Protein 8SBU (pdb70)

Secondary structure (DSSP, 8-state):
--SEEEE--TTS-HHHHHHHHHHHHHHH---EEEE--TTHHHHHHHHHHTT-S-SEEEEEGGGHHHHHHTT-BPPP---HHHHTTB-HHHHHHTEETTEE-SEEEEEE--EEEEETTT-SS--SBSTTHHHHHHHHHTTT-EEE----SSHHHHHHHHTTTT-BSSEEETTEEETT--BSSSHHHHHHHHHHHHHHHTTSS-TT--HHHHHHHHHTTSEEEEEE-GGGHHHHHHTT--EEEEPPPEETTEE--PEEEEEEEEEBTT-TTHHHHHHIIIIIISSHHHHHHHHHHS---EESBHHHHHHHTTSHHHHHHHHHHHHSEEPP-STTHHHHHHHHHHHHHHHHSSSS-HHHHHHHHHHHHHS--TTTHHHHHHHHHHHHT--HHHHHHHHHHHHHHHTSS-B--THHHHTTSSSSEEEEE-S-TTHHHHHHHHHHHHTTT----EEEEGGGHHHHHTTT---SEEEE-S-S-HHHHHHHHHTT-EEEEE--TTTHHHHHHHGGG-SSEEEE---S-HHHHT-SSEE----SSHHHHHHHHHHHTT-SEEEE----TTHHHHHHHHHHHHHHTTTSEEEE-/--SEEEE--TTS-HHHHHHHHHHHHHHH---EEEE--TTHHHHHHHHHHHT-S-SEEEEEGGGHHHHHHTT-BPPP---HHHHTTB-HHHHHHTEETTEE-SEEEEEE--EEEEETTT-SS--SBSTTHHHHHHHHHTTT-BS-----SSHHHHHHHHHHTT-EEEEEETTEEEEEEEESSSHHHHHHHHHHHHHHHTTSS-TT--HHHHHHHHHTTSBSEEEE-GGGHHHHHHTT--EEEEPPPBBTTB---PEEEEEEEEEBTT-TTHHHHHHHIIIIISSHHHHHHHHHHS---EESBHHHHHHHTTSHHHHHHHHHHHHSEEPP-STTHHHHHHHHHHHHHHHHHSSS-HHHHHHHHHHHHS--TTSSHHHHHHHHHHHHT--HHHHHHHHHHHHHHHTSS-B--THHHHTTSSSSPEEEE-S-TTHHHHHHHHHHHHTTT----EEEEGGGHHHHHTTT---SEEEE-S-S-HHHHHHHHHTT-EEEEEE-TT-HHHHHHHGGG-SSEEEEES-S-STTTT-SSEE----SSHHHHHHHHHHHTT-SEEEE----HHHHHHHHHHHHHHTTTSEEEE-

InterPro domains:
  IPR002826 6-hydroxymethylpterin diphosphokinase MptE-like [PF01973] (32-196)
  IPR027510 6-hydroxymethyl-7,8-dihydropterin pyrophosphokinase, MptE [MF_02131] (2-234)
  IPR027510 6-hydroxymethyl-7,8-dihydropterin pyrophosphokinase, MptE [PTHR39648] (1-240)
  IPR036759 Thiamin pyrophosphokinase, catalytic domain superfamily [SSF63999] (52-131)

Radius of gyration: 32.73 Å; Cα contacts (8 Å, |Δi|>4): 2485; chains: 2; bounding box: 80×88×80 Å

Sequence (1168 aa):
EGKLVIWINGDKGYNGLAEVGKKFEKDTGIKVTVEHPDKLEEKFPQVAATGDGPDIIFWAHDRFGGYAQSGLLAEITPAAAFQDKLYPFTWDAVRYNGKLIAYPIAVEALSLIYNKDLLPNPPKTWEEIPALDKELKAKGKSALMFNLQEPYFTWPLIAADGGYAFKYAAGKYDIKDVGVDNAGAKAGLTFLVDLIKNKHMNADTDYSIAEAAFNKGETAMTINGPWAWSNIDTSAVNYGVTVLPTFKGQPSKPFVGVLSAGINAASPNKELAKEFLENYLLTDEGLEAVNKDKPLGAVALKSYEEELAKDPRIAATMENAQKGEIMPNIPQMSAFWYAVRTAVINAASGRQTVDAALAAAQTNAAAMDMKEWEIFYNKIMEDFGFDKDKDVESAVILNNILENANTIPVDKLKDIIEGREVFIFGAGPSIKKHINILKELREINYKNPIIVADGACKAFLEENIIPDIIVSDLDGDLEALFECNRKGSIIVVHAHGDNIEKIKKYVPKLKNVVGSCQIPNYKELNLRNVINFGGFTDGDRCCFLAYHFKAKKLILGGDEIKIKKLEYAKTLINYLKDKIEIEFLEGKLVIWINGDKGYNGLAEVGKKFEKDTGIKVTVEHPDKLEEKFPQVAATGDGPDIIFWAHDRFGGYAQSGLLAEITPAAAFQDKLYPFTWDAVRYNGKLIAYPIAVEALSLIYNKDLLPNPPKTWEEIPALDKELKAKGKSALMFNLQEPYFTWPLIAADGGYAFKYAAGKYDIKDVGVDNAGAKAGLTFLVDLIKNKHMNADTDYSIAEAAFNKGETAMTINGPWAWSNIDTSAVNYGVTVLPTFKGQPSKPFVGVLSAGINAASPNKELAKEFLENYLLTDEGLEAVNKDKPLGAVALKSYEEELAKDPRIAATMENAQKGEIMPNIPQMSAFWYAVRTAVINAASGRQTVDAALAAAQTNAAAMDMKEWEIFYNKIMEDFGFDKDKDVESAVILNNILENANTIPVDKLKDIIEGREVFIFGAGPSIKKHINILKELREINYKNPIIVADGACKAFLEENIIPDIIVSDLDGDLEALFECNRKGSIIVVHAHGDNIEKIKKYVPKLKNVVGSCQIPNYKELNLRNVINFGGFTDGDRCCFLAYHFKAKKLILGGIKIKKLEYAKTLINYLKDKIEIEFL

Foldseek 3Di:
DQAFEEEDAPLFLQVLLLVLQVVLCVVVVHHYHYDHDPPCLQVLVVQLLVLGDGQKYKDFLQSVQLCVVSVFFDFDDDDPVLVVQFDVVQQVSQAHPNTRGWAFWAKKFKWKKFFCVLPVPQAQAPVCQVVVQVVVVVVQAAAEAEALLFCLQQQLQLPQQPADQFDCDPNRTFLLDHRCQDPSNLLSLVSVLVCCVVVNYPLPGHHVNRLVCVLQPRYGIYMDIQQSVLSSVVSPGHMDTAAQHHYPPGGGAGAMTTITMTGTSSDPCNVSVNCSVRPRQLDLVNVVSRCNSGNRAQTRRPVNNVVVCPPVNSVRRVVSVVSHYHHHNHNLVVQLRVLSSQLSSCCNVVVDPNNVSSVSSSLRSSFDACRSLVSVQVVVCVVVVPDLVLLVVQQQVLLVVQVPAAEDDLCVVLVQQAQAAEEEEELADCQLVVVVVVCVVVVVVSDGAYEYEPNCLVVQVVVPHQHQEYEYCQDDDCPSVQVSQVVRYAYEHEGGSVRSVVSVPCVRVGHRYAAEGSRNCVVVVVRDRHDHLDDDGSRQSSVSSSSSSHHAAYEYRRVCVVVVRVVVSVVSNVVCVVNHHYHYD/DQAFEEEDAPLFQQVLLVVLQVVVCVVPVHHYHYDHDPPVLVCLCVQLLVQHDTQKYKDFLQSVQLCVVSVFFDFDDDDPVLCVQFDVVQQVSQAHPRTRFWAFWAKKFKWKKFFCVLPVPQAQALVCQVVSQVVLVVVQAAAEAEALLFCLQLQLQLPQQPADQFDCDPNDTHLLHHRCQDPSNLQSLVSVLVCLVVVNYPLPGHHVNRLCCVLVVRYGIYMDIQQSVLSSVVSPGRMDTAADHHYPPGGRAGAMTTITMTGTSSDPCNVVVVCSVRVRCLDLVNVVSRCNSGNRAQTRRPVNNVVVCPPVNNVRRVVNNVSYHHRHNHLLQVQLRVLSSQLSSCCNVVVAPNNRSSVSSSLRSSFPQPSCQCVVLVVVCVVVVPDLVLLVVQQVVLQVVVVPAAEDDLCVVLVQAAQAAEEEEELADCQLVVVVVVCVVVVVVSDGAYEYEPNCLVVQVVVPHQHQEYEYCQDDDCPSVQVSQVVHHAYEHEGGSPRSVVSVPCVRVGHNYAAEGSNSPCVPSVGDRHDHLHDDGSRQVSVSSSVSSHHAAYEYRRVVVVRVVVSVVSNVVCVVVHHYHYD

Nearest PDB structures (foldseek):
  8sbu-assembly1_A  TM=1.002E+00  e=0.000E+00  Escherichia coli K-12
  8sbu-assembly2_B  TM=9.792E-01  e=0.000E+00  Escherichia coli K-12
  6dd5-assembly2_B  TM=9.992E-01  e=2.351E-71  Escherichia coli O157:H7
  5gpq-assembly1_A  TM=9.346E-01  e=2.428E-72  Escherichia coli O157:H7
  7wr3-assembly2_B  TM=9.084E-01  e=2.294E-72  Bolitoglossa

Solvent-accessible surface area: 46008 Å² total; per-residue (Å²): 166,49,82,0,47,0,26,2,33,34,40,21,1,57,92,3,2,25,110,9,0,99,100,0,58,151,81,56,44,30,98,2,43,27,74,80,33,110,116,0,12,58,81,0,5,90,49,5,50,100,42,89,38,1,7,0,0,3,52,18,1,6,22,0,0,13,8,22,65,32,49,10,17,20,90,8,96,8,68,57,73,14,40,76,107,1,49,43,20,0,4,70,8,0,28,31,91,26,62,17,8,0,0,0,2,0,2,9,1,0,2,0,0,26,7,90,117,42,16,92,121,31,6,130,42,3,78,82,2,34,74,29,2,124,101,3,82,91,126,66,62,16,0,2,35,2,10,4,54,56,3,40,13,0,4,1,2,1,2,4,26,40,2,65,3,9,79,114,10,6,12,83,67,32,16,108,53,11,1,1,43,47,86,3,0,74,26,0,0,54,36,1,9,51,4,24,141,86,168,18,10,103,26,111,5,47,54,78,85,4,37,49,5,0,24,150,15,79,0,0,0,6,2,9,1,0,10,4,3,26,57,3,82,121,37,94,26,75,28,9,19,27,26,3,0,36,8,109,70,70,48,4,54,0,11,0,1,0,2,0,0,0,8,3,37,46,10,91,17,66,133,44,0,78,75,0,0,16,81,30,2,3,28,52,116,2,0,61,19,4,27,146,33,37,18,6,0,5,2,0,5,72,60,11,16,108,92,22,35,147,34,102,65,6,54,8,0,34,71,2,0,81,72,3,80,25,10,5,19,28,14,18,0,18,4,0,12,79,2,1,46,47,2,2,60,37,1,8,59,58,168,52,82,22,78,39,2,2,50,47,2,46,57,41,0,3,0,10,22,13,31,16,4,46,34,41,9,84,130,5,7,133,57,39,59,44,81,82,108,77,2,41,77,0,1,52,34,0,18,90,30,2,92,122,27,56,68,22,85,58,92,75,3,40,118,48,1,90,53,115,64,0,2,3,0,13,68,22,139,38,18,104,131,21,1,72,78,0,66,92,54,48,128,98,134,142,115,15,4,1,0,0,7,9,48,0,1,114,16,0,25,111,46,106,5,56,1,37,0,0,3,0,18,0,72,48,86,19,144,10,0,39,79,0,0,175,108,46,0,1,0,2,0,0,1,21,13,116,2,31,130,61,0,112,107,67,0,64,155,3,73,38,0,6,0,4,0,7,4,14,65,7,47,107,72,122,25,176,24,3,40,2,8,2,0,14,32,25,24,1,11,0,0,0,6,0,7,4,9,43,4,102,21,0,15,8,0,53,122,117,95,115,112,47,76,134,109,22,10,97,57,0,18,80,22,0,111,101,17,13,78,16,52,92,67,152,46,102,0,48,0,26,2,34,40,37,22,2,64,86,0,1,28,87,5,1,130,79,0,60,147,75,47,62,21,103,13,40,30,70,87,38,124,76,0,4,63,66,0,30,83,44,8,52,110,50,92,37,1,13,0,0,4,48,17,1,6,27,1,0,1,3,21,61,29,51,17,15,19,91,9,102,9,63,51,77,10,39,79,97,0,50,26,25,0,4,72,9,0,27,33,89,27,69,17,8,0,1,0,2,0,1,9,0,0,1,0,0,23,8,84,111,45,20,95,121,26,8,152,34,2,72,77,4,36,71,43,2,158,120,14,102,91,133,63,59,15,1,2,34,0,10,3,51,49,3,39,14,1,3,1,2,1,3,4,28,38,2,61,3,10,95,118,10,4,13,108,62,32,25,112,51,10,1,0,44,46,82,3,0,60,23,0,0,59,28,0,30,61,3,24,156,79,175,30,18,88,22,106,4,50,53,76,86,3,34,41,5,0,24,126,16,76,0,0,0,6,2,8,1,0,13,3,2,18,56,3,78,121,40,96,25,73,29,9,17,39,37,3,0,42,8,115,70,74,51,3,56,0,6,0,1,0,4,0,0,0,7,5,33,57,7,92,11,76,123,46,0,53,65,0,0,17,90,37,2,3,46,66,118,5,0,80,14,5,26,102,22,44,15,6,0,6,2,0,7,77,64,28,14,79,114,25,30,89,37,101,62,6,55,13,0,41,70,1,0,73,68,4,74,22,9,5,19,30,10,22,1,30,4,0,14,58,7,1,45,54,1,1,62,44,3,9,71,52,192,53,95,21,87,42,1,1,42,39,3,50,9,30,0,2,3,14,49,84,38,11,6,67,33,46,11,77,101,6,11,134,60,39,59,38,80,89,111,80,1,36,78,1,3,48,34,0,13,90,30,2,89,122,26,56,70,21,84,50,62,80,2,20,102,43,0,74,56,113,61,0,4,4,0,13,69,20,141,40,18,103,134,20,1,91,77,0,74,113,55,61,125,87,139,140,136,32,6,0,0,0,6,9,49,0,2,115,17,0,20,108,45,99,6,54,1,38,0,0,2,0,26,0,90,45,87,19,134,10,0,24,60,0,2,149,98,46,0,4,0,2,0,2,0,23,13,113,10,32,132,58,0,112,100,70,0,64,154,2,83,42,0,7,0,4,2,10,2,14,45,49,51,89,62,145,13,176,28,2,13,18,9,3,1,13,32,27,22,0,14,0,0,0,3,0,14,9,2,22,4,106,32,0,14,10,0,52,151,163,120,75,70,129,110,34,10,100,57,3,19,80,42,0,138,108,33,14,93,17,64,105,70

Structure (mmCIF, N/CA/C/O backbone):
data_8SBU
#
_entry.id   8SBU
#
_cell.length_a   58.170
_cell.length_b   69.827
_cell.length_c   73.121
_cell.angle_alpha   67.44
_cell.angle_beta   74.63
_cell.angle_gamma   78.13
#
_symmetry.space_group_name_H-M   'P 1'
#
loop_
_entity.id
_entity.type
_entity.pdbx_description
1 polymer 'Maltose/maltodextrin-binding periplasmic protein,6-hydroxymethyl-7,8-dihydropterin pyrophosphokinase'
2 branched alpha-D-glucopyranose-(1-4)-alpha-D-glucopyranose
3 water water
#
loop_
_atom_site.group_PDB
_atom_site.id
_atom_site.type_symbol
_atom_site.label_atom_id
_atom_site.label_alt_id
_atom_site.label_comp_id
_atom_site.label_asym_id
_atom_site.label_entity_id
_atom_site.label_seq_id
_atom_site.pdbx_PDB_ins_code
_atom_site.Cartn_x
_atom_site.Cartn_y
_atom_site.Cartn_z
_atom_site.occupancy
_atom_site.B_iso_or_equiv
_atom_site.auth_seq_id
_atom_site.auth_comp_id
_atom_site.auth_asym_id
_atom_site.auth_atom_id
_atom_site.pdbx_PDB_model_num
ATOM 1 N N . GLU A 1 11 ? 14.485 -7.608 -26.747 1.00 110.36 11 GLU A N 1
ATOM 2 C CA . GLU A 1 11 ? 13.176 -7.012 -26.507 1.00 109.58 11 GLU A CA 1
ATOM 3 C C . GLU A 1 11 ? 13.187 -5.510 -26.761 1.00 105.76 11 GLU A C 1
ATOM 4 O O . GLU A 1 11 ? 12.696 -4.728 -25.947 1.00 100.69 11 GLU A O 1
ATOM 10 N N . GLY A 1 12 ? 13.763 -5.114 -27.889 1.00 107.15 12 GLY A N 1
ATOM 11 C CA . GLY A 1 12 ? 13.666 -3.754 -28.367 1.00 105.43 12 GLY A CA 1
ATOM 12 C C . GLY A 1 12 ? 12.457 -3.503 -29.237 1.00 104.47 12 GLY A C 1
ATOM 13 O O . GLY A 1 12 ? 12.369 -2.450 -29.879 1.00 104.45 12 GLY A O 1
ATOM 14 N N . LYS A 1 13 ? 11.520 -4.448 -29.277 1.00 99.86 13 LYS A N 1
ATOM 15 C CA . LYS A 1 13 ? 10.342 -4.399 -30.129 1.00 90.12 13 LYS A CA 1
ATOM 16 C C . LYS A 1 13 ? 9.112 -4.704 -29.278 1.00 78.75 13 LYS A C 1
ATOM 17 O O . LYS A 1 13 ? 9.203 -4.879 -28.060 1.00 74.70 13 LYS A O 1
ATOM 23 N N . LEU A 1 14 ? 7.950 -4.774 -29.924 1.00 71.05 14 LEU A N 1
ATOM 24 C CA . LEU A 1 14 ? 6.684 -5.015 -29.243 1.00 59.08 14 LEU A CA 1
ATOM 25 C C . LEU A 1 14 ? 6.133 -6.382 -29.625 1.00 55.67 14 LEU A C 1
ATOM 26 O O . LEU A 1 14 ? 6.003 -6.695 -30.813 1.00 57.31 14 LEU A O 1
ATOM 31 N N . VAL A 1 15 ? 5.811 -7.189 -28.616 1.00 46.14 15 VAL A N 1
ATOM 32 C CA . VAL A 1 15 ? 5.119 -8.462 -28.793 1.00 41.82 15 VAL A CA 1
ATOM 33 C C . VAL A 1 15 ? 3.698 -8.293 -28.276 1.00 46.37 15 VAL A C 1
ATOM 34 O O . VAL A 1 15 ? 3.491 -7.765 -27.176 1.00 42.73 15 VAL A O 1
ATOM 38 N N . ILE A 1 16 ? 2.720 -8.737 -29.064 1.00 43.38 16 ILE A N 1
ATOM 39 C CA . ILE A 1 16 ? 1.310 -8.530 -28.760 1.00 36.56 16 ILE A CA 1
ATOM 40 C C . ILE A 1 16 ? 0.588 -9.869 -28.789 1.00 39.77 16 ILE A C 1
ATOM 41 O O . ILE A 1 16 ? 0.812 -10.688 -29.688 1.00 37.45 16 ILE A O 1
ATOM 46 N N . TRP A 1 17 ? -0.282 -10.091 -27.804 1.00 34.16 17 TRP A N 1
ATOM 47 C CA . TRP A 1 17 ? -1.064 -11.316 -27.695 1.00 35.91 17 TRP A CA 1
ATOM 48 C C . TRP A 1 17 ? -2.548 -10.982 -27.759 1.00 37.24 17 TRP A C 1
ATOM 49 O O . TRP A 1 17 ? -3.032 -10.131 -27.005 1.00 38.84 17 TRP A O 1
ATOM 60 N N . ILE A 1 18 ? -3.265 -11.664 -28.652 1.00 27.42 18 ILE A N 1
ATOM 61 C CA . ILE A 1 18 ? -4.707 -11.501 -28.804 1.00 33.29 18 ILE A CA 1
ATOM 62 C C . ILE A 1 18 ? -5.282 -12.846 -29.225 1.00 39.96 18 ILE A C 1
ATOM 63 O O . ILE A 1 18 ? -4.594 -13.662 -29.840 1.00 42.21 18 ILE A O 1
ATOM 68 N N . ASN A 1 19 ? -6.545 -13.085 -28.879 1.00 36.26 19 ASN A N 1
ATOM 69 C CA . ASN A 1 19 ? -7.137 -14.401 -29.082 1.00 35.36 19 ASN A CA 1
ATOM 70 C C . ASN A 1 19 ? -7.276 -14.725 -30.567 1.00 37.25 19 ASN A C 1
ATOM 71 O O . ASN A 1 19 ? -7.468 -13.842 -31.408 1.00 36.76 19 ASN A O 1
ATOM 76 N N . GLY A 1 20 ? -7.189 -16.021 -30.879 1.00 45.13 20 GLY A N 1
ATOM 77 C CA . GLY A 1 20 ? -7.187 -16.481 -32.258 1.00 47.25 20 GLY A CA 1
ATOM 78 C C . GLY A 1 20 ? -8.473 -16.222 -33.016 1.00 45.93 20 GLY A C 1
ATOM 79 O O . GLY A 1 20 ? -8.473 -16.284 -34.250 1.00 39.69 20 GLY A O 1
ATOM 80 N N . ASP A 1 21 ? -9.567 -15.941 -32.313 1.00 42.61 21 ASP A N 1
ATOM 81 C CA . ASP A 1 21 ? -10.832 -15.627 -32.964 1.00 33.02 21 ASP A CA 1
ATOM 82 C C . ASP A 1 21 ? -10.973 -14.150 -33.306 1.00 31.91 21 ASP A C 1
ATOM 83 O O . ASP A 1 21 ? -11.997 -13.754 -33.873 1.00 41.24 21 ASP A O 1
ATOM 88 N N . LYS A 1 22 ? -9.976 -13.333 -32.986 1.00 31.37 22 LYS A N 1
ATOM 89 C CA . LYS A 1 22 ? -10.020 -11.905 -33.257 1.00 31.58 22 LYS A CA 1
ATOM 90 C C . LYS A 1 22 ? -9.221 -11.577 -34.514 1.00 39.02 22 LYS A C 1
ATOM 91 O O . LYS A 1 22 ? -8.503 -12.413 -35.066 1.00 37.87 22 LYS A O 1
ATOM 97 N N . GLY A 1 23 ? -9.349 -10.330 -34.957 1.00 38.35 23 GLY A N 1
ATOM 98 C CA . GLY A 1 23 ? -8.672 -9.885 -36.158 1.00 30.79 23 GLY A CA 1
ATOM 99 C C . GLY A 1 23 ? -7.199 -9.592 -35.958 1.00 25.70 23 GLY A C 1
ATOM 100 O O . GLY A 1 23 ? -6.765 -8.445 -36.102 1.00 25.54 23 GLY A O 1
ATOM 101 N N . TYR A 1 24 ? -6.416 -10.627 -35.634 1.00 25.34 24 TYR A N 1
ATOM 102 C CA . TYR A 1 24 ? -4.993 -10.425 -35.374 1.00 32.25 24 TYR A CA 1
ATOM 103 C C . TYR A 1 24 ? -4.229 -10.028 -36.633 1.00 39.36 24 TYR A C 1
ATOM 104 O O . TYR A 1 24 ? -3.275 -9.245 -36.551 1.00 38.60 24 TYR A O 1
ATOM 113 N N . ASN A 1 25 ? -4.617 -10.559 -37.797 1.00 34.91 25 ASN A N 1
ATOM 114 C CA . ASN A 1 25 ? -4.021 -10.097 -39.047 1.00 39.90 25 ASN A CA 1
ATOM 115 C C . ASN A 1 25 ? -4.246 -8.602 -39.234 1.00 39.13 25 ASN A C 1
ATOM 116 O O . ASN A 1 25 ? -3.347 -7.880 -39.682 1.00 37.79 25 ASN A O 1
ATOM 121 N N . GLY A 1 26 ? -5.442 -8.119 -38.890 1.00 37.19 26 GLY A N 1
ATOM 122 C CA . GLY A 1 26 ? -5.697 -6.690 -38.955 1.00 42.85 26 GLY A CA 1
ATOM 123 C C . GLY A 1 26 ? -4.882 -5.907 -37.943 1.00 44.38 26 GLY A C 1
ATOM 124 O O . GLY A 1 26 ? -4.429 -4.795 -38.227 1.00 50.66 26 GLY A O 1
ATOM 125 N N . LEU A 1 27 ? -4.689 -6.471 -36.748 1.00 45.20 27 LEU A N 1
ATOM 126 C CA . LEU A 1 27 ? -3.814 -5.834 -35.770 1.00 44.69 27 LEU A CA 1
ATOM 127 C C . LEU A 1 27 ? -2.371 -5.806 -36.256 1.00 48.62 27 LEU A C 1
ATOM 128 O O . LEU A 1 27 ? -1.620 -4.883 -35.921 1.00 51.94 27 LEU A O 1
ATOM 133 N N . ALA A 1 28 ? -1.969 -6.802 -37.050 1.00 41.18 28 ALA A N 1
ATOM 134 C CA . ALA A 1 28 ? -0.625 -6.801 -37.615 1.00 37.80 28 ALA A CA 1
ATOM 135 C C . ALA A 1 28 ? -0.444 -5.657 -38.605 1.00 40.92 28 ALA A C 1
ATOM 136 O O . ALA A 1 28 ? 0.622 -5.031 -38.648 1.00 46.23 28 ALA A O 1
ATOM 138 N N . GLU A 1 29 ? -1.473 -5.373 -39.411 1.00 37.11 29 GLU A N 1
ATOM 139 C CA . GLU A 1 29 ? -1.419 -4.235 -40.324 1.00 31.57 29 GLU A CA 1
ATOM 140 C C . GLU A 1 29 ? -1.101 -2.947 -39.574 1.00 42.02 29 GLU A C 1
ATOM 141 O O . GLU A 1 29 ? -0.251 -2.157 -40.003 1.00 43.24 29 GLU A O 1
ATOM 147 N N . VAL A 1 30 ? -1.779 -2.721 -38.445 1.00 33.32 30 VAL A N 1
ATOM 148 C CA . VAL A 1 30 ? -1.456 -1.575 -37.599 1.00 24.06 30 VAL A CA 1
ATOM 149 C C . VAL A 1 30 ? -0.005 -1.646 -37.139 1.00 27.42 30 VAL A C 1
ATOM 150 O O . VAL A 1 30 ? 0.707 -0.635 -37.124 1.00 40.33 30 VAL A O 1
ATOM 154 N N . GLY A 1 31 ? 0.455 -2.842 -36.764 1.00 36.78 31 GLY A N 1
ATOM 155 C CA . GLY A 1 31 ? 1.838 -2.993 -36.341 1.00 33.88 31 GLY A CA 1
ATOM 156 C C . GLY A 1 31 ? 2.832 -2.668 -37.440 1.00 45.34 31 GLY A C 1
ATOM 157 O O . GLY A 1 31 ? 3.884 -2.078 -37.181 1.00 42.91 31 GLY A O 1
ATOM 158 N N . LYS A 1 32 ? 2.517 -3.053 -38.681 1.00 41.37 32 LYS A N 1
ATOM 159 C CA . LYS A 1 32 ? 3.402 -2.729 -39.797 1.00 54.51 32 LYS A CA 1
ATOM 160 C C . LYS A 1 32 ? 3.536 -1.222 -39.971 1.00 52.51 32 LYS A C 1
ATOM 161 O O . LYS A 1 32 ? 4.632 -0.715 -40.236 1.00 47.70 32 LYS A O 1
ATOM 167 N N . LYS A 1 33 ? 2.430 -0.487 -39.821 1.00 55.27 33 LYS A N 1
ATOM 168 C CA . LYS A 1 33 ? 2.501 0.969 -39.898 1.00 60.08 33 LYS A CA 1
ATOM 169 C C . LYS A 1 33 ? 3.322 1.540 -38.749 1.00 69.46 33 LYS A C 1
ATOM 170 O O . LYS A 1 33 ? 4.092 2.489 -38.939 1.00 72.06 33 LYS A O 1
ATOM 176 N N . PHE A 1 34 ? 3.168 0.975 -37.549 1.00 70.10 34 PHE A N 1
ATOM 177 C CA . PHE A 1 34 ? 3.999 1.387 -36.422 1.00 65.72 34 PHE A CA 1
ATOM 178 C C . PHE A 1 34 ? 5.475 1.159 -36.722 1.00 64.67 34 PHE A C 1
ATOM 179 O O . PHE A 1 34 ? 6.315 2.022 -36.442 1.00 60.80 34 PHE A O 1
ATOM 187 N N . GLU A 1 35 ? 5.806 0.002 -37.300 1.00 65.15 35 GLU A N 1
ATOM 188 C CA . GLU A 1 35 ? 7.181 -0.262 -37.706 1.00 66.23 35 GLU A CA 1
ATOM 189 C C . GLU A 1 35 ? 7.627 0.675 -38.819 1.00 63.46 35 GLU A C 1
ATOM 190 O O . GLU A 1 35 ? 8.798 1.061 -38.871 1.00 60.54 35 GLU A O 1
ATOM 196 N N . LYS A 1 36 ? 6.716 1.049 -39.717 1.00 70.21 36 LYS A N 1
ATOM 197 C CA . LYS A 1 36 ? 7.092 1.922 -40.823 1.00 76.43 36 LYS A CA 1
ATOM 198 C C . LYS A 1 36 ? 7.549 3.288 -40.324 1.00 79.72 36 LYS A C 1
ATOM 199 O O . LYS A 1 36 ? 8.470 3.888 -40.891 1.00 85.60 36 LYS A O 1
ATOM 205 N N . ASP A 1 37 ? 6.919 3.794 -39.264 1.00 76.90 37 ASP A N 1
ATOM 206 C CA . ASP A 1 37 ? 7.194 5.142 -38.781 1.00 74.22 37 ASP A CA 1
ATOM 207 C C . ASP A 1 37 ? 8.295 5.189 -37.736 1.00 78.84 37 ASP A C 1
ATOM 208 O O . ASP A 1 37 ? 9.015 6.189 -37.650 1.00 86.66 37 ASP A O 1
ATOM 213 N N . THR A 1 38 ? 8.437 4.139 -36.935 1.00 71.01 38 THR A N 1
ATOM 214 C CA . THR A 1 38 ? 9.397 4.124 -35.846 1.00 67.63 38 THR A CA 1
ATOM 215 C C . THR A 1 38 ? 10.415 3.004 -35.970 1.00 72.80 38 THR A C 1
ATOM 216 O O . THR A 1 38 ? 11.277 2.878 -35.092 1.00 72.85 38 THR A O 1
ATOM 220 N N . GLY A 1 39 ? 10.331 2.176 -37.015 1.00 73.20 39 GLY A N 1
ATOM 221 C CA . GLY A 1 39 ? 11.199 1.022 -37.176 1.00 70.21 39 GLY A CA 1
ATOM 222 C C . GLY A 1 39 ? 11.101 0.005 -36.069 1.00 66.29 39 GLY A C 1
ATOM 223 O O . GLY A 1 39 ? 11.977 -0.858 -35.957 1.00 61.52 39 GLY A O 1
ATOM 224 N N . ILE A 1 40 ? 10.079 0.110 -35.227 1.00 70.80 40 ILE A N 1
ATOM 225 C CA . ILE A 1 40 ? 9.850 -0.825 -34.138 1.00 66.86 40 ILE A CA 1
ATOM 226 C C . ILE A 1 40 ? 9.016 -1.968 -34.700 1.00 60.40 40 ILE A C 1
ATOM 227 O O . ILE A 1 40 ? 7.847 -1.781 -35.049 1.00 63.65 40 ILE A O 1
ATOM 232 N N . LYS A 1 41 ? 9.621 -3.146 -34.799 1.00 52.25 41 LYS A N 1
ATOM 233 C CA . LYS A 1 41 ? 8.896 -4.331 -35.230 1.00 56.31 41 LYS A CA 1
ATOM 234 C C . LYS A 1 41 ? 7.795 -4.666 -34.231 1.00 61.63 41 LYS A C 1
ATOM 235 O O . LYS A 1 41 ? 7.979 -4.552 -33.017 1.00 58.13 41 LYS A O 1
ATOM 241 N N . VAL A 1 42 ? 6.637 -5.061 -34.751 1.00 66.37 42 VAL A N 1
ATOM 242 C CA . VAL A 1 42 ? 5.496 -5.463 -33.937 1.00 64.15 42 VAL A CA 1
ATOM 243 C C . VAL A 1 42 ? 5.093 -6.867 -34.363 1.00 62.70 42 VAL A C 1
ATOM 244 O O . VAL A 1 42 ? 4.727 -7.086 -35.525 1.00 56.29 42 VAL A O 1
ATOM 248 N N . THR A 1 43 ? 5.157 -7.812 -33.430 1.00 61.94 43 THR A N 1
ATOM 249 C CA . THR A 1 43 ? 4.822 -9.206 -33.693 1.00 61.41 43 THR A CA 1
ATOM 250 C C . THR A 1 43 ? 3.547 -9.555 -32.939 1.00 56.37 43 THR A C 1
ATOM 251 O O . THR A 1 43 ? 3.519 -9.506 -31.704 1.00 56.56 43 THR A O 1
ATOM 255 N N . VAL A 1 44 ? 2.499 -9.908 -33.679 1.00 52.90 44 VAL A N 1
ATOM 256 C CA . VAL A 1 44 ? 1.213 -10.280 -33.102 1.00 45.74 44 VAL A CA 1
ATOM 257 C C . VAL A 1 44 ? 1.127 -11.797 -33.051 1.00 44.73 44 VAL A C 1
ATOM 258 O O . VAL A 1 44 ? 1.319 -12.474 -34.069 1.00 47.06 44 VAL A O 1
ATOM 262 N N . GLU A 1 45 ? 0.838 -12.333 -31.869 1.00 45.24 45 GLU A N 1
ATOM 263 C CA . GLU A 1 45 ? 0.719 -13.767 -31.669 1.00 44.83 45 GLU A CA 1
ATOM 264 C C . GLU A 1 45 ? -0.635 -14.077 -31.050 1.00 48.42 45 GLU A C 1
ATOM 265 O O . GLU A 1 45 ? -1.227 -13.241 -30.362 1.00 50.26 45 GLU A O 1
ATOM 271 N N . HIS A 1 46 ? -1.124 -15.291 -31.301 1.00 38.41 46 HIS A N 1
ATOM 272 C CA . HIS A 1 46 ? -2.426 -15.730 -30.794 1.00 36.63 46 HIS A CA 1
ATOM 273 C C . HIS A 1 46 ? -2.317 -17.139 -30.217 1.00 37.67 46 HIS A C 1
ATOM 274 O O . HIS A 1 46 ? -2.923 -18.086 -30.724 1.00 43.83 46 HIS A O 1
ATOM 281 N N . PRO A 1 47 ? -1.557 -17.308 -29.137 1.00 40.23 47 PRO A N 1
ATOM 282 C CA . PRO A 1 47 ? -1.439 -18.638 -28.531 1.00 43.30 47 PRO A CA 1
ATOM 283 C C . PRO A 1 47 ? -2.766 -19.093 -27.943 1.00 53.76 47 PRO A C 1
ATOM 284 O O . PRO A 1 47 ? -3.648 -18.294 -27.621 1.00 62.82 47 PRO A O 1
ATOM 288 N N . ASP A 1 48 ? -2.904 -20.409 -27.825 1.00 55.66 48 ASP A N 1
ATOM 289 C CA . ASP A 1 48 ? -4.096 -20.981 -27.216 1.00 53.81 48 ASP A CA 1
ATOM 290 C C . ASP A 1 48 ? -4.047 -20.760 -25.712 1.00 43.35 48 ASP A C 1
ATOM 291 O O . ASP A 1 48 ? -2.974 -20.775 -25.109 1.00 48.82 48 ASP A O 1
ATOM 296 N N . LYS A 1 49 ? -5.214 -20.538 -25.105 1.00 44.78 49 LYS A N 1
ATOM 297 C CA . LYS A 1 49 ? -5.315 -20.313 -23.659 1.00 42.08 49 LYS A CA 1
ATOM 298 C C . LYS A 1 49 ? -4.443 -19.145 -23.198 1.00 38.14 49 LYS A C 1
ATOM 299 O O . LYS A 1 49 ? -3.885 -19.172 -22.098 1.00 45.89 49 LYS A O 1
ATOM 305 N N . LEU A 1 50 ? -4.315 -18.117 -24.043 1.00 33.75 50 LEU A N 1
ATOM 306 C CA . LEU A 1 50 ? -3.437 -16.993 -23.730 1.00 40.32 50 LEU A CA 1
ATOM 307 C C . LEU A 1 50 ? -3.842 -16.292 -22.440 1.00 46.79 50 LEU A C 1
ATOM 308 O O . LEU A 1 50 ? -2.987 -15.731 -21.746 1.00 49.36 50 LEU A O 1
ATOM 313 N N . GLU A 1 51 ? -5.133 -16.319 -22.096 1.00 42.50 51 GLU A N 1
ATOM 314 C CA . GLU A 1 51 ? -5.572 -15.703 -20.848 1.00 43.06 51 GLU A CA 1
ATOM 315 C C . GLU A 1 51 ? -5.025 -16.442 -19.634 1.00 46.99 51 GLU A C 1
ATOM 316 O O . GLU A 1 51 ? -4.877 -15.845 -18.562 1.00 37.63 51 GLU A O 1
ATOM 322 N N . GLU A 1 52 ? -4.721 -17.733 -19.778 1.00 50.52 52 GLU A N 1
ATOM 323 C CA . GLU A 1 52 ? -4.132 -18.514 -18.698 1.00 56.22 52 GLU A CA 1
ATOM 324 C C . GLU A 1 52 ? -2.613 -18.572 -18.780 1.00 59.92 52 GLU A C 1
ATOM 325 O O . GLU A 1 52 ? -1.949 -18.708 -17.746 1.00 61.14 52 GLU A O 1
ATOM 331 N N . LYS A 1 53 ? -2.051 -18.475 -19.987 1.00 56.89 53 LYS A N 1
ATOM 332 C CA . LYS A 1 53 ? -0.600 -18.519 -20.133 1.00 63.73 53 LYS A CA 1
ATOM 333 C C . LYS A 1 53 ? 0.042 -17.219 -19.671 1.00 64.84 53 LYS A C 1
ATOM 334 O O . LYS A 1 53 ? 1.066 -17.240 -18.976 1.00 65.99 53 LYS A O 1
ATOM 340 N N . PHE A 1 54 ? -0.548 -16.081 -20.045 1.00 58.36 54 PHE A N 1
ATOM 341 C CA . PHE A 1 54 ? -0.019 -14.773 -19.661 1.00 51.00 54 PHE A CA 1
ATOM 342 C C . PHE A 1 54 ? 0.284 -14.638 -18.173 1.00 52.85 54 PHE A C 1
ATOM 343 O O . PHE A 1 54 ? 1.411 -14.241 -17.837 1.00 52.17 54 PHE A O 1
ATOM 351 N N . PRO A 1 55 ? -0.634 -14.942 -17.244 1.00 56.00 55 PRO A N 1
ATOM 352 C CA . PRO A 1 55 ? -0.289 -14.805 -15.819 1.00 58.17 55 PRO A CA 1
ATOM 353 C C . PRO A 1 55 ? 0.933 -15.607 -15.413 1.00 64.13 55 PRO A C 1
ATOM 354 O O . PRO A 1 55 ? 1.667 -15.192 -14.508 1.00 70.32 55 PRO A O 1
ATOM 358 N N . GLN A 1 56 ? 1.175 -16.744 -16.064 1.00 66.70 56 GLN A N 1
ATOM 359 C CA . GLN A 1 56 ? 2.328 -17.573 -15.735 1.00 69.60 56 GLN A CA 1
ATOM 360 C C . GLN A 1 56 ? 3.619 -16.961 -16.266 1.00 70.14 56 GLN A C 1
ATOM 361 O O . GLN A 1 56 ? 4.592 -16.803 -15.520 1.00 72.80 56 GLN A O 1
ATOM 367 N N . VAL A 1 57 ? 3.643 -16.609 -17.554 1.00 66.21 57 VAL A N 1
ATOM 368 C CA . VAL A 1 57 ? 4.842 -16.015 -18.137 1.00 60.49 57 VAL A CA 1
ATOM 369 C C . VAL A 1 57 ? 5.095 -14.624 -17.563 1.00 60.17 57 VAL A C 1
ATOM 370 O O . VAL A 1 57 ? 6.246 -14.231 -17.342 1.00 62.59 57 VAL A O 1
ATOM 374 N N . ALA A 1 58 ? 4.029 -13.860 -17.305 1.00 58.09 58 ALA A N 1
ATOM 375 C CA . ALA A 1 58 ? 4.205 -12.495 -16.819 1.00 60.00 58 ALA A CA 1
ATOM 376 C C . ALA A 1 58 ? 4.684 -12.472 -15.373 1.00 70.59 58 ALA A C 1
ATOM 377 O O . ALA A 1 58 ? 5.457 -11.588 -14.986 1.00 74.23 58 ALA A O 1
ATOM 379 N N . ALA A 1 59 ? 4.233 -13.433 -14.560 1.00 71.33 59 ALA A N 1
ATOM 380 C CA . ALA A 1 59 ? 4.620 -13.460 -13.152 1.00 66.41 59 ALA A CA 1
ATOM 381 C C . ALA A 1 59 ? 6.131 -13.538 -12.979 1.00 72.37 59 ALA A C 1
ATOM 382 O O . ALA A 1 59 ? 6.667 -13.043 -11.982 1.00 76.63 59 ALA A O 1
ATOM 384 N N . THR A 1 60 ? 6.832 -14.144 -13.935 1.00 74.30 60 THR A N 1
ATOM 385 C CA . THR A 1 60 ? 8.280 -14.273 -13.865 1.00 74.05 60 THR A CA 1
ATOM 386 C C . THR A 1 60 ? 9.017 -13.103 -14.503 1.00 77.28 60 THR A C 1
ATOM 387 O O . THR A 1 60 ? 10.235 -12.991 -14.329 1.00 81.66 60 THR A O 1
ATOM 391 N N . GLY A 1 61 ? 8.316 -12.235 -15.230 1.00 75.74 61 GLY A N 1
ATOM 392 C CA . GLY A 1 61 ? 8.942 -11.150 -15.960 1.00 76.64 61 GLY A CA 1
ATOM 393 C C . GLY A 1 61 ? 8.976 -11.343 -17.460 1.00 82.52 61 GLY A C 1
ATOM 394 O O . GLY A 1 61 ? 9.529 -10.489 -18.164 1.00 86.11 61 GLY A O 1
ATOM 395 N N . ASP A 1 62 ? 8.408 -12.430 -17.969 1.00 85.29 62 ASP A N 1
ATOM 396 C CA . ASP A 1 62 ? 8.361 -12.728 -19.389 1.00 86.20 62 ASP A CA 1
ATOM 397 C C . ASP A 1 62 ? 6.980 -12.379 -19.938 1.00 76.93 62 ASP A C 1
ATOM 398 O O . ASP A 1 62 ? 6.152 -11.763 -19.260 1.00 83.44 62 ASP A O 1
ATOM 403 N N . GLY A 1 63 ? 6.725 -12.762 -21.186 1.00 56.62 63 GLY A N 1
ATOM 404 C CA . GLY A 1 63 ? 5.428 -12.564 -21.785 1.00 47.40 63 GLY A CA 1
ATOM 405 C C . GLY A 1 63 ? 5.397 -11.386 -22.735 1.00 49.60 63 GLY A C 1
ATOM 406 O O . GLY A 1 63 ? 6.386 -10.666 -22.907 1.00 46.50 63 GLY A O 1
ATOM 407 N N . PRO A 1 64 ? 4.248 -11.164 -23.368 1.00 42.36 64 PRO A N 1
ATOM 408 C CA . PRO A 1 64 ? 4.138 -10.081 -24.349 1.00 42.75 64 PRO A CA 1
ATOM 409 C C . PRO A 1 64 ? 4.208 -8.719 -23.678 1.00 47.66 64 PRO A C 1
ATOM 410 O O . PRO A 1 64 ? 4.145 -8.582 -22.456 1.00 51.15 64 PRO A O 1
ATOM 414 N N . ASP A 1 65 ? 4.348 -7.694 -24.517 1.00 50.48 65 ASP A N 1
ATOM 415 C CA . ASP A 1 65 ? 4.283 -6.321 -24.032 1.00 46.33 65 ASP A CA 1
ATOM 416 C C . ASP A 1 65 ? 2.839 -5.864 -23.875 1.00 47.91 65 ASP A C 1
ATOM 417 O O . ASP A 1 65 ? 2.517 -5.117 -22.944 1.00 48.98 65 ASP A O 1
ATOM 422 N N . ILE A 1 66 ? 1.963 -6.304 -24.775 1.00 40.97 66 ILE A N 1
ATOM 423 C CA . ILE A 1 66 ? 0.550 -5.951 -24.754 1.00 38.82 66 ILE A CA 1
ATOM 424 C C . ILE A 1 66 ? -0.267 -7.233 -24.831 1.00 39.84 66 ILE A C 1
ATOM 425 O O . ILE A 1 66 ? 0.048 -8.133 -25.617 1.00 41.66 66 ILE A O 1
ATOM 430 N N . ILE A 1 67 ? -1.314 -7.318 -24.011 1.00 31.64 67 ILE A N 1
ATOM 431 C CA . ILE A 1 67 ? -2.216 -8.463 -23.999 1.00 27.42 67 ILE A CA 1
ATOM 432 C C . ILE A 1 67 ? -3.632 -7.980 -24.278 1.00 36.07 67 ILE A C 1
ATOM 433 O O . ILE A 1 67 ? -4.051 -6.931 -23.777 1.00 41.70 67 ILE A O 1
ATOM 438 N N . PHE A 1 68 ? -4.364 -8.744 -25.084 1.00 32.90 68 PHE A N 1
ATOM 439 C CA . PHE A 1 68 ? -5.744 -8.437 -25.427 1.00 32.45 68 PHE A CA 1
ATOM 440 C C . PHE A 1 68 ? -6.651 -9.538 -24.903 1.00 40.74 68 PHE A C 1
ATOM 441 O O . PHE A 1 68 ? -6.379 -10.724 -25.115 1.00 40.02 68 PHE A O 1
ATOM 449 N N . TRP A 1 69 ? -7.724 -9.139 -24.230 1.00 38.93 69 TRP A N 1
ATOM 450 C CA . TRP A 1 69 ? -8.750 -10.057 -23.753 1.00 38.16 69 TRP A CA 1
ATOM 451 C C . TRP A 1 69 ? -9.891 -9.216 -23.203 1.00 34.51 69 TRP A C 1
ATOM 452 O O . TRP A 1 69 ? -9.752 -8.007 -23.001 1.00 31.10 69 TRP A O 1
ATOM 463 N N . ALA A 1 70 ? -11.030 -9.866 -22.983 1.00 23.68 70 ALA A N 1
ATOM 464 C CA . ALA A 1 70 ? -12.139 -9.192 -22.328 1.00 29.70 70 ALA A CA 1
ATOM 465 C C . ALA A 1 70 ? -11.709 -8.705 -20.950 1.00 27.46 70 ALA A C 1
ATOM 466 O O . ALA A 1 70 ? -10.865 -9.312 -20.285 1.00 36.23 70 ALA A O 1
ATOM 468 N N . HIS A 1 71 ? -12.298 -7.584 -20.530 1.00 35.95 71 HIS A N 1
ATOM 469 C CA . HIS A 1 71 ? -11.885 -6.916 -19.300 1.00 36.90 71 HIS A CA 1
ATOM 470 C C . HIS A 1 71 ? -12.017 -7.800 -18.066 1.00 34.49 71 HIS A C 1
ATOM 471 O O . HIS A 1 71 ? -11.371 -7.519 -17.051 1.00 32.07 71 HIS A O 1
ATOM 478 N N . ASP A 1 72 ? -12.829 -8.859 -18.125 1.00 26.09 72 ASP A N 1
ATOM 479 C CA . ASP A 1 72 ? -13.131 -9.637 -16.927 1.00 28.03 72 ASP A CA 1
ATOM 480 C C . ASP A 1 72 ? -11.909 -10.333 -16.342 1.00 31.41 72 ASP A C 1
ATOM 481 O O . ASP A 1 72 ? -11.922 -10.678 -15.155 1.00 30.42 72 ASP A O 1
ATOM 486 N N . ARG A 1 73 ? -10.865 -10.555 -17.137 1.00 33.90 73 ARG A N 1
ATOM 487 C CA . ARG A 1 73 ? -9.655 -11.191 -16.636 1.00 30.63 73 ARG A CA 1
ATOM 488 C C . ARG A 1 73 ? -8.657 -10.197 -16.060 1.00 24.00 73 ARG A C 1
ATOM 489 O O . ARG A 1 73 ? -7.772 -10.602 -15.298 1.00 34.47 73 ARG A O 1
ATOM 497 N N . PHE A 1 74 ? -8.790 -8.910 -16.390 1.00 26.40 74 PHE A N 1
ATOM 498 C CA . PHE A 1 74 ? -7.736 -7.946 -16.097 1.00 31.54 74 PHE A CA 1
ATOM 499 C C . PHE A 1 74 ? -7.636 -7.587 -14.620 1.00 35.06 74 PHE A C 1
ATOM 500 O O . PHE A 1 74 ? -6.562 -7.173 -14.174 1.00 35.42 74 PHE A O 1
ATOM 508 N N . GLY A 1 75 ? -8.717 -7.726 -13.853 1.00 37.92 75 GLY A N 1
ATOM 509 C CA . GLY A 1 75 ? -8.628 -7.446 -12.430 1.00 35.77 75 GLY A CA 1
ATOM 510 C C . GLY A 1 75 ? -7.720 -8.420 -11.706 1.00 38.48 75 GLY A C 1
ATOM 511 O O . GLY A 1 75 ? -6.942 -8.025 -10.833 1.00 35.14 75 GLY A O 1
ATOM 512 N N . GLY A 1 76 ? -7.807 -9.706 -12.055 1.00 41.27 76 GLY A N 1
ATOM 513 C CA . GLY A 1 76 ? -6.875 -10.673 -11.504 1.00 45.50 76 GLY A CA 1
ATOM 514 C C . GLY A 1 76 ? -5.446 -10.418 -11.936 1.00 47.92 76 GLY A C 1
ATOM 515 O O . GLY A 1 76 ? -4.508 -10.684 -11.180 1.00 50.77 76 GLY A O 1
ATOM 516 N N . TYR A 1 77 ? -5.257 -9.899 -13.152 1.00 41.38 77 TYR A N 1
ATOM 517 C CA . TYR A 1 77 ? -3.916 -9.537 -13.599 1.00 43.36 77 TYR A CA 1
ATOM 518 C C . TYR A 1 77 ? -3.367 -8.373 -12.785 1.00 41.84 77 TYR A C 1
ATOM 519 O O . TYR A 1 77 ? -2.168 -8.330 -12.481 1.00 36.05 77 TYR A O 1
ATOM 528 N N . ALA A 1 78 ? -4.230 -7.422 -12.420 1.00 45.17 78 ALA A N 1
ATOM 529 C CA . ALA A 1 78 ? -3.769 -6.236 -11.707 1.00 47.15 78 ALA A CA 1
ATOM 530 C C . ALA A 1 78 ? -3.445 -6.547 -10.251 1.00 45.79 78 ALA A C 1
ATOM 531 O O . ALA A 1 78 ? -2.426 -6.083 -9.726 1.00 42.85 78 ALA A O 1
ATOM 533 N N . GLN A 1 79 ? -4.299 -7.325 -9.578 1.00 46.72 79 GLN A N 1
ATOM 534 C CA . GLN A 1 79 ? -4.029 -7.671 -8.186 1.00 55.63 79 GLN A CA 1
ATOM 535 C C . GLN A 1 79 ? -2.736 -8.465 -8.049 1.00 54.79 79 GLN A C 1
ATOM 536 O O . GLN A 1 79 ? -2.059 -8.379 -7.017 1.00 51.02 79 GLN A O 1
ATOM 542 N N . SER A 1 80 ? -2.370 -9.229 -9.077 1.00 50.64 80 SER A N 1
ATOM 543 C CA . SER A 1 80 ? -1.082 -9.907 -9.113 1.00 45.42 80 SER A CA 1
ATOM 544 C C . SER A 1 80 ? 0.064 -8.981 -9.500 1.00 49.48 80 SER A C 1
ATOM 545 O O . SER A 1 80 ? 1.220 -9.418 -9.497 1.00 53.46 80 SER A O 1
ATOM 548 N N . GLY A 1 81 ? -0.221 -7.723 -9.828 1.00 50.75 81 GLY A N 1
ATOM 549 C CA . GLY A 1 81 ? 0.827 -6.796 -10.209 1.00 49.72 81 GLY A CA 1
ATOM 550 C C . GLY A 1 81 ? 1.397 -7.026 -11.590 1.00 53.54 81 GLY A C 1
ATOM 551 O O . GLY A 1 81 ? 2.556 -6.682 -11.839 1.00 56.76 81 GLY A O 1
ATOM 552 N N . LEU A 1 82 ? 0.608 -7.590 -12.504 1.00 48.97 82 LEU A N 1
ATOM 553 C CA . LEU A 1 82 ? 1.087 -7.918 -13.840 1.00 44.06 82 LEU A CA 1
ATOM 554 C C . LEU A 1 82 ? 0.851 -6.811 -14.859 1.00 43.14 82 LEU A C 1
ATOM 555 O O . LEU A 1 82 ? 1.341 -6.921 -15.988 1.00 46.31 82 LEU A O 1
ATOM 560 N N . LEU A 1 83 ? 0.125 -5.756 -14.500 1.00 33.37 83 LEU A N 1
ATOM 561 C CA . LEU A 1 83 ? -0.277 -4.726 -15.447 1.00 32.30 83 LEU A CA 1
ATOM 562 C C . LEU A 1 83 ? 0.234 -3.370 -14.988 1.00 45.28 83 LEU A C 1
ATOM 563 O O . LEU A 1 83 ? 0.011 -2.973 -13.839 1.00 55.49 83 LEU A O 1
ATOM 568 N N . ALA A 1 84 ? 0.916 -2.667 -15.886 1.00 44.06 84 ALA A N 1
ATOM 569 C CA . ALA A 1 84 ? 1.268 -1.280 -15.634 1.00 45.68 84 ALA A CA 1
ATOM 570 C C . ALA A 1 84 ? 0.012 -0.418 -15.636 1.00 49.01 84 ALA A C 1
ATOM 571 O O . ALA A 1 84 ? -0.940 -0.671 -16.379 1.00 53.43 84 ALA A O 1
ATOM 573 N N . GLU A 1 85 ? 0.009 0.602 -14.784 1.00 47.46 85 GLU A N 1
ATOM 574 C CA . GLU A 1 85 ? -1.108 1.534 -14.753 1.00 49.29 85 GLU A CA 1
ATOM 575 C C . GLU A 1 85 ? -1.052 2.436 -15.977 1.00 42.99 85 GLU A C 1
ATOM 576 O O . GLU A 1 85 ? 0.012 2.951 -16.332 1.00 48.84 85 GLU A O 1
ATOM 582 N N . ILE A 1 86 ? -2.191 2.625 -16.628 1.00 41.44 86 ILE A N 1
ATOM 583 C CA . ILE A 1 86 ? -2.284 3.535 -17.761 1.00 45.55 86 ILE A CA 1
ATOM 584 C C . ILE A 1 86 ? -2.761 4.889 -17.260 1.00 52.04 86 ILE A C 1
ATOM 585 O O . ILE A 1 86 ? -3.649 4.975 -16.400 1.00 56.15 86 ILE A O 1
ATOM 590 N N . THR A 1 87 ? -2.155 5.952 -17.780 1.00 52.63 87 THR A N 1
ATOM 591 C CA . THR A 1 87 ? -2.493 7.324 -17.399 1.00 52.41 87 THR A CA 1
ATOM 592 C C . THR A 1 87 ? -2.611 8.170 -18.658 1.00 47.88 87 THR A C 1
ATOM 593 O O . THR A 1 87 ? -1.780 9.048 -18.920 1.00 52.79 87 THR A O 1
ATOM 597 N N . PRO A 1 88 ? -3.640 7.930 -19.469 1.00 47.35 88 PRO A N 1
ATOM 598 C CA . PRO A 1 88 ? -3.820 8.739 -20.677 1.00 48.97 88 PRO A CA 1
ATOM 599 C C . PRO A 1 88 ? -4.269 10.147 -20.327 1.00 54.89 88 PRO A C 1
ATOM 600 O O . PRO A 1 88 ? -4.943 10.379 -19.321 1.00 61.50 88 PRO A O 1
ATOM 604 N N . ALA A 1 89 ? -3.874 11.096 -21.173 1.00 60.00 89 ALA A N 1
ATOM 605 C CA . ALA A 1 89 ? -4.305 12.472 -20.986 1.00 61.62 89 ALA A CA 1
ATOM 606 C C . ALA A 1 89 ? -5.820 12.566 -21.113 1.00 63.30 89 ALA A C 1
ATOM 607 O O . ALA A 1 89 ? -6.455 11.781 -21.823 1.00 65.00 89 ALA A O 1
ATOM 609 N N . ALA A 1 90 ? -6.399 13.539 -20.403 1.00 60.52 90 ALA A N 1
ATOM 610 C CA . ALA A 1 90 ? -7.846 13.727 -20.425 1.00 58.04 90 ALA A CA 1
ATOM 611 C C . ALA A 1 90 ? -8.378 13.877 -21.844 1.00 54.93 90 ALA A C 1
ATOM 612 O O . ALA A 1 90 ? -9.505 13.458 -22.134 1.00 55.57 90 ALA A O 1
ATOM 614 N N . ALA A 1 91 ? -7.582 14.468 -22.740 1.00 54.51 91 ALA A N 1
ATOM 615 C CA . ALA A 1 91 ? -7.989 14.581 -24.136 1.00 58.51 91 ALA A CA 1
ATOM 616 C C . ALA A 1 91 ? -8.199 13.213 -24.773 1.00 51.36 91 ALA A C 1
ATOM 617 O O . ALA A 1 91 ? -9.074 13.058 -25.633 1.00 44.67 91 ALA A O 1
ATOM 619 N N . PHE A 1 92 ? -7.417 12.213 -24.364 1.00 47.32 92 PHE A N 1
ATOM 620 C CA . PHE A 1 92 ? -7.574 10.874 -24.921 1.00 52.95 92 PHE A CA 1
ATOM 621 C C . PHE A 1 92 ? -8.750 10.136 -24.291 1.00 49.41 92 PHE A C 1
ATOM 622 O O . PHE A 1 92 ? -9.510 9.465 -24.998 1.00 49.04 92 PHE A O 1
ATOM 630 N N . GLN A 1 93 ? -8.905 10.237 -22.967 1.00 45.34 93 GLN A N 1
ATOM 631 C CA . GLN A 1 93 ? -10.021 9.575 -22.297 1.00 45.19 93 GLN A CA 1
ATOM 632 C C . GLN A 1 93 ? -11.356 10.026 -22.873 1.00 41.61 93 GLN A C 1
ATOM 633 O O . GLN A 1 93 ? -12.257 9.206 -23.088 1.00 40.44 93 GLN A O 1
ATOM 639 N N . ASP A 1 94 ? -11.500 11.329 -23.132 1.00 39.58 94 ASP A N 1
ATOM 640 C CA . ASP A 1 94 ? -12.733 11.857 -23.705 1.00 43.72 94 ASP A CA 1
ATOM 641 C C . ASP A 1 94 ? -13.083 11.205 -25.036 1.00 44.61 94 ASP A C 1
ATOM 642 O O . ASP A 1 94 ? -14.26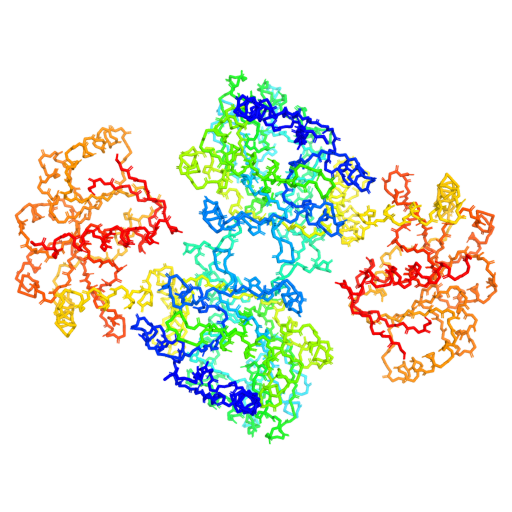1 11.174 -25.406 1.00 52.65 94 ASP A O 1
ATOM 647 N N . LYS A 1 95 ? -12.092 10.682 -25.761 1.00 42.86 95 LYS A N 1
ATOM 648 C CA . LYS A 1 95 ? -12.365 10.020 -27.031 1.00 45.18 95 LYS A CA 1
ATOM 649 C C . LYS A 1 95 ? -13.081 8.689 -26.853 1.00 46.15 95 LYS A C 1
ATOM 650 O O . LYS A 1 95 ? -13.755 8.234 -27.783 1.00 55.31 95 LYS A O 1
ATOM 656 N N . LEU A 1 96 ? -12.944 8.051 -25.696 1.00 45.02 96 LEU A N 1
ATOM 657 C CA . LEU A 1 96 ? -13.598 6.781 -25.429 1.00 44.82 96 LEU A CA 1
ATOM 658 C C . LEU A 1 96 ? -14.788 6.997 -24.504 1.00 46.13 96 LEU A C 1
ATOM 659 O O . LEU A 1 96 ? -14.794 7.910 -23.674 1.00 52.97 96 LEU A O 1
ATOM 664 N N . TYR A 1 97 ? -15.802 6.153 -24.663 1.00 46.31 97 TYR A N 1
ATOM 665 C CA . TYR A 1 97 ? -16.986 6.252 -23.825 1.00 44.08 97 TYR A CA 1
ATOM 666 C C . TYR A 1 97 ? -16.602 6.007 -22.369 1.00 45.38 97 TYR A C 1
ATOM 667 O O . TYR A 1 97 ? -15.838 5.073 -22.084 1.00 43.97 97 TYR A O 1
ATOM 676 N N . PRO A 1 98 ? -17.088 6.822 -21.429 1.00 45.98 98 PRO A N 1
ATOM 677 C CA . PRO A 1 98 ? -16.725 6.608 -20.019 1.00 37.52 98 PRO A CA 1
ATOM 678 C C . PRO A 1 98 ? -17.067 5.224 -19.493 1.00 36.80 98 PRO A C 1
ATOM 679 O O . PRO A 1 98 ? -16.325 4.692 -18.657 1.00 29.65 98 PRO A O 1
ATOM 683 N N . PHE A 1 99 ? -18.160 4.613 -19.964 1.00 36.80 99 PHE A N 1
ATOM 684 C CA . PHE A 1 99 ? -18.526 3.291 -19.465 1.00 34.83 99 PHE A CA 1
ATOM 685 C C . PHE A 1 99 ? -17.505 2.231 -19.863 1.00 39.03 99 PHE A C 1
ATOM 686 O O . PHE A 1 99 ? -17.342 1.236 -19.148 1.00 42.20 99 PHE A O 1
ATOM 694 N N . THR A 1 100 ? -16.813 2.417 -20.990 1.00 35.14 100 THR A N 1
ATOM 695 C CA . THR A 1 100 ? -15.760 1.476 -21.350 1.00 36.75 100 THR A CA 1
ATOM 696 C C . THR A 1 100 ? -14.520 1.658 -20.483 1.00 32.45 100 THR A C 1
ATOM 697 O O . THR A 1 100 ? -13.825 0.678 -20.192 1.00 30.72 100 THR A O 1
ATOM 701 N N . TRP A 1 101 ? -14.231 2.893 -20.061 1.00 35.14 101 TRP A N 1
ATOM 702 C CA . TRP A 1 101 ? -13.146 3.111 -19.109 1.00 28.44 101 TRP A CA 1
ATOM 703 C C . TRP A 1 101 ? -13.441 2.432 -17.777 1.00 32.11 101 TRP A C 1
ATOM 704 O O . TRP A 1 101 ? -12.549 1.830 -17.169 1.00 34.37 101 TRP A O 1
ATOM 715 N N . ASP A 1 102 ? -14.689 2.528 -17.304 1.00 34.65 102 ASP A N 1
ATOM 716 C CA . ASP A 1 102 ? -15.065 1.877 -16.051 1.00 35.69 102 ASP A CA 1
ATOM 717 C C . ASP A 1 102 ? -14.789 0.381 -16.089 1.00 32.85 102 ASP A C 1
ATOM 718 O O . ASP A 1 102 ? -14.449 -0.214 -15.059 1.00 35.71 102 ASP A O 1
ATOM 723 N N . ALA A 1 103 ? -14.929 -0.243 -17.262 1.00 33.94 103 ALA A N 1
ATOM 724 C CA . ALA A 1 103 ? -14.706 -1.680 -17.373 1.00 33.96 103 ALA A CA 1
ATOM 725 C C . ALA A 1 103 ? -13.264 -2.057 -17.058 1.00 30.29 103 ALA A C 1
ATOM 726 O O . ALA A 1 103 ? -13.000 -3.183 -16.621 1.00 30.71 103 ALA A O 1
ATOM 728 N N . VAL A 1 104 ? -12.325 -1.135 -17.260 1.00 26.32 104 VAL A N 1
ATOM 729 C CA . VAL A 1 104 ? -10.905 -1.400 -17.066 1.00 32.26 104 VAL A CA 1
ATOM 730 C C . VAL A 1 104 ? -10.337 -0.663 -15.861 1.00 32.79 104 VAL A C 1
ATOM 731 O O . VAL A 1 104 ? -9.116 -0.615 -15.692 1.00 34.83 104 VAL A O 1
ATOM 735 N N . ARG A 1 105 ? -11.184 -0.074 -15.027 1.00 36.06 105 ARG A N 1
ATOM 736 C CA . ARG A 1 105 ? -10.718 0.543 -13.794 1.00 29.40 105 ARG A CA 1
ATOM 737 C C . ARG A 1 105 ? -10.806 -0.479 -12.670 1.00 30.06 105 ARG A C 1
ATOM 738 O O . ARG A 1 105 ? -11.861 -1.082 -12.452 1.00 38.34 105 ARG A O 1
ATOM 746 N N . TYR A 1 106 ? -9.692 -0.683 -11.971 1.00 33.18 106 TYR A N 1
ATOM 747 C CA . TYR A 1 106 ? -9.622 -1.638 -10.872 1.00 37.71 106 TYR A CA 1
ATOM 748 C C . TYR A 1 106 ? -8.988 -0.949 -9.676 1.00 34.70 106 TYR A C 1
ATOM 749 O O . TYR A 1 106 ? -7.834 -0.516 -9.750 1.00 30.35 106 TYR A O 1
ATOM 758 N N . ASN A 1 107 ? -9.741 -0.857 -8.578 1.00 44.00 107 ASN A N 1
ATOM 759 C CA . ASN A 1 107 ? -9.290 -0.165 -7.369 1.00 41.62 107 ASN A CA 1
ATOM 760 C C . ASN A 1 107 ? -8.896 1.281 -7.663 1.00 34.74 107 ASN A C 1
ATOM 761 O O . ASN A 1 107 ? -7.896 1.789 -7.151 1.00 34.28 107 ASN A O 1
ATOM 766 N N . GLY A 1 108 ? -9.687 1.948 -8.505 1.00 38.71 108 GLY A N 1
ATOM 767 C CA . GLY A 1 108 ? -9.465 3.336 -8.843 1.00 34.76 108 GLY A CA 1
ATOM 768 C C . GLY A 1 108 ? -8.393 3.596 -9.876 1.00 33.67 108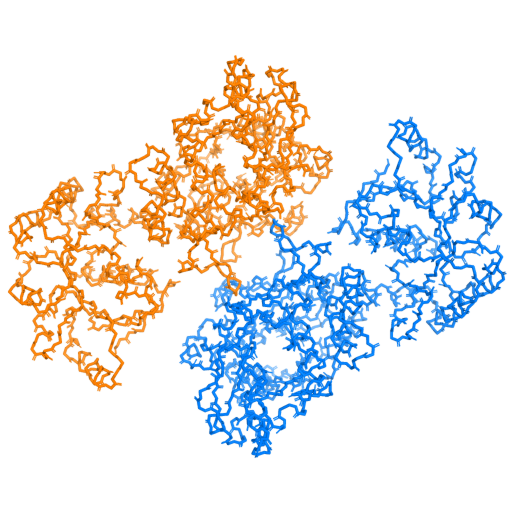 GLY A C 1
ATOM 769 O O . GLY A 1 108 ? -8.201 4.755 -10.264 1.00 35.37 108 GLY A O 1
ATOM 770 N N . LYS A 1 109 ? -7.684 2.570 -10.335 1.00 45.05 109 LYS A N 1
ATOM 771 C CA . LYS A 1 109 ? -6.613 2.727 -11.309 1.00 42.91 109 LYS A CA 1
ATOM 772 C C . LYS A 1 109 ? -7.022 2.086 -12.626 1.00 33.52 109 LYS A C 1
ATOM 773 O O . LYS A 1 109 ? -7.440 0.924 -12.653 1.00 36.37 109 LYS A O 1
ATOM 779 N N . LEU A 1 110 ? -6.916 2.851 -13.709 1.00 36.71 110 LEU A N 1
ATOM 780 C CA . LEU A 1 110 ? -7.109 2.292 -15.038 1.00 37.65 110 LEU A CA 1
ATOM 781 C C . LEU A 1 110 ? -5.967 1.332 -15.346 1.00 36.70 110 LEU A C 1
ATOM 782 O O . LEU A 1 110 ? -4.793 1.687 -15.203 1.00 38.01 110 LEU A O 1
ATOM 787 N N . ILE A 1 111 ? -6.307 0.110 -15.759 1.00 40.12 111 ILE A N 1
ATOM 788 C CA . ILE A 1 111 ? -5.326 -0.952 -15.936 1.00 37.32 111 ILE A CA 1
ATOM 789 C C . ILE A 1 111 ? -5.255 -1.460 -17.372 1.00 38.72 111 ILE A C 1
ATOM 790 O O . ILE A 1 111 ? -4.546 -2.432 -17.641 1.00 38.88 111 ILE A O 1
ATOM 795 N N . ALA A 1 112 ? -5.972 -0.829 -18.299 1.00 29.42 112 ALA A N 1
ATOM 796 C CA . ALA A 1 112 ? -5.974 -1.252 -19.695 1.00 32.91 112 ALA A CA 1
ATOM 797 C C . ALA A 1 112 ? -6.736 -0.225 -20.520 1.00 38.54 112 ALA A C 1
ATOM 798 O O . ALA A 1 112 ? -7.459 0.618 -19.986 1.00 33.15 112 ALA A O 1
ATOM 800 N N . TYR A 1 113 ? -6.579 -0.325 -21.833 1.00 37.22 113 TYR A N 1
ATOM 801 C CA . TYR A 1 113 ? -7.326 0.508 -22.761 1.00 35.35 113 TYR A CA 1
ATOM 802 C C . TYR A 1 113 ? -8.537 -0.256 -23.260 1.00 37.01 113 TYR A C 1
ATOM 803 O O . TYR A 1 113 ? -8.389 -1.393 -23.731 1.00 31.15 113 TYR A O 1
ATOM 812 N N . PRO A 1 114 ? -9.741 0.303 -23.170 1.00 46.31 114 PRO A N 1
ATOM 813 C CA . PRO A 1 114 ? -10.900 -0.377 -23.756 1.00 43.76 114 PRO A CA 1
ATOM 814 C C . PRO A 1 114 ? -10.881 -0.256 -25.270 1.00 41.77 114 PRO A C 1
ATOM 815 O O . PRO A 1 114 ? -10.498 0.776 -25.825 1.00 31.29 114 PRO A O 1
ATOM 819 N N . ILE A 1 115 ? -11.295 -1.329 -25.938 1.00 40.13 115 ILE A N 1
ATOM 820 C CA . ILE A 1 115 ? -11.275 -1.411 -27.397 1.00 35.90 115 ILE A CA 1
ATOM 821 C C . ILE A 1 115 ? -12.685 -1.480 -27.974 1.00 32.16 115 ILE A C 1
ATOM 822 O O . ILE A 1 115 ? -13.079 -0.631 -28.775 1.00 32.46 115 ILE A O 1
ATOM 827 N N . ALA A 1 116 ? -13.464 -2.481 -27.571 1.00 29.78 116 ALA A N 1
ATOM 828 C CA . ALA A 1 116 ? -14.763 -2.708 -28.183 1.00 34.91 116 ALA A CA 1
ATOM 829 C C . ALA A 1 116 ? -15.645 -3.495 -27.228 1.00 28.73 116 ALA A C 1
ATOM 830 O O . ALA A 1 116 ? -15.157 -4.282 -26.413 1.00 27.12 116 ALA A O 1
ATOM 832 N N . VAL A 1 117 ? -16.951 -3.281 -27.352 1.00 26.30 117 VAL A N 1
ATOM 833 C CA . VAL A 1 117 ? -17.950 -3.942 -26.520 1.00 31.55 117 VAL A CA 1
ATOM 834 C C . VAL A 1 117 ? -18.444 -5.173 -27.266 1.00 37.34 117 VAL A C 1
ATOM 835 O O . VAL A 1 117 ? -18.947 -5.067 -28.392 1.00 28.69 117 VAL A O 1
ATOM 839 N N . GLU A 1 118 ? -18.306 -6.339 -26.642 1.00 35.88 118 GLU A N 1
ATOM 840 C CA . GLU A 1 118 ? -18.683 -7.610 -27.244 1.00 38.32 118 GLU A CA 1
ATOM 841 C C . GLU A 1 118 ? -19.916 -8.156 -26.547 1.00 43.10 118 GLU A C 1
ATOM 842 O O . GLU A 1 118 ? -19.955 -8.237 -25.316 1.00 35.61 118 GLU A O 1
ATOM 848 N N . ALA A 1 119 ? -20.912 -8.537 -27.337 1.00 41.89 119 ALA A N 1
ATOM 849 C CA . ALA A 1 119 ? -22.116 -9.158 -26.819 1.00 43.43 119 ALA A CA 1
ATOM 850 C C . ALA A 1 119 ? -22.571 -10.221 -27.806 1.00 41.44 119 ALA A C 1
ATOM 851 O O . ALA A 1 119 ? -22.505 -10.016 -29.021 1.00 40.73 119 ALA A O 1
ATOM 853 N N . LEU A 1 120 ? -23.016 -11.358 -27.280 1.00 43.24 120 LEU A N 1
ATOM 854 C CA . LEU A 1 120 ? -23.511 -12.424 -28.135 1.00 38.59 120 LEU A CA 1
ATOM 855 C C . LEU A 1 120 ? -24.873 -12.056 -28.705 1.00 34.62 120 LEU A C 1
ATOM 856 O O . LEU A 1 120 ? -25.671 -11.361 -28.072 1.00 33.00 120 LEU A O 1
ATOM 861 N N . SER A 1 121 ? -25.130 -12.527 -29.919 1.00 30.57 121 SER A N 1
ATOM 862 C CA . SER A 1 121 ? -26.417 -12.351 -30.567 1.00 32.91 121 SER A CA 1
ATOM 863 C C . SER A 1 121 ? -26.837 -13.667 -31.200 1.00 33.56 121 SER A C 1
ATOM 864 O O . SER A 1 121 ? -26.030 -14.585 -31.364 1.00 39.96 121 SER A O 1
ATOM 867 N N . LEU A 1 122 ? -28.115 -13.750 -31.554 1.00 43.64 122 LEU A N 1
ATOM 868 C CA . LEU A 1 122 ? -28.624 -14.912 -32.271 1.00 42.87 122 LEU A CA 1
ATOM 869 C C . LEU A 1 122 ? -28.377 -14.715 -33.761 1.00 33.20 122 LEU A C 1
ATOM 870 O O . LEU A 1 122 ? -28.836 -13.729 -34.347 1.00 42.48 122 LEU A O 1
ATOM 875 N N . ILE A 1 123 ? -27.644 -15.642 -34.369 1.00 29.41 123 ILE A N 1
ATOM 876 C CA . ILE A 1 123 ? -27.360 -15.620 -35.799 1.00 30.19 123 ILE A CA 1
ATOM 877 C C . ILE A 1 123 ? -28.166 -16.733 -36.449 1.00 32.34 123 ILE A C 1
ATOM 878 O O . ILE A 1 123 ? -28.081 -17.893 -36.029 1.00 34.06 123 ILE A O 1
ATOM 883 N N . TYR A 1 124 ? -28.950 -16.383 -37.467 1.00 38.44 124 TYR A N 1
ATOM 884 C CA . TYR A 1 124 ? -29.863 -17.324 -38.099 1.00 45.60 124 TYR A CA 1
ATOM 885 C C . TYR A 1 124 ? -29.733 -17.241 -39.613 1.00 40.96 124 TYR A C 1
ATOM 886 O O . TYR A 1 124 ? -29.382 -16.196 -40.166 1.00 38.72 124 TYR A O 1
ATOM 895 N N . ASN A 1 125 ? -30.034 -18.356 -40.278 1.00 49.61 125 ASN A N 1
ATOM 896 C CA . ASN A 1 125 ? -29.989 -18.445 -41.735 1.00 45.28 125 ASN A CA 1
ATOM 897 C C . ASN A 1 125 ? -31.345 -18.007 -42.279 1.00 45.16 125 ASN A C 1
ATOM 898 O O . ASN A 1 125 ? -32.362 -18.661 -42.028 1.00 40.35 125 ASN A O 1
ATOM 903 N N . LYS A 1 126 ? -31.354 -16.904 -43.033 1.00 47.06 126 LYS A N 1
ATOM 904 C CA . LYS A 1 126 ? -32.604 -16.382 -43.579 1.00 44.09 126 LYS A CA 1
ATOM 905 C C . LYS A 1 126 ? -33.270 -17.386 -44.514 1.00 55.65 126 LYS A C 1
ATOM 906 O O . LYS A 1 126 ? -34.496 -17.547 -44.490 1.00 55.39 126 LYS A O 1
ATOM 912 N N . ASP A 1 127 ? -32.481 -18.066 -45.351 1.00 52.82 127 ASP A N 1
ATOM 913 C CA . ASP A 1 127 ? -33.052 -19.045 -46.271 1.00 52.00 127 ASP A CA 1
ATOM 914 C C . ASP A 1 127 ? -33.703 -20.197 -45.518 1.00 51.73 127 ASP A C 1
ATOM 915 O O . ASP A 1 127 ? -34.815 -20.620 -45.855 1.00 56.58 127 ASP A O 1
ATOM 920 N N . LEU A 1 128 ? -33.023 -20.721 -44.498 1.00 48.58 128 LEU A N 1
ATOM 921 C CA . LEU A 1 128 ? -33.577 -21.803 -43.697 1.00 53.19 128 LEU A CA 1
ATOM 922 C C . LEU A 1 128 ? -34.624 -21.326 -42.702 1.00 51.03 128 LEU A C 1
ATOM 923 O O . LEU A 1 128 ? -35.451 -22.131 -42.262 1.00 47.88 128 LEU A O 1
ATOM 928 N N . LEU A 1 129 ? -34.612 -20.047 -42.341 1.00 53.93 129 LEU A N 1
ATOM 929 C CA . LEU A 1 129 ? -35.488 -19.571 -41.281 1.00 56.43 129 LEU A CA 1
ATOM 930 C C . LEU A 1 129 ? -35.688 -18.066 -41.404 1.00 68.34 129 LEU A C 1
ATOM 931 O O . LEU A 1 129 ? -35.048 -17.294 -40.679 1.00 74.46 129 LEU A O 1
ATOM 936 N N . PRO A 1 130 ? -36.566 -17.612 -42.303 1.00 73.47 130 PRO A N 1
ATOM 937 C CA . PRO A 1 130 ? -36.760 -16.162 -42.472 1.00 70.76 130 PRO A CA 1
ATOM 938 C C . PRO A 1 130 ? -37.363 -15.476 -41.258 1.00 66.24 130 PRO A C 1
ATOM 939 O O . PRO A 1 130 ? -37.227 -14.253 -41.130 1.00 67.17 130 PRO A O 1
ATOM 943 N N . ASN A 1 131 ? -38.029 -16.217 -40.371 1.00 62.57 131 ASN A N 1
ATOM 944 C CA . ASN A 1 131 ? -38.632 -15.671 -39.155 1.00 56.18 131 ASN A CA 1
ATOM 945 C C . ASN A 1 131 ? -37.988 -16.373 -37.967 1.00 51.05 131 ASN A C 1
ATOM 946 O O . ASN A 1 131 ? -38.465 -17.431 -37.528 1.00 54.85 131 ASN A O 1
ATOM 951 N N . PRO A 1 132 ? -36.905 -15.824 -37.418 1.00 49.48 132 PRO A N 1
ATOM 952 C CA . PRO A 1 132 ? -36.244 -16.492 -36.301 1.00 47.71 132 PRO A CA 1
ATOM 953 C C . PRO A 1 132 ? -37.145 -16.537 -35.098 1.00 50.23 132 PRO A C 1
ATOM 954 O O . PRO A 1 132 ? -38.032 -15.675 -34.920 1.00 50.95 132 PRO A O 1
ATOM 958 N N . PRO A 1 133 ? -36.979 -17.533 -34.227 1.00 47.13 133 PRO A N 1
ATOM 959 C CA . PRO A 1 133 ? -37.843 -17.643 -33.053 1.00 47.15 133 PRO A CA 1
ATOM 960 C C . PRO A 1 133 ? -37.525 -16.565 -32.032 1.00 54.06 133 PRO A C 1
ATOM 961 O O . PRO A 1 133 ? -36.380 -16.134 -31.880 1.00 52.29 133 PRO A O 1
ATOM 965 N N . LYS A 1 134 ? -38.566 -16.128 -31.328 1.00 59.75 134 LYS A N 1
ATOM 966 C CA . LYS A 1 134 ? -38.421 -15.136 -30.274 1.00 49.46 134 LYS A CA 1
ATOM 967 C C . LYS A 1 134 ? -38.189 -15.754 -28.902 1.00 45.45 134 LYS A C 1
ATOM 968 O O . LYS A 1 134 ? -37.769 -15.041 -27.985 1.00 45.37 134 LYS A O 1
ATOM 974 N N . THR A 1 135 ? -38.448 -17.051 -28.736 1.00 39.22 135 THR A N 1
ATOM 975 C CA . THR A 1 135 ? -38.364 -17.703 -27.438 1.00 44.07 135 THR A CA 1
ATOM 976 C C . THR A 1 135 ? -37.583 -19.004 -27.554 1.00 41.33 135 THR A C 1
ATOM 977 O O . THR A 1 135 ? -37.545 -19.636 -28.613 1.00 36.91 135 THR A O 1
ATOM 981 N N . TRP A 1 136 ? -36.963 -19.401 -26.439 1.00 43.49 136 TRP A N 1
ATOM 982 C CA . TRP A 1 136 ? -36.282 -20.691 -26.383 1.00 39.67 136 TRP A CA 1
ATOM 983 C C . TRP A 1 136 ? -37.276 -21.845 -26.460 1.00 45.77 136 TRP A C 1
ATOM 984 O O . TRP A 1 136 ? -36.993 -22.873 -27.086 1.00 45.95 136 TRP A O 1
ATOM 995 N N . GLU A 1 137 ? -38.444 -21.688 -25.829 1.00 48.31 137 GLU A N 1
ATOM 996 C CA . GLU A 1 137 ? -39.388 -22.794 -25.696 1.00 48.38 137 GLU A CA 1
ATOM 997 C C . GLU A 1 137 ? -39.837 -23.339 -27.047 1.00 43.38 137 GLU A C 1
ATOM 998 O O . GLU A 1 137 ? -40.113 -24.538 -27.169 1.00 45.15 137 GLU A O 1
ATOM 1004 N N . GLU A 1 138 ? -39.917 -22.486 -28.066 1.00 41.88 138 GLU A N 1
ATOM 1005 C CA . GLU A 1 138 ? -40.384 -22.895 -29.384 1.00 46.20 138 GLU A CA 1
ATOM 1006 C C . GLU A 1 138 ? -39.276 -23.462 -30.264 1.00 53.62 138 GLU A C 1
ATOM 1007 O O . GLU A 1 138 ? -39.542 -23.820 -31.417 1.00 53.31 138 GLU A O 1
ATOM 1013 N N . ILE A 1 139 ? -38.055 -23.566 -29.749 1.00 54.83 139 ILE A N 1
ATOM 1014 C CA . ILE A 1 139 ? -36.930 -24.127 -30.498 1.00 51.88 139 ILE A CA 1
ATOM 1015 C C . ILE A 1 139 ? -37.070 -25.636 -30.693 1.00 54.03 139 ILE A C 1
ATOM 1016 O O . ILE A 1 139 ? -36.891 -26.112 -31.825 1.00 54.84 139 ILE A O 1
ATOM 1021 N N . PRO A 1 140 ? -37.369 -26.433 -29.650 1.00 54.04 140 PRO A N 1
ATOM 1022 C CA . PRO A 1 140 ? -37.520 -27.886 -29.872 1.00 61.27 140 PRO A CA 1
ATOM 1023 C C . PRO A 1 140 ? -38.506 -28.252 -30.970 1.00 64.97 140 PRO A C 1
ATOM 1024 O O . PRO A 1 140 ? -38.225 -29.153 -31.771 1.00 69.57 140 PRO A O 1
ATOM 1028 N N . ALA A 1 141 ? -39.658 -27.580 -31.028 1.00 66.89 141 ALA A N 1
ATOM 1029 C CA . ALA A 1 141 ? -40.592 -27.816 -32.124 1.00 67.21 141 ALA A CA 1
ATOM 1030 C C . ALA A 1 141 ? -39.972 -27.433 -33.461 1.00 64.15 141 ALA A C 1
ATOM 1031 O O . ALA A 1 141 ? -40.180 -28.116 -34.470 1.00 67.46 141 ALA A O 1
ATOM 1033 N N . LEU A 1 142 ? -39.205 -26.343 -33.485 1.00 63.35 142 LEU A N 1
ATOM 1034 C CA . LEU A 1 142 ? -38.550 -25.922 -34.718 1.00 58.17 142 LEU A CA 1
ATOM 1035 C C . LEU A 1 142 ? -37.484 -26.922 -35.150 1.00 53.38 142 LEU A C 1
ATOM 1036 O O . LEU A 1 142 ? -37.281 -27.141 -36.350 1.00 50.46 142 LEU A O 1
ATOM 1041 N N . ASP A 1 143 ? -36.793 -27.537 -34.185 1.00 55.52 143 ASP A N 1
ATOM 1042 C CA . ASP A 1 143 ? -35.691 -28.439 -34.506 1.00 57.23 143 ASP A CA 1
ATOM 1043 C C . ASP A 1 143 ? -36.197 -29.694 -35.187 1.00 66.98 143 ASP A C 1
ATOM 1044 O O . ASP A 1 143 ? -35.793 -30.017 -36.312 1.00 73.09 143 ASP A O 1
ATOM 1049 N N . LYS A 1 144 ? -37.084 -30.426 -34.511 1.00 66.51 144 LYS A N 1
ATOM 1050 C CA . LYS A 1 144 ? -37.730 -31.555 -35.170 1.00 70.28 144 LYS A CA 1
ATOM 1051 C C . LYS A 1 144 ? -38.314 -31.149 -36.505 1.00 66.82 144 LYS A C 1
ATOM 1052 O O . LYS A 1 144 ? -38.292 -31.930 -37.458 1.00 64.39 144 LYS A O 1
ATOM 1058 N N . GLU A 1 145 ? -38.862 -29.941 -36.594 1.00 68.03 145 GLU A N 1
ATOM 1059 C CA . GLU A 1 145 ? -39.391 -29.504 -37.874 1.00 68.24 145 GLU A CA 1
ATOM 1060 C C . GLU A 1 145 ? -38.276 -29.454 -38.923 1.00 69.33 145 GLU A C 1
ATOM 1061 O O . GLU A 1 145 ? -38.428 -29.955 -40.038 1.00 72.21 145 GLU A O 1
ATOM 1067 N N . LEU A 1 146 ? -37.140 -28.802 -38.587 1.00 63.11 146 LEU A N 1
ATOM 1068 C CA . LEU A 1 146 ? -36.022 -28.735 -39.512 1.00 58.76 146 LEU A CA 1
ATOM 1069 C C . LEU A 1 146 ? -35.368 -30.088 -39.700 1.00 56.34 146 LEU A C 1
ATOM 1070 O O . LEU A 1 146 ? -34.805 -30.328 -40.767 1.00 47.19 146 LEU A O 1
ATOM 1075 N N . LYS A 1 147 ? -35.401 -30.962 -38.687 1.00 57.69 147 LYS A N 1
ATOM 1076 C CA . LYS A 1 147 ? -34.766 -32.269 -38.799 1.00 56.01 147 LYS A CA 1
ATOM 1077 C C . LYS A 1 147 ? -35.470 -33.165 -39.806 1.00 66.59 147 LYS A C 1
ATOM 1078 O O . LYS A 1 147 ? -34.847 -34.098 -40.320 1.00 64.99 147 LYS A O 1
ATOM 1084 N N . ALA A 1 148 ? -36.742 -32.891 -40.113 1.00 76.14 148 ALA A N 1
ATOM 1085 C CA . ALA A 1 148 ? -37.424 -33.595 -41.191 1.00 76.03 148 ALA A CA 1
ATOM 1086 C C . ALA A 1 148 ? -36.815 -33.287 -42.552 1.00 79.95 148 ALA A C 1
ATOM 1087 O O . ALA A 1 148 ? -37.028 -34.045 -43.504 1.00 85.40 148 ALA A O 1
ATOM 1089 N N . LYS A 1 149 ? -36.074 -32.186 -42.669 1.00 75.39 149 LYS A N 1
ATOM 1090 C CA . LYS A 1 149 ? -35.415 -31.809 -43.911 1.00 67.37 149 LYS A CA 1
ATOM 1091 C C . LYS A 1 149 ? -33.906 -32.014 -43.843 1.00 60.25 149 LYS A C 1
ATOM 1092 O O . LYS A 1 149 ? -33.170 -31.475 -44.675 1.00 58.10 149 LYS A O 1
ATOM 1098 N N . GLY A 1 150 ? -33.432 -32.782 -42.864 1.00 58.45 150 GLY A N 1
ATOM 1099 C CA . GLY A 1 150 ? -32.009 -33.000 -42.709 1.00 58.31 150 GLY A CA 1
ATOM 1100 C C . GLY A 1 150 ? -31.245 -31.847 -42.102 1.00 59.41 150 GLY A C 1
ATOM 1101 O O . GLY A 1 150 ? -30.025 -31.774 -42.271 1.00 63.52 150 GLY A O 1
ATOM 1102 N N . LYS A 1 151 ? -31.919 -30.947 -41.387 1.00 61.68 151 LYS A N 1
ATOM 1103 C CA . LYS A 1 151 ? -31.278 -29.779 -40.801 1.00 59.73 151 LYS A CA 1
ATOM 1104 C C . LYS A 1 151 ? -31.595 -29.708 -39.313 1.00 60.70 151 LYS A C 1
ATOM 1105 O O . LYS A 1 151 ? -32.539 -30.329 -38.829 1.00 67.66 151 LYS A O 1
ATOM 1111 N N . SER A 1 152 ? -30.795 -28.940 -38.585 1.00 57.38 152 SER A N 1
ATOM 1112 C CA . SER A 1 152 ? -31.044 -28.708 -37.172 1.00 47.94 152 SER A CA 1
ATOM 1113 C C . SER A 1 152 ? -31.388 -27.243 -36.941 1.00 49.27 152 SER A C 1
ATOM 1114 O O . SER A 1 152 ? -31.167 -26.386 -37.801 1.00 47.53 152 SER A O 1
ATOM 1117 N N . ALA A 1 153 ? -31.944 -26.964 -35.763 1.00 51.12 153 ALA A N 1
ATOM 1118 C CA . ALA A 1 153 ? -32.366 -25.603 -35.459 1.00 42.77 153 ALA A CA 1
ATOM 1119 C C . ALA A 1 153 ? -31.216 -24.763 -34.918 1.00 43.24 153 ALA A C 1
ATOM 1120 O O . ALA A 1 153 ? -31.008 -23.628 -35.358 1.00 41.15 153 ALA A O 1
ATOM 1122 N N . LEU A 1 154 ? -30.451 -25.306 -33.974 1.00 36.59 154 LEU A N 1
ATOM 1123 C CA . LEU A 1 154 ? -29.508 -24.492 -33.220 1.00 38.20 154 LEU A CA 1
ATOM 1124 C C . LEU A 1 154 ? -28.270 -25.304 -32.879 1.00 37.08 154 LEU A C 1
ATOM 1125 O O . LEU A 1 154 ? -28.378 -26.445 -32.422 1.00 37.11 154 LEU A O 1
ATOM 1130 N N . MET A 1 155 ? -27.101 -24.705 -33.101 1.00 30.88 155 MET A N 1
ATOM 1131 C CA . MET A 1 155 ? -25.826 -25.269 -32.678 1.00 40.17 155 MET A CA 1
ATOM 1132 C C . MET A 1 155 ? -24.924 -24.126 -32.243 1.00 36.75 155 MET A C 1
ATOM 1133 O O . MET A 1 155 ? -24.800 -23.128 -32.957 1.00 36.26 155 MET A O 1
ATOM 1138 N N . PHE A 1 156 ? -24.306 -24.269 -31.074 1.00 28.23 156 PHE A N 1
ATOM 1139 C CA . PHE A 1 156 ? -23.359 -23.274 -30.588 1.00 29.79 156 PHE A CA 1
ATOM 1140 C C . PHE A 1 156 ? -22.408 -23.944 -29.606 1.00 35.37 156 PHE A C 1
ATOM 1141 O O . PHE A 1 156 ? -22.645 -25.064 -29.147 1.00 31.87 156 PHE A O 1
ATOM 1149 N N . ASN A 1 157 ? -21.319 -23.240 -29.295 1.00 33.85 157 ASN A N 1
ATOM 1150 C CA . ASN A 1 157 ? -20.271 -23.782 -28.438 1.00 37.36 157 ASN A CA 1
ATOM 1151 C C . ASN A 1 157 ? -20.800 -24.091 -27.043 1.00 43.86 157 ASN A C 1
ATOM 1152 O O . ASN A 1 157 ? -21.192 -23.183 -26.303 1.00 47.93 157 ASN A O 1
ATOM 1157 N N . LEU A 1 158 ? -20.819 -25.372 -26.682 1.00 43.05 158 LEU A N 1
ATOM 1158 C CA . LEU A 1 158 ? -21.245 -25.809 -25.360 1.00 44.49 158 LEU A CA 1
ATOM 1159 C C . LEU A 1 158 ? -20.077 -26.094 -24.426 1.00 45.77 158 LEU A C 1
ATOM 1160 O O . LEU A 1 158 ? -20.302 -26.466 -23.270 1.00 44.08 158 LEU A O 1
ATOM 1165 N N . GLN A 1 159 ? -18.840 -25.929 -24.894 1.00 43.44 159 GLN A N 1
ATOM 1166 C CA . GLN A 1 159 ? -17.671 -26.177 -24.062 1.00 46.47 159 GLN A CA 1
ATOM 1167 C C . GLN A 1 159 ? -17.229 -24.951 -23.278 1.00 44.52 159 GLN A C 1
ATOM 1168 O O . GLN A 1 159 ? -16.478 -25.091 -22.305 1.00 44.74 159 GLN A O 1
ATOM 1174 N N . GLU A 1 160 ? -17.674 -23.761 -23.674 1.00 42.42 160 GLU A N 1
ATOM 1175 C CA . GLU A 1 160 ? -17.337 -22.534 -22.972 1.00 41.36 160 GLU A CA 1
ATOM 1176 C C . GLU A 1 160 ? -18.589 -21.958 -22.335 1.00 32.87 160 GLU A C 1
ATOM 1177 O O . GLU A 1 160 ? -19.561 -21.665 -23.049 1.00 30.72 160 GLU A O 1
ATOM 1183 N N . PRO A 1 161 ? -18.607 -21.766 -21.014 1.00 31.13 161 PRO A N 1
ATOM 1184 C CA . PRO A 1 161 ? -19.825 -21.269 -20.353 1.00 34.67 161 PRO A CA 1
ATOM 1185 C C . PRO A 1 161 ? -20.286 -19.910 -20.852 1.00 34.03 161 PRO A C 1
ATOM 1186 O O . PRO A 1 161 ? -21.442 -19.539 -20.610 1.00 38.45 161 PRO A O 1
ATOM 1190 N N . TYR A 1 162 ? -19.418 -19.164 -21.538 1.00 35.01 162 TYR A N 1
ATOM 1191 C CA . TYR A 1 162 ? -19.782 -17.858 -22.080 1.00 31.94 162 TYR A CA 1
ATOM 1192 C C . TYR A 1 162 ? -21.029 -17.937 -22.953 1.00 36.35 162 TYR A C 1
ATOM 1193 O O . TYR A 1 162 ? -21.868 -17.030 -22.936 1.00 42.72 162 TYR A O 1
ATOM 1202 N N . PHE A 1 163 ? -21.172 -19.021 -23.714 1.00 32.12 163 PHE A N 1
ATOM 1203 C CA . PHE A 1 163 ? -22.253 -19.142 -24.683 1.00 34.27 163 PHE A CA 1
ATOM 1204 C C . PHE A 1 163 ? -23.553 -19.661 -24.086 1.00 32.45 163 PHE A C 1
ATOM 1205 O O . PHE A 1 163 ? -24.618 -19.435 -24.672 1.00 32.29 163 PHE A O 1
ATOM 1213 N N . THR A 1 164 ? -23.499 -20.348 -22.945 1.00 32.65 164 THR A N 1
ATOM 1214 C CA . THR A 1 164 ? -24.701 -20.847 -22.290 1.00 38.54 164 THR A CA 1
ATOM 1215 C C . THR A 1 164 ? -25.165 -19.972 -21.136 1.00 35.83 164 THR A C 1
ATOM 1216 O O . THR A 1 164 ? -26.335 -20.056 -20.748 1.00 36.72 164 THR A O 1
ATOM 1220 N N . TRP A 1 165 ? -24.281 -19.132 -20.599 1.00 35.60 165 TRP A N 1
ATOM 1221 C CA . TRP A 1 165 ? -24.677 -18.197 -19.549 1.00 40.49 165 TRP A CA 1
ATOM 1222 C C . TRP A 1 165 ? -25.875 -17.314 -19.897 1.00 41.69 165 TRP A C 1
ATOM 1223 O O . TRP A 1 165 ? -26.681 -17.049 -18.989 1.00 44.01 165 TRP A O 1
ATOM 1234 N N . PRO A 1 166 ? -26.049 -16.809 -21.133 1.00 41.91 166 PRO A N 1
ATOM 1235 C CA . PRO A 1 166 ? -27.259 -16.010 -21.412 1.00 36.22 166 PRO A CA 1
ATOM 1236 C C . PRO A 1 166 ? -28.551 -16.720 -21.048 1.00 41.06 166 PRO A C 1
ATOM 1237 O O . PRO A 1 166 ? -29.488 -16.086 -20.546 1.00 37.53 166 PRO A O 1
ATOM 1241 N N . LEU A 1 167 ? -28.617 -18.031 -21.281 1.00 44.51 167 LEU A N 1
ATOM 1242 C CA . LEU A 1 167 ? -29.811 -18.799 -20.947 1.00 44.37 167 LEU A CA 1
ATOM 1243 C C . LEU A 1 167 ? -29.903 -19.074 -19.450 1.00 45.43 167 LEU A C 1
ATOM 1244 O O . LEU A 1 167 ? -30.999 -19.037 -18.878 1.00 48.56 167 LEU A O 1
ATOM 1249 N N . ILE A 1 168 ? -28.770 -19.353 -18.802 1.00 41.97 168 ILE A N 1
ATOM 1250 C CA . ILE A 1 168 ? -28.778 -19.628 -17.367 1.00 39.99 168 ILE A CA 1
ATOM 1251 C C . ILE A 1 168 ? -29.222 -18.397 -16.586 1.00 47.50 168 ILE A C 1
ATOM 1252 O O . ILE A 1 168 ? -29.924 -18.503 -15.572 1.00 42.91 168 ILE A O 1
ATOM 1257 N N . ALA A 1 169 ? -28.841 -17.210 -17.055 1.00 44.12 169 ALA A N 1
ATOM 1258 C CA . ALA A 1 169 ? -29.116 -15.971 -16.342 1.00 33.80 169 ALA A CA 1
ATOM 1259 C C . ALA A 1 169 ? -30.468 -15.357 -16.685 1.00 40.58 169 ALA A C 1
ATOM 1260 O O . ALA A 1 169 ? -30.871 -14.391 -16.029 1.00 46.85 169 ALA A O 1
ATOM 1262 N N . ALA A 1 170 ? -31.176 -15.894 -17.683 1.00 37.81 170 ALA A N 1
ATOM 1263 C CA . ALA A 1 170 ? -32.411 -15.263 -18.140 1.00 44.37 170 ALA A CA 1
ATOM 1264 C C . ALA A 1 170 ? -33.461 -15.206 -17.036 1.00 47.08 170 ALA A C 1
ATOM 1265 O O . ALA A 1 170 ? -34.172 -14.203 -16.899 1.00 45.87 170 ALA A O 1
ATOM 1267 N N . ASP A 1 171 ? -33.564 -16.262 -16.228 1.00 48.78 171 ASP A N 1
ATOM 1268 C CA . ASP A 1 171 ? -34.642 -16.402 -15.255 1.00 56.05 171 ASP A CA 1
ATOM 1269 C C . ASP A 1 171 ? -34.166 -16.230 -13.810 1.00 52.90 171 ASP A C 1
ATOM 1270 O O . ASP A 1 171 ? -34.804 -16.718 -12.875 1.00 46.17 171 ASP A O 1
ATOM 1275 N N . GLY A 1 172 ? -33.062 -15.519 -13.601 1.00 52.15 172 GLY A N 1
ATOM 1276 C CA . GLY A 1 172 ? -32.610 -15.190 -12.259 1.00 44.75 172 GLY A CA 1
ATOM 1277 C C . GLY A 1 172 ? -31.197 -15.614 -11.925 1.00 42.52 172 GLY A C 1
ATOM 1278 O O . GLY A 1 172 ? -30.714 -15.277 -10.834 1.00 45.64 172 GLY A O 1
ATOM 1279 N N . GLY A 1 173 ? -30.507 -16.344 -12.796 1.00 41.31 173 GLY A N 1
ATOM 1280 C CA . GLY A 1 173 ? -29.129 -16.697 -12.519 1.00 32.97 173 GLY A CA 1
ATOM 1281 C C . GLY A 1 173 ? -28.228 -15.477 -12.483 1.00 28.38 173 GLY A C 1
ATOM 1282 O O . GLY A 1 173 ? -28.437 -14.494 -13.195 1.00 31.04 173 GLY A O 1
ATOM 1283 N N . TYR A 1 174 ? -27.212 -15.542 -11.625 1.00 28.92 174 TYR A N 1
ATOM 1284 C CA . TYR A 1 174 ? -26.219 -14.478 -11.543 1.00 35.06 174 TYR A CA 1
ATOM 1285 C C . TYR A 1 174 ? -24.926 -15.045 -10.975 1.00 35.80 174 TYR A C 1
ATOM 1286 O O . TYR A 1 174 ? -24.906 -16.128 -10.387 1.00 31.93 174 TYR A O 1
ATOM 1295 N N . ALA A 1 175 ? -23.839 -14.301 -11.173 1.00 38.87 175 ALA A N 1
ATOM 1296 C CA . ALA A 1 175 ? -22.516 -14.756 -10.756 1.00 47.70 175 ALA A CA 1
ATOM 1297 C C . ALA A 1 175 ? -22.183 -14.290 -9.343 1.00 49.94 175 ALA A C 1
ATOM 1298 O O . ALA A 1 175 ? -21.991 -15.106 -8.436 1.00 60.43 175 ALA A O 1
ATOM 1300 N N . PHE A 1 176 ? -22.114 -12.978 -9.149 1.00 43.82 176 PHE A N 1
ATOM 1301 C CA . PHE A 1 176 ? -21.839 -12.387 -7.850 1.00 41.82 176 PHE A CA 1
ATOM 1302 C C . PHE A 1 176 ? -22.778 -11.206 -7.688 1.00 43.88 176 PHE A C 1
ATOM 1303 O O . PHE A 1 176 ? -22.825 -10.328 -8.554 1.00 38.36 176 PHE A O 1
ATOM 1311 N N . LYS A 1 177 ? -23.536 -11.200 -6.594 1.00 44.06 177 LYS A N 1
ATOM 1312 C CA . LYS A 1 177 ? -24.503 -10.136 -6.371 1.00 33.93 177 LYS A CA 1
ATOM 1313 C C . LYS A 1 177 ? -23.796 -8.791 -6.270 1.00 30.00 177 LYS A C 1
ATOM 1314 O O . LYS A 1 177 ? -22.760 -8.660 -5.614 1.00 31.47 177 LYS A O 1
ATOM 1320 N N . TYR A 1 178 ? -24.360 -7.792 -6.941 1.00 28.44 178 TYR A N 1
ATOM 1321 C CA . TYR A 1 178 ? -23.845 -6.427 -6.890 1.00 35.31 178 TYR A CA 1
ATOM 1322 C C . TYR A 1 178 ? -24.598 -5.706 -5.781 1.00 40.98 178 TYR A C 1
ATOM 1323 O O . TYR A 1 178 ? -25.728 -5.251 -5.973 1.00 42.88 178 TYR A O 1
ATOM 1332 N N . ALA A 1 179 ? -23.972 -5.608 -4.610 1.00 35.95 179 ALA A N 1
ATOM 1333 C CA . ALA A 1 179 ? -24.612 -5.079 -3.410 1.00 39.57 179 ALA A CA 1
ATOM 1334 C C . ALA A 1 179 ? -23.862 -3.834 -2.959 1.00 38.02 179 ALA A C 1
ATOM 1335 O O . ALA A 1 179 ? -22.699 -3.921 -2.547 1.00 38.38 179 ALA A O 1
ATOM 1337 N N . ALA A 1 180 ? -24.529 -2.682 -3.037 1.00 46.57 180 ALA A N 1
ATOM 1338 C CA . ALA A 1 180 ? -23.999 -1.416 -2.527 1.00 51.23 180 ALA A CA 1
ATOM 1339 C C . ALA A 1 180 ? -22.687 -1.028 -3.212 1.00 48.58 180 ALA A C 1
ATOM 1340 O O . ALA A 1 180 ? -21.681 -0.728 -2.566 1.00 49.09 180 ALA A O 1
ATOM 1342 N N . GLY A 1 181 ? -22.710 -1.033 -4.544 1.00 51.49 181 GLY A N 1
ATOM 1343 C CA . GLY A 1 181 ? -21.576 -0.604 -5.333 1.00 46.20 181 GLY A CA 1
ATOM 1344 C C . GLY A 1 181 ? -20.405 -1.557 -5.364 1.00 42.60 181 GLY A C 1
ATOM 1345 O O . GLY A 1 181 ? -19.364 -1.209 -5.932 1.00 44.99 181 GLY A O 1
ATOM 1346 N N . LYS A 1 182 ? -20.530 -2.743 -4.773 1.00 45.59 182 LYS A N 1
ATOM 1347 C CA . LYS A 1 182 ? -19.451 -3.717 -4.751 1.00 50.81 182 LYS A CA 1
ATOM 1348 C C . LYS A 1 182 ? -20.026 -5.092 -5.048 1.00 49.85 182 LYS A C 1
ATOM 1349 O O . LYS A 1 182 ? -21.164 -5.398 -4.680 1.00 37.10 182 LYS A O 1
ATOM 1355 N N . TYR A 1 183 ? -19.229 -5.920 -5.716 1.00 45.99 183 TYR A N 1
ATOM 1356 C CA . TYR A 1 183 ? -19.629 -7.293 -5.992 1.00 44.13 183 TYR A CA 1
ATOM 1357 C C . TYR A 1 183 ? -19.382 -8.145 -4.754 1.00 46.91 183 TYR A C 1
ATOM 1358 O O . TYR A 1 183 ? -18.248 -8.238 -4.269 1.00 50.01 183 TYR A O 1
ATOM 1367 N N . ASP A 1 184 ? -20.445 -8.758 -4.242 1.00 46.47 184 ASP A N 1
ATOM 1368 C CA . ASP A 1 184 ? -20.371 -9.586 -3.042 1.00 42.68 184 ASP A CA 1
ATOM 1369 C C . ASP A 1 184 ? -19.961 -10.988 -3.473 1.00 36.75 184 ASP A C 1
ATOM 1370 O O . ASP A 1 184 ? -20.786 -11.773 -3.947 1.00 45.08 184 ASP A O 1
ATOM 1375 N N . ILE A 1 185 ? -18.677 -11.309 -3.293 1.00 40.78 185 ILE A N 1
ATOM 1376 C CA . ILE A 1 185 ? -18.166 -12.628 -3.649 1.00 50.34 185 ILE A CA 1
ATOM 1377 C C . ILE A 1 185 ? -18.771 -13.744 -2.813 1.00 55.73 185 ILE A C 1
ATOM 1378 O O . ILE A 1 185 ? -18.577 -14.918 -3.139 1.00 60.72 185 ILE A O 1
ATOM 1383 N N . LYS A 1 186 ? -19.497 -13.413 -1.746 1.00 57.72 186 LYS A N 1
ATOM 1384 C CA . LYS A 1 186 ? -20.170 -14.418 -0.935 1.00 56.04 186 LYS A CA 1
ATOM 1385 C C . LYS A 1 186 ? -21.560 -14.758 -1.453 1.00 51.59 186 LYS A C 1
ATOM 1386 O O . LYS A 1 186 ? -22.062 -15.851 -1.169 1.00 50.42 186 LYS A O 1
ATOM 1392 N N . ASP A 1 187 ? -22.185 -13.855 -2.206 1.00 48.54 187 ASP A N 1
ATOM 1393 C CA . ASP A 1 187 ? -23.544 -14.041 -2.713 1.00 46.38 187 ASP A CA 1
ATOM 1394 C C . ASP A 1 187 ? -23.439 -14.475 -4.173 1.00 48.42 187 ASP A C 1
ATOM 1395 O O . ASP A 1 187 ? -23.481 -13.655 -5.091 1.00 41.50 187 ASP A O 1
ATOM 1400 N N . VAL A 1 188 ? -23.307 -15.783 -4.385 1.00 43.76 188 VAL A N 1
ATOM 1401 C CA . VAL A 1 188 ? -23.259 -16.375 -5.717 1.00 47.30 188 VAL A CA 1
ATOM 1402 C C . VAL A 1 188 ? -24.649 -16.883 -6.069 1.00 44.77 188 VAL A C 1
ATOM 1403 O O . VAL A 1 188 ? -25.372 -17.396 -5.206 1.00 54.17 188 VAL A O 1
ATOM 1407 N N . GLY A 1 189 ? -25.034 -16.736 -7.335 1.00 43.94 189 GLY A N 1
ATOM 1408 C CA . GLY A 1 189 ? -26.358 -17.148 -7.762 1.00 44.80 189 GLY A CA 1
ATOM 1409 C C . GLY A 1 189 ? -26.363 -18.133 -8.913 1.00 38.52 189 GLY A C 1
ATOM 1410 O O . GLY A 1 189 ? -27.182 -18.014 -9.830 1.00 43.78 189 GLY A O 1
ATOM 1411 N N . VAL A 1 190 ? -25.443 -19.102 -8.891 1.00 38.45 190 VAL A N 1
ATOM 1412 C CA . VAL A 1 190 ? -25.357 -20.083 -9.971 1.00 50.93 190 VAL A CA 1
ATOM 1413 C C . VAL A 1 190 ? -26.203 -21.324 -9.721 1.00 56.00 190 VAL A C 1
ATOM 1414 O O . VAL A 1 190 ? -26.275 -22.196 -10.601 1.00 60.22 190 VAL A O 1
ATOM 1418 N N . ASP A 1 191 ? -26.842 -21.440 -8.556 1.00 55.08 191 ASP A N 1
ATOM 1419 C CA . ASP A 1 191 ? -27.661 -22.607 -8.244 1.00 61.29 191 ASP A CA 1
ATOM 1420 C C . ASP A 1 191 ? -29.000 -22.209 -7.633 1.00 59.15 191 ASP A C 1
ATOM 1421 O O . ASP A 1 191 ? -29.601 -22.977 -6.877 1.00 57.76 191 ASP A O 1
ATOM 1426 N N . ASN A 1 192 ? -29.479 -21.010 -7.949 1.00 53.56 192 ASN A N 1
ATOM 1427 C CA . ASN A 1 192 ? -30.800 -20.586 -7.510 1.00 51.49 192 ASN A CA 1
ATOM 1428 C C . ASN A 1 192 ? -31.847 -21.171 -8.458 1.00 54.41 192 ASN A C 1
ATOM 1429 O O . ASN A 1 192 ? -31.535 -21.957 -9.357 1.00 54.50 192 ASN A O 1
ATOM 1434 N N . ALA A 1 193 ? -33.110 -20.787 -8.263 1.00 49.61 193 ALA A N 1
ATOM 1435 C CA . ALA A 1 193 ? -34.188 -21.324 -9.088 1.00 52.79 193 ALA A CA 1
ATOM 1436 C C . ALA A 1 193 ? -33.966 -21.011 -10.563 1.00 51.36 193 ALA A C 1
ATOM 1437 O O . ALA A 1 193 ? -34.129 -21.881 -11.426 1.00 49.72 193 ALA A O 1
ATOM 1439 N N . GLY A 1 194 ? -33.587 -19.769 -10.871 1.00 53.15 194 GLY A N 1
ATOM 1440 C CA . GLY A 1 194 ? -33.408 -19.388 -12.264 1.00 51.70 194 GLY A CA 1
ATOM 1441 C C . GLY A 1 194 ? -32.279 -20.143 -12.938 1.00 52.76 194 GLY A C 1
ATOM 1442 O O . GLY A 1 194 ? -32.423 -20.625 -14.064 1.00 53.25 194 GLY A O 1
ATOM 1443 N N . ALA A 1 195 ? -31.136 -20.246 -12.258 1.00 51.39 195 ALA A N 1
ATOM 1444 C CA . ALA A 1 195 ? -29.994 -20.961 -12.816 1.00 52.33 195 ALA A CA 1
ATOM 1445 C C . ALA A 1 195 ? -30.358 -22.398 -13.166 1.00 52.09 195 ALA A C 1
ATOM 1446 O O . ALA A 1 195 ? -30.108 -22.859 -14.285 1.00 50.68 195 ALA A O 1
ATOM 1448 N N . LYS A 1 196 ? -30.957 -23.121 -12.215 1.00 53.07 196 LYS A N 1
ATOM 1449 C CA . LYS A 1 196 ? -31.367 -24.499 -12.471 1.00 52.37 196 LYS A CA 1
ATOM 1450 C C . LYS A 1 196 ? -32.338 -24.577 -13.642 1.00 48.00 196 LYS A C 1
ATOM 1451 O O . LYS A 1 196 ? -32.203 -25.440 -14.516 1.00 49.43 196 LYS A O 1
ATOM 1457 N N . ALA A 1 197 ? -33.323 -23.676 -13.676 1.00 42.22 197 ALA A N 1
ATOM 1458 C CA . ALA A 1 197 ? -34.293 -23.670 -14.768 1.00 43.12 197 ALA A CA 1
ATOM 1459 C C . ALA A 1 197 ? -33.605 -23.494 -16.117 1.00 45.29 197 ALA A C 1
ATOM 1460 O O . ALA A 1 197 ? -33.892 -24.223 -17.074 1.00 48.18 197 ALA A O 1
ATOM 1462 N N . GLY A 1 198 ? -32.685 -22.531 -16.209 1.00 46.70 198 GLY A N 1
ATOM 1463 C CA . GLY A 1 198 ? -32.002 -22.292 -17.471 1.00 39.72 198 GLY A CA 1
ATOM 1464 C C . GLY A 1 198 ? -31.137 -23.461 -17.899 1.00 34.03 198 GLY A C 1
ATOM 1465 O O . GLY A 1 198 ? -31.168 -23.882 -19.058 1.00 35.58 198 GLY A O 1
ATOM 1466 N N . LEU A 1 199 ? -30.349 -24.002 -16.967 1.00 32.77 199 LEU A N 1
ATOM 1467 C CA . LEU A 1 199 ? -29.488 -25.132 -17.302 1.00 37.48 199 LEU A CA 1
ATOM 1468 C C . LEU A 1 199 ? -30.307 -26.376 -17.630 1.00 46.73 199 LEU A C 1
ATOM 1469 O O . LEU A 1 199 ? -29.957 -27.129 -18.545 1.00 53.11 199 LEU A O 1
ATOM 1474 N N . THR A 1 200 ? -31.405 -26.600 -16.902 1.00 41.43 200 THR A N 1
ATOM 1475 C CA . THR A 1 200 ? -32.253 -27.759 -17.171 1.00 40.64 200 THR A CA 1
ATOM 1476 C C . THR A 1 200 ? -32.780 -27.737 -18.601 1.00 43.09 200 THR A C 1
ATOM 1477 O O . THR A 1 200 ? -32.713 -28.745 -19.315 1.00 44.51 200 THR A O 1
ATOM 1481 N N . PHE A 1 201 ? -33.313 -26.590 -19.036 1.00 33.93 201 PHE A N 1
ATOM 1482 C CA . PHE A 1 201 ? -33.807 -26.478 -20.406 1.00 38.99 201 PHE A CA 1
ATOM 1483 C C . PHE A 1 201 ? -32.714 -26.787 -21.418 1.00 45.56 201 PHE A C 1
ATOM 1484 O O . PHE A 1 201 ? -32.994 -27.344 -22.486 1.00 50.34 201 PHE A O 1
ATOM 1492 N N . LEU A 1 202 ? -31.466 -26.443 -21.102 1.00 48.07 202 LEU A N 1
ATOM 1493 C CA . LEU A 1 202 ? -30.362 -26.755 -21.999 1.00 48.53 202 LEU A CA 1
ATOM 1494 C C . LEU A 1 202 ? -30.008 -28.237 -21.957 1.00 51.77 202 LEU A C 1
ATOM 1495 O O . LEU A 1 202 ? -29.754 -28.847 -23.002 1.00 55.06 202 LEU A O 1
ATOM 1500 N N . VAL A 1 203 ? -29.983 -28.831 -20.762 1.00 56.08 203 VAL A N 1
ATOM 1501 C CA . VAL A 1 203 ? -29.720 -30.263 -20.656 1.00 59.28 203 VAL A CA 1
ATOM 1502 C C . VAL A 1 203 ? -30.830 -31.059 -21.330 1.00 61.71 203 VAL A C 1
ATOM 1503 O O . VAL A 1 203 ? -30.576 -32.079 -21.983 1.00 64.63 203 VAL A O 1
ATOM 1507 N N . ASP A 1 204 ? -32.078 -30.601 -21.188 1.00 55.95 204 ASP A N 1
ATOM 1508 C CA . ASP A 1 204 ? -33.192 -31.255 -21.867 1.00 55.38 204 ASP A CA 1
ATOM 1509 C C . ASP A 1 204 ? -33.019 -31.215 -23.381 1.00 50.17 204 ASP A C 1
ATOM 1510 O O . ASP A 1 204 ? -33.373 -32.174 -24.077 1.00 46.32 204 ASP A O 1
ATOM 1515 N N . LEU A 1 205 ? -32.484 -30.110 -23.909 1.00 54.56 205 LEU A N 1
ATOM 1516 C CA . LEU A 1 205 ? -32.244 -30.017 -25.346 1.00 53.85 205 LEU A CA 1
ATOM 1517 C C . LEU A 1 205 ? -31.295 -31.111 -25.818 1.00 47.42 205 LEU A C 1
ATOM 1518 O O . LEU A 1 205 ? -31.461 -31.660 -26.913 1.00 46.93 205 LEU A O 1
ATOM 1523 N N . ILE A 1 206 ? -30.300 -31.448 -24.998 1.00 50.74 206 ILE A N 1
ATOM 1524 C CA . ILE A 1 206 ? -29.362 -32.503 -25.365 1.00 54.44 206 ILE A CA 1
ATOM 1525 C C . ILE A 1 206 ? -30.024 -33.871 -25.258 1.00 60.49 206 ILE A C 1
ATOM 1526 O O . ILE A 1 206 ? -29.989 -34.669 -26.202 1.00 65.62 206 ILE A O 1
ATOM 1531 N N . LYS A 1 207 ? -30.630 -34.162 -24.101 1.00 65.29 207 LYS A N 1
ATOM 1532 C CA . LYS A 1 207 ? -31.292 -35.448 -23.899 1.00 63.94 207 LYS A CA 1
ATOM 1533 C C . LYS A 1 207 ? -32.341 -35.712 -24.972 1.00 65.86 207 LYS A C 1
ATOM 1534 O O . LYS A 1 207 ? -32.473 -36.841 -25.458 1.00 66.00 207 LYS A O 1
ATOM 1540 N N . ASN A 1 208 ? -33.089 -34.682 -25.363 1.00 60.95 208 ASN A N 1
ATOM 1541 C CA . ASN A 1 208 ? -34.081 -34.812 -26.421 1.00 57.78 208 ASN A CA 1
ATOM 1542 C C . ASN A 1 208 ? -33.478 -34.729 -27.818 1.00 53.29 208 ASN A C 1
ATOM 1543 O O . ASN A 1 208 ? -34.220 -34.521 -28.784 1.00 52.26 208 ASN A O 1
ATOM 1548 N N . LYS A 1 209 ? -32.157 -34.869 -27.938 1.00 56.60 209 LYS A N 1
ATOM 1549 C CA . LYS A 1 209 ? -31.459 -34.981 -29.218 1.00 59.14 209 LYS A CA 1
ATOM 1550 C C . LYS A 1 209 ? -31.549 -33.718 -30.072 1.00 52.10 209 LYS A C 1
ATOM 1551 O O . LYS A 1 209 ? -31.268 -33.759 -31.275 1.00 52.66 209 LYS A O 1
ATOM 1557 N N . HIS A 1 210 ? -31.930 -32.584 -29.482 1.00 50.52 210 HIS A N 1
ATOM 1558 C CA . HIS A 1 210 ? -31.951 -31.337 -30.236 1.00 56.41 210 HIS A CA 1
ATOM 1559 C C . HIS A 1 210 ? -30.570 -30.712 -30.357 1.00 51.27 210 HIS A C 1
ATOM 1560 O O . HIS A 1 210 ? -30.352 -29.891 -31.256 1.00 50.28 210 HIS A O 1
ATOM 1567 N N . MET A 1 211 ? -29.643 -31.077 -29.472 1.00 42.60 211 MET A N 1
ATOM 1568 C CA . MET A 1 211 ? -28.251 -30.668 -29.558 1.00 49.09 211 MET A CA 1
ATOM 1569 C C . MET A 1 211 ? -27.398 -31.791 -28.988 1.00 45.54 211 MET A C 1
ATOM 1570 O O . MET A 1 211 ? -27.894 -32.679 -28.290 1.00 41.23 211 MET A O 1
ATOM 1575 N N . ASN A 1 212 ? -26.108 -31.750 -29.300 1.00 44.34 212 ASN A N 1
ATOM 1576 C CA . ASN A 1 212 ? -25.146 -32.705 -28.773 1.00 49.96 212 ASN A CA 1
ATOM 1577 C C . ASN A 1 212 ? -24.264 -31.999 -27.756 1.00 47.00 212 ASN A C 1
ATOM 1578 O O . ASN A 1 212 ? -23.781 -30.892 -28.014 1.00 51.03 212 ASN A O 1
ATOM 1583 N N . ALA A 1 213 ? -24.052 -32.643 -26.605 1.00 46.18 213 ALA A N 1
ATOM 1584 C CA . ALA A 1 213 ? -23.172 -32.093 -25.581 1.00 45.86 213 ALA A CA 1
ATOM 1585 C C . ALA A 1 213 ? -21.750 -31.872 -26.082 1.00 49.95 213 ALA A C 1
ATOM 1586 O O . ALA A 1 213 ? -20.961 -31.225 -25.385 1.00 48.07 213 ALA A O 1
ATOM 1588 N N . ASP A 1 214 ? -21.411 -32.381 -27.265 1.00 53.86 214 ASP A N 1
ATOM 1589 C CA . ASP A 1 214 ? -20.068 -32.275 -27.814 1.00 50.59 214 ASP A CA 1
ATOM 1590 C C . ASP A 1 214 ? -19.858 -31.041 -28.680 1.00 49.10 214 ASP A C 1
ATOM 1591 O O . ASP A 1 214 ? -18.706 -30.736 -29.010 1.00 52.85 214 ASP A O 1
ATOM 1596 N N . THR A 1 215 ? -20.925 -30.342 -29.066 1.00 40.75 215 THR A N 1
ATOM 1597 C CA . THR A 1 215 ? -20.787 -29.165 -29.917 1.00 40.65 215 THR A CA 1
ATOM 1598 C C . THR A 1 215 ? -19.833 -28.166 -29.284 1.00 42.31 215 THR A C 1
ATOM 1599 O O . THR A 1 215 ? -20.039 -27.720 -28.152 1.00 47.81 215 THR A O 1
ATOM 1603 N N . ASP A 1 216 ? -18.782 -27.831 -30.012 1.00 40.81 216 ASP A N 1
ATOM 1604 C CA . ASP A 1 216 ? -17.834 -26.819 -29.582 1.00 41.80 216 ASP A CA 1
ATOM 1605 C C . ASP A 1 216 ? -17.844 -25.676 -30.591 1.00 39.63 216 ASP A C 1
ATOM 1606 O O . ASP A 1 216 ? -18.711 -25.609 -31.463 1.00 36.78 216 ASP A O 1
ATOM 1611 N N . TYR A 1 217 ? -16.877 -24.766 -30.461 1.00 37.35 217 TYR A N 1
ATOM 1612 C CA . TYR A 1 217 ? -16.845 -23.599 -31.336 1.00 38.59 217 TYR A CA 1
ATOM 1613 C C . TYR A 1 217 ? -16.724 -24.006 -32.802 1.00 41.36 217 TYR A C 1
ATOM 1614 O O . TYR A 1 217 ? -17.548 -23.617 -33.638 1.00 47.99 217 TYR A O 1
ATOM 1623 N N . SER A 1 218 ? -15.692 -24.788 -33.133 1.00 42.46 218 SER A N 1
ATOM 1624 C CA . SER A 1 218 ? -15.438 -25.131 -34.531 1.00 44.55 218 SER A CA 1
ATOM 1625 C C . SER A 1 218 ? -16.600 -25.910 -35.140 1.00 36.66 218 SER A C 1
ATOM 1626 O O . SER A 1 218 ? -17.018 -25.628 -36.269 1.00 32.11 218 SER A O 1
ATOM 1629 N N . ILE A 1 219 ? -17.130 -26.895 -34.409 1.00 38.92 219 ILE A N 1
ATOM 1630 C CA . ILE A 1 219 ? -18.236 -27.699 -34.928 1.00 37.68 219 ILE A CA 1
ATOM 1631 C C . ILE A 1 219 ? -19.441 -26.818 -35.237 1.00 40.54 219 ILE A C 1
ATOM 1632 O O . ILE A 1 219 ? -20.067 -26.940 -36.296 1.00 41.28 219 ILE A O 1
ATOM 1637 N N . ALA A 1 220 ? -19.779 -25.911 -34.316 1.00 36.87 220 ALA A N 1
ATOM 1638 C CA . ALA A 1 220 ? -20.951 -25.062 -34.509 1.00 27.72 220 ALA A CA 1
ATOM 1639 C C . ALA A 1 220 ? -20.753 -24.088 -35.664 1.00 30.95 220 ALA A C 1
ATOM 1640 O O . ALA A 1 220 ? -21.662 -23.890 -36.478 1.00 35.87 220 ALA A O 1
ATOM 1642 N N . GLU A 1 221 ? -19.576 -23.463 -35.745 1.00 29.68 221 GLU A N 1
ATOM 1643 C CA . GLU A 1 221 ? -19.307 -22.535 -36.838 1.00 33.42 221 GLU A CA 1
ATOM 1644 C C . GLU A 1 221 ? -19.335 -23.248 -38.183 1.00 35.46 221 GLU A C 1
ATOM 1645 O O . GLU A 1 221 ? -19.905 -22.737 -39.154 1.00 31.60 221 GLU A O 1
ATOM 1651 N N . ALA A 1 222 ? -18.722 -24.432 -38.258 1.00 29.30 222 ALA A N 1
ATOM 1652 C CA . ALA A 1 222 ? -18.729 -25.195 -39.501 1.00 43.07 222 ALA A CA 1
ATOM 1653 C C . ALA A 1 222 ? -20.152 -25.536 -39.925 1.00 46.11 222 ALA A C 1
ATOM 1654 O O . ALA A 1 222 ? -20.542 -25.301 -41.074 1.00 40.62 222 ALA A O 1
ATOM 1656 N N . ALA A 1 223 ? -20.952 -26.072 -39.000 1.00 44.81 223 ALA A N 1
ATOM 1657 C CA . ALA A 1 223 ? -22.301 -26.507 -39.348 1.00 42.45 223 ALA A CA 1
ATOM 1658 C C . ALA A 1 223 ? -23.162 -25.343 -39.826 1.00 44.87 223 ALA A C 1
ATOM 1659 O O . ALA A 1 223 ? -23.953 -25.494 -40.764 1.00 45.26 223 ALA A O 1
ATOM 1661 N N . PHE A 1 224 ? -23.022 -24.173 -39.199 1.00 46.00 224 PHE A N 1
ATOM 1662 C CA . PHE A 1 224 ? -23.831 -23.030 -39.608 1.00 43.59 224 PHE A CA 1
ATOM 1663 C C . PHE A 1 224 ? -23.366 -22.469 -40.945 1.00 40.58 224 PHE A C 1
ATOM 1664 O O . PHE A 1 224 ? -24.188 -22.177 -41.822 1.00 44.33 224 PHE A O 1
ATOM 1672 N N . ASN A 1 225 ? -22.054 -22.299 -41.116 1.00 48.24 225 ASN A N 1
ATOM 1673 C CA . ASN A 1 225 ? -21.534 -21.735 -42.355 1.00 48.75 225 ASN A CA 1
ATOM 1674 C C . ASN A 1 225 ? -21.721 -22.671 -43.542 1.00 41.33 225 ASN A C 1
ATOM 1675 O O . ASN A 1 225 ? -21.640 -22.219 -44.689 1.00 39.64 225 ASN A O 1
ATOM 1680 N N . LYS A 1 226 ? -21.973 -23.956 -43.294 1.00 44.16 226 LYS A N 1
ATOM 1681 C CA . LYS A 1 226 ? -22.282 -24.912 -44.349 1.00 50.26 226 LYS A CA 1
ATOM 1682 C C . LYS A 1 226 ? -23.778 -25.059 -44.595 1.00 51.44 226 LYS A C 1
ATOM 1683 O O . LYS A 1 226 ? -24.175 -25.868 -45.440 1.00 50.41 226 LYS A O 1
ATOM 1689 N N . GLY A 1 227 ? -24.613 -24.306 -43.880 1.00 46.41 227 GLY A N 1
ATOM 1690 C CA . GLY A 1 227 ? -26.047 -24.390 -44.068 1.00 34.35 227 GLY A CA 1
ATOM 1691 C C . GLY A 1 227 ? -26.699 -25.614 -43.472 1.00 40.99 227 GLY A C 1
ATOM 1692 O O . GLY A 1 227 ? -27.789 -25.996 -43.910 1.00 49.76 227 GLY A O 1
ATOM 1693 N N . GLU A 1 228 ? -26.068 -26.243 -42.483 1.00 37.63 228 GLU A N 1
ATOM 1694 C CA . GLU A 1 228 ? -26.607 -27.450 -41.872 1.00 35.11 228 GLU A CA 1
ATOM 1695 C C . GLU A 1 228 ? -27.548 -27.151 -40.715 1.00 40.61 228 GLU A C 1
ATOM 1696 O O . GLU A 1 228 ? -28.517 -27.891 -40.505 1.00 34.33 228 GLU A O 1
ATOM 1702 N N . THR A 1 229 ? -27.278 -26.094 -39.955 1.00 39.65 229 THR A N 1
ATOM 1703 C CA . THR A 1 229 ? -28.120 -25.684 -38.844 1.00 30.91 229 THR A CA 1
ATOM 1704 C C . THR A 1 229 ? -28.674 -24.293 -39.119 1.00 39.16 229 THR A C 1
ATOM 1705 O O . THR A 1 229 ? -28.032 -23.467 -39.777 1.00 40.51 229 THR A O 1
ATOM 1709 N N . ALA A 1 230 ? -29.880 -24.039 -38.613 1.00 38.29 230 ALA A N 1
ATOM 1710 C CA . ALA A 1 230 ? -30.548 -22.779 -38.902 1.00 44.42 230 ALA A CA 1
ATOM 1711 C C . ALA A 1 230 ? -30.046 -21.627 -38.046 1.00 37.74 230 ALA A C 1
ATOM 1712 O O . ALA A 1 230 ? -30.193 -20.469 -38.450 1.00 42.18 230 ALA A O 1
ATOM 1714 N N . MET A 1 231 ? -29.461 -21.906 -36.881 1.00 30.48 231 MET A N 1
ATOM 1715 C CA . MET A 1 231 ? -29.113 -20.845 -35.948 1.00 30.33 231 MET A CA 1
ATOM 1716 C C . MET A 1 231 ? -27.843 -21.196 -35.189 1.00 40.66 231 MET A C 1
ATOM 1717 O O . MET A 1 231 ? -27.526 -22.371 -34.979 1.00 37.82 231 MET A O 1
ATOM 1722 N N . THR A 1 232 ? -27.128 -20.152 -34.773 1.00 37.80 232 THR A N 1
ATOM 1723 C CA . THR A 1 232 ? -25.984 -20.269 -33.884 1.00 36.73 232 THR A CA 1
ATOM 1724 C C . THR A 1 232 ? -25.960 -19.051 -32.971 1.00 36.77 232 THR A C 1
ATOM 1725 O O . THR A 1 232 ? -26.672 -18.067 -33.192 1.00 34.20 232 THR A O 1
ATOM 1729 N N . ILE A 1 233 ? -25.141 -19.125 -31.927 1.00 33.32 233 ILE A N 1
ATOM 1730 C CA . ILE A 1 233 ? -24.944 -18.019 -30.996 1.00 35.97 233 ILE A CA 1
ATOM 1731 C C . ILE A 1 233 ? -23.460 -17.690 -30.976 1.00 32.57 233 ILE A C 1
ATOM 1732 O O . ILE A 1 233 ? -22.635 -18.543 -30.625 1.00 36.92 233 ILE A O 1
ATOM 1737 N N . ASN A 1 234 ? -23.120 -16.461 -31.354 1.00 23.65 234 ASN A N 1
ATOM 1738 C CA . ASN A 1 234 ? -21.724 -16.052 -31.446 1.00 30.79 234 ASN A CA 1
ATOM 1739 C C . ASN A 1 234 ? -21.653 -14.531 -31.373 1.00 35.86 234 ASN A C 1
ATOM 1740 O O . ASN A 1 234 ? -22.676 -13.841 -31.341 1.00 36.40 234 ASN A O 1
ATOM 1745 N N . GLY A 1 235 ? -20.426 -14.014 -31.345 1.00 33.72 235 GLY A N 1
ATOM 1746 C CA . GLY A 1 235 ? -20.193 -12.593 -31.246 1.00 32.90 235 GLY A CA 1
ATOM 1747 C C . GLY A 1 235 ? -19.805 -11.977 -32.575 1.00 40.27 235 GLY A C 1
ATOM 1748 O O . GLY A 1 235 ? -19.711 -12.661 -33.599 1.00 38.13 235 GLY A O 1
ATOM 1749 N N . PRO A 1 236 ? -19.565 -10.662 -32.576 1.00 37.47 236 PRO A N 1
ATOM 1750 C CA . PRO A 1 236 ? -19.268 -9.967 -33.842 1.00 35.60 236 PRO A CA 1
ATOM 1751 C C . PRO A 1 236 ? -18.072 -10.526 -34.595 1.00 35.15 236 PRO A C 1
ATOM 1752 O O . PRO A 1 236 ? -18.045 -10.459 -35.831 1.00 37.39 236 PRO A O 1
ATOM 1756 N N . TRP A 1 237 ? -17.084 -11.077 -33.887 1.00 32.45 237 TRP A N 1
ATOM 1757 C CA . TRP A 1 237 ? -15.888 -11.604 -34.538 1.00 30.38 237 TRP A CA 1
ATOM 1758 C C . TRP A 1 237 ? -16.219 -12.688 -35.557 1.00 37.77 237 TRP A C 1
ATOM 1759 O O . TRP A 1 237 ? -15.451 -12.906 -36.501 1.00 32.39 237 TRP A O 1
ATOM 1770 N N . ALA A 1 238 ? -17.350 -13.374 -35.390 1.00 40.34 238 ALA A N 1
ATOM 1771 C CA . ALA A 1 238 ? -17.697 -14.498 -36.249 1.00 40.40 238 ALA A CA 1
ATOM 1772 C C . ALA A 1 238 ? -18.321 -14.080 -37.574 1.00 41.73 238 ALA A C 1
ATOM 1773 O O . ALA A 1 238 ? -18.396 -14.911 -38.486 1.00 39.50 238 ALA A O 1
ATOM 1775 N N . TRP A 1 239 ? -18.761 -12.824 -37.709 1.00 34.55 239 TRP A N 1
ATOM 1776 C CA . TRP A 1 239 ? -19.448 -12.403 -38.927 1.00 35.36 239 TRP A CA 1
ATOM 1777 C C . TRP A 1 239 ? -18.560 -12.532 -40.159 1.00 39.68 239 TRP A C 1
ATOM 1778 O O . TRP A 1 239 ? -19.064 -12.779 -41.261 1.00 37.27 239 TRP A O 1
ATOM 1789 N N . SER A 1 240 ? -17.245 -12.371 -39.994 1.00 40.38 240 SER A N 1
ATOM 1790 C CA . SER A 1 240 ? -16.339 -12.371 -41.139 1.00 38.83 240 SER A CA 1
ATOM 1791 C C . SER A 1 240 ? -16.390 -13.696 -41.891 1.00 40.26 240 SER A C 1
ATOM 1792 O O . SER A 1 240 ? -16.522 -13.722 -43.120 1.00 43.78 240 SER A O 1
ATOM 1795 N N . ASN A 1 241 ? -16.285 -14.813 -41.166 1.00 42.14 241 ASN A N 1
ATOM 1796 C CA . ASN A 1 241 ? -16.333 -16.119 -41.813 1.00 40.75 241 ASN A CA 1
ATOM 1797 C C . ASN A 1 241 ? -17.708 -16.410 -42.400 1.00 49.51 241 ASN A C 1
ATOM 1798 O O . ASN A 1 241 ? -17.808 -17.077 -43.437 1.00 45.82 241 ASN A O 1
ATOM 1803 N N . ILE A 1 242 ? -18.775 -15.926 -41.759 1.00 45.42 242 ILE A N 1
ATOM 1804 C CA . ILE A 1 242 ? -20.109 -16.128 -42.312 1.00 48.93 242 ILE A CA 1
ATOM 1805 C C . ILE A 1 242 ? -20.255 -15.392 -43.639 1.00 48.98 242 ILE A C 1
ATOM 1806 O O . ILE A 1 242 ? -20.883 -15.897 -44.577 1.00 42.34 242 ILE A O 1
ATOM 1811 N N . ASP A 1 243 ? -19.686 -14.187 -43.735 1.00 49.28 243 ASP A N 1
ATOM 1812 C CA . ASP A 1 243 ? -19.678 -13.461 -45.001 1.00 48.70 243 ASP A CA 1
ATOM 1813 C C . ASP A 1 243 ? -19.004 -14.281 -46.095 1.00 48.38 243 ASP A C 1
ATOM 1814 O O . ASP A 1 243 ? -19.524 -14.400 -47.211 1.00 50.37 243 ASP A O 1
ATOM 1819 N N . THR A 1 244 ? -17.841 -14.860 -45.786 1.00 48.39 244 THR A N 1
ATOM 1820 C CA . THR A 1 244 ? -17.111 -15.657 -46.767 1.00 49.69 244 THR A CA 1
ATOM 1821 C C . THR A 1 244 ? -17.886 -16.908 -47.167 1.00 51.07 244 THR A C 1
ATOM 1822 O O . THR A 1 244 ? -17.735 -17.395 -48.294 1.00 53.11 244 THR A O 1
ATOM 1826 N N . SER A 1 245 ? -18.738 -17.424 -46.280 1.00 45.49 245 SER A N 1
ATOM 1827 C CA . SER A 1 245 ? -19.440 -18.673 -46.547 1.00 47.03 245 SER A CA 1
ATOM 1828 C C . SER A 1 245 ? -20.647 -18.508 -47.462 1.00 51.15 245 SER A C 1
ATOM 1829 O O . SER A 1 245 ? -21.261 -19.516 -47.828 1.00 50.13 245 SER A O 1
ATOM 1832 N N . ALA A 1 246 ? -21.016 -17.278 -47.822 1.00 55.90 246 ALA A N 1
ATOM 1833 C CA . ALA A 1 246 ? -22.139 -16.947 -48.697 1.00 71.02 246 ALA A CA 1
ATOM 1834 C C . ALA A 1 246 ? -23.503 -17.281 -48.099 1.00 69.51 246 ALA A C 1
ATOM 1835 O O . ALA A 1 246 ? -24.527 -17.032 -48.753 1.00 67.81 246 ALA A O 1
ATOM 1837 N N . VAL A 1 247 ? -23.558 -17.842 -46.889 1.00 66.44 247 VAL A N 1
ATOM 1838 C CA . VAL A 1 247 ? -24.837 -18.032 -46.219 1.00 58.94 247 VAL A CA 1
ATOM 1839 C C . VAL A 1 247 ? -25.477 -16.674 -45.973 1.00 51.09 247 VAL A C 1
ATOM 1840 O O . VAL A 1 247 ? -24.813 -15.718 -45.552 1.00 58.45 247 VAL A O 1
ATOM 1844 N N . ASN A 1 248 ? -26.773 -16.575 -46.254 1.00 49.32 248 ASN A N 1
ATOM 1845 C CA . ASN A 1 248 ? -27.523 -15.351 -45.999 1.00 58.33 248 ASN A CA 1
ATOM 1846 C C . ASN A 1 248 ? -27.999 -15.390 -44.554 1.00 53.79 248 ASN A C 1
ATOM 1847 O O . ASN A 1 248 ? -28.929 -16.129 -44.217 1.00 53.97 248 ASN A O 1
ATOM 1852 N N . TYR A 1 249 ? -27.362 -14.595 -43.700 1.00 55.57 249 TYR A N 1
ATOM 1853 C CA . TYR A 1 249 ? -27.617 -14.631 -42.272 1.00 53.41 249 TYR A CA 1
ATOM 1854 C C . TYR A 1 249 ? -28.144 -13.291 -41.784 1.00 54.81 249 TYR A C 1
ATOM 1855 O O . TYR A 1 249 ? -28.029 -12.262 -42.456 1.00 52.57 249 TYR A O 1
ATOM 1864 N N . GLY A 1 250 ? -28.725 -13.328 -40.595 1.00 62.26 250 GLY A N 1
ATOM 1865 C CA . GLY A 1 250 ? -29.127 -12.118 -39.905 1.00 58.23 250 GLY A CA 1
ATOM 1866 C C . GLY A 1 250 ? -28.752 -12.216 -38.443 1.00 50.67 250 GLY A C 1
ATOM 1867 O O . GLY A 1 250 ? -28.681 -13.304 -37.868 1.00 50.26 250 GLY A O 1
ATOM 1868 N N . VAL A 1 251 ? -28.502 -11.057 -37.846 1.00 44.21 251 VAL A N 1
ATOM 1869 C CA . VAL A 1 251 ? -28.107 -10.955 -36.447 1.00 41.22 251 VAL A CA 1
ATOM 1870 C C . VAL A 1 251 ? -29.250 -10.289 -35.693 1.00 38.40 251 VAL A C 1
ATOM 1871 O O . VAL A 1 251 ? -29.612 -9.143 -35.989 1.00 45.36 251 VAL A O 1
ATOM 1875 N N . THR A 1 252 ? -29.825 -11.004 -34.725 1.00 38.93 252 THR A N 1
ATOM 1876 C CA . THR A 1 252 ? -31.004 -10.508 -34.023 1.00 41.05 252 THR A CA 1
ATOM 1877 C C . THR A 1 252 ? -30.871 -10.651 -32.511 1.00 44.86 252 THR A C 1
ATOM 1878 O O . THR A 1 252 ? -29.804 -11.014 -32.004 1.00 41.08 252 THR A O 1
ATOM 1882 N N . VAL A 1 253 ? -31.950 -10.363 -31.785 1.00 42.21 253 VAL A N 1
ATOM 1883 C CA . VAL A 1 253 ? -31.957 -10.474 -30.331 1.00 40.72 253 VAL A CA 1
ATOM 1884 C C . VAL A 1 253 ? -32.052 -11.942 -29.939 1.00 39.86 253 VAL A C 1
ATOM 1885 O O . VAL A 1 253 ? -32.726 -12.739 -30.604 1.00 45.12 253 VAL A O 1
ATOM 1889 N N . LEU A 1 254 ? -31.354 -12.308 -28.865 1.00 37.36 254 LEU A N 1
ATOM 1890 C CA . LEU A 1 254 ? -31.397 -13.673 -28.369 1.00 39.69 254 LEU A CA 1
ATOM 1891 C C . LEU A 1 254 ? -32.824 -14.039 -27.963 1.00 47.38 254 LEU A C 1
ATOM 1892 O O . LEU A 1 254 ? -33.619 -13.166 -27.600 1.00 46.15 254 LEU A O 1
ATOM 1897 N N . PRO A 1 255 ? -33.178 -15.320 -28.025 1.00 45.25 255 PRO A N 1
ATOM 1898 C CA . PRO A 1 255 ? -34.533 -15.726 -27.641 1.00 44.66 255 PRO A CA 1
ATOM 1899 C C . PRO A 1 255 ? -34.764 -15.526 -26.153 1.00 48.87 255 PRO A C 1
ATOM 1900 O O . PRO A 1 255 ? -33.832 -15.546 -25.346 1.00 51.08 255 PRO A O 1
ATOM 1904 N N . THR A 1 256 ? -36.029 -15.327 -25.797 1.00 51.42 256 THR A N 1
ATOM 1905 C CA . THR A 1 256 ? -36.393 -15.212 -24.396 1.00 40.11 256 THR A CA 1
ATOM 1906 C C . THR A 1 256 ? -36.597 -16.597 -23.792 1.00 38.95 256 THR A C 1
ATOM 1907 O O . THR A 1 256 ? -36.887 -17.573 -24.489 1.00 40.88 256 THR A O 1
ATOM 1911 N N . PHE A 1 257 ? -36.430 -16.676 -22.475 1.00 38.24 257 PHE A N 1
ATOM 1912 C CA . PHE A 1 257 ? -36.660 -17.906 -21.728 1.00 40.72 257 PHE A CA 1
ATOM 1913 C C . PHE A 1 257 ? -37.602 -17.595 -20.579 1.00 52.46 257 PHE A C 1
ATOM 1914 O O . PHE A 1 257 ? -37.307 -16.722 -19.755 1.00 54.25 257 PHE A O 1
ATOM 1922 N N . LYS A 1 258 ? -38.723 -18.313 -20.520 1.00 51.09 258 LYS A N 1
ATOM 1923 C CA . LYS A 1 258 ? -39.762 -18.074 -19.520 1.00 45.52 258 LYS A CA 1
ATOM 1924 C C . LYS A 1 258 ? -40.187 -16.606 -19.511 1.00 43.73 258 LYS A C 1
ATOM 1925 O O . LYS A 1 258 ? -40.321 -15.972 -18.462 1.00 52.34 258 LYS A O 1
ATOM 1931 N N . GLY A 1 259 ? -40.382 -16.060 -20.712 1.00 49.55 259 GLY A N 1
ATOM 1932 C CA . GLY A 1 259 ? -40.783 -14.681 -20.888 1.00 47.78 259 GLY A CA 1
ATOM 1933 C C . GLY A 1 259 ? -39.705 -13.649 -20.640 1.00 50.87 259 GLY A C 1
ATOM 1934 O O . GLY A 1 259 ? -39.923 -12.468 -20.939 1.00 51.17 259 GLY A O 1
ATOM 1935 N N . GLN A 1 260 ? -38.550 -14.044 -20.111 1.00 46.39 260 GLN A N 1
ATOM 1936 C CA . GLN A 1 260 ? -37.514 -13.089 -19.760 1.00 45.81 260 GLN A CA 1
ATOM 1937 C C . GLN A 1 260 ? -36.370 -13.136 -20.766 1.00 51.23 260 GLN A C 1
ATOM 1938 O O . GLN A 1 260 ? -36.044 -14.201 -21.299 1.00 51.05 260 GLN A O 1
ATOM 1944 N N . PRO A 1 261 ? -35.738 -11.998 -21.044 1.00 43.90 261 PRO A N 1
ATOM 1945 C CA . PRO A 1 261 ? -34.698 -11.972 -22.074 1.00 34.00 261 PRO A CA 1
ATOM 1946 C C . PRO A 1 261 ? -33.437 -12.688 -21.623 1.00 38.84 261 PRO A C 1
ATOM 1947 O O . PRO A 1 261 ? -33.104 -12.728 -20.435 1.00 32.64 261 PRO A O 1
ATOM 1951 N N . SER A 1 262 ? -32.736 -13.268 -22.595 1.00 33.61 262 SER A N 1
ATOM 1952 C CA . SER A 1 262 ? -31.429 -13.846 -22.319 1.00 30.09 262 SER A CA 1
ATOM 1953 C C . SER A 1 262 ? -30.466 -12.742 -21.902 1.00 29.50 262 SER A C 1
ATOM 1954 O O . SER A 1 262 ? -30.475 -11.645 -22.467 1.00 33.17 262 SER A O 1
ATOM 1957 N N . LYS A 1 263 ? -29.637 -13.036 -20.895 1.00 33.10 263 LYS A N 1
ATOM 1958 C CA . LYS A 1 263 ? -28.770 -12.050 -20.248 1.00 40.16 263 LYS A CA 1
ATOM 1959 C C . LYS A 1 263 ? -27.313 -12.457 -20.425 1.00 38.49 263 LYS A C 1
ATOM 1960 O O . LYS A 1 263 ? -26.691 -13.010 -19.505 1.00 34.62 263 LYS A O 1
ATOM 1966 N N . PRO A 1 264 ? -26.735 -12.186 -21.590 1.00 40.27 264 PRO A N 1
ATOM 1967 C CA . PRO A 1 264 ? -25.333 -12.546 -21.818 1.00 38.27 264 PRO A CA 1
ATOM 1968 C C . PRO A 1 264 ? -24.395 -11.631 -21.052 1.00 36.64 264 PRO A C 1
ATOM 1969 O O . PRO A 1 264 ? -24.606 -10.419 -20.967 1.00 36.33 264 PRO A O 1
ATOM 1973 N N . PHE A 1 265 ? -23.352 -12.229 -20.485 1.00 34.15 265 PHE A N 1
ATOM 1974 C CA . PHE A 1 265 ? -22.277 -11.456 -19.882 1.00 34.50 265 PHE A CA 1
ATOM 1975 C C . PHE A 1 265 ? -21.555 -10.683 -20.978 1.00 38.36 265 PHE A C 1
ATOM 1976 O O . PHE A 1 265 ? -20.994 -11.281 -21.903 1.00 41.51 265 PHE A O 1
ATOM 1984 N N . VAL A 1 266 ? -21.579 -9.359 -20.885 1.00 35.03 266 VAL A N 1
ATOM 1985 C CA . VAL A 1 266 ? -21.035 -8.497 -21.927 1.00 35.50 266 VAL A CA 1
ATOM 1986 C C . VAL A 1 266 ? -19.563 -8.237 -21.642 1.00 39.73 266 VAL A C 1
ATOM 1987 O O . VAL A 1 266 ? -19.195 -7.836 -20.532 1.00 32.17 266 VAL A O 1
ATOM 1991 N N . GLY A 1 267 ? -18.722 -8.451 -22.647 1.00 36.26 267 GLY A N 1
ATOM 1992 C CA . GLY A 1 267 ? -17.296 -8.235 -22.520 1.00 32.26 267 GLY A CA 1
ATOM 1993 C C . GLY A 1 267 ? -16.847 -6.958 -23.206 1.00 25.82 267 GLY A C 1
ATOM 1994 O O . GLY A 1 267 ? -17.466 -6.495 -24.162 1.00 30.54 267 GLY A O 1
ATOM 1995 N N . VAL A 1 268 ? -15.763 -6.387 -22.693 1.00 22.72 268 VAL A N 1
ATOM 1996 C CA . VAL A 1 268 ? -15.099 -5.242 -23.301 1.00 28.35 268 VAL A CA 1
ATOM 1997 C C . VAL A 1 268 ? -13.683 -5.685 -23.635 1.00 25.40 268 VAL A C 1
ATOM 1998 O O . VAL A 1 268 ? -12.855 -5.862 -22.731 1.00 27.39 268 VAL A O 1
ATOM 2002 N N . LEU A 1 269 ? -13.408 -5.887 -24.923 1.00 26.54 269 LEU A N 1
ATOM 2003 C CA . LEU A 1 269 ? -12.057 -6.228 -25.344 1.00 24.03 269 LEU A CA 1
ATOM 2004 C C . LEU A 1 269 ? -11.104 -5.119 -24.926 1.00 26.20 269 LEU A C 1
ATOM 2005 O O . LEU A 1 269 ? -11.334 -3.943 -25.219 1.00 28.73 269 LEU A O 1
ATOM 2010 N N . SER A 1 270 ? -10.041 -5.491 -24.221 1.00 27.12 270 SER A N 1
ATOM 2011 C CA . SER A 1 270 ? -9.130 -4.523 -23.637 1.00 33.26 270 SER A CA 1
ATOM 2012 C C . SER A 1 270 ? -7.692 -4.941 -23.898 1.00 32.58 270 SER A C 1
ATOM 2013 O O . SER A 1 270 ? -7.391 -6.120 -24.093 1.00 27.43 270 SER A O 1
ATOM 2016 N N . ALA A 1 271 ? -6.803 -3.950 -23.893 1.00 30.05 271 ALA A N 1
ATOM 2017 C CA . ALA A 1 271 ? -5.378 -4.156 -24.126 1.00 30.92 271 ALA A CA 1
ATOM 2018 C C . ALA A 1 271 ? -4.618 -3.708 -22.885 1.00 30.39 271 ALA A C 1
ATOM 2019 O O . ALA A 1 271 ? -4.613 -2.518 -22.551 1.00 32.00 271 ALA A O 1
ATOM 2021 N N . GLY A 1 272 ? -3.977 -4.654 -22.209 1.00 32.93 272 GLY A N 1
ATOM 2022 C CA . GLY A 1 272 ? -3.166 -4.359 -21.046 1.00 38.23 272 GLY A CA 1
ATOM 2023 C C . GLY A 1 272 ? -1.688 -4.349 -21.388 1.00 42.13 272 GLY A C 1
ATOM 2024 O O . GLY A 1 272 ? -1.240 -5.043 -22.298 1.00 41.04 272 GLY A O 1
ATOM 2025 N N . ILE A 1 273 ? -0.930 -3.548 -20.646 1.00 43.79 273 ILE A N 1
ATOM 2026 C CA . ILE A 1 273 ? 0.508 -3.413 -20.840 1.00 35.38 273 ILE A CA 1
ATOM 2027 C C . ILE A 1 273 ? 1.208 -4.169 -19.719 1.00 38.31 273 ILE A C 1
ATOM 2028 O O . ILE A 1 273 ? 0.950 -3.917 -18.535 1.00 41.24 273 ILE A O 1
ATOM 2033 N N . ASN A 1 274 ? 2.081 -5.103 -20.095 1.00 42.71 274 ASN A N 1
ATOM 2034 C CA . ASN A 1 274 ? 2.783 -5.930 -19.121 1.00 41.47 274 ASN A CA 1
ATOM 2035 C C . ASN A 1 274 ? 3.628 -5.058 -18.205 1.00 46.20 274 ASN A C 1
ATOM 2036 O O . ASN A 1 274 ? 4.386 -4.205 -18.669 1.00 45.92 274 ASN A O 1
ATOM 2041 N N . ALA A 1 275 ? 3.498 -5.287 -16.896 1.00 49.35 275 ALA A N 1
ATOM 2042 C CA . ALA A 1 275 ? 4.250 -4.509 -15.917 1.00 48.98 275 ALA A CA 1
ATOM 2043 C C . ALA A 1 275 ? 5.746 -4.785 -15.993 1.00 50.74 275 ALA A C 1
ATOM 2044 O O . ALA A 1 275 ? 6.550 -3.965 -15.536 1.00 46.59 275 ALA A O 1
ATOM 2046 N N . ALA A 1 276 ? 6.139 -5.935 -16.532 1.00 51.15 276 ALA A N 1
ATOM 2047 C CA . ALA A 1 276 ? 7.549 -6.251 -16.697 1.00 53.92 276 ALA A CA 1
ATOM 2048 C C . ALA A 1 276 ? 8.090 -5.856 -18.063 1.00 56.12 276 ALA A C 1
ATOM 2049 O O . ALA A 1 276 ? 9.298 -5.982 -18.292 1.00 64.15 276 ALA A O 1
ATOM 2051 N N . SER A 1 277 ? 7.233 -5.387 -18.962 1.00 56.35 277 SER A N 1
ATOM 2052 C CA . SER A 1 277 ? 7.667 -5.025 -20.302 1.00 56.60 277 SER A CA 1
ATOM 2053 C C . SER A 1 277 ? 8.654 -3.863 -20.237 1.00 63.82 277 SER A C 1
ATOM 2054 O O . SER A 1 277 ? 8.386 -2.866 -19.554 1.00 65.69 277 SER A O 1
ATOM 2057 N N . PRO A 1 278 ? 9.797 -3.950 -20.916 1.00 60.87 278 PRO A N 1
ATOM 2058 C CA . PRO A 1 278 ? 10.732 -2.821 -20.962 1.00 63.06 278 PRO A CA 1
ATOM 2059 C C . PRO A 1 278 ? 10.404 -1.775 -22.016 1.00 68.32 278 PRO A C 1
ATOM 2060 O O . PRO A 1 278 ? 11.202 -0.855 -22.215 1.00 68.76 278 PRO A O 1
ATOM 2064 N N . ASN A 1 279 ? 9.260 -1.888 -22.687 1.00 65.63 279 ASN A N 1
ATOM 2065 C CA . ASN A 1 279 ? 8.860 -0.981 -23.755 1.00 64.31 279 ASN A CA 1
ATOM 2066 C C . ASN A 1 279 ? 7.521 -0.321 -23.444 1.00 63.87 279 ASN A C 1
ATOM 2067 O O . ASN A 1 279 ? 6.707 -0.085 -24.340 1.00 63.73 279 ASN A O 1
ATOM 2072 N N . LYS A 1 280 ? 7.286 -0.014 -22.162 1.00 59.65 280 LYS A N 1
ATOM 2073 C CA . LYS A 1 280 ? 5.995 0.522 -21.733 1.00 53.67 280 LYS A CA 1
ATOM 2074 C C . LYS A 1 280 ? 5.584 1.740 -22.549 1.00 49.57 280 LYS A C 1
ATOM 2075 O O . LYS A 1 280 ? 4.429 1.852 -22.974 1.00 43.64 280 LYS A O 1
ATOM 2081 N N . GLU A 1 281 ? 6.519 2.666 -22.775 1.00 42.39 281 GLU A N 1
ATOM 2082 C CA . GLU A 1 281 ? 6.190 3.897 -23.484 1.00 45.53 281 GLU A CA 1
ATOM 2083 C C . GLU A 1 281 ? 5.879 3.643 -24.955 1.00 44.66 281 GLU A C 1
ATOM 2084 O O . GLU A 1 281 ? 5.078 4.372 -25.550 1.00 49.92 281 GLU A O 1
ATOM 2090 N N . LEU A 1 282 ? 6.503 2.626 -25.556 1.00 37.69 282 LEU A N 1
ATOM 2091 C CA . LEU A 1 282 ? 6.211 2.279 -26.944 1.00 46.25 282 LEU A CA 1
ATOM 2092 C C . LEU A 1 282 ? 4.812 1.682 -27.071 1.00 44.76 282 LEU A C 1
ATOM 2093 O O . LEU A 1 282 ? 4.018 2.101 -27.923 1.00 35.59 282 LEU A O 1
ATOM 2098 N N . ALA A 1 283 ? 4.496 0.699 -26.221 1.00 42.10 283 ALA A N 1
ATOM 2099 C CA . ALA A 1 283 ? 3.151 0.136 -26.174 1.00 42.87 283 ALA A CA 1
ATOM 2100 C C . ALA A 1 283 ? 2.098 1.212 -25.961 1.00 36.82 283 ALA A C 1
ATOM 2101 O O . ALA A 1 283 ? 0.990 1.118 -26.501 1.00 41.69 283 ALA A O 1
ATOM 2103 N N . LYS A 1 284 ? 2.432 2.246 -25.186 1.00 39.81 284 LYS A N 1
ATOM 2104 C CA . LYS A 1 284 ? 1.486 3.323 -24.920 1.00 44.79 284 LYS A CA 1
ATOM 2105 C C . LYS A 1 284 ? 1.177 4.112 -26.187 1.00 41.90 284 LYS A C 1
ATOM 2106 O O . LYS A 1 284 ? 0.009 4.373 -26.497 1.00 43.46 284 LYS A O 1
ATOM 2112 N N . GLU A 1 285 ? 2.211 4.500 -26.938 1.00 49.66 285 GLU A N 1
ATOM 2113 C CA . GLU A 1 285 ? 1.980 5.291 -28.143 1.00 56.10 285 GLU A CA 1
ATOM 2114 C C . GLU A 1 285 ? 1.293 4.468 -29.225 1.00 47.71 285 GLU A C 1
ATOM 2115 O O . GLU A 1 285 ? 0.456 4.990 -29.971 1.00 43.94 285 GLU A O 1
ATOM 2121 N N . PHE A 1 286 ? 1.636 3.182 -29.330 1.00 42.68 286 PHE A N 1
ATOM 2122 C CA . PHE A 1 286 ? 0.990 2.321 -30.315 1.00 48.92 286 PHE A CA 1
ATOM 2123 C C . PHE A 1 286 ? -0.509 2.225 -30.060 1.00 48.11 286 PHE A C 1
ATOM 2124 O O . PHE A 1 286 ? -1.322 2.473 -30.958 1.00 43.36 286 PHE A O 1
ATOM 2132 N N . LEU A 1 287 ? -0.894 1.869 -28.833 1.00 45.31 287 LEU A N 1
ATOM 2133 C CA . LEU A 1 287 ? -2.311 1.718 -28.519 1.00 40.97 287 LEU A CA 1
ATOM 2134 C C . LEU A 1 287 ? -3.051 3.045 -28.636 1.00 40.75 287 LEU A C 1
ATOM 2135 O O . LEU A 1 287 ? -4.145 3.104 -29.209 1.00 41.28 287 LEU A O 1
ATOM 2140 N N . GLU A 1 288 ? -2.466 4.124 -28.111 1.00 46.84 288 GLU A N 1
ATOM 2141 C CA . GLU A 1 288 ? -3.170 5.402 -28.075 1.00 47.52 288 GLU A CA 1
ATOM 2142 C C . GLU A 1 288 ? -3.220 6.077 -29.440 1.00 50.71 288 GLU A C 1
ATOM 2143 O O . GLU A 1 288 ? -4.243 6.667 -29.804 1.00 55.62 288 GLU A O 1
ATOM 2149 N N . ASN A 1 289 ? -2.133 6.009 -30.209 1.00 51.90 289 ASN A N 1
ATOM 2150 C CA . ASN A 1 289 ? -2.007 6.804 -31.422 1.00 51.00 289 ASN A CA 1
ATOM 2151 C C . ASN A 1 289 ? -2.108 6.002 -32.711 1.00 52.30 289 ASN A C 1
ATOM 2152 O O . ASN A 1 289 ? -2.277 6.603 -33.778 1.00 54.40 289 ASN A O 1
ATOM 2157 N N . TYR A 1 290 ? -2.010 4.676 -32.651 1.00 50.37 290 TYR A N 1
ATOM 2158 C CA . TYR A 1 290 ? -2.120 3.837 -33.837 1.00 47.81 290 TYR A CA 1
ATOM 2159 C C . TYR A 1 290 ? -3.362 2.959 -33.826 1.00 48.23 290 TYR A C 1
ATOM 2160 O O . TYR A 1 290 ? -4.153 2.995 -34.775 1.00 45.34 290 TYR A O 1
ATOM 2169 N N . LEU A 1 291 ? -3.564 2.172 -32.767 1.00 39.90 291 LEU A N 1
ATOM 2170 C CA . LEU A 1 291 ? -4.719 1.283 -32.718 1.00 40.90 291 LEU A CA 1
ATOM 2171 C C . LEU A 1 291 ? -6.004 2.056 -32.450 1.00 33.45 291 LEU A C 1
ATOM 2172 O O . LEU A 1 291 ? -6.960 1.988 -33.233 1.00 38.04 291 LEU A O 1
ATOM 2177 N N . LEU A 1 292 ? -6.051 2.800 -31.346 1.00 40.01 292 LEU A N 1
ATOM 2178 C CA . LEU A 1 292 ? -7.280 3.495 -30.980 1.00 46.35 292 LEU A CA 1
ATOM 2179 C C . LEU A 1 292 ? -7.480 4.750 -31.818 1.00 46.65 292 LEU A C 1
ATOM 2180 O O . LEU A 1 292 ? -7.654 5.849 -31.282 1.00 51.73 292 LEU A O 1
ATOM 2185 N N . THR A 1 293 ? -7.449 4.584 -33.137 1.00 48.09 293 THR A N 1
ATOM 2186 C CA . THR A 1 293 ? -7.797 5.623 -34.089 1.00 50.09 293 THR A CA 1
ATOM 2187 C C . THR A 1 293 ? -8.773 5.021 -35.090 1.00 55.09 293 THR A C 1
ATOM 2188 O O . THR A 1 293 ? -8.866 3.799 -35.228 1.00 55.39 293 THR A O 1
ATOM 2192 N N . ASP A 1 294 ? -9.518 5.893 -35.774 1.00 56.14 294 ASP A N 1
ATOM 2193 C CA . ASP A 1 294 ? -10.448 5.425 -36.800 1.00 58.27 294 ASP A CA 1
ATOM 2194 C C . ASP A 1 294 ? -9.743 4.541 -37.819 1.00 55.30 294 ASP A C 1
ATOM 2195 O O . ASP A 1 294 ? -10.272 3.502 -38.228 1.00 55.14 294 ASP A O 1
ATOM 2200 N N . GLU A 1 295 ? -8.536 4.934 -38.227 1.00 57.08 295 GLU A N 1
ATOM 2201 C CA . GLU A 1 295 ? -7.785 4.137 -39.189 1.00 57.54 295 GLU A CA 1
ATOM 2202 C C . GLU A 1 295 ? -7.330 2.815 -38.581 1.00 54.87 295 GLU A C 1
ATOM 2203 O O . GLU A 1 295 ? -7.306 1.787 -39.267 1.00 44.13 295 GLU A O 1
ATOM 2209 N N . GLY A 1 296 ? -6.981 2.816 -37.295 1.00 55.89 296 GLY A N 1
ATOM 2210 C CA . GLY A 1 296 ? -6.440 1.634 -36.653 1.00 52.91 296 GLY A CA 1
ATOM 2211 C C . GLY A 1 296 ? -7.489 0.612 -36.273 1.00 48.29 296 GLY A C 1
ATOM 2212 O O . GLY A 1 296 ? -7.327 -0.583 -36.541 1.00 49.40 296 GLY A O 1
ATOM 2213 N N . LEU A 1 297 ? -8.572 1.071 -35.641 1.00 51.32 297 LEU A N 1
ATOM 2214 C CA . LEU A 1 297 ? -9.650 0.160 -35.273 1.00 42.86 297 LEU A CA 1
ATOM 2215 C C . LEU A 1 297 ? -10.275 -0.480 -36.504 1.00 48.15 297 LEU A C 1
ATOM 2216 O O . LEU A 1 297 ? -10.670 -1.651 -36.472 1.00 47.90 297 LEU A O 1
ATOM 2221 N N . GLU A 1 298 ? -10.373 0.274 -37.601 1.00 49.69 298 GLU A N 1
ATOM 2222 C CA . GLU A 1 298 ? -10.999 -0.258 -38.804 1.00 52.38 298 GLU A CA 1
ATOM 2223 C C . GLU A 1 298 ? -10.132 -1.323 -39.460 1.00 48.80 298 GLU A C 1
ATOM 2224 O O . GLU A 1 298 ? -10.652 -2.305 -40.004 1.00 52.67 298 GLU A O 1
ATOM 2230 N N . ALA A 1 299 ? -8.810 -1.139 -39.434 1.00 43.37 299 ALA A N 1
ATOM 2231 C CA . ALA A 1 299 ? -7.913 -2.167 -39.949 1.00 44.54 299 ALA A CA 1
ATOM 2232 C C . ALA A 1 299 ? -8.140 -3.493 -39.234 1.00 48.39 299 ALA A C 1
ATOM 2233 O O . ALA A 1 299 ? -8.056 -4.564 -39.847 1.00 38.99 299 ALA A O 1
ATOM 2235 N N . VAL A 1 300 ? -8.446 -3.437 -37.938 1.00 46.45 300 VAL A N 1
ATOM 2236 C CA . VAL A 1 300 ? -8.806 -4.642 -37.201 1.00 48.78 300 VAL A CA 1
ATOM 2237 C C . VAL A 1 300 ? -10.220 -5.090 -37.555 1.00 38.99 300 VAL A C 1
ATOM 2238 O O . VAL A 1 300 ? -10.493 -6.290 -37.670 1.00 40.09 300 VAL A O 1
ATOM 2242 N N . ASN A 1 301 ? -11.131 -4.134 -37.749 1.00 42.48 301 ASN A N 1
ATOM 2243 C CA . ASN A 1 301 ? -12.539 -4.469 -37.936 1.00 42.51 301 ASN A CA 1
ATOM 2244 C C . ASN A 1 301 ? -12.780 -5.169 -39.270 1.00 44.16 301 ASN A C 1
ATOM 2245 O O . ASN A 1 301 ? -13.626 -6.067 -39.359 1.00 45.98 301 ASN A O 1
ATOM 2250 N N . LYS A 1 302 ? -12.048 -4.779 -40.318 1.00 47.39 302 LYS A N 1
ATOM 2251 C CA . LYS A 1 302 ? -12.228 -5.426 -41.614 1.00 51.50 302 LYS A CA 1
ATOM 2252 C C . LYS A 1 302 ? -11.638 -6.830 -41.647 1.00 42.69 302 LYS A C 1
ATOM 2253 O O . LYS A 1 302 ? -12.024 -7.631 -42.506 1.00 45.82 302 LYS A O 1
ATOM 2259 N N . ASP A 1 303 ? -10.713 -7.146 -40.738 1.00 35.11 303 ASP A N 1
ATOM 2260 C CA . ASP A 1 303 ? -10.284 -8.530 -40.568 1.00 28.43 303 ASP A CA 1
ATOM 2261 C C . ASP A 1 303 ? -11.362 -9.332 -39.849 1.00 43.36 303 ASP A C 1
ATOM 2262 O O . ASP A 1 303 ? -11.873 -10.326 -40.378 1.00 47.53 303 ASP A O 1
ATOM 2267 N N . LYS A 1 304 ? -11.725 -8.910 -38.634 1.00 42.15 304 LYS A N 1
ATOM 2268 C CA . LYS A 1 304 ? -12.790 -9.540 -37.865 1.00 40.29 304 LYS A CA 1
ATOM 2269 C C . LYS A 1 304 ? -13.515 -8.436 -37.102 1.00 42.30 304 LYS A C 1
ATOM 2270 O O . LYS A 1 304 ? -12.866 -7.658 -36.377 1.00 38.49 304 LYS A O 1
ATOM 2276 N N . PRO A 1 305 ? -14.836 -8.332 -37.248 1.00 42.30 305 PRO A N 1
ATOM 2277 C CA . PRO A 1 305 ? -15.583 -7.264 -36.571 1.00 41.97 305 PRO A CA 1
ATOM 2278 C C . PRO A 1 305 ? -15.337 -7.241 -35.069 1.00 40.79 305 PRO A C 1
ATOM 2279 O O . PRO A 1 305 ? -15.382 -8.272 -34.393 1.00 33.18 305 PRO A O 1
ATOM 2283 N N . LEU A 1 306 ? -15.074 -6.040 -34.548 1.00 36.67 306 LEU A N 1
ATOM 2284 C CA . LEU A 1 306 ? -14.784 -5.872 -33.130 1.00 36.19 306 LEU A CA 1
ATOM 2285 C C . LEU A 1 306 ? -16.049 -5.792 -32.288 1.00 37.75 306 LEU A C 1
ATOM 2286 O O . LEU A 1 306 ? -16.045 -6.221 -31.129 1.00 31.99 306 LEU A O 1
ATOM 2291 N N . GLY A 1 307 ? -17.132 -5.253 -32.849 1.00 36.83 307 GLY A N 1
ATOM 2292 C CA . GLY A 1 307 ? -18.341 -4.975 -32.103 1.00 28.77 307 GLY A CA 1
ATOM 2293 C C . GLY A 1 307 ? -18.619 -3.483 -32.048 1.00 40.59 307 GLY A C 1
ATOM 2294 O O . GLY A 1 307 ? -18.349 -2.749 -33.006 1.00 42.57 307 GLY A O 1
ATOM 2295 N N . ALA A 1 308 ? -19.163 -3.044 -30.916 1.00 36.87 308 ALA A N 1
ATOM 2296 C CA . ALA A 1 308 ? -19.391 -1.622 -30.667 1.00 36.29 308 ALA A CA 1
ATOM 2297 C C . ALA A 1 308 ? -18.118 -1.059 -30.048 1.00 39.93 308 ALA A C 1
ATOM 2298 O O . ALA A 1 308 ? -17.833 -1.286 -28.870 1.00 43.50 308 ALA A O 1
ATOM 2300 N N . VAL A 1 309 ? -17.349 -0.316 -30.847 1.00 37.24 309 VAL A N 1
ATOM 2301 C CA . VAL A 1 309 ? -16.034 0.130 -30.406 1.00 34.93 309 VAL A CA 1
ATOM 2302 C C . VAL A 1 309 ? -16.165 1.187 -29.315 1.00 41.71 309 VAL A C 1
ATOM 2303 O O . VAL A 1 309 ? -17.146 1.942 -29.252 1.00 42.33 309 VAL A O 1
ATOM 2307 N N . ALA A 1 310 ? -15.161 1.235 -28.437 1.00 37.08 310 ALA A N 1
ATOM 2308 C CA . ALA A 1 310 ? -15.113 2.248 -27.394 1.00 36.60 310 ALA A CA 1
ATOM 2309 C C . ALA A 1 310 ? -14.720 3.617 -27.928 1.00 45.43 310 ALA A C 1
ATOM 2310 O O . ALA A 1 310 ? -15.016 4.627 -27.282 1.00 41.25 310 ALA A O 1
ATOM 2312 N N . LEU A 1 311 ? -14.063 3.676 -29.084 1.00 37.81 311 LEU A N 1
ATOM 2313 C CA . LEU A 1 311 ? -13.682 4.955 -29.668 1.00 44.78 311 LEU A CA 1
ATOM 2314 C C . LEU A 1 311 ? -14.912 5.623 -30.265 1.00 46.68 311 LEU A C 1
ATOM 2315 O O . LEU A 1 311 ? -15.523 5.094 -31.200 1.00 45.79 311 LEU A O 1
ATOM 2320 N N . LYS A 1 312 ? -15.271 6.788 -29.719 1.00 44.87 312 LYS A N 1
ATOM 2321 C CA . LYS A 1 312 ? -16.512 7.454 -30.105 1.00 47.97 312 LYS A CA 1
ATOM 2322 C C . LYS A 1 312 ? -16.550 7.764 -31.597 1.00 47.55 312 LYS A C 1
ATOM 2323 O O . LYS A 1 312 ? -17.572 7.543 -32.256 1.00 48.74 312 LYS A O 1
ATOM 2329 N N . SER A 1 313 ? -15.445 8.275 -32.146 1.00 52.15 313 SER A N 1
ATOM 2330 C CA . SER A 1 313 ? -15.443 8.726 -33.536 1.00 56.61 313 SER A CA 1
ATOM 2331 C C . SER A 1 313 ? -15.762 7.588 -34.497 1.00 62.93 313 SER A C 1
ATOM 2332 O O . SER A 1 313 ? -16.444 7.792 -35.509 1.00 70.61 313 SER A O 1
ATOM 2335 N N . TYR A 1 314 ? -15.283 6.382 -34.198 1.00 59.53 314 TYR A N 1
ATOM 2336 C CA . TYR A 1 314 ? -15.476 5.243 -35.086 1.00 60.16 314 TYR A CA 1
ATOM 2337 C C . TYR A 1 314 ? -16.786 4.509 -34.833 1.00 56.14 314 TYR A C 1
ATOM 2338 O O . TYR A 1 314 ? -17.326 3.885 -35.756 1.00 58.06 314 TYR A O 1
ATOM 2347 N N . GLU A 1 315 ? -17.319 4.577 -33.609 1.00 56.78 315 GLU A N 1
ATOM 2348 C CA . GLU A 1 315 ? -18.570 3.888 -33.310 1.00 60.42 315 GLU A CA 1
ATOM 2349 C C . GLU A 1 315 ? -19.755 4.518 -34.030 1.00 66.27 315 GLU A C 1
ATOM 2350 O O . GLU A 1 315 ? -20.712 3.814 -34.374 1.00 68.70 315 GLU A O 1
ATOM 2356 N N . GLU A 1 316 ? -19.706 5.830 -34.279 1.00 70.31 316 GLU A N 1
ATOM 2357 C CA . GLU A 1 316 ? -20.807 6.495 -34.967 1.00 72.20 316 GLU A CA 1
ATOM 2358 C C . GLU A 1 316 ? -21.090 5.851 -36.317 1.00 62.79 316 GLU A C 1
ATOM 2359 O O . GLU A 1 316 ? -22.248 5.758 -36.740 1.00 62.69 316 GLU A O 1
ATOM 2365 N N . GLU A 1 317 ? -20.046 5.381 -37.000 1.00 68.06 317 GLU A N 1
ATOM 2366 C CA . GLU A 1 317 ? -20.239 4.697 -38.271 1.00 70.90 317 GLU A CA 1
ATOM 2367 C C . GLU A 1 317 ? -20.749 3.275 -38.068 1.00 69.33 317 GLU A C 1
ATOM 2368 O O . GLU A 1 317 ? -21.628 2.818 -38.807 1.00 75.34 317 GLU A O 1
ATOM 2374 N N . LEU A 1 318 ? -20.212 2.560 -37.078 1.00 64.04 318 LEU A N 1
ATOM 2375 C CA . LEU A 1 318 ? -20.628 1.179 -36.863 1.00 56.89 318 LEU A CA 1
ATOM 2376 C C . LEU A 1 318 ? -22.039 1.091 -36.298 1.00 63.66 318 LEU A C 1
ATOM 2377 O O . LEU A 1 318 ? -22.769 0.144 -36.611 1.00 68.61 318 LEU A O 1
ATOM 2382 N N . ALA A 1 319 ? -22.438 2.059 -35.467 1.00 61.67 319 ALA A N 1
ATOM 2383 C CA . ALA A 1 319 ? -23.767 2.039 -34.865 1.00 58.88 319 ALA A CA 1
ATOM 2384 C C . ALA A 1 319 ? -24.879 2.006 -35.907 1.00 63.14 319 ALA A C 1
ATOM 2385 O O . ALA A 1 319 ? -26.000 1.598 -35.587 1.00 66.46 319 ALA A O 1
ATOM 2387 N N . LYS A 1 320 ? -24.593 2.420 -37.143 1.00 65.34 320 LYS A N 1
ATOM 2388 C CA . LYS A 1 320 ? -25.569 2.341 -38.222 1.00 70.65 320 LYS A CA 1
ATOM 2389 C C . LYS A 1 320 ? -25.768 0.919 -38.735 1.00 71.97 320 LYS A C 1
ATOM 2390 O O . LYS A 1 320 ? -26.806 0.635 -39.341 1.00 74.85 320 LYS A O 1
ATOM 2396 N N . ASP A 1 321 ? -24.804 0.029 -38.513 1.00 66.93 321 ASP A N 1
ATOM 2397 C CA . ASP A 1 321 ? -24.930 -1.352 -38.971 1.00 58.48 321 ASP A CA 1
ATOM 2398 C C . ASP A 1 321 ? -25.996 -2.062 -38.144 1.00 49.59 321 ASP A C 1
ATOM 2399 O O . ASP A 1 321 ? -25.930 -2.039 -36.909 1.00 55.77 321 ASP A O 1
ATOM 2404 N N . PRO A 1 322 ? -26.980 -2.705 -38.777 1.00 50.46 322 PRO A N 1
ATOM 2405 C CA . PRO A 1 322 ? -28.005 -3.418 -37.996 1.00 46.96 322 PRO A CA 1
ATOM 2406 C C . PRO A 1 322 ? -27.453 -4.556 -37.155 1.00 45.68 322 PRO A C 1
ATOM 2407 O O . PRO A 1 322 ? -28.008 -4.850 -36.088 1.00 43.78 322 PRO A O 1
ATOM 2411 N N . ARG A 1 323 ? -26.380 -5.214 -37.603 1.00 42.09 323 ARG A N 1
ATOM 2412 C CA . ARG A 1 323 ? -25.766 -6.258 -36.787 1.00 43.87 323 ARG A CA 1
ATOM 2413 C C . ARG A 1 323 ? -25.202 -5.681 -35.494 1.00 48.47 323 ARG A C 1
ATOM 2414 O O . ARG A 1 323 ? -25.330 -6.290 -34.425 1.00 37.97 323 ARG A O 1
ATOM 2422 N N . ILE A 1 324 ? -24.574 -4.505 -35.572 1.00 52.35 324 ILE A N 1
ATOM 2423 C CA . ILE A 1 324 ? -24.112 -3.823 -34.367 1.00 42.68 324 ILE A CA 1
ATOM 2424 C C . ILE A 1 324 ? -25.298 -3.386 -33.515 1.00 46.46 324 ILE A C 1
ATOM 2425 O O . ILE A 1 324 ? -25.242 -3.427 -32.279 1.00 42.86 324 ILE A O 1
ATOM 2430 N N . ALA A 1 325 ? -26.391 -2.967 -34.160 1.00 53.50 325 ALA A N 1
ATOM 2431 C CA . ALA A 1 325 ? -27.594 -2.595 -33.422 1.00 52.62 325 ALA A CA 1
ATOM 2432 C C . ALA A 1 325 ? -28.107 -3.759 -32.584 1.00 48.19 325 ALA A C 1
ATOM 2433 O O . ALA A 1 325 ? -28.474 -3.580 -31.417 1.00 44.71 325 ALA A O 1
ATOM 2435 N N . ALA A 1 326 ? -28.135 -4.963 -33.162 1.00 44.20 326 ALA A N 1
ATOM 2436 C CA . ALA A 1 326 ? -28.560 -6.137 -32.406 1.00 43.99 326 ALA A CA 1
ATOM 2437 C C . ALA A 1 326 ? -27.562 -6.478 -31.306 1.00 40.83 326 ALA A C 1
ATOM 2438 O O . ALA A 1 326 ? -27.957 -6.919 -30.220 1.00 40.25 326 ALA A O 1
ATOM 2440 N N . THR A 1 327 ? -26.266 -6.286 -31.572 1.00 34.12 327 THR A N 1
ATOM 2441 C CA . THR A 1 327 ? -25.253 -6.549 -30.555 1.00 37.13 327 THR A CA 1
ATOM 2442 C C . THR A 1 327 ? -25.496 -5.714 -29.304 1.00 38.46 327 THR A C 1
ATOM 2443 O O . THR A 1 327 ? -25.364 -6.211 -28.181 1.00 31.39 327 THR A O 1
ATOM 2447 N N . MET A 1 328 ? -25.869 -4.443 -29.479 1.00 41.01 328 MET A N 1
ATOM 2448 C CA . MET A 1 328 ? -26.105 -3.574 -28.332 1.00 40.79 328 MET A CA 1
ATOM 2449 C C . MET A 1 328 ? -27.433 -3.881 -27.651 1.00 42.73 328 MET A C 1
ATOM 2450 O O . MET A 1 328 ? -27.528 -3.811 -26.421 1.00 42.32 328 MET A O 1
A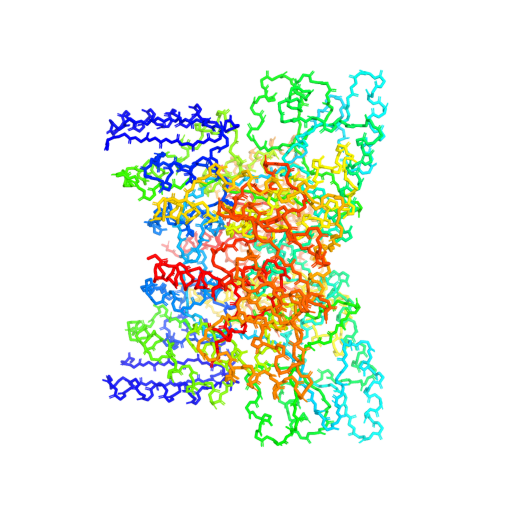TOM 2455 N N . GLU A 1 329 ? -28.470 -4.211 -28.425 1.00 40.49 329 GLU A N 1
ATOM 2456 C CA . GLU A 1 329 ? -29.737 -4.613 -27.822 1.00 45.99 329 GLU A CA 1
ATOM 2457 C C . GLU A 1 329 ? -29.543 -5.834 -26.934 1.00 46.03 329 GLU A C 1
ATOM 2458 O O . GLU A 1 329 ? -30.003 -5.866 -25.787 1.00 43.71 329 GLU A O 1
ATOM 2464 N N . ASN A 1 330 ? -28.854 -6.850 -27.453 1.00 33.46 330 ASN A N 1
ATOM 2465 C CA . ASN A 1 330 ? -28.478 -7.989 -26.626 1.00 39.65 330 ASN A CA 1
ATOM 2466 C C . ASN A 1 330 ? -27.559 -7.562 -25.487 1.00 35.17 330 ASN A C 1
ATOM 2467 O O . ASN A 1 330 ? -27.626 -8.119 -24.384 1.00 40.47 330 ASN A O 1
ATOM 2472 N N . ALA A 1 331 ? -26.694 -6.573 -25.733 1.00 30.29 331 ALA A N 1
ATOM 2473 C CA . ALA A 1 331 ? -25.816 -6.077 -24.676 1.00 31.32 331 ALA A CA 1
ATOM 2474 C C . ALA A 1 331 ? -26.609 -5.381 -23.577 1.00 32.44 331 ALA A C 1
ATOM 2475 O O . ALA A 1 331 ? -26.341 -5.583 -22.387 1.00 36.63 331 ALA A O 1
ATOM 2477 N N . GLN A 1 332 ? -27.589 -4.556 -23.955 1.00 36.20 332 GLN A N 1
ATOM 2478 C CA . GLN A 1 332 ? -28.392 -3.837 -22.973 1.00 42.35 332 GLN A CA 1
ATOM 2479 C C . GLN A 1 332 ? -29.255 -4.768 -22.132 1.00 42.58 332 GLN A C 1
ATOM 2480 O O . GLN A 1 332 ? -29.640 -4.398 -21.018 1.00 52.10 332 GLN A O 1
ATOM 2486 N N . LYS A 1 333 ? -29.567 -5.961 -22.633 1.00 40.65 333 LYS A N 1
ATOM 2487 C CA . LYS A 1 333 ? -30.343 -6.924 -21.864 1.00 34.66 333 LYS A CA 1
ATOM 2488 C C . LYS A 1 333 ? -29.481 -7.799 -20.967 1.00 40.03 333 LYS A C 1
ATOM 2489 O O . LYS A 1 333 ? -30.010 -8.429 -20.044 1.00 37.13 333 LYS A O 1
ATOM 2495 N N . GLY A 1 334 ? -28.176 -7.855 -21.216 1.00 43.78 334 GLY A N 1
ATOM 2496 C CA . GLY A 1 334 ? -27.241 -8.540 -20.356 1.00 44.42 334 GLY A CA 1
ATOM 2497 C C . GLY A 1 334 ? -26.597 -7.600 -19.359 1.00 50.28 334 GLY A C 1
ATOM 2498 O O . GLY A 1 334 ? -27.144 -6.548 -19.008 1.00 48.41 334 GLY A O 1
ATOM 2499 N N . GLU A 1 335 ? -25.410 -7.982 -18.898 1.00 46.39 335 GLU A N 1
ATOM 2500 C CA . GLU A 1 335 ? -24.679 -7.188 -17.922 1.00 44.36 335 GLU A CA 1
ATOM 2501 C C . GLU A 1 335 ? -23.201 -7.186 -18.275 1.00 40.64 335 GLU A C 1
ATOM 2502 O O . GLU A 1 335 ? -22.651 -8.213 -18.681 1.00 38.01 335 GLU A O 1
ATOM 2508 N N . ILE A 1 336 ? -22.567 -6.019 -18.132 1.00 38.18 336 ILE A N 1
ATOM 2509 C CA . ILE A 1 336 ? -21.117 -5.953 -18.235 1.00 40.98 336 ILE A CA 1
ATOM 2510 C C . ILE A 1 336 ? -20.521 -6.835 -17.153 1.00 37.00 336 ILE A C 1
ATOM 2511 O O . ILE A 1 336 ? -20.895 -6.744 -15.978 1.00 43.46 336 ILE A O 1
ATOM 2516 N N . MET A 1 337 ? -19.603 -7.709 -17.549 1.00 32.48 337 MET A N 1
ATOM 2517 C CA . MET A 1 337 ? -19.006 -8.629 -16.600 1.00 31.92 337 MET A CA 1
ATOM 2518 C C . MET A 1 337 ? -18.247 -7.853 -15.529 1.00 36.33 337 MET A C 1
ATOM 2519 O O . MET A 1 337 ? -17.751 -6.750 -15.778 1.00 34.45 337 MET A O 1
ATOM 2524 N N . PRO A 1 338 ? -18.160 -8.396 -14.319 1.00 31.60 338 PRO A N 1
ATOM 2525 C CA . PRO A 1 338 ? -17.217 -7.848 -13.344 1.00 32.82 338 PRO A CA 1
ATOM 2526 C C . PRO A 1 338 ? -15.799 -8.075 -13.836 1.00 32.22 338 PRO A C 1
ATOM 2527 O O . PRO A 1 338 ? -15.531 -8.954 -14.657 1.00 36.11 338 PRO A O 1
ATOM 2531 N N . ASN A 1 339 ? -14.880 -7.258 -13.332 1.00 31.57 339 ASN A N 1
ATOM 2532 C CA . ASN A 1 339 ? -13.462 -7.470 -13.583 1.00 32.63 339 ASN A CA 1
ATOM 2533 C C . ASN A 1 339 ? -12.736 -8.000 -12.356 1.00 39.73 339 ASN A C 1
ATOM 2534 O O . ASN A 1 339 ? -11.512 -8.136 -12.384 1.00 34.19 339 ASN A O 1
ATOM 2539 N N . ILE A 1 340 ? -13.465 -8.301 -11.286 1.00 38.93 340 ILE A N 1
ATOM 2540 C CA . ILE A 1 340 ? -12.875 -8.716 -10.017 1.00 40.99 340 ILE A CA 1
ATOM 2541 C C . ILE A 1 340 ? -12.059 -9.987 -10.229 1.00 37.30 340 ILE A C 1
ATOM 2542 O O . ILE A 1 340 ? -12.358 -10.770 -11.143 1.00 39.86 340 ILE A O 1
ATOM 2547 N N . PRO A 1 341 ? -11.019 -10.220 -9.425 1.00 35.76 341 PRO A N 1
ATOM 2548 C CA . PRO A 1 341 ? -10.187 -11.417 -9.630 1.00 41.70 341 PRO A CA 1
ATOM 2549 C C . PRO A 1 341 ? -10.957 -12.724 -9.564 1.00 47.24 341 PRO A C 1
ATOM 2550 O O . PRO A 1 341 ? -10.580 -13.687 -10.245 1.00 46.21 341 PRO A O 1
ATOM 2554 N N . GLN A 1 342 ? -12.032 -12.786 -8.777 1.00 36.81 342 GLN A N 1
ATOM 2555 C CA . GLN A 1 342 ? -12.781 -14.026 -8.608 1.00 39.43 342 GLN A CA 1
ATOM 2556 C C . GLN A 1 342 ? -13.515 -14.459 -9.870 1.00 42.84 342 GLN A C 1
ATOM 2557 O O . GLN A 1 342 ? -14.068 -15.564 -9.889 1.00 41.98 342 GLN A O 1
ATOM 2563 N N . MET A 1 343 ? -13.534 -13.626 -10.916 1.00 40.51 343 MET A N 1
ATOM 2564 C CA . MET A 1 343 ? -14.195 -14.013 -12.158 1.00 42.99 343 MET A CA 1
ATOM 2565 C C . MET A 1 343 ? -13.581 -15.270 -12.758 1.00 37.34 343 MET A C 1
ATOM 2566 O O . MET A 1 343 ? -14.294 -16.078 -13.364 1.00 40.02 343 MET A O 1
ATOM 2571 N N . SER A 1 344 ? -12.267 -15.451 -12.603 1.00 41.34 344 SER A N 1
ATOM 2572 C CA . SER A 1 344 ? -11.626 -16.666 -13.094 1.00 46.77 344 SER A CA 1
ATOM 2573 C C . SER A 1 344 ? -12.213 -17.906 -12.429 1.00 47.42 344 SER A C 1
ATOM 2574 O O . SER A 1 344 ? -12.465 -18.916 -13.095 1.00 48.43 344 SER A O 1
ATOM 2577 N N . ALA A 1 345 ? -12.442 -17.842 -11.114 1.00 48.09 345 ALA A N 1
ATOM 2578 C CA . ALA A 1 345 ? -13.018 -18.976 -10.399 1.00 40.73 345 ALA A CA 1
ATOM 2579 C C . ALA A 1 345 ? -14.463 -19.214 -10.811 1.00 41.95 345 ALA A C 1
ATOM 2580 O O . ALA A 1 345 ? -14.901 -20.365 -10.927 1.00 40.68 345 ALA A O 1
ATOM 2582 N N . PHE A 1 346 ? -15.224 -18.137 -11.016 1.00 45.10 346 PHE A N 1
ATOM 2583 C CA . PHE A 1 346 ? -16.610 -18.279 -11.445 1.00 41.39 346 PHE A CA 1
ATOM 2584 C C . PHE A 1 346 ? -16.698 -18.987 -12.790 1.00 44.53 346 PHE A C 1
ATOM 2585 O O . PHE A 1 346 ? -17.549 -19.864 -12.983 1.00 44.02 346 PHE A O 1
ATOM 2593 N N . TRP A 1 347 ? -15.823 -18.625 -13.731 1.00 48.67 347 TRP A N 1
ATOM 2594 C CA . TRP A 1 347 ? -15.900 -19.201 -15.069 1.00 44.80 347 TRP A CA 1
ATOM 2595 C C . TRP A 1 347 ? -15.554 -20.682 -15.066 1.00 42.33 347 TRP A C 1
ATOM 2596 O O . TRP A 1 347 ? -16.202 -21.474 -15.759 1.00 41.55 347 TRP A O 1
ATOM 2607 N N . TYR A 1 348 ? -14.529 -21.073 -14.308 1.00 43.60 348 TYR A N 1
ATOM 2608 C CA . TYR A 1 348 ? -14.212 -22.491 -14.184 1.00 44.09 348 TYR A CA 1
ATOM 2609 C C . TYR A 1 348 ? -15.391 -23.257 -13.598 1.00 48.59 348 TYR A C 1
ATOM 2610 O O . TYR A 1 348 ? -15.794 -24.298 -14.128 1.00 51.78 348 TYR A O 1
ATOM 2619 N N . ALA A 1 349 ? -15.963 -22.742 -12.506 1.00 44.52 349 ALA A N 1
ATOM 2620 C CA . ALA A 1 349 ? -17.072 -23.420 -11.842 1.00 41.95 349 ALA A CA 1
ATOM 2621 C C . ALA A 1 349 ? -18.233 -23.659 -12.802 1.00 44.20 349 ALA A C 1
ATOM 2622 O O . ALA A 1 349 ? -18.776 -24.767 -12.875 1.00 48.87 349 ALA A O 1
ATOM 2624 N N . VAL A 1 350 ? -18.620 -22.629 -13.557 1.00 37.89 350 VAL A N 1
ATOM 2625 C CA . VAL A 1 350 ? -19.749 -22.767 -14.472 1.00 30.71 350 VAL A CA 1
ATOM 2626 C C . VAL A 1 350 ? -19.387 -23.665 -15.648 1.00 47.86 350 VAL A C 1
ATOM 2627 O O . VAL A 1 350 ? -20.216 -24.453 -16.120 1.00 53.28 350 VAL A O 1
ATOM 2631 N N . ARG A 1 351 ? -18.148 -23.562 -16.140 1.00 45.57 351 ARG A N 1
ATOM 2632 C CA . ARG A 1 351 ? -17.709 -24.413 -17.243 1.00 47.20 351 ARG A CA 1
ATOM 2633 C C . ARG A 1 351 ? -17.864 -25.887 -16.891 1.00 48.62 351 ARG A C 1
ATOM 2634 O O . ARG A 1 351 ? -18.458 -26.660 -17.650 1.00 53.08 351 ARG A O 1
ATOM 2642 N N . THR A 1 352 ? -17.340 -26.289 -15.732 1.00 45.31 352 THR A N 1
ATOM 2643 C CA . THR A 1 352 ? -17.423 -27.688 -15.326 1.00 48.77 352 THR A CA 1
ATOM 2644 C C . THR A 1 352 ? -18.867 -28.116 -15.104 1.00 53.29 352 THR A C 1
ATOM 2645 O O . THR A 1 352 ? -19.264 -29.215 -15.508 1.00 54.18 352 THR A O 1
ATOM 2649 N N . ALA A 1 353 ? -19.666 -27.262 -14.457 1.00 44.71 353 ALA A N 1
ATOM 2650 C CA . ALA A 1 353 ? -21.051 -27.615 -14.163 1.00 50.05 353 ALA A CA 1
ATOM 2651 C C . ALA A 1 353 ? -21.834 -27.901 -15.436 1.00 49.90 353 ALA A C 1
ATOM 2652 O O . ALA A 1 353 ? -22.602 -28.869 -15.498 1.00 52.37 353 ALA A O 1
ATOM 2654 N N . VAL A 1 354 ? -21.646 -27.077 -16.466 1.00 49.22 354 VAL A N 1
ATOM 2655 C CA . VAL A 1 354 ? -22.359 -27.286 -17.720 1.00 51.14 354 VAL A CA 1
ATOM 2656 C C . VAL A 1 354 ? -21.868 -28.554 -18.410 1.00 53.80 354 VAL A C 1
ATOM 2657 O O . VAL A 1 354 ? -22.667 -29.380 -18.862 1.00 56.91 354 VAL A O 1
ATOM 2661 N N . ILE A 1 355 ? -20.546 -28.732 -18.490 1.00 56.60 355 ILE A N 1
ATOM 2662 C CA . ILE A 1 355 ? -19.983 -29.918 -19.130 1.00 53.80 355 ILE A CA 1
ATOM 2663 C C . ILE A 1 355 ? -20.433 -31.192 -18.423 1.00 59.63 355 ILE A C 1
ATOM 2664 O O . ILE A 1 355 ? -20.672 -32.222 -19.069 1.00 49.90 355 ILE A O 1
ATOM 2669 N N . ASN A 1 356 ? -20.588 -31.141 -17.098 1.00 58.24 356 ASN A N 1
ATOM 2670 C CA . ASN A 1 356 ? -21.008 -32.323 -16.351 1.00 56.92 356 ASN A CA 1
ATOM 2671 C C . ASN A 1 356 ? -22.503 -32.581 -16.487 1.00 61.78 356 ASN A C 1
ATOM 2672 O O . ASN A 1 356 ? -22.924 -33.733 -16.636 1.00 64.82 356 ASN A O 1
ATOM 2677 N N . ALA A 1 357 ? -23.320 -31.527 -16.432 1.00 59.38 357 ALA A N 1
ATOM 2678 C CA . ALA A 1 357 ? -24.759 -31.701 -16.579 1.00 51.55 357 ALA A CA 1
ATOM 2679 C C . ALA A 1 357 ? -25.159 -31.967 -18.024 1.00 50.54 357 ALA A C 1
ATOM 2680 O O . ALA A 1 357 ? -26.189 -32.603 -18.269 1.00 53.58 357 ALA A O 1
ATOM 2682 N N . ALA A 1 358 ? -24.361 -31.498 -18.988 1.00 50.98 358 ALA A N 1
ATOM 2683 C CA . ALA A 1 358 ? -24.679 -31.739 -20.392 1.00 55.88 358 ALA A CA 1
ATOM 2684 C C . ALA A 1 358 ? -24.437 -33.192 -20.773 1.00 60.39 358 ALA A C 1
ATOM 2685 O O . ALA A 1 358 ? -25.250 -33.799 -21.480 1.00 66.11 358 ALA A O 1
ATOM 2687 N N . SER A 1 359 ? -23.324 -33.765 -20.317 1.00 62.53 359 SER A N 1
ATOM 2688 C CA . SER A 1 359 ? -22.993 -35.151 -20.620 1.00 60.74 359 SER A CA 1
ATOM 2689 C C . SER A 1 359 ? -23.832 -36.146 -19.835 1.00 65.09 359 SER A C 1
ATOM 2690 O O . SER A 1 359 ? -23.696 -37.353 -20.061 1.00 66.22 359 SER A O 1
ATOM 2693 N N . GLY A 1 360 ? -24.687 -35.682 -18.925 1.00 65.47 360 GLY A N 1
ATOM 2694 C CA . GLY A 1 360 ? -25.412 -36.564 -18.039 1.00 62.66 360 GLY A CA 1
ATOM 2695 C C . GLY A 1 360 ? -24.583 -37.184 -16.939 1.00 66.51 360 GLY A C 1
ATOM 2696 O O . GLY A 1 360 ? -25.157 -37.778 -16.017 1.00 64.85 360 GLY A O 1
ATOM 2697 N N . ARG A 1 361 ? -23.254 -37.060 -16.994 1.00 72.89 361 ARG A N 1
ATOM 2698 C CA . ARG A 1 361 ? -22.378 -37.618 -15.972 1.00 81.50 361 ARG A CA 1
ATOM 2699 C C . ARG A 1 361 ? -22.655 -37.049 -14.586 1.00 78.45 361 ARG A C 1
ATOM 2700 O O . ARG A 1 361 ? -22.169 -37.607 -13.596 1.00 82.13 361 ARG A O 1
ATOM 2708 N N . GLN A 1 362 ? -23.421 -35.963 -14.491 1.00 72.22 362 GLN A N 1
ATOM 2709 C CA . GLN A 1 362 ? -23.807 -35.389 -13.211 1.00 65.89 362 GLN A CA 1
ATOM 2710 C C . GLN A 1 362 ? -25.148 -34.691 -13.381 1.00 57.63 362 GLN A C 1
ATOM 2711 O O . GLN A 1 362 ? -25.467 -34.187 -14.461 1.00 52.45 362 GLN A O 1
ATOM 2717 N N . THR A 1 363 ? -25.934 -34.672 -12.309 1.00 57.09 363 THR A N 1
ATOM 2718 C CA . THR A 1 363 ? -27.242 -34.036 -12.350 1.00 64.25 363 THR A CA 1
ATOM 2719 C C . THR A 1 363 ? -27.108 -32.518 -12.271 1.00 64.57 363 THR A C 1
ATOM 2720 O O . THR A 1 363 ? -26.124 -31.984 -11.749 1.00 64.80 363 THR A O 1
ATOM 2724 N N . VAL A 1 364 ? -28.115 -31.826 -12.813 1.00 58.73 364 VAL A N 1
ATOM 2725 C CA . VAL A 1 364 ? -28.111 -30.365 -12.820 1.00 59.81 364 VAL A CA 1
ATOM 2726 C C . VAL A 1 364 ? -27.997 -29.818 -11.403 1.00 59.39 364 VAL A C 1
ATOM 2727 O O . VAL A 1 364 ? -27.262 -28.855 -11.150 1.00 53.26 364 VAL A O 1
ATOM 2731 N N . ASP A 1 365 ? -28.721 -30.424 -10.458 1.00 61.18 365 ASP A N 1
ATOM 2732 C CA . ASP A 1 365 ? -28.652 -29.992 -9.065 1.00 59.57 365 ASP A CA 1
ATOM 2733 C C . ASP A 1 365 ? -27.229 -30.080 -8.525 1.00 55.00 365 ASP A C 1
ATOM 2734 O O . ASP A 1 365 ? -26.718 -29.122 -7.934 1.00 55.18 365 ASP A O 1
ATOM 2739 N N . ALA A 1 366 ? -26.570 -31.226 -8.718 1.00 55.50 366 ALA A N 1
ATOM 2740 C CA . ALA A 1 366 ? -25.239 -31.408 -8.146 1.00 66.06 366 ALA A CA 1
ATOM 2741 C C . ALA A 1 366 ? -24.177 -30.623 -8.904 1.00 68.20 366 ALA A C 1
ATOM 2742 O O . ALA A 1 366 ? -23.171 -30.220 -8.310 1.00 75.19 366 ALA A O 1
ATOM 2744 N N . ALA A 1 367 ? -24.368 -30.411 -10.208 1.00 65.66 367 ALA A N 1
ATOM 2745 C CA . ALA A 1 367 ? -23.400 -29.632 -10.974 1.00 59.20 367 ALA A CA 1
ATOM 2746 C C . ALA A 1 367 ? -23.359 -28.188 -10.492 1.00 55.41 367 ALA A C 1
ATOM 2747 O O . ALA A 1 367 ? -22.282 -27.634 -10.244 1.00 53.67 367 ALA A O 1
ATOM 2749 N N . LEU A 1 368 ? -24.529 -27.565 -10.344 1.00 54.61 368 LEU A N 1
ATOM 2750 C CA . LEU A 1 368 ? -24.579 -26.176 -9.899 1.00 59.03 368 LEU A CA 1
ATOM 2751 C C . LEU A 1 368 ? -24.188 -26.048 -8.432 1.00 60.00 368 LEU A C 1
ATOM 2752 O O . LEU A 1 368 ? -23.494 -25.098 -8.051 1.00 58.26 368 LEU A O 1
ATOM 2757 N N . ALA A 1 369 ? -24.628 -26.994 -7.595 1.00 62.15 369 ALA A N 1
ATOM 2758 C CA . ALA A 1 369 ? -24.238 -26.991 -6.189 1.00 64.63 369 ALA A CA 1
ATOM 2759 C C . ALA A 1 369 ? -22.727 -27.058 -6.028 1.00 58.75 369 ALA A C 1
ATOM 2760 O O . ALA A 1 369 ? -22.171 -26.442 -5.111 1.00 56.55 369 ALA A O 1
ATOM 2762 N N . ALA A 1 370 ? -22.049 -27.804 -6.902 1.00 53.47 370 ALA A N 1
ATOM 2763 C CA . ALA A 1 370 ? -20.593 -27.834 -6.873 1.00 58.53 370 ALA A CA 1
ATOM 2764 C C . ALA A 1 370 ? -20.010 -26.525 -7.386 1.00 62.49 370 ALA A C 1
ATOM 2765 O O . ALA A 1 370 ? -19.017 -26.025 -6.845 1.00 57.53 370 ALA A O 1
ATOM 2767 N N . ALA A 1 371 ? -20.616 -25.954 -8.431 1.00 64.14 371 ALA A N 1
ATOM 2768 C CA . ALA A 1 371 ? -20.167 -24.658 -8.923 1.00 64.70 371 ALA A CA 1
ATOM 2769 C C . ALA A 1 371 ? -20.389 -23.569 -7.883 1.00 63.51 371 ALA A C 1
ATOM 2770 O O . ALA A 1 371 ? -19.545 -22.683 -7.719 1.00 60.02 371 ALA A O 1
ATOM 2772 N N . GLN A 1 372 ? -21.515 -23.627 -7.164 1.00 60.37 372 GLN A N 1
ATOM 2773 C CA . GLN A 1 372 ? -21.790 -22.650 -6.113 1.00 61.95 372 GLN A CA 1
ATOM 2774 C C . GLN A 1 372 ? -20.667 -22.621 -5.083 1.00 60.04 372 GLN A C 1
ATOM 2775 O O . GLN A 1 372 ? -20.201 -21.548 -4.684 1.00 60.93 372 GLN A O 1
ATOM 2781 N N . THR A 1 373 ? -20.218 -23.799 -4.645 1.00 56.25 373 THR A N 1
ATOM 2782 C CA . THR A 1 373 ? -19.157 -23.869 -3.646 1.00 54.63 373 THR A CA 1
ATOM 2783 C C . THR A 1 373 ? -17.860 -23.270 -4.177 1.00 58.74 373 THR A C 1
ATOM 2784 O O . THR A 1 373 ? -17.235 -22.430 -3.519 1.00 59.18 373 THR A O 1
ATOM 2788 N N . ASN A 1 374 ? -17.444 -23.686 -5.372 1.00 57.89 374 ASN A N 1
ATOM 2789 C CA . ASN A 1 374 ? -16.149 -23.299 -5.916 1.00 59.80 374 ASN A CA 1
ATOM 2790 C C . ASN A 1 374 ? -16.173 -21.993 -6.703 1.00 52.40 374 ASN A C 1
ATOM 2791 O O . ASN A 1 374 ? -15.102 -21.490 -7.058 1.00 52.76 374 ASN A O 1
ATOM 2796 N N . ALA A 1 375 ? -17.351 -21.431 -6.991 1.00 48.45 375 ALA A N 1
ATOM 2797 C CA . ALA A 1 375 ? -17.394 -20.113 -7.617 1.00 51.88 375 ALA A CA 1
ATOM 2798 C C . ALA A 1 375 ? -16.839 -19.052 -6.678 1.00 63.04 375 ALA A C 1
ATOM 2799 O O . ALA A 1 375 ? -15.964 -18.265 -7.056 1.00 53.46 375 ALA A O 1
ATOM 2801 N N . ALA A 1 376 ? -17.339 -19.022 -5.443 1.00 83.01 376 ALA A N 1
ATOM 2802 C CA . ALA A 1 376 ? -16.851 -18.087 -4.441 1.00 93.42 376 ALA A CA 1
ATOM 2803 C C . ALA A 1 376 ? -15.582 -18.574 -3.762 1.00 100.40 376 ALA A C 1
ATOM 2804 O O . ALA A 1 376 ? -14.869 -17.766 -3.157 1.00 105.87 376 ALA A O 1
ATOM 2806 N N . ALA A 1 377 ? -15.297 -19.869 -3.834 1.00 96.34 377 ALA A N 1
ATOM 2807 C CA . ALA A 1 377 ? -14.069 -20.394 -3.264 1.00 90.73 377 ALA A CA 1
ATOM 2808 C C . ALA A 1 377 ? -12.868 -19.857 -4.028 1.00 87.48 377 ALA A C 1
ATOM 2809 O O . ALA A 1 377 ? -12.940 -19.581 -5.229 1.00 82.71 377 ALA A O 1
ATOM 2811 N N . MET A 1 378 ? -11.757 -19.697 -3.317 1.00 91.92 378 MET A N 1
ATOM 2812 C CA . MET A 1 378 ? -10.524 -19.287 -3.969 1.00 89.87 378 MET A CA 1
ATOM 2813 C C . MET A 1 378 ? -10.062 -20.381 -4.919 1.00 82.90 378 MET A C 1
ATOM 2814 O O . MET A 1 378 ? -9.964 -21.551 -4.535 1.00 80.80 378 MET A O 1
ATOM 2819 N N . ASP A 1 379 ? -9.786 -20.002 -6.160 1.00 90.34 379 ASP A N 1
ATOM 2820 C CA . ASP A 1 379 ? -9.376 -20.939 -7.191 1.00 97.98 379 ASP A CA 1
ATOM 2821 C C . ASP A 1 379 ? -7.882 -20.807 -7.445 1.00 97.43 379 ASP A C 1
ATOM 2822 O O . ASP A 1 379 ? -7.245 -19.818 -7.069 1.00 92.09 379 ASP A O 1
ATOM 2827 N N . MET A 1 380 ? -7.331 -21.825 -8.102 1.00 101.84 380 MET A N 1
ATOM 2828 C CA . MET A 1 380 ? -5.907 -21.871 -8.419 1.00 104.90 380 MET A CA 1
ATOM 2829 C C . MET A 1 380 ? -5.599 -20.994 -9.634 1.00 104.71 380 MET A C 1
ATOM 2830 O O . MET A 1 380 ? -5.097 -21.450 -10.659 1.00 106.88 380 MET A O 1
ATOM 2835 N N . LYS A 1 381 ? -5.949 -19.715 -9.516 1.00 99.97 381 LYS A N 1
ATOM 2836 C CA . LYS A 1 381 ? -5.567 -18.714 -10.505 1.00 97.38 381 LYS A CA 1
ATOM 2837 C C . LYS A 1 381 ? -4.741 -17.598 -9.891 1.00 100.94 381 LYS A C 1
ATOM 2838 O O . LYS A 1 381 ? -3.687 -17.240 -10.431 1.00 105.30 381 LYS A O 1
ATOM 2844 N N . GLU A 1 382 ? -5.193 -17.033 -8.777 1.00 102.82 382 GLU A N 1
ATOM 2845 C CA . GLU A 1 382 ? -4.358 -16.166 -7.963 1.00 103.50 382 GLU A CA 1
ATOM 2846 C C . GLU A 1 382 ? -3.500 -16.956 -6.988 1.00 104.01 382 GLU A C 1
ATOM 2847 O O . GLU A 1 382 ? -2.718 -16.358 -6.246 1.00 103.02 382 GLU A O 1
ATOM 2853 N N . TRP A 1 383 ? -3.635 -18.283 -6.975 1.00 103.52 383 TRP A N 1
ATOM 2854 C CA . TRP A 1 383 ? -2.756 -19.135 -6.189 1.00 99.71 383 TRP A CA 1
ATOM 2855 C C . TRP A 1 383 ? -1.547 -19.609 -6.980 1.00 101.57 383 TRP A C 1
ATOM 2856 O O . TRP A 1 383 ? -0.485 -19.829 -6.388 1.00 105.72 383 TRP A O 1
ATOM 2867 N N . GLU A 1 384 ? -1.686 -19.771 -8.300 1.00 99.02 384 GLU A N 1
ATOM 2868 C CA . GLU A 1 384 ? -0.531 -20.077 -9.139 1.00 94.66 384 GLU A CA 1
ATOM 2869 C C . GLU A 1 384 ? 0.583 -19.065 -8.919 1.00 88.06 384 GLU A C 1
ATOM 2870 O O . GLU A 1 384 ? 1.769 -19.415 -8.935 1.00 81.82 384 GLU A O 1
ATOM 2876 N N . ILE A 1 385 ? 0.215 -17.800 -8.706 1.00 91.80 385 ILE A N 1
ATOM 2877 C CA . ILE A 1 385 ? 1.208 -16.753 -8.484 1.00 95.84 385 ILE A CA 1
ATOM 2878 C C . ILE A 1 385 ? 1.969 -17.015 -7.191 1.00 96.59 385 ILE A C 1
ATOM 2879 O O . ILE A 1 385 ? 3.191 -17.202 -7.193 1.00 99.70 385 ILE A O 1
ATOM 2884 N N . PHE A 1 386 ? 1.248 -17.037 -6.065 1.00 93.27 386 PHE A N 1
ATOM 2885 C CA . PHE A 1 386 ? 1.894 -17.255 -4.774 1.00 89.28 386 PHE A CA 1
ATOM 2886 C C . PHE A 1 386 ? 2.598 -18.602 -4.726 1.00 93.52 386 PHE A C 1
ATOM 2887 O O . PHE A 1 386 ? 3.693 -18.715 -4.163 1.00 95.97 386 PHE A O 1
ATOM 2895 N N . TYR A 1 387 ? 1.994 -19.632 -5.319 1.00 93.30 387 TYR A N 1
ATOM 2896 C CA . TYR A 1 387 ? 2.491 -20.994 -5.167 1.00 90.46 387 TYR A CA 1
ATOM 2897 C C . TYR A 1 387 ? 3.926 -21.144 -5.656 1.00 90.48 387 TYR A C 1
ATOM 2898 O O . TYR A 1 387 ? 4.828 -21.406 -4.855 1.00 89.73 387 TYR A O 1
ATOM 2907 N N . ASN A 1 388 ? 4.153 -20.965 -6.961 1.00 92.85 388 ASN A N 1
ATOM 2908 C CA . ASN A 1 388 ? 5.494 -21.172 -7.502 1.00 92.94 388 ASN A CA 1
ATOM 2909 C C . ASN A 1 388 ? 6.479 -20.139 -6.972 1.00 83.70 388 ASN A C 1
ATOM 2910 O O . ASN A 1 388 ? 7.665 -20.447 -6.809 1.00 77.27 388 ASN A O 1
ATOM 2915 N N . LYS A 1 389 ? 6.014 -18.912 -6.717 1.00 82.02 389 LYS A N 1
ATOM 2916 C CA . LYS A 1 389 ? 6.867 -17.914 -6.080 1.00 83.96 389 LYS A CA 1
ATOM 2917 C C . LYS A 1 389 ? 7.446 -18.446 -4.777 1.00 83.86 389 LYS A C 1
ATOM 2918 O O . LYS A 1 389 ? 8.633 -18.258 -4.493 1.00 85.93 389 LYS A O 1
ATOM 2924 N N . ILE A 1 390 ? 6.625 -19.134 -3.983 1.00 80.16 390 ILE A N 1
ATOM 2925 C CA . ILE A 1 390 ? 7.102 -19.716 -2.734 1.00 81.48 390 ILE A CA 1
ATOM 2926 C C . ILE A 1 390 ? 7.940 -20.968 -2.985 1.00 84.21 390 ILE A C 1
ATOM 2927 O O . ILE A 1 390 ? 8.894 -21.238 -2.246 1.00 87.72 390 ILE A O 1
ATOM 2932 N N . MET A 1 391 ? 7.613 -21.740 -4.024 1.00 84.65 391 MET A N 1
ATOM 2933 C CA . MET A 1 391 ? 8.250 -23.039 -4.219 1.00 92.36 391 MET A CA 1
ATOM 2934 C C . MET A 1 391 ? 9.727 -22.895 -4.570 1.00 94.80 391 MET A C 1
ATOM 2935 O O . MET A 1 391 ? 10.578 -23.594 -4.007 1.00 97.80 391 MET A O 1
ATOM 2940 N N . GLU A 1 392 ? 10.054 -21.997 -5.498 1.00 94.09 392 GLU A N 1
ATOM 2941 C CA . GLU A 1 392 ? 11.447 -21.779 -5.866 1.00 98.13 392 GLU A CA 1
ATOM 2942 C C . GLU A 1 392 ? 12.165 -20.802 -4.945 1.00 100.11 392 GLU A C 1
ATOM 2943 O O . GLU A 1 392 ? 13.401 -20.804 -4.909 1.00 105.58 392 GLU A O 1
ATOM 2949 N N . ASP A 1 393 ? 11.427 -19.969 -4.205 1.00 96.36 393 ASP A N 1
ATOM 2950 C CA . ASP A 1 393 ? 12.062 -19.103 -3.215 1.00 94.87 393 ASP A CA 1
ATOM 2951 C C . ASP A 1 393 ? 12.660 -19.924 -2.081 1.00 94.47 393 ASP A C 1
ATOM 2952 O O . ASP A 1 393 ? 13.738 -19.601 -1.571 1.00 94.46 393 ASP A O 1
ATOM 2957 N N . PHE A 1 394 ? 11.975 -20.991 -1.674 1.00 96.87 394 PHE A N 1
ATOM 2958 C CA . PHE A 1 394 ? 12.510 -21.900 -0.673 1.00 94.47 394 PHE A CA 1
ATOM 2959 C C . PHE A 1 394 ? 13.212 -23.106 -1.278 1.00 92.85 394 PHE A C 1
ATOM 2960 O O . PHE A 1 394 ? 13.995 -23.759 -0.581 1.00 96.97 394 PHE A O 1
ATOM 2968 N N . GLY A 1 395 ? 12.949 -23.417 -2.544 1.00 88.16 395 GLY A N 1
ATOM 2969 C CA . GLY A 1 395 ? 13.555 -24.558 -3.194 1.00 85.51 395 GLY A CA 1
ATOM 2970 C C . GLY A 1 395 ? 12.765 -25.843 -3.109 1.00 85.55 395 GLY A C 1
ATOM 2971 O O . GLY A 1 395 ? 13.326 -26.911 -3.379 1.00 82.57 395 GLY A O 1
ATOM 2972 N N . PHE A 1 396 ? 11.488 -25.779 -2.741 1.00 91.22 396 PHE A N 1
ATOM 2973 C CA . PHE A 1 396 ? 10.689 -26.988 -2.612 1.00 90.98 396 PHE A CA 1
ATOM 2974 C C . PHE A 1 396 ? 10.537 -27.678 -3.963 1.00 90.08 396 PHE A C 1
ATOM 2975 O O . PHE A 1 396 ? 10.560 -27.042 -5.020 1.00 87.95 396 PHE A O 1
ATOM 2983 N N . ASP A 1 397 ? 10.374 -28.999 -3.918 1.00 94.16 397 ASP A N 1
ATOM 2984 C CA . ASP A 1 397 ? 10.243 -29.817 -5.119 1.00 92.28 397 ASP A CA 1
ATOM 2985 C C . ASP A 1 397 ? 8.773 -29.842 -5.524 1.00 89.43 397 ASP A C 1
ATOM 2986 O O . ASP A 1 397 ? 7.949 -30.473 -4.853 1.00 86.26 397 ASP A O 1
ATOM 2991 N N . LYS A 1 398 ? 8.452 -29.155 -6.625 1.00 88.59 398 LYS A N 1
ATOM 2992 C CA . LYS A 1 398 ? 7.072 -29.097 -7.102 1.00 86.98 398 LYS A CA 1
ATOM 2993 C C . LYS A 1 398 ? 6.496 -30.490 -7.325 1.00 87.15 398 LYS A C 1
ATOM 2994 O O . LYS A 1 398 ? 5.336 -30.751 -6.985 1.00 86.43 398 LYS A O 1
ATOM 3000 N N . ASP A 1 399 ? 7.296 -31.404 -7.875 1.00 87.90 399 ASP A N 1
ATOM 3001 C CA . ASP A 1 399 ? 6.796 -32.748 -8.144 1.00 86.27 399 ASP A CA 1
ATOM 3002 C C . ASP A 1 399 ? 6.504 -33.513 -6.858 1.00 81.78 399 ASP A C 1
ATOM 3003 O O . ASP A 1 399 ? 5.655 -34.411 -6.854 1.00 79.27 399 ASP A O 1
ATOM 3008 N N . LYS A 1 400 ? 7.186 -33.171 -5.762 1.00 77.94 400 LYS A N 1
ATOM 3009 C CA . LYS A 1 400 ? 6.966 -33.866 -4.499 1.00 76.01 400 LYS A CA 1
ATOM 3010 C C . LYS A 1 400 ? 5.694 -33.403 -3.802 1.00 66.95 400 LYS A C 1
ATOM 3011 O O . LYS A 1 400 ? 5.013 -34.216 -3.166 1.00 63.86 400 LYS A O 1
ATOM 3017 N N . ASP A 1 401 ? 5.360 -32.113 -3.900 1.00 64.19 401 ASP A N 1
ATOM 3018 C CA . ASP A 1 401 ? 4.035 -31.671 -3.478 1.00 72.40 401 ASP A CA 1
ATOM 3019 C C . ASP A 1 401 ? 2.939 -32.454 -4.199 1.00 78.22 401 ASP A C 1
ATOM 3020 O O . ASP A 1 401 ? 1.878 -32.708 -3.614 1.00 76.48 401 ASP A O 1
ATOM 3025 N N . VAL A 1 402 ? 3.188 -32.866 -5.453 1.00 83.89 402 VAL A N 1
ATOM 3026 C CA . VAL A 1 402 ? 2.233 -33.718 -6.154 1.00 82.04 402 VAL A CA 1
ATOM 3027 C C . VAL A 1 402 ? 2.111 -35.068 -5.486 1.00 81.79 402 VAL A C 1
ATOM 3028 O O . VAL A 1 402 ? 1.009 -35.522 -5.161 1.00 81.55 402 VAL A O 1
ATOM 3032 N N . GLU A 1 403 ? 3.241 -35.759 -5.349 1.00 82.52 403 GLU A N 1
ATOM 3033 C CA . GLU A 1 403 ? 3.240 -37.119 -4.847 1.00 84.78 403 GLU A CA 1
ATOM 3034 C C . GLU A 1 403 ? 2.596 -37.201 -3.470 1.00 83.82 403 GLU A C 1
ATOM 3035 O O . GLU A 1 403 ? 1.851 -38.146 -3.179 1.00 87.23 403 GLU A O 1
ATOM 3041 N N . SER A 1 404 ? 2.859 -36.220 -2.612 1.00 75.88 404 SER A N 1
ATOM 3042 C CA . SER A 1 404 ? 2.288 -36.246 -1.272 1.00 65.97 404 SER A CA 1
ATOM 3043 C C . SER A 1 404 ? 0.792 -35.956 -1.296 1.00 59.39 404 SER A C 1
ATOM 3044 O O . SER A 1 404 ? 0.025 -36.576 -0.549 1.00 58.04 404 SER A O 1
ATOM 3047 N N . ALA A 1 405 ? 0.357 -35.015 -2.138 1.00 58.39 405 ALA A N 1
ATOM 3048 C CA . ALA A 1 405 ? -1.071 -34.739 -2.266 1.00 60.53 405 ALA A CA 1
ATOM 3049 C C . ALA A 1 405 ? -1.825 -35.985 -2.714 1.00 67.88 405 ALA A C 1
ATOM 3050 O O . ALA A 1 405 ? -2.840 -36.360 -2.115 1.00 66.82 405 ALA A O 1
ATOM 3052 N N . VAL A 1 406 ? -1.331 -36.643 -3.766 1.00 68.61 406 VAL A N 1
ATOM 3053 C CA . VAL A 1 406 ? -1.973 -37.857 -4.263 1.00 64.29 406 VAL A CA 1
ATOM 3054 C C . VAL A 1 406 ? -1.997 -38.928 -3.181 1.00 63.28 406 VAL A C 1
ATOM 3055 O O . VAL A 1 406 ? -3.027 -39.572 -2.941 1.00 58.42 406 VAL A O 1
ATOM 3059 N N . ILE A 1 407 ? -0.859 -39.136 -2.515 1.00 68.01 407 ILE A N 1
ATOM 3060 C CA . ILE A 1 407 ? -0.781 -40.156 -1.472 1.00 75.05 407 ILE A CA 1
ATOM 3061 C C . ILE A 1 407 ? -1.802 -39.882 -0.374 1.00 80.52 407 ILE A C 1
ATOM 3062 O O . ILE A 1 407 ? -2.590 -40.759 -0.007 1.00 83.18 407 ILE A O 1
ATOM 3067 N N . LEU A 1 408 ? -1.819 -38.650 0.148 1.00 79.60 408 LEU A N 1
ATOM 3068 C CA . LEU A 1 408 ? -2.794 -38.279 1.175 1.00 75.20 408 LEU A CA 1
ATOM 3069 C C . LEU A 1 408 ? -4.221 -38.633 0.763 1.00 69.64 408 LEU A C 1
ATOM 3070 O O . LEU A 1 408 ? -5.017 -39.094 1.589 1.00 70.17 408 LEU A O 1
ATOM 3075 N N . ASN A 1 409 ? -4.559 -38.418 -0.509 1.00 64.52 409 ASN A N 1
ATOM 3076 C CA . ASN A 1 409 ? -5.903 -38.709 -1.003 1.00 71.20 409 ASN A CA 1
ATOM 3077 C C . ASN A 1 409 ? -6.215 -40.192 -0.937 1.00 81.22 409 ASN A C 1
ATOM 3078 O O . ASN A 1 409 ? -7.254 -40.597 -0.403 1.00 90.10 409 ASN A O 1
ATOM 3083 N N . ASN A 1 410 ? -5.320 -41.018 -1.481 1.00 81.75 410 ASN A N 1
ATOM 3084 C CA . ASN A 1 410 ? -5.583 -42.448 -1.530 1.00 82.47 410 ASN A CA 1
ATOM 3085 C C . ASN A 1 410 ? -5.753 -43.014 -0.133 1.00 78.14 410 ASN A C 1
ATOM 3086 O O . ASN A 1 410 ? -6.582 -43.905 0.076 1.00 77.22 410 ASN A O 1
ATOM 3091 N N . ILE A 1 411 ? -5.018 -42.476 0.843 1.00 76.73 411 ILE A N 1
ATOM 3092 C CA . ILE A 1 411 ? -5.100 -42.999 2.201 1.00 80.22 411 ILE A CA 1
ATOM 3093 C C . ILE A 1 411 ? -6.451 -42.682 2.832 1.00 87.59 411 ILE A C 1
ATOM 3094 O O . ILE A 1 411 ? -6.992 -43.494 3.592 1.00 92.84 411 ILE A O 1
ATOM 3099 N N . LEU A 1 412 ? -7.016 -41.508 2.542 1.00 87.82 412 LEU A N 1
ATOM 3100 C CA . LEU A 1 412 ? -8.307 -41.128 3.103 1.00 87.47 412 LEU A CA 1
ATOM 3101 C C . LEU A 1 412 ? -9.480 -41.822 2.424 1.00 93.47 412 LEU A C 1
ATOM 3102 O O . LEU A 1 412 ? -10.605 -41.732 2.927 1.00 96.94 412 LEU A O 1
ATOM 3107 N N . GLU A 1 413 ? -9.246 -42.503 1.301 1.00 92.23 413 GLU A N 1
ATOM 3108 C CA . GLU A 1 413 ? -10.335 -43.162 0.588 1.00 90.12 413 GLU A CA 1
ATOM 3109 C C . GLU A 1 413 ? -10.985 -44.253 1.431 1.00 89.47 413 GLU A C 1
ATOM 3110 O O . GLU A 1 413 ? -12.177 -44.533 1.271 1.00 89.13 413 GLU A O 1
ATOM 3116 N N . ASN A 1 414 ? -10.240 -44.854 2.357 1.00 90.49 414 ASN A N 1
ATOM 3117 C CA . ASN A 1 414 ? -10.717 -46.055 3.026 1.00 99.29 414 ASN A CA 1
ATOM 3118 C C . ASN A 1 414 ? -10.642 -45.986 4.546 1.00 106.10 414 ASN A C 1
ATOM 3119 O O . ASN A 1 414 ? -10.862 -47.008 5.205 1.00 113.74 414 ASN A O 1
ATOM 3124 N N . ALA A 1 415 ? -10.344 -44.827 5.128 1.00 103.02 415 ALA A N 1
ATOM 3125 C CA . ALA A 1 415 ? -10.091 -44.786 6.565 1.00 102.90 415 ALA A CA 1
ATOM 3126 C C . ALA A 1 415 ? -10.511 -43.442 7.141 1.00 111.70 415 ALA A C 1
ATOM 3127 O O . ALA A 1 415 ? -9.873 -42.421 6.866 1.00 114.39 415 ALA A O 1
ATOM 3129 N N . ASN A 1 416 ? -11.587 -43.453 7.928 1.00 116.56 416 ASN A N 1
ATOM 3130 C CA . ASN A 1 416 ? -11.856 -42.469 8.980 1.00 120.72 416 ASN A CA 1
ATOM 3131 C C . ASN A 1 416 ? -11.857 -41.023 8.466 1.00 118.48 416 ASN A C 1
ATOM 3132 O O . ASN A 1 416 ? -11.060 -40.187 8.878 1.00 118.62 416 ASN A O 1
ATOM 3137 N N . THR A 1 417 ? -12.805 -40.732 7.582 1.00 113.86 417 THR A N 1
ATOM 3138 C CA . THR A 1 417 ? -12.948 -39.390 7.032 1.00 105.68 417 THR A CA 1
ATOM 3139 C C . THR A 1 417 ? -14.040 -38.615 7.773 1.00 103.93 417 THR A C 1
ATOM 3140 O O . THR A 1 417 ? -14.840 -39.174 8.527 1.00 104.05 417 THR A O 1
ATOM 3144 N N . ILE A 1 418 ? -14.038 -37.300 7.569 1.00 100.42 418 ILE A N 1
ATOM 3145 C CA . ILE A 1 418 ? -15.143 -36.426 7.957 1.00 94.96 418 ILE A CA 1
ATOM 3146 C C . ILE A 1 418 ? -15.606 -35.673 6.715 1.00 87.60 418 ILE A C 1
ATOM 3147 O O . ILE A 1 418 ? -14.768 -35.199 5.933 1.00 83.29 418 ILE A O 1
ATOM 3152 N N . PRO A 1 419 ? -16.912 -35.549 6.483 1.00 87.72 419 PRO A N 1
ATOM 3153 C CA . PRO A 1 419 ? -17.381 -34.814 5.305 1.00 89.41 419 PRO A CA 1
ATOM 3154 C C . PRO A 1 419 ? -17.045 -33.334 5.404 1.00 93.11 419 PRO A C 1
ATOM 3155 O O . PRO A 1 419 ? -16.982 -32.758 6.492 1.00 95.88 419 PRO A O 1
ATOM 3159 N N . VAL A 1 420 ? -16.826 -32.722 4.237 1.00 93.50 420 VAL A N 1
ATOM 3160 C CA . VAL A 1 420 ? -16.431 -31.314 4.195 1.00 91.53 420 VAL A CA 1
ATOM 3161 C C . VAL A 1 420 ? -17.528 -30.431 4.780 1.00 89.37 420 VAL A C 1
ATOM 3162 O O . VAL A 1 420 ? -17.264 -29.541 5.598 1.00 90.46 420 VAL A O 1
ATOM 3166 N N . ASP A 1 421 ? -18.780 -30.683 4.393 1.00 86.44 421 ASP A N 1
ATOM 3167 C CA . ASP A 1 421 ? -19.903 -29.844 4.797 1.00 87.16 421 ASP A CA 1
ATOM 3168 C C . ASP A 1 421 ? -20.224 -29.938 6.282 1.00 84.12 421 ASP A C 1
ATOM 3169 O O . ASP A 1 421 ? -21.123 -29.225 6.745 1.00 82.25 421 ASP A O 1
ATOM 3174 N N . LYS A 1 422 ? -19.524 -30.786 7.038 1.00 85.75 422 LYS A N 1
ATOM 3175 C CA . LYS A 1 422 ? -19.658 -30.756 8.489 1.00 90.86 422 LYS A CA 1
ATOM 3176 C C . LYS A 1 422 ? -18.863 -29.607 9.094 1.00 94.64 422 LYS A C 1
ATOM 3177 O O . LYS A 1 422 ? -19.191 -29.136 10.188 1.00 92.88 422 LYS A O 1
ATOM 3183 N N . LEU A 1 423 ? -17.816 -29.156 8.404 1.00 97.12 423 LEU A N 1
ATOM 3184 C CA . LEU A 1 423 ? -17.124 -27.936 8.796 1.00 97.01 423 LEU A CA 1
ATOM 3185 C C . LEU A 1 423 ? -17.894 -26.712 8.316 1.00 99.53 423 LEU A C 1
ATOM 3186 O O . LEU A 1 423 ? -17.945 -25.690 9.010 1.00 103.29 423 LEU A O 1
ATOM 3191 N N . LYS A 1 424 ? -18.497 -26.811 7.127 1.00 94.81 424 LYS A N 1
ATOM 3192 C CA . LYS A 1 424 ? -19.495 -25.839 6.698 1.00 87.04 424 LYS A CA 1
ATOM 3193 C C . LYS A 1 424 ? -20.616 -25.716 7.724 1.00 87.01 424 LYS A C 1
ATOM 3194 O O . LYS A 1 424 ? -21.216 -24.645 7.869 1.00 83.35 424 LYS A O 1
ATOM 3200 N N . ASP A 1 425 ? -20.896 -26.797 8.458 1.00 91.97 425 ASP A N 1
ATOM 3201 C CA . ASP A 1 425 ? -21.862 -26.733 9.549 1.00 96.16 425 ASP A CA 1
ATOM 3202 C C . ASP A 1 425 ? -21.345 -25.886 10.705 1.00 95.68 425 ASP A C 1
ATOM 3203 O O . ASP A 1 425 ? -22.138 -25.265 11.422 1.00 92.83 425 ASP A O 1
ATOM 3208 N N . ILE A 1 426 ? -20.031 -25.843 10.897 1.00 95.34 426 ILE A N 1
ATOM 3209 C CA . ILE A 1 426 ? -19.432 -25.021 11.943 1.00 96.11 426 ILE A CA 1
ATOM 3210 C C . ILE A 1 426 ? -19.087 -23.633 11.423 1.00 97.54 426 ILE A C 1
ATOM 3211 O O . ILE A 1 426 ? -19.426 -22.621 12.039 1.00 100.62 426 ILE A O 1
ATOM 3216 N N . ILE A 1 427 ? -18.429 -23.572 10.272 1.00 94.00 427 ILE A N 1
ATOM 3217 C CA . ILE A 1 427 ? -17.877 -22.329 9.740 1.00 96.00 427 ILE A CA 1
ATOM 3218 C C . ILE A 1 427 ? -18.907 -21.781 8.758 1.00 103.51 427 ILE A C 1
ATOM 3219 O O . ILE A 1 427 ? -18.911 -22.135 7.584 1.00 108.86 427 ILE A O 1
ATOM 3224 N N . GLU A 1 428 ? -19.805 -20.925 9.247 1.00 104.47 428 GLU A N 1
ATOM 3225 C CA . GLU A 1 428 ? -20.676 -20.150 8.371 1.00 106.15 428 GLU A CA 1
ATOM 3226 C C . GLU A 1 428 ? -21.407 -19.105 9.191 1.00 111.97 428 GLU A C 1
ATOM 3227 O O . GLU A 1 428 ? -21.912 -19.410 10.274 1.00 115.24 428 GLU A O 1
ATOM 3233 N N . GLY A 1 429 ? -21.478 -17.887 8.655 1.00 110.41 429 GLY A N 1
ATOM 3234 C CA . GLY A 1 429 ? -22.188 -16.793 9.290 1.00 108.00 429 GLY A CA 1
ATOM 3235 C C . GLY A 1 429 ? -21.832 -16.602 10.750 1.00 106.92 429 GLY A C 1
ATOM 3236 O O . GLY A 1 429 ? -22.614 -16.041 11.523 1.00 106.59 429 GLY A O 1
ATOM 3237 N N . ARG A 1 430 ? -20.655 -17.079 11.136 1.00 105.36 430 ARG A N 1
ATOM 3238 C CA . ARG A 1 430 ? -20.175 -17.024 12.504 1.00 103.39 430 ARG A CA 1
ATOM 3239 C C . ARG A 1 430 ? -18.888 -16.211 12.550 1.00 103.56 430 ARG A C 1
ATOM 3240 O O . ARG A 1 430 ? -18.268 -15.923 11.523 1.00 101.25 430 ARG A O 1
ATOM 3248 N N . GLU A 1 431 ? -18.488 -15.839 13.764 1.00 105.46 431 GLU A N 1
ATOM 3249 C CA . GLU A 1 431 ? -17.272 -15.058 13.979 1.00 106.55 431 GLU A CA 1
ATOM 3250 C C . GLU A 1 431 ? -16.164 -16.022 14.396 1.00 104.71 431 GLU A C 1
ATOM 3251 O O . GLU A 1 431 ? -15.852 -16.188 15.574 1.00 110.33 431 GLU A O 1
ATOM 3257 N N . VAL A 1 432 ? -15.553 -16.660 13.396 1.00 93.30 432 VAL A N 1
ATOM 3258 C CA . VAL A 1 432 ? -14.584 -17.717 13.665 1.00 85.82 432 VAL A CA 1
ATOM 3259 C C . VAL A 1 432 ? -13.335 -17.136 14.314 1.00 71.35 432 VAL A C 1
ATOM 3260 O O . VAL A 1 432 ? -12.859 -16.051 13.947 1.00 67.05 432 VAL A O 1
ATOM 3264 N N . PHE A 1 433 ? -12.811 -17.847 15.310 1.00 63.64 433 PHE A N 1
ATOM 3265 C CA . PHE A 1 433 ? -11.531 -17.507 15.911 1.00 65.22 433 PHE A CA 1
ATOM 3266 C C . PHE A 1 433 ? -10.434 -18.316 15.236 1.00 63.31 433 PHE A C 1
ATOM 3267 O O . PHE A 1 433 ? -10.547 -19.539 15.101 1.00 58.64 433 PHE A O 1
ATOM 3275 N N . ILE A 1 434 ? -9.387 -17.626 14.799 1.00 62.32 434 ILE A N 1
ATOM 3276 C CA . ILE A 1 434 ? -8.216 -18.244 14.194 1.00 62.92 434 ILE A CA 1
ATOM 3277 C C . ILE A 1 434 ? -7.039 -17.994 15.124 1.00 63.51 434 ILE A C 1
ATOM 3278 O O . ILE A 1 434 ? -6.787 -16.850 15.514 1.00 61.91 434 ILE A O 1
ATOM 3283 N N . PHE A 1 435 ? -6.329 -19.057 15.490 1.00 61.01 435 PHE A N 1
ATOM 3284 C CA . PHE A 1 435 ? -5.228 -18.944 16.436 1.00 58.93 435 PHE A CA 1
ATOM 3285 C C . PHE A 1 435 ? -3.961 -19.540 15.846 1.00 59.28 435 PHE A C 1
ATOM 3286 O O . PHE A 1 435 ? -3.957 -20.693 15.405 1.00 58.23 435 PHE A O 1
ATOM 3294 N N . GLY A 1 436 ? -2.890 -18.745 15.838 1.00 61.93 436 GLY A N 1
ATOM 3295 C CA . GLY A 1 436 ? -1.562 -19.241 15.565 1.00 65.71 436 GLY A CA 1
ATOM 3296 C C . GLY A 1 436 ? -0.812 -19.542 16.856 1.00 77.35 436 GLY A C 1
ATOM 3297 O O . GLY A 1 436 ? -1.322 -19.386 17.963 1.00 77.45 436 GLY A O 1
ATOM 3298 N N . ALA A 1 437 ? 0.434 -19.982 16.690 1.00 84.38 437 ALA A N 1
ATOM 3299 C CA . ALA A 1 437 ? 1.307 -20.289 17.814 1.00 89.72 437 ALA A CA 1
ATOM 3300 C C . ALA A 1 437 ? 2.067 -19.067 18.309 1.00 91.06 437 ALA A C 1
ATOM 3301 O O . ALA A 1 437 ? 3.130 -19.212 18.925 1.00 91.84 437 ALA A O 1
ATOM 3303 N N . GLY A 1 438 ? 1.542 -17.872 18.057 1.00 89.86 438 GLY A N 1
ATOM 3304 C CA . GLY A 1 438 ? 2.234 -16.643 18.349 1.00 86.15 438 GLY A CA 1
ATOM 3305 C C . GLY A 1 438 ? 2.529 -16.411 19.816 1.00 81.15 438 GLY A C 1
ATOM 3306 O O . GLY A 1 438 ? 2.261 -17.247 20.686 1.00 76.21 438 GLY A O 1
ATOM 3307 N N . PRO A 1 439 ? 3.092 -15.237 20.109 1.00 83.88 439 PRO A N 1
ATOM 3308 C CA . PRO A 1 439 ? 3.529 -14.946 21.481 1.00 85.25 439 PRO A CA 1
ATOM 3309 C C . PRO A 1 439 ? 2.386 -14.702 22.436 1.00 81.10 439 PRO A C 1
ATOM 3310 O O . PRO A 1 439 ? 2.491 -15.060 23.616 1.00 81.82 439 PRO A O 1
ATOM 3314 N N . SER A 1 440 ? 1.304 -14.089 21.963 1.00 75.53 440 SER A N 1
ATOM 3315 C CA . SER A 1 440 ? 0.184 -13.701 22.803 1.00 71.88 440 SER A CA 1
ATOM 3316 C C . SER A 1 440 ? -0.884 -14.775 22.876 1.00 73.43 440 SER A C 1
ATOM 3317 O O . SER A 1 440 ? -2.048 -14.462 23.151 1.00 71.25 440 SER A O 1
ATOM 3320 N N . ILE A 1 441 ? -0.516 -16.031 22.628 1.00 79.95 441 ILE A N 1
ATOM 3321 C CA . ILE A 1 441 ? -1.512 -17.094 22.577 1.00 84.05 441 ILE A CA 1
ATOM 3322 C C . ILE A 1 441 ? -2.249 -17.206 23.907 1.00 88.69 441 ILE A C 1
ATOM 3323 O O . ILE A 1 441 ? -3.482 -17.228 23.947 1.00 91.67 441 ILE A O 1
ATOM 3328 N N . LYS A 1 442 ? -1.509 -17.227 25.020 1.00 90.85 442 LYS A N 1
ATOM 3329 C CA . LYS A 1 442 ? -2.155 -17.346 26.323 1.00 88.76 442 LYS A CA 1
ATOM 3330 C C . LYS A 1 442 ? -2.949 -16.092 26.662 1.00 78.24 442 LYS A C 1
ATOM 3331 O O . LYS A 1 442 ? -4.048 -16.180 27.224 1.00 69.06 442 LYS A O 1
ATOM 3337 N N . LYS A 1 443 ? -2.407 -14.917 26.335 1.00 76.77 443 LYS A N 1
ATOM 3338 C CA . LYS A 1 443 ? -3.158 -13.681 26.517 1.00 77.45 443 LYS A CA 1
ATOM 3339 C C . LYS A 1 443 ? -4.463 -13.721 25.732 1.00 77.55 443 LYS A C 1
ATOM 3340 O O . LYS A 1 443 ? -5.546 -13.558 26.301 1.00 77.75 443 LYS A O 1
ATOM 3346 N N . HIS A 1 444 ? -4.380 -13.977 24.424 1.00 79.58 444 HIS A N 1
ATOM 3347 C CA . HIS A 1 444 ? -5.575 -13.958 23.584 1.00 81.61 444 HIS A CA 1
ATOM 3348 C C . HIS A 1 444 ? -6.544 -15.081 23.947 1.00 84.35 444 HIS A C 1
ATOM 3349 O O . HIS A 1 444 ? -7.763 -14.872 23.950 1.00 88.32 444 HIS A O 1
ATOM 3356 N N . ILE A 1 445 ? -6.028 -16.280 24.242 1.00 82.26 445 ILE A N 1
ATOM 3357 C CA . ILE A 1 445 ? -6.891 -17.354 24.731 1.00 82.71 445 ILE A CA 1
ATOM 3358 C C . ILE A 1 445 ? -7.639 -16.916 25.983 1.00 87.95 445 ILE A C 1
ATOM 3359 O O . ILE A 1 445 ? -8.773 -17.345 26.227 1.00 87.31 445 ILE A O 1
ATOM 3364 N N . ASN A 1 446 ? -7.032 -16.036 26.784 1.00 90.58 446 ASN A N 1
ATOM 3365 C CA . ASN A 1 446 ? -7.740 -15.472 27.928 1.00 89.17 446 ASN A CA 1
ATOM 3366 C C . ASN A 1 446 ? -8.860 -14.543 27.471 1.00 79.31 446 ASN A C 1
ATOM 3367 O O . ASN A 1 446 ? -9.954 -14.557 28.047 1.00 78.92 446 ASN A O 1
ATOM 3372 N N . ILE A 1 447 ? -8.601 -13.720 26.450 1.00 71.58 447 ILE A N 1
ATOM 3373 C CA . ILE A 1 447 ? -9.658 -12.879 25.892 1.00 71.82 447 ILE A CA 1
ATOM 3374 C C . ILE A 1 447 ? -10.820 -13.739 25.414 1.00 78.15 447 ILE A C 1
ATOM 3375 O O . ILE A 1 447 ? -11.988 -13.446 25.695 1.00 75.26 447 ILE A O 1
ATOM 3380 N N . LEU A 1 448 ? -10.514 -14.829 24.708 1.00 86.85 448 LEU A N 1
ATOM 3381 C CA . LEU A 1 448 ? -11.557 -15.679 24.145 1.00 91.50 448 LEU A CA 1
ATOM 3382 C C . LEU A 1 448 ? -12.346 -16.394 25.235 1.00 92.69 448 LEU A C 1
ATOM 3383 O O . LEU A 1 448 ? -13.579 -16.454 25.179 1.00 86.79 448 LEU A O 1
ATOM 3388 N N . LYS A 1 449 ? -11.654 -16.966 26.223 1.00 99.86 449 LYS A N 1
ATOM 3389 C CA . LYS A 1 449 ? -12.351 -17.699 27.274 1.00 107.68 449 LYS A CA 1
ATOM 3390 C C . LYS A 1 449 ? -13.391 -16.814 27.955 1.00 114.98 449 LYS A C 1
ATOM 3391 O O . LYS A 1 449 ? -14.593 -17.090 27.891 1.00 120.75 449 LYS A O 1
ATOM 3397 N N . GLU A 1 450 ? -12.947 -15.710 28.564 1.00 112.42 450 GLU A N 1
ATOM 3398 C CA . GLU A 1 450 ? -13.874 -14.736 29.135 1.00 108.12 450 GLU A CA 1
ATOM 3399 C C . GLU A 1 450 ? -14.866 -14.204 28.107 1.00 103.68 450 GLU A C 1
ATOM 3400 O O . GLU A 1 450 ? -15.913 -13.670 28.490 1.00 101.43 450 GLU A O 1
ATOM 3406 N N . LEU A 1 451 ? -14.561 -14.337 26.817 1.00 101.52 451 LEU A N 1
ATOM 3407 C CA . LEU A 1 451 ? -15.537 -14.023 25.782 1.00 101.68 451 LEU A CA 1
ATOM 3408 C C . LEU A 1 451 ? -16.463 -15.206 25.520 1.00 106.60 451 LEU A C 1
ATOM 3409 O O . LEU A 1 451 ? -17.648 -15.018 25.224 1.00 106.37 451 LEU A O 1
ATOM 3414 N N . ARG A 1 452 ? -15.939 -16.431 25.614 1.00 111.19 452 ARG A N 1
ATOM 3415 C CA . ARG A 1 452 ? -16.780 -17.615 25.489 1.00 113.48 452 ARG A CA 1
ATOM 3416 C C . ARG A 1 452 ? -17.528 -17.916 26.777 1.00 119.82 452 ARG A C 1
ATOM 3417 O O . ARG A 1 452 ? -18.653 -18.427 26.730 1.00 121.90 452 ARG A O 1
ATOM 3425 N N . GLU A 1 453 ? -16.924 -17.612 27.930 1.00 123.71 453 GLU A N 1
ATOM 3426 C CA . GLU A 1 453 ? -17.611 -17.768 29.206 1.00 126.85 453 GLU A CA 1
ATOM 3427 C C . GLU A 1 453 ? -18.881 -16.933 29.294 1.00 134.11 453 GLU A C 1
ATOM 3428 O O . GLU A 1 453 ? -19.652 -17.119 30.238 1.00 135.49 453 GLU A O 1
ATOM 3434 N N . ILE A 1 454 ? -19.110 -16.009 28.361 1.00 138.34 454 ILE A N 1
ATOM 3435 C CA . ILE A 1 454 ? -20.308 -15.178 28.401 1.00 138.81 454 ILE A CA 1
ATOM 3436 C C . ILE A 1 454 ? -21.238 -15.517 27.241 1.00 140.67 454 ILE A C 1
ATOM 3437 O O . ILE A 1 454 ? -21.994 -14.662 26.764 1.00 142.21 454 ILE A O 1
ATOM 3442 N N . ASN A 1 455 ? -21.194 -16.769 26.789 1.00 138.38 455 ASN A N 1
ATOM 3443 C CA . ASN A 1 455 ? -22.083 -17.380 25.796 1.00 135.83 455 ASN A CA 1
ATOM 3444 C C . ASN A 1 455 ? -21.746 -17.054 24.343 1.00 130.82 455 ASN A C 1
ATOM 3445 O O . ASN A 1 455 ? -22.421 -17.578 23.450 1.00 129.77 455 ASN A O 1
ATOM 3450 N N . TYR A 1 456 ? -20.742 -16.222 24.064 1.00 127.70 456 TYR A N 1
ATOM 3451 C CA . TYR A 1 456 ? -20.350 -15.950 22.680 1.00 126.43 456 TYR A CA 1
ATOM 3452 C C . TYR A 1 456 ? -19.420 -17.068 22.205 1.00 124.06 456 TYR A C 1
ATOM 3453 O O . TYR A 1 456 ? -18.214 -16.900 22.014 1.00 124.59 456 TYR A O 1
ATOM 3462 N N . LYS A 1 457 ? -20.023 -18.237 22.009 1.00 119.71 457 LYS A N 1
ATOM 3463 C CA . LYS A 1 457 ? -19.310 -19.485 21.753 1.00 113.08 457 LYS A CA 1
ATOM 3464 C C . LYS A 1 457 ? -19.457 -19.812 20.270 1.00 112.20 457 LYS A C 1
ATOM 3465 O O . LYS A 1 457 ? -20.420 -20.454 19.847 1.00 113.16 457 LYS A O 1
ATOM 3471 N N . ASN A 1 458 ? -18.489 -19.368 19.487 1.00 107.98 458 ASN A N 1
ATOM 3472 C CA . ASN A 1 458 ? -18.520 -19.548 18.046 1.00 104.19 458 ASN A CA 1
ATOM 3473 C C . ASN A 1 458 ? -17.295 -20.367 17.638 1.00 97.80 458 ASN A C 1
ATOM 3474 O O . ASN A 1 458 ? -16.458 -20.668 18.500 1.00 96.56 458 ASN A O 1
ATOM 3479 N N . PRO A 1 459 ? -17.147 -20.766 16.348 1.00 94.46 459 PRO A N 1
ATOM 3480 C CA . PRO A 1 459 ? -16.048 -21.672 15.974 1.00 92.78 459 PRO A CA 1
ATOM 3481 C C . PRO A 1 459 ? -14.655 -21.235 16.395 1.00 90.87 459 PRO A C 1
ATOM 3482 O O . PRO A 1 459 ? -14.406 -20.054 16.655 1.00 90.52 459 PRO A O 1
ATOM 3486 N N . ILE A 1 460 ? -13.734 -22.198 16.450 1.00 86.22 460 ILE A N 1
ATOM 3487 C CA . ILE A 1 460 ? -12.343 -21.951 16.811 1.00 75.52 460 ILE A CA 1
ATOM 3488 C C . ILE A 1 460 ? -11.477 -22.842 15.930 1.00 69.66 460 ILE A C 1
ATOM 3489 O O . ILE A 1 460 ? -11.533 -24.072 16.041 1.00 69.82 460 ILE A O 1
ATOM 3494 N N . ILE A 1 461 ? -10.687 -22.229 15.052 1.00 61.04 461 ILE A N 1
ATOM 3495 C CA . ILE A 1 461 ? -9.709 -22.931 14.231 1.00 59.75 461 ILE A CA 1
ATOM 3496 C C . ILE A 1 461 ? -8.326 -22.519 14.712 1.00 65.47 461 ILE A C 1
ATOM 3497 O O . ILE A 1 461 ? -8.050 -21.324 14.873 1.00 68.85 461 ILE A O 1
ATOM 3502 N N . VAL A 1 462 ? -7.464 -23.502 14.955 1.00 64.47 462 VAL A N 1
ATOM 3503 C CA . VAL A 1 462 ? -6.147 -23.250 15.521 1.00 66.46 462 VAL A CA 1
ATOM 3504 C C . VAL A 1 462 ? -5.090 -23.942 14.673 1.00 61.83 462 VAL A C 1
ATOM 3505 O O . VAL A 1 462 ? -5.331 -25.000 14.082 1.00 58.45 462 VAL A O 1
ATOM 3509 N N . ALA A 1 463 ? -3.914 -23.326 14.605 1.00 64.80 463 ALA A N 1
ATOM 3510 C CA . ALA A 1 463 ? -2.787 -23.968 13.954 1.00 70.71 463 ALA A CA 1
ATOM 3511 C C . ALA A 1 463 ? -2.266 -25.105 14.826 1.00 77.32 463 ALA A C 1
ATOM 3512 O O . ALA A 1 463 ? -2.567 -25.195 16.020 1.00 81.87 463 ALA A O 1
ATOM 3514 N N . ASP A 1 464 ? -1.478 -25.986 14.207 1.00 80.16 464 ASP A N 1
ATOM 3515 C CA . ASP A 1 464 ? -1.004 -27.187 14.890 1.00 84.05 464 ASP A CA 1
ATOM 3516 C C . ASP A 1 464 ? -0.282 -26.851 16.189 1.00 81.28 464 ASP A C 1
ATOM 3517 O O . ASP A 1 464 ? -0.583 -27.417 17.246 1.00 77.65 464 ASP A O 1
ATOM 3522 N N . GLY A 1 465 ? 0.673 -25.927 16.128 1.00 80.61 465 GLY A N 1
ATOM 3523 C CA . GLY A 1 465 ? 1.505 -25.616 17.275 1.00 82.99 465 GLY A CA 1
ATOM 3524 C C . GLY A 1 465 ? 0.771 -25.020 18.458 1.00 90.78 465 GLY A C 1
ATOM 3525 O O . GLY A 1 465 ? 1.377 -24.770 19.504 1.00 98.38 465 GLY A O 1
ATOM 3526 N N . ALA A 1 466 ? -0.533 -24.791 18.312 1.00 89.62 466 ALA A N 1
ATOM 3527 C CA . ALA A 1 466 ? -1.350 -24.199 19.361 1.00 83.37 466 ALA A CA 1
ATOM 3528 C C . ALA A 1 466 ? -2.218 -25.216 20.092 1.00 79.94 466 ALA A C 1
ATOM 3529 O O . ALA A 1 466 ? -2.989 -24.826 20.975 1.00 79.63 466 ALA A O 1
ATOM 3531 N N . CYS A 1 467 ? -2.111 -26.502 19.750 1.00 79.56 467 CYS A N 1
ATOM 3532 C CA . CYS A 1 467 ? -2.966 -27.517 20.359 1.00 84.21 467 CYS A CA 1
ATOM 3533 C C . CYS A 1 467 ? -2.764 -27.585 21.869 1.00 90.75 467 CYS A C 1
ATOM 3534 O O . CYS A 1 467 ? -3.718 -27.447 22.643 1.00 92.74 467 CYS A O 1
ATOM 3537 N N . LYS A 1 468 ? -1.522 -27.808 22.308 1.00 94.14 468 LYS A N 1
ATOM 3538 C CA . LYS A 1 468 ? -1.272 -27.941 23.739 1.00 97.22 468 LYS A CA 1
ATOM 3539 C C . LYS A 1 468 ? -1.529 -26.638 24.472 1.00 96.32 468 LYS A C 1
ATOM 3540 O O . LYS A 1 468 ? -1.881 -26.646 25.658 1.00 98.85 468 LYS A O 1
ATOM 3546 N N . ALA A 1 469 ? -1.357 -25.517 23.777 1.00 91.88 469 ALA A N 1
ATOM 3547 C CA . ALA A 1 469 ? -1.629 -24.195 24.310 1.00 91.52 469 ALA A CA 1
ATOM 3548 C C . ALA A 1 469 ? -3.102 -23.979 24.607 1.00 96.03 469 ALA A C 1
ATOM 3549 O O . ALA A 1 469 ? -3.439 -23.045 25.342 1.00 98.81 469 ALA A O 1
ATOM 3551 N N . PHE A 1 470 ? -3.978 -24.810 24.049 1.00 96.60 470 PHE A N 1
ATOM 3552 C CA . PHE A 1 470 ? -5.413 -24.742 24.280 1.00 96.74 470 PHE A CA 1
ATOM 3553 C C . PHE A 1 470 ? -5.896 -25.803 25.257 1.00 98.71 470 PHE A C 1
ATOM 3554 O O . PHE A 1 470 ? -6.812 -25.540 26.043 1.00 103.07 470 PHE A O 1
ATOM 3562 N N . LEU A 1 471 ? -5.296 -26.996 25.220 1.00 93.40 471 LEU A N 1
ATOM 3563 C CA . LEU A 1 471 ? -5.681 -28.062 26.141 1.00 89.51 471 LEU A CA 1
ATOM 3564 C C . LEU A 1 471 ? -5.522 -27.623 27.590 1.00 95.88 471 LEU A C 1
ATOM 3565 O O . LEU A 1 471 ? -6.399 -27.873 28.426 1.00 98.52 471 LEU A O 1
ATOM 3570 N N . GLU A 1 472 ? -4.403 -26.967 27.906 1.00 96.65 472 GLU A N 1
ATOM 3571 C CA . GLU A 1 472 ? -4.126 -26.552 29.276 1.00 96.26 472 GLU A CA 1
ATOM 3572 C C . GLU A 1 472 ? -5.235 -25.690 29.864 1.00 99.21 472 GLU A C 1
ATOM 3573 O O . GLU A 1 472 ? -5.383 -25.642 31.090 1.00 106.19 472 GLU A O 1
ATOM 3579 N N . GLU A 1 473 ? -6.019 -25.016 29.022 1.00 94.05 473 GLU A N 1
ATOM 3580 C CA . GLU A 1 473 ? -7.190 -24.271 29.461 1.00 93.86 473 GLU A CA 1
ATOM 3581 C C . GLU A 1 473 ? -8.490 -25.004 29.154 1.00 94.61 473 GLU A C 1
ATOM 3582 O O . GLU A 1 473 ? -9.565 -24.397 29.206 1.00 96.70 473 GLU A O 1
ATOM 3588 N N . ASN A 1 474 ? -8.407 -26.296 28.846 1.00 95.66 474 ASN A N 1
ATOM 3589 C CA . ASN A 1 474 ? -9.556 -27.129 28.489 1.00 100.09 474 ASN A CA 1
ATOM 3590 C C . ASN A 1 474 ? -10.468 -26.430 27.481 1.00 99.89 474 ASN A C 1
ATOM 3591 O O . ASN A 1 474 ? -11.672 -26.267 27.679 1.00 107.00 474 ASN A O 1
ATOM 3596 N N . ILE A 1 475 ? -9.852 -25.996 26.388 1.00 90.31 475 ILE A N 1
ATOM 3597 C CA . ILE A 1 475 ? -10.564 -25.474 25.230 1.00 80.52 475 ILE A CA 1
ATOM 3598 C C . ILE A 1 475 ? -10.203 -26.386 24.070 1.00 79.26 475 ILE A C 1
ATOM 3599 O O . ILE A 1 475 ? -9.050 -26.403 23.618 1.00 78.85 475 ILE A O 1
ATOM 3604 N N . ILE A 1 476 ? -11.179 -27.158 23.603 1.00 79.92 476 ILE A N 1
ATOM 3605 C CA . ILE A 1 476 ? -10.961 -28.161 22.565 1.00 79.22 476 ILE A CA 1
ATOM 3606 C C . ILE A 1 476 ? -11.253 -27.498 21.222 1.00 80.99 476 ILE A C 1
ATOM 3607 O O . ILE A 1 476 ? -12.431 -27.241 20.917 1.00 84.46 476 ILE A O 1
ATOM 3612 N N . PRO A 1 477 ? -10.239 -27.195 20.412 1.00 76.05 477 PRO A N 1
ATOM 3613 C CA . PRO A 1 477 ? -10.486 -26.522 19.133 1.00 71.35 477 PRO A CA 1
ATOM 3614 C C . PRO A 1 477 ? -11.457 -27.310 18.271 1.00 69.29 477 PRO A C 1
ATOM 3615 O O . PRO A 1 477 ? -11.483 -28.540 18.289 1.00 69.32 477 PRO A O 1
ATOM 3619 N N . ASP A 1 478 ? -12.281 -26.577 17.523 1.00 70.29 478 ASP A N 1
ATOM 3620 C CA . ASP A 1 478 ? -13.207 -27.232 16.607 1.00 69.29 478 ASP A CA 1
ATOM 3621 C C . ASP A 1 478 ? -12.468 -27.812 15.410 1.00 67.39 478 ASP A C 1
ATOM 3622 O O . ASP A 1 478 ? -12.735 -28.946 14.995 1.00 67.80 478 ASP A O 1
ATOM 3627 N N . ILE A 1 479 ? -11.536 -27.049 14.846 1.00 60.68 479 ILE A N 1
ATOM 3628 C CA . ILE A 1 479 ? -10.713 -27.495 13.733 1.00 57.24 479 ILE A CA 1
ATOM 3629 C C . ILE A 1 479 ? -9.259 -27.196 14.061 1.00 55.01 479 ILE A C 1
ATOM 3630 O O . ILE A 1 479 ? -8.941 -26.193 14.707 1.00 51.35 479 ILE A O 1
ATOM 3635 N N . ILE A 1 480 ? -8.372 -28.078 13.613 1.00 60.91 480 ILE A N 1
ATOM 3636 C CA . ILE A 1 480 ? -6.937 -27.891 13.766 1.00 67.26 480 ILE A CA 1
ATOM 3637 C C . ILE A 1 480 ? -6.284 -28.109 12.411 1.00 65.67 480 ILE A C 1
ATOM 3638 O O . ILE A 1 480 ? -6.430 -29.181 11.812 1.00 68.03 480 ILE A O 1
ATOM 3643 N N . VAL A 1 481 ? -5.570 -27.099 11.932 1.00 64.21 481 VAL A N 1
ATOM 3644 C CA . VAL A 1 481 ? -4.843 -27.187 10.672 1.00 60.22 481 VAL A CA 1
ATOM 3645 C C . VAL A 1 481 ? -3.409 -27.586 10.987 1.00 55.97 481 VAL A C 1
ATOM 3646 O O . VAL A 1 481 ? -2.713 -26.897 11.742 1.00 53.49 481 VAL A O 1
ATOM 3650 N N . SER A 1 482 ? -2.968 -28.705 10.420 1.00 58.92 482 SER A N 1
ATOM 3651 C CA . SER A 1 482 ? -1.674 -29.263 10.770 1.00 60.35 482 SER A CA 1
ATOM 3652 C C . SER A 1 482 ? -1.076 -29.973 9.568 1.00 50.50 482 SER A C 1
ATOM 3653 O O . SER A 1 482 ? -1.791 -30.560 8.752 1.00 49.57 482 SER A O 1
ATOM 3656 N N . ASP A 1 483 ? 0.251 -29.909 9.471 1.00 60.64 483 ASP A N 1
ATOM 3657 C CA . ASP A 1 483 ? 1.016 -30.737 8.551 1.00 72.51 483 ASP A CA 1
ATOM 3658 C C . ASP A 1 483 ? 1.643 -31.934 9.251 1.00 73.36 483 ASP A C 1
ATOM 3659 O O . ASP A 1 483 ? 2.438 -32.655 8.640 1.00 80.05 483 ASP A O 1
ATOM 3664 N N . LEU A 1 484 ? 1.312 -32.139 10.528 1.00 66.17 484 LEU A N 1
ATOM 3665 C CA . LEU A 1 484 ? 1.788 -33.279 11.311 1.00 64.74 484 LEU A CA 1
ATOM 3666 C C . LEU A 1 484 ? 3.305 -33.262 11.480 1.00 79.26 484 LEU A C 1
ATOM 3667 O O . LEU A 1 484 ? 3.964 -34.296 11.386 1.00 80.21 484 LEU A O 1
ATOM 3672 N N . ASP A 1 485 ? 3.865 -32.084 11.753 1.00 92.15 485 ASP A N 1
ATOM 3673 C CA . ASP A 1 485 ? 5.316 -31.943 11.822 1.00 102.08 485 ASP A CA 1
ATOM 3674 C C . ASP A 1 485 ? 5.867 -32.098 13.238 1.00 106.70 485 ASP A C 1
ATOM 3675 O O . ASP A 1 485 ? 6.763 -32.916 13.469 1.00 110.01 485 ASP A O 1
ATOM 3680 N N . GLY A 1 486 ? 5.352 -31.324 14.189 1.00 105.88 486 GLY A N 1
ATOM 3681 C CA . GLY A 1 486 ? 5.942 -31.276 15.514 1.00 106.19 486 GLY A CA 1
ATOM 3682 C C . GLY A 1 486 ? 5.290 -32.178 16.541 1.00 107.12 486 GLY A C 1
ATOM 3683 O O . GLY A 1 486 ? 5.069 -33.366 16.287 1.00 109.59 486 GLY A O 1
ATOM 3684 N N . ASP A 1 487 ? 4.975 -31.617 17.708 1.00 103.78 487 ASP A N 1
ATOM 3685 C CA . ASP A 1 487 ? 4.433 -32.389 18.825 1.00 99.14 487 ASP A CA 1
ATOM 3686 C C . ASP A 1 487 ? 3.021 -32.850 18.484 1.00 92.76 487 ASP A C 1
ATOM 3687 O O . ASP A 1 487 ? 2.062 -32.079 18.551 1.00 94.15 487 ASP A O 1
ATOM 3692 N N . LEU A 1 488 ? 2.887 -34.123 18.126 1.00 87.53 488 LEU A N 1
ATOM 3693 C CA . LEU A 1 488 ? 1.602 -34.668 17.712 1.00 83.57 488 LEU A CA 1
ATOM 3694 C C . LEU A 1 488 ? 0.761 -35.177 18.873 1.00 81.80 488 LEU A C 1
ATOM 3695 O O . LEU A 1 488 ? -0.409 -35.514 18.666 1.00 81.55 488 LEU A O 1
ATOM 3700 N N . GLU A 1 489 ? 1.319 -35.238 20.083 1.00 81.15 489 GLU A N 1
ATOM 3701 C CA . GLU A 1 489 ? 0.565 -35.768 21.212 1.00 84.09 489 GLU A CA 1
ATOM 3702 C C . GLU A 1 489 ? -0.579 -34.842 21.600 1.00 83.70 489 GLU A C 1
ATOM 3703 O O . GLU A 1 489 ? -1.717 -35.290 21.780 1.00 86.07 489 GLU A O 1
ATOM 3709 N N . ALA A 1 490 ? -0.293 -33.546 21.743 1.00 83.04 490 ALA A N 1
ATOM 3710 C CA . ALA A 1 490 ? -1.349 -32.579 22.017 1.00 81.70 490 ALA A CA 1
ATOM 3711 C C . ALA A 1 490 ? -2.436 -32.638 20.954 1.00 86.36 490 ALA A C 1
ATOM 3712 O O . ALA A 1 490 ? -3.630 -32.578 21.269 1.00 89.53 490 ALA A O 1
ATOM 3714 N N . LEU A 1 491 ? -2.036 -32.765 19.688 1.00 87.17 491 LEU A N 1
ATOM 3715 C CA . LEU A 1 491 ? -3.002 -32.842 18.598 1.00 87.67 491 LEU A CA 1
ATOM 3716 C C . LEU A 1 491 ? -3.906 -34.060 18.745 1.00 85.75 491 LEU A C 1
ATOM 3717 O O . LEU A 1 491 ? -5.136 -33.944 18.692 1.00 87.14 491 LEU A O 1
ATOM 3722 N N . PHE A 1 492 ? -3.307 -35.242 18.929 1.00 82.58 492 PHE A N 1
ATOM 3723 C CA . PHE A 1 492 ? -4.086 -36.477 18.993 1.00 79.92 492 PHE A CA 1
ATOM 3724 C C . PHE A 1 492 ? -5.137 -36.425 20.095 1.00 79.54 492 PHE A C 1
ATOM 3725 O O . PHE A 1 492 ? -6.266 -36.892 19.906 1.00 81.75 492 PHE A O 1
ATOM 3733 N N . GLU A 1 493 ? -4.785 -35.866 21.255 1.00 78.86 493 GLU A N 1
ATOM 3734 C CA . GLU A 1 493 ? -5.755 -35.743 22.338 1.00 80.91 493 GLU A CA 1
ATOM 3735 C C . GLU A 1 493 ? -6.933 -34.871 21.920 1.00 81.98 493 GLU A C 1
ATOM 3736 O O . GLU A 1 493 ? -8.095 -35.226 22.149 1.00 84.84 493 GLU A O 1
ATOM 3742 N N . CYS A 1 494 ? -6.649 -33.718 21.306 1.00 78.94 494 CYS A N 1
ATOM 3743 C CA . CYS A 1 494 ? -7.721 -32.862 20.812 1.00 76.19 494 CYS A CA 1
ATOM 3744 C C . CYS A 1 494 ? -8.572 -33.575 19.771 1.00 75.21 494 CYS A C 1
ATOM 3745 O O . CYS A 1 494 ? -9.792 -33.381 19.729 1.00 76.18 494 CYS A O 1
ATOM 3748 N N . ASN A 1 495 ? -7.951 -34.425 18.949 1.00 73.29 495 ASN A N 1
ATOM 3749 C CA . ASN A 1 495 ? -8.629 -34.988 17.784 1.00 80.36 495 ASN A CA 1
ATOM 3750 C C . ASN A 1 495 ? -9.841 -35.830 18.164 1.00 87.42 495 ASN A C 1
ATOM 3751 O O . ASN A 1 495 ? -10.817 -35.885 17.407 1.00 89.75 495 ASN A O 1
ATOM 3756 N N . ARG A 1 496 ? -9.808 -36.485 19.324 1.00 90.01 496 ARG A N 1
ATOM 3757 C CA . ARG A 1 496 ? -10.890 -37.369 19.737 1.00 96.76 496 ARG A CA 1
ATOM 3758 C C . ARG A 1 496 ? -11.868 -36.710 20.703 1.00 101.85 496 ARG A C 1
ATOM 3759 O O . ARG A 1 496 ? -12.973 -37.231 20.897 1.00 106.31 496 ARG A O 1
ATOM 3767 N N . LYS A 1 497 ? -11.505 -35.575 21.295 1.00 99.01 497 LYS A N 1
ATOM 3768 C CA . LYS A 1 497 ? -12.447 -34.810 22.101 1.00 93.32 497 LYS A CA 1
ATOM 3769 C C . LYS A 1 497 ? -13.388 -33.963 21.254 1.00 92.17 497 LYS A C 1
ATOM 3770 O O . LYS A 1 497 ? -14.194 -33.211 21.813 1.00 93.72 497 LYS A O 1
ATOM 3776 N N . GLY A 1 498 ? -13.308 -34.072 19.928 1.00 87.83 498 GLY A N 1
ATOM 3777 C CA . GLY A 1 498 ? -14.179 -33.325 19.044 1.00 83.14 498 GLY A CA 1
ATOM 3778 C C . GLY A 1 498 ? -13.457 -32.650 17.895 1.00 74.39 498 GLY A C 1
ATOM 3779 O O . GLY A 1 498 ? -14.043 -32.450 16.826 1.00 68.94 498 GLY A O 1
ATOM 3780 N N . SER A 1 499 ? -12.187 -32.301 18.101 1.00 69.18 499 SER A N 1
ATOM 3781 C CA . SER A 1 499 ? -11.449 -31.514 17.119 1.00 64.99 499 SER A CA 1
ATOM 3782 C C . SER A 1 499 ? -11.356 -32.241 15.785 1.00 59.02 499 SER A C 1
ATOM 3783 O O . SER A 1 499 ? -10.964 -33.409 15.722 1.00 64.24 499 SER A O 1
ATOM 3786 N N . ILE A 1 500 ? -11.724 -31.541 14.721 1.00 56.81 500 ILE A N 1
ATOM 3787 C CA . ILE A 1 500 ? -11.494 -32.020 13.365 1.00 56.83 500 ILE A CA 1
ATOM 3788 C C . ILE A 1 500 ? -10.074 -31.655 12.963 1.00 60.69 500 ILE A C 1
ATOM 3789 O O . ILE A 1 500 ? -9.578 -30.570 13.294 1.00 65.68 500 ILE A O 1
ATOM 3794 N N . ILE A 1 501 ? -9.406 -32.559 12.253 1.00 61.28 501 ILE A N 1
ATOM 3795 C CA . ILE A 1 501 ? -8.015 -32.379 11.858 1.00 60.56 501 ILE A CA 1
ATOM 3796 C C . ILE A 1 501 ? -7.969 -32.194 10.350 1.00 61.50 501 ILE A C 1
ATOM 3797 O O . ILE A 1 501 ? -8.335 -33.102 9.594 1.00 61.48 501 ILE A O 1
ATOM 3802 N N . VAL A 1 502 ? -7.523 -31.022 9.911 1.00 63.57 502 VAL A N 1
ATOM 3803 C CA . VAL A 1 502 ? -7.281 -30.767 8.496 1.00 58.61 502 VAL A CA 1
ATOM 3804 C C . VAL A 1 502 ? -5.808 -31.054 8.230 1.00 56.30 502 VAL A C 1
ATOM 3805 O O . VAL A 1 502 ? -4.934 -30.265 8.598 1.00 49.79 502 VAL A O 1
ATOM 3809 N N . VAL A 1 503 ? -5.532 -32.189 7.600 1.00 62.73 503 VAL A N 1
ATOM 3810 C CA . VAL A 1 503 ? -4.165 -32.620 7.339 1.00 64.98 503 VAL A CA 1
ATOM 3811 C C . VAL A 1 503 ? -3.719 -32.060 5.997 1.00 59.55 503 VAL A C 1
ATOM 3812 O O . VAL A 1 503 ? -4.419 -32.203 4.987 1.00 60.83 503 VAL A O 1
ATOM 3816 N N . HIS A 1 504 ? -2.551 -31.425 5.986 1.00 60.65 504 HIS A N 1
ATOM 3817 C CA . 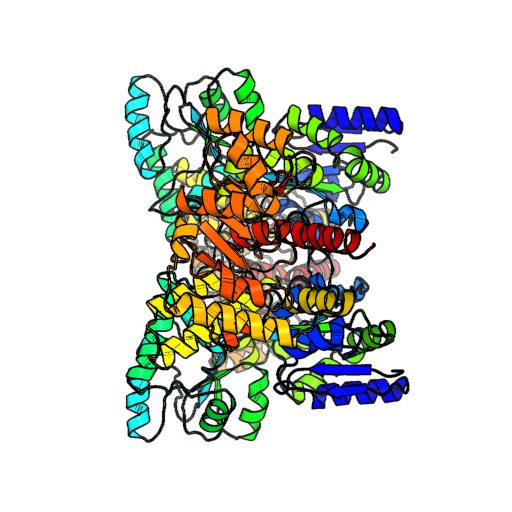HIS A 1 504 ? -2.028 -30.730 4.819 1.00 58.21 504 HIS A CA 1
ATOM 3818 C C . HIS A 1 504 ? -0.834 -31.498 4.270 1.00 58.42 504 HIS A C 1
ATOM 3819 O O . HIS A 1 504 ? 0.091 -31.834 5.018 1.00 58.96 504 HIS A O 1
ATOM 3826 N N . ALA A 1 505 ? -0.863 -31.771 2.961 1.00 65.01 505 ALA A N 1
ATOM 3827 C CA . ALA A 1 505 ? 0.230 -32.509 2.286 1.00 67.89 505 ALA A CA 1
ATOM 3828 C C . ALA A 1 505 ? 1.430 -31.577 2.086 1.00 69.05 505 ALA A C 1
ATOM 3829 O O . ALA A 1 505 ? 1.217 -30.409 1.705 1.00 65.45 505 ALA A O 1
ATOM 3831 N N . HIS A 1 506 ? 2.642 -32.085 2.335 1.00 78.02 506 HIS A N 1
ATOM 3832 C CA . HIS A 1 506 ? 3.884 -31.280 2.181 1.00 85.24 506 HIS A CA 1
ATOM 3833 C C . HIS A 1 506 ? 4.997 -32.158 1.599 1.00 85.77 506 HIS A C 1
ATOM 3834 O O . HIS A 1 506 ? 5.193 -33.278 2.112 1.00 87.08 506 HIS A O 1
ATOM 3841 N N . GLY A 1 507 ? 5.692 -31.662 0.570 1.00 85.11 507 GLY A N 1
ATOM 3842 C CA . GLY A 1 507 ? 6.792 -32.415 -0.065 1.00 83.74 507 GLY A CA 1
ATOM 3843 C C . GLY A 1 507 ? 7.770 -32.943 0.970 1.00 84.47 507 GLY A C 1
ATOM 3844 O O . GLY A 1 507 ? 8.510 -33.896 0.654 1.00 82.88 507 GLY A O 1
ATOM 3845 N N . ASP A 1 508 ? 7.770 -32.340 2.163 1.00 89.50 508 ASP A N 1
ATOM 3846 C CA . ASP A 1 508 ? 8.670 -32.758 3.269 1.00 92.69 508 ASP A CA 1
ATOM 3847 C C . ASP A 1 508 ? 7.924 -33.519 4.364 1.00 85.18 508 ASP A C 1
ATOM 3848 O O . ASP A 1 508 ? 8.551 -33.813 5.353 1.00 86.84 508 ASP A O 1
ATOM 3853 N N . ASN A 1 509 ? 6.652 -33.837 4.167 1.00 79.81 509 ASN A N 1
ATOM 3854 C CA . ASN A 1 509 ? 5.876 -34.503 5.207 1.00 77.26 509 ASN A CA 1
ATOM 3855 C C . ASN A 1 509 ? 5.290 -35.836 4.759 1.00 82.72 509 ASN A C 1
ATOM 3856 O O . ASN A 1 509 ? 4.461 -36.404 5.480 1.00 89.03 509 ASN A O 1
ATOM 3861 N N . ILE A 1 510 ? 5.690 -36.350 3.597 1.00 81.42 510 ILE A N 1
ATOM 3862 C CA . ILE A 1 510 ? 5.089 -37.571 3.064 1.00 80.00 510 ILE A CA 1
ATOM 3863 C C . ILE A 1 510 ? 5.203 -38.728 4.051 1.00 80.30 510 ILE A C 1
ATOM 3864 O O . ILE A 1 510 ? 4.301 -39.571 4.136 1.00 79.42 510 ILE A O 1
ATOM 3869 N N . GLU A 1 511 ? 6.291 -38.776 4.823 1.00 84.21 511 GLU A N 1
ATOM 3870 C CA . GLU A 1 511 ? 6.460 -39.833 5.815 1.00 88.57 511 GLU A CA 1
ATOM 3871 C C . GLU A 1 511 ? 5.298 -39.853 6.798 1.00 87.36 511 GLU A C 1
ATOM 3872 O O . GLU A 1 511 ? 4.538 -40.826 6.867 1.00 85.57 511 GLU A O 1
ATOM 3878 N N . LYS A 1 512 ? 5.145 -38.775 7.567 1.00 86.29 512 LYS A N 1
ATOM 3879 C CA . LYS A 1 512 ? 4.154 -38.741 8.635 1.00 81.94 512 LYS A CA 1
ATOM 3880 C C . LYS A 1 512 ? 2.725 -38.766 8.110 1.00 83.28 512 LYS A C 1
ATOM 3881 O O . LYS A 1 512 ? 1.814 -39.130 8.861 1.00 84.97 512 LYS A O 1
ATOM 3887 N N . ILE A 1 513 ? 2.509 -38.387 6.848 1.00 83.96 513 ILE A N 1
ATOM 3888 C CA . ILE A 1 513 ? 1.193 -38.554 6.235 1.00 82.22 513 ILE A CA 1
ATOM 3889 C C . ILE A 1 513 ? 0.770 -40.017 6.295 1.00 80.21 513 ILE A C 1
ATOM 3890 O O . ILE A 1 513 ? -0.245 -40.367 6.904 1.00 73.54 513 ILE A O 1
ATOM 3895 N N . LYS A 1 514 ? 1.560 -40.899 5.683 1.00 84.22 514 LYS A N 1
ATOM 3896 C CA . LYS A 1 514 ? 1.225 -42.318 5.705 1.00 85.79 514 LYS A CA 1
ATOM 3897 C C . LYS A 1 514 ? 1.267 -42.905 7.112 1.00 82.62 514 LYS A C 1
ATOM 3898 O O . LYS A 1 514 ? 0.618 -43.927 7.361 1.00 83.73 514 LYS A O 1
ATOM 3904 N N . LYS A 1 515 ? 2.003 -42.281 8.034 1.00 78.67 515 LYS A N 1
ATOM 3905 C CA . LYS A 1 515 ? 2.217 -42.860 9.358 1.00 80.37 515 LYS A CA 1
ATOM 3906 C C . LYS A 1 515 ? 1.070 -42.542 10.314 1.00 81.49 515 LYS A C 1
ATOM 3907 O O . LYS A 1 515 ? 0.385 -43.447 10.803 1.00 82.50 515 LYS A O 1
ATOM 3913 N N . TYR A 1 516 ? 0.848 -41.254 10.590 1.00 80.19 516 TYR A N 1
ATOM 3914 C CA . TYR A 1 516 ? -0.057 -40.841 11.657 1.00 77.73 516 TYR A CA 1
ATOM 3915 C C . TYR A 1 516 ? -1.498 -40.644 11.204 1.00 72.09 516 TYR A C 1
ATOM 3916 O O . TYR A 1 516 ? -2.402 -40.687 12.047 1.00 75.94 516 TYR A O 1
ATOM 3925 N N . VAL A 1 517 ? -1.733 -40.416 9.913 1.00 66.43 517 VAL A N 1
ATOM 3926 C CA . VAL A 1 517 ? -3.083 -40.191 9.392 1.00 66.73 517 VAL A CA 1
ATOM 3927 C C . VAL A 1 517 ? -4.035 -41.332 9.748 1.00 78.23 517 VAL A C 1
ATOM 3928 O O . VAL A 1 517 ? -5.061 -41.076 10.397 1.00 78.16 517 VAL A O 1
ATOM 3932 N N . PRO A 1 518 ? -3.760 -42.588 9.367 1.00 87.76 518 PRO A N 1
ATOM 3933 C CA . PRO A 1 518 ? -4.755 -43.651 9.604 1.00 89.49 518 PRO A CA 1
ATOM 3934 C C . PRO A 1 518 ? -5.158 -43.833 11.062 1.00 86.31 518 PRO A C 1
ATOM 3935 O O . PRO A 1 518 ? -6.211 -44.428 11.325 1.00 86.40 518 PRO A O 1
ATOM 3939 N N . LYS A 1 519 ? -4.366 -43.334 12.013 1.00 85.34 519 LYS A N 1
ATOM 3940 C CA . LYS A 1 519 ? -4.672 -43.437 13.434 1.00 87.06 519 LYS A CA 1
ATOM 3941 C C . LYS A 1 519 ? -5.374 -42.188 13.969 1.00 87.52 519 LYS A C 1
ATOM 3942 O O . LYS A 1 519 ? -5.462 -41.999 15.186 1.00 84.00 519 LYS A O 1
ATOM 3948 N N . LEU A 1 520 ? -5.888 -41.340 13.086 1.00 87.63 520 LEU A N 1
ATOM 3949 C CA . LEU A 1 520 ? -6.600 -40.139 13.488 1.00 83.97 520 LEU A CA 1
ATOM 3950 C C . LEU A 1 520 ? -8.074 -40.266 13.133 1.00 86.60 520 LEU A C 1
ATOM 3951 O O . LEU A 1 520 ? -8.462 -41.035 12.252 1.00 88.47 520 LEU A O 1
ATOM 3956 N N . LYS A 1 521 ? -8.894 -39.507 13.844 1.00 84.40 521 LYS A N 1
ATOM 3957 C CA . LYS A 1 521 ? -10.319 -39.432 13.581 1.00 80.44 521 LYS A CA 1
ATOM 3958 C C . LYS A 1 521 ? -10.647 -38.034 13.083 1.00 75.23 521 LYS A C 1
ATOM 3959 O O . LYS A 1 521 ? -9.920 -37.074 13.347 1.00 69.30 521 LYS A O 1
ATOM 3965 N N . ASN A 1 522 ? -11.745 -37.931 12.342 1.00 71.41 522 ASN A N 1
ATOM 3966 C CA . ASN A 1 522 ? -12.276 -36.643 11.907 1.00 67.04 522 ASN A CA 1
ATOM 3967 C C . ASN A 1 522 ? -11.232 -35.840 11.124 1.00 67.05 522 ASN A C 1
ATOM 3968 O O . ASN A 1 522 ? -10.786 -34.768 11.533 1.00 68.18 522 ASN A O 1
ATOM 3973 N N . VAL A 1 523 ? -10.851 -36.396 9.978 1.00 65.77 523 VAL A N 1
ATOM 3974 C CA . VAL A 1 523 ? -9.766 -35.855 9.168 1.00 63.89 523 VAL A CA 1
ATOM 3975 C C . VAL A 1 523 ? -10.327 -35.270 7.879 1.00 69.08 523 VAL A C 1
ATOM 3976 O O . VAL A 1 523 ? -11.269 -35.812 7.288 1.00 64.46 523 VAL A O 1
ATOM 3980 N N . VAL A 1 524 ? -9.753 -34.146 7.456 1.00 73.44 524 VAL A N 1
ATOM 3981 C CA . VAL A 1 524 ? -10.021 -33.551 6.153 1.00 71.99 524 VAL A CA 1
ATOM 3982 C C . VAL A 1 524 ? -8.683 -33.281 5.482 1.00 66.76 524 VAL A C 1
ATOM 3983 O O . VAL A 1 524 ? -7.717 -32.878 6.141 1.00 65.99 524 VAL A O 1
ATOM 3987 N N . GLY A 1 525 ? -8.626 -33.509 4.175 1.00 59.29 525 GLY A N 1
ATOM 3988 C CA . GLY A 1 525 ? -7.381 -33.402 3.446 1.00 53.54 525 GLY A CA 1
ATOM 3989 C C . GLY A 1 525 ? -7.097 -32.003 2.939 1.00 56.51 525 GLY A C 1
ATOM 3990 O O . GLY A 1 525 ? -7.997 -31.256 2.552 1.00 60.18 525 GLY A O 1
ATOM 3991 N N . SER A 1 526 ? -5.815 -31.652 2.959 1.00 57.16 526 SER A N 1
ATOM 3992 C CA . SER A 1 526 ? -5.314 -30.388 2.427 1.00 52.18 526 SER A CA 1
ATOM 3993 C C . SER A 1 526 ? -4.059 -30.658 1.623 1.00 52.25 526 SER A C 1
ATOM 3994 O O . SER A 1 526 ? -3.266 -31.550 1.946 1.00 50.89 526 SER A O 1
ATOM 3997 N N . CYS A 1 527 ? -3.891 -29.895 0.554 1.00 61.52 527 CYS A N 1
ATOM 3998 C CA . CYS A 1 527 ? -2.693 -29.960 -0.275 1.00 64.81 527 CYS A CA 1
ATOM 3999 C C . CYS A 1 527 ? -2.413 -28.563 -0.789 1.00 71.20 527 CYS A C 1
ATOM 4000 O O . CYS A 1 527 ? -3.306 -27.713 -0.841 1.00 73.59 527 CYS A O 1
ATOM 4003 N N . GLN A 1 528 ? -1.162 -28.304 -1.145 1.00 74.92 528 GLN A N 1
ATOM 4004 C CA . GLN A 1 528 ? -0.830 -26.987 -1.687 1.00 76.87 528 GLN A CA 1
ATOM 4005 C C . GLN A 1 528 ? -0.880 -26.960 -3.195 1.00 84.73 528 GLN A C 1
ATOM 4006 O O . GLN A 1 528 ? -1.138 -25.917 -3.796 1.00 90.82 528 GLN A O 1
ATOM 4012 N N . ILE A 1 529 ? -0.641 -28.120 -3.793 1.00 83.16 529 ILE A N 1
ATOM 4013 C CA . ILE A 1 529 ? -0.719 -28.329 -5.232 1.00 82.39 529 ILE A CA 1
ATOM 4014 C C . ILE A 1 529 ? -1.959 -27.712 -5.865 1.00 79.70 529 ILE A C 1
ATOM 4015 O O . ILE A 1 529 ? -3.077 -27.905 -5.360 1.00 80.12 529 ILE A O 1
ATOM 4020 N N . PRO A 1 530 ? -1.828 -26.976 -6.971 1.00 80.05 530 PRO A N 1
ATOM 4021 C CA . PRO A 1 530 ? -3.009 -26.342 -7.580 1.00 83.27 530 PRO A CA 1
ATOM 4022 C C . PRO A 1 530 ? -3.675 -27.154 -8.661 1.00 91.40 530 PRO A C 1
ATOM 4023 O O . PRO A 1 530 ? -4.783 -26.813 -9.091 1.00 97.11 530 PRO A O 1
ATOM 4027 N N . ASN A 1 531 ? -3.053 -28.233 -9.121 1.00 93.31 531 ASN A N 1
ATOM 4028 C CA . ASN A 1 531 ? -3.691 -29.072 -10.131 1.00 100.11 531 ASN A CA 1
ATOM 4029 C C . ASN A 1 531 ? -4.965 -29.711 -9.598 1.00 103.54 531 ASN A C 1
ATOM 4030 O O . ASN A 1 531 ? -6.010 -29.694 -10.261 1.00 105.13 531 ASN A O 1
ATOM 4035 N N . TYR A 1 532 ? -4.923 -30.160 -8.340 1.00 104.31 532 TYR A N 1
ATOM 4036 C CA . TYR A 1 532 ? -5.727 -31.264 -7.822 1.00 103.26 532 TYR A CA 1
ATOM 4037 C C . TYR A 1 532 ? -7.100 -31.469 -8.425 1.00 105.04 532 TYR A C 1
ATOM 4038 O O . TYR A 1 532 ? -7.496 -32.610 -8.629 1.00 105.23 532 TYR A O 1
ATOM 4047 N N . LYS A 1 533 ? -7.846 -30.389 -8.652 1.00 106.69 533 LYS A N 1
ATOM 4048 C CA . LYS A 1 533 ? -9.145 -30.536 -9.299 1.00 108.38 533 LYS A CA 1
ATOM 4049 C C . LYS A 1 533 ? -9.017 -31.179 -10.672 1.00 112.63 533 LYS A C 1
ATOM 4050 O O . LYS A 1 533 ? -9.806 -32.058 -11.038 1.00 115.24 533 LYS A O 1
ATOM 4056 N N . GLU A 1 534 ? -8.010 -30.761 -11.453 1.00 110.38 534 GLU A N 1
ATOM 4057 C CA . GLU A 1 534 ? -7.768 -31.408 -12.738 1.00 106.19 534 GLU A CA 1
ATOM 4058 C C . GLU A 1 534 ? -7.252 -32.820 -12.547 1.00 105.14 534 GLU A C 1
ATOM 4059 O O . GLU A 1 534 ? -7.384 -33.666 -13.441 1.00 108.48 534 GLU A O 1
ATOM 4065 N N . LEU A 1 535 ? -6.608 -33.030 -11.403 1.00 100.39 535 LEU A N 1
ATOM 4066 C CA . LEU A 1 535 ? -6.093 -34.369 -11.027 1.00 97.48 535 LEU A CA 1
ATOM 4067 C C . LEU A 1 535 ? -7.276 -35.200 -10.539 1.00 97.96 535 LEU A C 1
ATOM 4068 O O . LEU A 1 535 ? -7.128 -36.408 -10.411 1.00 97.41 535 LEU A O 1
ATOM 4073 N N . ASN A 1 536 ? -8.415 -34.542 -10.297 1.00 99.73 536 ASN A N 1
ATOM 4074 C CA . ASN A 1 536 ? -9.666 -35.203 -9.831 1.00 102.37 536 ASN A CA 1
ATOM 4075 C C . ASN A 1 536 ? -9.423 -35.939 -8.507 1.00 100.12 536 ASN A C 1
ATOM 4076 O O . ASN A 1 536 ? -9.699 -37.154 -8.445 1.00 101.97 536 ASN A O 1
ATOM 4081 N N . LEU A 1 537 ? -8.925 -35.220 -7.496 1.00 98.59 537 LEU A N 1
ATOM 4082 C CA . LEU A 1 537 ? -8.683 -35.781 -6.150 1.00 96.90 537 LEU A CA 1
ATOM 4083 C C . LEU A 1 537 ? -9.948 -35.441 -5.375 1.00 97.24 537 LEU A C 1
ATOM 4084 O O . LEU A 1 537 ? -10.284 -34.241 -5.351 1.00 101.43 537 LEU A O 1
ATOM 4089 N N . ARG A 1 538 ? -10.620 -36.433 -4.791 1.00 92.09 538 ARG A N 1
ATOM 4090 C CA . ARG A 1 538 ? -11.906 -36.111 -4.124 1.00 89.54 538 ARG A CA 1
ATOM 4091 C C . ARG A 1 538 ? -11.811 -36.180 -2.601 1.00 80.15 538 ARG A C 1
ATOM 4092 O O . ARG A 1 538 ? -12.815 -35.866 -1.982 1.00 79.47 538 ARG A O 1
ATOM 4100 N N . ASN A 1 539 ? -10.651 -36.517 -2.040 1.00 76.61 539 ASN A N 1
ATOM 4101 C CA . ASN A 1 539 ? -10.495 -36.637 -0.563 1.00 76.12 539 ASN A CA 1
ATOM 4102 C C . ASN A 1 539 ? -9.610 -35.531 0.015 1.00 73.67 539 ASN A C 1
ATOM 4103 O O . ASN A 1 539 ? -9.510 -35.442 1.225 1.00 77.56 539 ASN A O 1
ATOM 4108 N N . VAL A 1 540 ? -9.016 -34.720 -0.839 1.00 66.17 540 VAL A N 1
ATOM 4109 C CA . VAL A 1 540 ? -8.181 -33.600 -0.456 1.00 67.27 540 VAL A CA 1
ATOM 4110 C C . VAL A 1 540 ? -8.815 -32.339 -1.032 1.00 69.32 540 VAL A C 1
ATOM 4111 O O . VAL A 1 540 ? -9.677 -32.403 -1.908 1.00 73.15 540 VAL A O 1
ATOM 4115 N N . ILE A 1 541 ? -8.361 -31.186 -0.539 1.00 67.48 541 ILE A N 1
ATOM 4116 C CA . ILE A 1 541 ? -8.764 -29.884 -1.069 1.00 68.89 541 ILE A CA 1
ATOM 4117 C C . ILE A 1 541 ? -7.639 -28.892 -0.795 1.00 72.73 541 ILE A C 1
ATOM 4118 O O . ILE A 1 541 ? -6.991 -28.946 0.252 1.00 74.10 541 ILE A O 1
ATOM 4123 N N . ASN A 1 542 ? -7.414 -27.978 -1.740 1.00 72.40 542 ASN A N 1
ATOM 4124 C CA . ASN A 1 542 ? -6.461 -26.877 -1.573 1.00 68.93 542 ASN A CA 1
ATOM 4125 C C . ASN A 1 542 ? -7.255 -25.582 -1.399 1.00 66.59 542 ASN A C 1
ATOM 4126 O O . ASN A 1 542 ? -7.627 -24.928 -2.373 1.00 66.87 542 ASN A O 1
ATOM 4131 N N . PHE A 1 543 ? -7.504 -25.208 -0.144 1.00 65.90 543 PHE A N 1
ATOM 4132 C CA . PHE A 1 543 ? -8.187 -23.956 0.151 1.00 66.67 543 PHE A CA 1
ATOM 4133 C C . PHE A 1 543 ? -7.289 -22.739 -0.025 1.00 68.89 543 PHE A C 1
ATOM 4134 O O . PHE A 1 543 ? -7.787 -21.608 0.026 1.00 73.67 543 PHE A O 1
ATOM 4142 N N . GLY A 1 544 ? -6.000 -22.939 -0.235 1.00 68.06 544 GLY A N 1
ATOM 4143 C CA . GLY A 1 544 ? -5.061 -21.843 -0.350 1.00 70.72 544 GLY A CA 1
ATOM 4144 C C . GLY A 1 544 ? -4.332 -21.584 0.955 1.00 67.78 544 GLY A C 1
ATOM 4145 O O . GLY A 1 544 ? -4.831 -21.870 2.049 1.00 64.98 544 GLY A O 1
ATOM 4146 N N . GLY A 1 545 ? -3.120 -21.052 0.841 1.00 67.14 545 GLY A N 1
ATOM 4147 C CA . GLY A 1 545 ? -2.339 -20.732 2.017 1.00 70.59 545 GLY A CA 1
ATOM 4148 C C . GLY A 1 545 ? -1.026 -21.477 2.136 1.00 76.05 545 GLY A C 1
ATOM 4149 O O . GLY A 1 545 ? -0.907 -22.615 1.674 1.00 83.26 545 GLY A O 1
ATOM 4150 N N . PHE A 1 546 ? -0.032 -20.845 2.762 1.00 72.79 546 PHE A N 1
ATOM 4151 C CA . PHE A 1 546 ? 1.289 -21.446 2.921 1.00 69.31 546 PHE A CA 1
ATOM 4152 C C . PHE A 1 546 ? 1.494 -22.028 4.317 1.00 63.05 546 PHE A C 1
ATOM 4153 O O . PHE A 1 546 ? 1.711 -23.234 4.463 1.00 62.01 546 PHE A O 1
ATOM 4161 N N . THR A 1 547 ? 1.422 -21.194 5.347 1.00 59.03 547 THR A N 1
ATOM 4162 C CA . THR A 1 547 ? 1.639 -21.650 6.710 1.00 60.29 547 THR A CA 1
ATOM 4163 C C . THR A 1 547 ? 0.316 -22.068 7.337 1.00 60.38 547 THR A C 1
ATOM 4164 O O . THR A 1 547 ? -0.759 -21.635 6.917 1.00 57.21 547 THR A O 1
ATOM 4168 N N . ASP A 1 548 ? 0.412 -22.929 8.355 1.00 56.97 548 ASP A N 1
ATOM 4169 C CA . ASP A 1 548 ? -0.775 -23.343 9.099 1.00 54.70 548 ASP A CA 1
ATOM 4170 C C . ASP A 1 548 ? -1.607 -22.141 9.526 1.00 52.66 548 ASP A C 1
ATOM 4171 O O . ASP A 1 548 ? -2.836 -22.147 9.392 1.00 46.70 548 ASP A O 1
ATOM 4176 N N . GLY A 1 549 ? -0.950 -21.096 10.026 1.00 52.99 549 GLY A N 1
ATOM 4177 C CA . GLY A 1 549 ? -1.623 -19.888 10.462 1.00 46.81 549 GLY A CA 1
ATOM 4178 C C . GLY A 1 549 ? -2.519 -19.262 9.412 1.00 48.89 549 GLY A C 1
ATOM 4179 O O . GLY A 1 549 ? -3.716 -19.075 9.648 1.00 48.57 549 GLY A O 1
ATOM 4180 N N . ASP A 1 550 ? -1.957 -18.939 8.245 1.00 51.79 550 ASP A N 1
ATOM 4181 C CA . ASP A 1 550 ? -2.759 -18.316 7.198 1.00 57.34 550 ASP A CA 1
ATOM 4182 C C . ASP A 1 550 ? -3.710 -19.311 6.540 1.00 57.91 550 ASP A C 1
ATOM 4183 O O . ASP A 1 550 ? -4.803 -18.924 6.111 1.00 59.52 550 ASP A O 1
ATOM 4188 N N . ARG A 1 551 ? -3.313 -20.585 6.437 1.00 56.01 551 ARG A N 1
ATOM 4189 C CA . ARG A 1 551 ? -4.208 -21.590 5.868 1.00 49.64 551 ARG A CA 1
ATOM 4190 C C . ARG A 1 551 ? -5.508 -21.676 6.655 1.00 51.50 551 ARG A C 1
ATOM 4191 O O . ARG A 1 551 ? -6.584 -21.859 6.071 1.00 57.01 551 ARG A O 1
ATOM 4199 N N . CYS A 1 552 ? -5.427 -21.553 7.984 1.00 57.89 552 CYS A N 1
ATOM 4200 C CA . CYS A 1 552 ? -6.632 -21.470 8.803 1.00 62.28 552 CYS A CA 1
ATOM 4201 C C . CYS A 1 552 ? -7.559 -20.371 8.303 1.00 70.92 552 CYS A C 1
ATOM 4202 O O . CYS A 1 552 ? -8.784 -20.532 8.304 1.00 73.66 552 CYS A O 1
ATOM 4205 N N . CYS A 1 553 ? -6.988 -19.243 7.875 1.00 75.24 553 CYS A N 1
ATOM 4206 C CA . CYS A 1 553 ? -7.801 -18.140 7.375 1.00 75.72 553 CYS A CA 1
ATOM 4207 C C . CYS A 1 553 ? -8.459 -18.501 6.050 1.00 72.75 553 CYS A C 1
ATOM 4208 O O . CYS A 1 553 ? -9.660 -18.273 5.861 1.00 76.18 553 CYS A O 1
ATOM 4211 N N . PHE A 1 554 ? -7.686 -19.060 5.114 1.00 69.65 554 PHE A N 1
ATOM 4212 C CA . PHE A 1 554 ? -8.269 -19.523 3.860 1.00 68.54 554 PHE A CA 1
ATOM 4213 C C . PHE A 1 554 ? -9.351 -20.564 4.109 1.00 69.19 554 PHE A C 1
ATOM 4214 O O . PHE A 1 554 ? -10.365 -20.597 3.403 1.00 68.73 554 PHE A O 1
ATOM 4222 N N . LEU A 1 555 ? -9.151 -21.422 5.111 1.00 69.77 555 LEU A N 1
ATOM 4223 C CA . LEU A 1 555 ? -10.128 -22.460 5.419 1.00 70.13 555 LEU A CA 1
ATOM 4224 C C . LEU A 1 555 ? -11.460 -21.849 5.833 1.00 74.36 555 LEU A C 1
ATOM 4225 O O . LEU A 1 555 ? -12.497 -22.102 5.209 1.00 70.94 555 LEU A O 1
ATOM 4230 N N . ALA A 1 556 ? -11.447 -21.040 6.897 1.00 76.63 556 ALA A N 1
ATOM 4231 C CA . ALA A 1 556 ? -12.668 -20.373 7.333 1.00 83.02 556 ALA A CA 1
ATOM 4232 C C . ALA A 1 556 ? -13.291 -19.571 6.198 1.00 88.27 556 ALA A C 1
ATOM 4233 O O . ALA A 1 556 ? -14.510 -19.613 5.993 1.00 93.71 556 ALA A O 1
ATOM 4235 N N . TYR A 1 557 ? -12.464 -18.874 5.418 1.00 84.66 557 TYR A N 1
ATOM 4236 C CA . TYR A 1 557 ? -12.975 -18.109 4.286 1.00 85.78 557 TYR A CA 1
ATOM 4237 C C . TYR A 1 557 ? -13.600 -19.020 3.237 1.00 88.81 557 TYR A C 1
ATOM 4238 O O . TYR A 1 557 ? -14.698 -18.747 2.737 1.00 87.82 557 TYR A O 1
ATOM 4247 N N . HIS A 1 558 ? -12.906 -20.108 2.887 1.00 89.34 558 HIS A N 1
ATOM 4248 C CA . HIS A 1 558 ? -13.390 -21.025 1.859 1.00 85.65 558 HIS A CA 1
ATOM 4249 C C . HIS A 1 558 ? -14.789 -21.533 2.169 1.00 78.43 558 HIS A C 1
ATOM 4250 O O . HIS A 1 558 ? -15.572 -21.802 1.250 1.00 76.29 558 HIS A O 1
ATOM 4257 N N . PHE A 1 559 ? -15.127 -21.658 3.451 1.00 76.70 559 PHE A N 1
ATOM 4258 C CA . PHE A 1 559 ? -16.409 -22.205 3.874 1.00 85.22 559 PHE A CA 1
ATOM 4259 C C . PHE A 1 559 ? -17.366 -21.136 4.397 1.00 88.34 559 PHE A C 1
ATOM 4260 O O . PHE A 1 559 ? -18.167 -21.404 5.290 1.00 85.42 559 PHE A O 1
ATOM 4268 N N . LYS A 1 560 ? -17.295 -19.922 3.849 1.00 93.41 560 LYS A N 1
ATOM 4269 C CA . LYS A 1 560 ? -18.302 -18.879 4.089 1.00 92.31 560 LYS A CA 1
ATOM 4270 C C . LYS A 1 560 ? -18.333 -18.404 5.545 1.00 90.81 560 LYS A C 1
ATOM 4271 O O . LYS A 1 560 ? -19.394 -18.297 6.161 1.00 87.48 560 LYS A O 1
ATOM 4277 N N . ALA A 1 561 ? -17.158 -18.099 6.087 1.00 93.73 561 ALA A N 1
ATOM 4278 C CA . ALA A 1 561 ? -17.082 -17.495 7.409 1.00 96.62 561 ALA A CA 1
ATOM 4279 C C . ALA A 1 561 ? -17.339 -16.000 7.307 1.00 97.17 561 ALA A C 1
ATOM 4280 O O . ALA A 1 561 ? -16.859 -15.334 6.386 1.00 95.44 561 ALA A O 1
ATOM 4282 N N . LYS A 1 562 ? -18.108 -15.474 8.261 1.00 96.73 562 LYS A N 1
ATOM 4283 C CA . LYS A 1 562 ? -18.442 -14.055 8.239 1.00 94.86 562 LYS A CA 1
ATOM 4284 C C . LYS A 1 562 ? -17.202 -13.195 8.449 1.00 94.29 562 LYS A C 1
ATOM 4285 O O . LYS A 1 562 ? -16.855 -12.362 7.604 1.00 94.16 562 LYS A O 1
ATOM 4291 N N . LYS A 1 563 ? -16.524 -13.380 9.581 1.00 92.48 563 LYS A N 1
ATOM 4292 C CA . LYS A 1 563 ? -15.394 -12.544 9.956 1.00 89.14 563 LYS A CA 1
ATOM 4293 C C . LYS A 1 563 ? -14.348 -13.377 10.676 1.00 82.43 563 LYS A C 1
ATOM 4294 O O . LYS A 1 563 ? -14.683 -14.288 11.438 1.00 77.63 563 LYS A O 1
ATOM 4300 N N . LEU A 1 564 ? -13.082 -13.054 10.432 1.00 81.42 564 LEU A N 1
ATOM 4301 C CA . LEU A 1 564 ? -11.974 -13.725 11.090 1.00 83.10 564 LEU A CA 1
ATOM 4302 C C . LEU A 1 564 ? -11.559 -12.948 12.330 1.00 87.15 564 LEU A C 1
ATOM 4303 O O . LEU A 1 564 ? -11.686 -11.722 12.393 1.00 93.26 564 LEU A O 1
ATOM 4308 N N . ILE A 1 565 ? -11.064 -13.680 13.324 1.00 83.38 565 ILE A N 1
ATOM 4309 C CA . ILE A 1 565 ? -10.653 -13.107 14.600 1.00 79.03 565 ILE A CA 1
ATOM 4310 C C . ILE A 1 565 ? -9.398 -13.854 15.036 1.00 80.89 565 ILE A C 1
ATOM 4311 O O . ILE A 1 565 ? -9.479 -15.004 15.482 1.00 84.27 565 ILE A O 1
ATOM 4316 N N . LEU A 1 566 ? -8.243 -13.205 14.912 1.00 77.07 566 LEU A N 1
ATOM 4317 C CA . LEU A 1 566 ? -6.951 -13.876 14.971 1.00 76.89 566 LEU A CA 1
ATOM 4318 C C . LEU A 1 566 ? -6.279 -13.665 16.322 1.00 79.56 566 LEU A C 1
ATOM 4319 O O . LEU A 1 566 ? -6.294 -12.559 16.872 1.00 76.40 566 LEU A O 1
ATOM 4324 N N . GLY A 1 567 ? -5.691 -14.737 16.853 1.00 83.46 567 GLY A N 1
ATOM 4325 C CA . GLY A 1 567 ? -5.045 -14.692 18.151 1.00 87.74 567 GLY A CA 1
ATOM 4326 C C . GLY A 1 567 ? -3.663 -15.313 18.186 1.00 88.17 567 GLY A C 1
ATOM 4327 O O . GLY A 1 567 ? -3.290 -15.943 19.180 1.00 95.28 567 GLY A O 1
ATOM 4328 N N . GLY A 1 568 ? -2.895 -15.154 17.113 1.00 81.22 568 GLY A N 1
ATOM 4329 C CA . GLY A 1 568 ? -1.553 -15.703 17.057 1.00 71.97 568 GLY A CA 1
ATOM 4330 C C . GLY A 1 568 ? -0.583 -14.850 16.264 1.00 68.80 568 GLY A C 1
ATOM 4331 O O . GLY A 1 568 ? -0.841 -14.511 15.110 1.00 70.32 568 GLY A O 1
ATOM 4332 N N . ASP A 1 591 ? 19.175 -17.929 10.022 1.00 129.89 591 ASP A N 1
ATOM 4333 C CA . ASP A 1 591 ? 18.006 -18.583 9.446 1.00 131.61 591 ASP A CA 1
ATOM 4334 C C . ASP A 1 591 ? 16.994 -17.540 8.981 1.00 131.57 591 ASP A C 1
ATOM 4335 O O . ASP A 1 591 ? 16.284 -16.948 9.791 1.00 132.22 591 ASP A O 1
ATOM 4340 N N . GLU A 1 592 ? 16.932 -17.318 7.668 1.00 128.70 592 GLU A N 1
ATOM 4341 C CA . GLU A 1 592 ? 15.940 -16.418 7.094 1.00 124.74 592 GLU A CA 1
ATOM 4342 C C . GLU A 1 592 ? 14.691 -17.136 6.599 1.00 124.57 592 GLU A C 1
ATOM 4343 O O . GLU A 1 592 ? 13.637 -16.500 6.487 1.00 124.71 592 GLU A O 1
ATOM 4349 N N . ILE A 1 593 ? 14.779 -18.439 6.317 1.00 122.07 593 ILE A N 1
ATOM 4350 C CA . ILE A 1 593 ? 13.647 -19.210 5.813 1.00 116.25 593 ILE A CA 1
ATOM 4351 C C . ILE A 1 593 ? 12.593 -19.352 6.905 1.00 111.43 593 ILE A C 1
ATOM 4352 O O . ILE A 1 593 ? 11.505 -19.892 6.672 1.00 110.15 593 ILE A O 1
ATOM 4357 N N . LYS A 1 594 ? 12.912 -18.877 8.108 1.00 107.12 594 LYS A N 1
ATOM 4358 C CA . LYS A 1 594 ? 11.914 -18.748 9.160 1.00 103.62 594 LYS A CA 1
ATOM 4359 C C . LYS A 1 594 ? 11.283 -17.360 9.187 1.00 100.46 594 LYS A C 1
ATOM 4360 O O . LYS A 1 594 ? 10.105 -17.232 9.539 1.00 101.27 594 LYS A O 1
ATOM 4366 N N . ILE A 1 595 ? 12.038 -16.322 8.817 1.00 94.81 595 ILE A N 1
ATOM 4367 C CA . ILE A 1 595 ? 11.474 -14.979 8.712 1.00 88.16 595 ILE A CA 1
ATOM 4368 C C . ILE A 1 595 ? 10.687 -14.826 7.415 1.00 86.07 595 ILE A C 1
ATOM 4369 O O . ILE A 1 595 ? 9.671 -14.120 7.377 1.00 85.32 595 ILE A O 1
ATOM 4374 N N . LYS A 1 596 ? 11.113 -15.507 6.350 1.00 83.49 596 LYS A N 1
ATOM 4375 C CA . LYS A 1 596 ? 10.465 -15.365 5.053 1.00 83.70 596 LYS A CA 1
ATOM 4376 C C . LYS A 1 596 ? 9.123 -16.086 4.980 1.00 80.65 596 LYS A C 1
ATOM 4377 O O . LYS A 1 596 ? 8.308 -15.759 4.112 1.00 82.39 596 LYS A O 1
ATOM 4383 N N . LYS A 1 597 ? 8.860 -17.036 5.881 1.00 76.67 597 LYS A N 1
ATOM 4384 C CA . LYS A 1 597 ? 7.531 -17.639 5.933 1.00 77.64 597 LYS A CA 1
ATOM 4385 C C . LYS A 1 597 ? 6.532 -16.727 6.635 1.00 80.11 597 LYS A C 1
ATOM 4386 O O . LYS A 1 597 ? 5.367 -16.650 6.228 1.00 83.98 597 LYS A O 1
ATOM 4392 N N . LEU A 1 598 ? 6.968 -16.031 7.690 1.00 77.77 598 LEU A N 1
ATOM 4393 C CA . LEU A 1 598 ? 6.102 -15.069 8.362 1.00 76.67 598 LEU A CA 1
ATOM 4394 C C . LEU A 1 598 ? 5.728 -13.899 7.463 1.00 74.90 598 LEU A C 1
ATOM 4395 O O . LEU A 1 598 ? 4.718 -13.235 7.722 1.00 73.22 598 LEU A O 1
ATOM 4400 N N . GLU A 1 599 ? 6.516 -13.629 6.420 1.00 78.82 599 GLU A N 1
ATOM 4401 C CA . GLU A 1 599 ? 6.160 -12.571 5.482 1.00 80.19 599 GLU A CA 1
ATOM 4402 C C . GLU A 1 599 ? 5.111 -13.041 4.483 1.00 74.52 599 GLU A C 1
ATOM 4403 O O . GLU A 1 599 ? 4.156 -12.311 4.197 1.00 69.99 599 GLU A O 1
ATOM 4409 N N . TYR A 1 600 ? 5.270 -14.254 3.943 1.00 74.06 600 TYR A N 1
ATOM 4410 C CA . TYR A 1 600 ? 4.220 -14.828 3.107 1.00 71.68 600 TYR A CA 1
ATOM 4411 C C . TYR A 1 600 ? 2.911 -14.961 3.874 1.00 66.86 600 TYR A C 1
ATOM 4412 O O . TYR A 1 600 ? 1.832 -14.840 3.284 1.00 70.74 600 TYR A O 1
ATOM 4421 N N . ALA A 1 601 ? 2.987 -15.205 5.184 1.00 60.43 601 ALA A N 1
ATOM 4422 C CA . ALA A 1 601 ? 1.783 -15.283 6.004 1.00 60.43 601 ALA A CA 1
ATOM 4423 C C . ALA A 1 601 ? 1.020 -13.963 5.979 1.00 75.39 601 ALA A C 1
ATOM 4424 O O . ALA A 1 601 ? -0.128 -13.903 5.523 1.00 80.80 601 ALA A O 1
ATOM 4426 N N . LYS A 1 602 ? 1.650 -12.889 6.467 1.00 78.72 602 LYS A N 1
ATOM 4427 C CA . LYS A 1 602 ? 1.017 -11.573 6.434 1.00 80.63 602 LYS A CA 1
ATOM 4428 C C . LYS A 1 602 ? 0.649 -11.169 5.011 1.00 83.34 602 LYS A C 1
ATOM 4429 O O . LYS A 1 602 ? -0.389 -10.537 4.787 1.00 87.80 602 LYS A O 1
ATOM 4435 N N . THR A 1 603 ? 1.492 -11.524 4.038 1.00 74.57 603 THR A N 1
ATOM 4436 C CA . THR A 1 603 ? 1.155 -11.288 2.637 1.00 67.19 603 THR A CA 1
ATOM 4437 C C . THR A 1 603 ? -0.161 -11.964 2.277 1.00 69.51 603 THR A C 1
ATOM 4438 O O . THR A 1 603 ? -1.052 -11.344 1.684 1.00 69.29 603 THR A O 1
ATOM 4442 N N . LEU A 1 604 ? -0.301 -13.239 2.637 1.00 66.68 604 LEU A N 1
ATOM 4443 C CA . LEU A 1 604 ? -1.512 -13.977 2.303 1.00 63.67 604 LEU A CA 1
ATOM 4444 C C . LEU A 1 604 ? -2.684 -13.599 3.199 1.00 65.55 604 LEU A C 1
ATOM 4445 O O . LEU A 1 604 ? -3.835 -13.710 2.772 1.00 63.55 604 LEU A O 1
ATOM 4450 N N . ILE A 1 605 ? -2.422 -13.143 4.427 1.00 66.09 605 ILE A N 1
ATOM 4451 C CA . ILE A 1 605 ? -3.518 -12.738 5.303 1.00 68.75 605 ILE A CA 1
ATOM 4452 C C . ILE A 1 605 ? -4.126 -11.420 4.835 1.00 74.74 605 ILE A C 1
ATOM 4453 O O . ILE A 1 605 ? -5.353 -11.258 4.823 1.00 78.28 605 ILE A O 1
ATOM 4458 N N . ASN A 1 606 ? -3.284 -10.462 4.434 1.00 74.98 606 ASN A N 1
ATOM 4459 C CA . ASN A 1 606 ? -3.797 -9.215 3.873 1.00 79.98 606 ASN A CA 1
ATOM 4460 C C . ASN A 1 606 ? -4.596 -9.460 2.600 1.00 87.14 606 ASN A C 1
ATOM 4461 O O . ASN A 1 606 ? -5.508 -8.686 2.282 1.00 90.18 606 ASN A O 1
ATOM 4466 N N . TYR A 1 607 ? -4.266 -10.523 1.861 1.00 88.15 607 TYR A N 1
ATOM 4467 C CA . TYR A 1 607 ? -4.986 -10.842 0.632 1.00 89.58 607 TYR A CA 1
ATOM 4468 C C . TYR A 1 607 ? -6.481 -10.998 0.884 1.00 92.02 607 TYR A C 1
ATOM 4469 O O . TYR A 1 607 ? -7.304 -10.586 0.057 1.00 101.68 607 TYR A O 1
ATOM 4478 N N . LEU A 1 608 ? -6.854 -11.579 2.022 1.00 83.75 608 LEU A N 1
ATOM 4479 C CA . LEU A 1 608 ? -8.257 -11.791 2.354 1.00 85.65 608 LEU A CA 1
ATOM 4480 C C . LEU A 1 608 ? -8.874 -10.640 3.141 1.00 88.04 608 LEU A C 1
ATOM 4481 O O . LEU A 1 608 ? -10.082 -10.670 3.400 1.00 87.66 608 LEU A O 1
ATOM 4486 N N . LYS A 1 609 ? -8.088 -9.629 3.525 1.00 89.19 609 LYS A N 1
ATOM 4487 C CA . LYS A 1 609 ? -8.644 -8.516 4.290 1.00 89.16 609 LYS A CA 1
ATOM 4488 C C . LYS A 1 609 ? -9.646 -7.700 3.482 1.00 90.84 609 LYS A C 1
ATOM 4489 O O . LYS A 1 609 ? -10.476 -6.998 4.069 1.00 89.31 609 LYS A O 1
ATOM 4495 N N . ASP A 1 610 ? -9.598 -7.790 2.157 1.00 94.30 610 ASP A N 1
ATOM 4496 C CA . ASP A 1 610 ? -10.586 -7.160 1.295 1.00 97.82 610 ASP A CA 1
ATOM 4497 C C . ASP A 1 610 ? -11.720 -8.103 0.918 1.00 101.76 610 ASP A C 1
ATOM 4498 O O . ASP A 1 610 ? -12.586 -7.725 0.123 1.00 102.83 610 ASP A O 1
ATOM 4503 N N . LYS A 1 611 ? -11.736 -9.317 1.473 1.00 99.88 611 LYS A N 1
ATOM 4504 C CA . LYS A 1 611 ? -12.768 -10.301 1.186 1.00 95.47 611 LYS A CA 1
ATOM 4505 C C . LYS A 1 611 ? -13.525 -10.766 2.419 1.00 101.39 611 LYS A C 1
ATOM 4506 O O . LYS A 1 611 ? -14.556 -11.433 2.273 1.00 105.73 611 LYS A O 1
ATOM 4512 N N . ILE A 1 612 ? -13.051 -10.436 3.620 1.00 96.93 612 ILE A N 1
ATOM 4513 C CA . ILE A 1 612 ? -13.683 -10.875 4.857 1.00 89.29 612 ILE A CA 1
ATOM 4514 C C . ILE A 1 612 ? -13.148 -10.001 5.980 1.00 87.07 612 ILE A C 1
ATOM 4515 O O . ILE A 1 612 ? -11.992 -9.573 5.952 1.00 82.75 612 ILE A O 1
ATOM 4520 N N . GLU A 1 613 ? -14.006 -9.708 6.958 1.00 87.90 613 GLU A N 1
ATOM 4521 C CA . GLU A 1 613 ? -13.567 -8.970 8.137 1.00 94.69 613 GLU A CA 1
ATOM 4522 C C . GLU A 1 613 ? -12.443 -9.728 8.827 1.00 99.00 613 GLU A C 1
ATOM 4523 O O . GLU A 1 613 ? -12.586 -10.911 9.152 1.00 102.75 613 GLU A O 1
ATOM 4529 N N . ILE A 1 614 ? -11.325 -9.044 9.050 1.00 94.23 614 ILE A N 1
ATOM 4530 C CA . ILE A 1 614 ? -10.153 -9.628 9.700 1.00 82.95 614 ILE A CA 1
ATOM 4531 C C . ILE A 1 614 ? -9.780 -8.692 10.847 1.00 81.47 614 ILE A C 1
ATOM 4532 O O . ILE A 1 614 ? -9.057 -7.709 10.659 1.00 84.43 614 ILE A O 1
ATOM 4537 N N . GLU A 1 615 ? -10.283 -8.989 12.043 1.00 76.93 615 GLU A N 1
ATOM 4538 C CA . GLU A 1 615 ? -10.000 -8.208 13.239 1.00 75.28 615 GLU A CA 1
ATOM 4539 C C . GLU A 1 615 ? -8.952 -8.942 14.065 1.00 81.53 615 GLU A C 1
ATOM 4540 O O . GLU A 1 615 ? -9.178 -10.078 14.495 1.00 86.43 615 GLU A O 1
ATOM 4546 N N . PHE A 1 616 ? -7.809 -8.296 14.279 1.00 79.29 616 PHE A N 1
ATOM 4547 C CA . PHE A 1 616 ? -6.761 -8.865 15.109 1.00 76.76 616 PHE A CA 1
ATOM 4548 C C . PHE A 1 616 ? -7.043 -8.606 16.585 1.00 82.27 616 PHE A C 1
ATOM 4549 O O . PHE A 1 616 ? -7.849 -7.747 16.953 1.00 84.91 616 PHE A O 1
ATOM 4557 N N . LEU A 1 617 ? -6.359 -9.365 17.436 1.00 79.09 617 LEU A N 1
ATOM 4558 C CA . LEU A 1 617 ? -6.526 -9.243 18.881 1.00 78.88 617 LEU A CA 1
ATOM 4559 C C . LEU A 1 617 ? -5.321 -8.553 19.501 1.00 81.21 617 LEU A C 1
ATOM 4560 O O . LEU A 1 617 ? -5.460 -7.765 20.434 1.00 81.99 617 LEU A O 1
ATOM 4565 N N . GLU B 1 11 ? -10.749 35.413 -1.138 1.00 76.39 11 GLU B N 1
ATOM 4566 C CA . GLU B 1 11 ? -10.704 35.455 0.318 1.00 77.58 11 GLU B CA 1
ATOM 4567 C C . GLU B 1 11 ? -9.560 34.603 0.854 1.00 75.47 11 GLU B C 1
ATOM 4568 O O . GLU B 1 11 ? -8.725 34.112 0.094 1.00 71.43 11 GLU B O 1
ATOM 4574 N N . GLY B 1 12 ? -9.528 34.441 2.173 1.00 81.78 12 GLY B N 1
ATOM 4575 C CA . GLY B 1 12 ? -8.570 33.565 2.816 1.00 83.48 12 GLY B CA 1
ATOM 4576 C C . GLY B 1 12 ? -9.254 32.653 3.812 1.00 84.72 12 GLY B C 1
ATOM 4577 O O . GLY B 1 12 ? -8.609 32.072 4.690 1.00 82.39 12 GLY B O 1
ATOM 4578 N N . LYS B 1 13 ? -10.571 32.526 3.678 1.00 84.06 13 LYS B N 1
ATOM 4579 C CA . LYS B 1 13 ? -11.390 31.726 4.572 1.00 81.97 13 LYS B CA 1
ATOM 4580 C C . LYS B 1 13 ? -12.141 30.671 3.769 1.00 77.26 13 LYS B C 1
ATOM 4581 O O . LYS B 1 13 ? -12.259 30.760 2.544 1.00 76.95 13 LYS B O 1
ATOM 4587 N N . LEU B 1 14 ? -12.648 29.665 4.475 1.00 71.97 14 LEU B N 1
ATOM 4588 C CA . LEU B 1 14 ? -13.388 28.567 3.867 1.00 58.13 14 LEU B CA 1
ATOM 4589 C C . LEU B 1 14 ? -14.833 28.591 4.346 1.00 51.66 14 LEU B C 1
ATOM 4590 O O . LEU B 1 14 ? -15.093 28.593 5.554 1.00 44.31 14 LEU B O 1
ATOM 4595 N N . VAL B 1 15 ? -15.765 28.612 3.397 1.00 50.68 15 VAL B N 1
ATOM 4596 C CA . VAL B 1 15 ? -17.195 28.529 3.674 1.00 55.68 15 VAL B CA 1
ATOM 4597 C C . VAL B 1 15 ? -17.667 27.135 3.288 1.00 54.68 15 VAL B C 1
ATOM 4598 O O . VAL B 1 15 ? -17.379 26.660 2.183 1.00 42.04 15 VAL B O 1
ATOM 4602 N N . ILE B 1 16 ? -18.389 26.481 4.195 1.00 48.21 16 ILE B N 1
ATOM 4603 C CA . ILE B 1 16 ? -18.818 25.100 4.022 1.00 47.15 16 ILE B CA 1
ATOM 4604 C C . ILE B 1 16 ? -20.330 25.025 4.172 1.00 50.18 16 ILE B C 1
ATOM 4605 O O . ILE B 1 16 ? -20.905 25.643 5.075 1.00 46.09 16 ILE B O 1
ATOM 4610 N N . TRP B 1 17 ? -20.972 24.267 3.285 1.00 47.80 17 TRP B N 1
ATOM 4611 C CA . TRP B 1 17 ? -22.406 24.017 3.343 1.00 45.28 17 TRP B CA 1
ATOM 4612 C C . TRP B 1 17 ? -22.647 22.534 3.585 1.00 45.74 17 TRP B C 1
ATOM 4613 O O . TRP B 1 17 ? -22.066 21.686 2.900 1.00 40.99 17 TRP B O 1
ATOM 4624 N N . ILE B 1 18 ? -23.502 22.229 4.559 1.00 40.06 18 ILE B N 1
ATOM 4625 C CA . ILE B 1 18 ? -23.905 20.860 4.856 1.00 41.29 18 ILE B CA 1
ATOM 4626 C C . ILE B 1 18 ? -25.329 20.906 5.386 1.00 47.99 18 ILE B C 1
ATOM 4627 O O . ILE B 1 18 ? -25.730 21.874 6.033 1.00 48.72 18 ILE B O 1
ATOM 4632 N N . ASN B 1 19 ? -26.104 19.865 5.090 1.00 43.94 19 ASN B N 1
ATOM 4633 C CA . ASN B 1 19 ? -27.519 19.870 5.434 1.00 44.34 19 ASN B CA 1
ATOM 4634 C C . ASN B 1 19 ? -27.716 19.991 6.945 1.00 38.11 19 ASN B C 1
ATOM 4635 O O . ASN B 1 19 ? -26.833 19.674 7.746 1.00 39.11 19 ASN B O 1
ATOM 4640 N N . GLY B 1 20 ? -28.905 20.460 7.329 1.00 46.43 20 GLY B N 1
ATOM 4641 C CA . GLY B 1 20 ? -29.220 20.703 8.726 1.00 36.53 20 GLY B CA 1
ATOM 4642 C C . GLY B 1 20 ? -29.379 19.456 9.571 1.00 42.10 20 GLY B C 1
ATOM 4643 O O . GLY B 1 20 ? -29.371 19.562 10.802 1.00 44.00 20 GLY B O 1
ATOM 4644 N N . ASP B 1 21 ? -29.526 18.289 8.950 1.00 39.85 21 ASP B N 1
ATOM 4645 C CA . ASP B 1 21 ? -29.654 17.039 9.686 1.00 40.65 21 ASP B CA 1
ATOM 4646 C C . ASP B 1 21 ? -28.314 16.368 9.955 1.00 39.34 21 ASP B C 1
ATOM 4647 O O . ASP B 1 21 ? -28.278 15.348 10.651 1.00 40.82 21 ASP B O 1
ATOM 4652 N N . LYS B 1 22 ? -27.220 16.911 9.432 1.00 42.30 22 LYS B N 1
ATOM 4653 C CA . LYS B 1 22 ? -25.894 16.355 9.643 1.00 41.54 22 LYS B CA 1
ATOM 4654 C C . LYS B 1 22 ? -25.184 17.087 10.777 1.00 38.17 22 LYS B C 1
ATOM 4655 O O . LYS B 1 22 ? -25.611 18.150 11.234 1.00 35.62 22 LYS B O 1
ATOM 4661 N N . GLY B 1 23 ? -24.075 16.504 11.224 1.00 31.26 23 GLY B N 1
ATOM 4662 C CA . GLY B 1 23 ? -23.352 17.026 12.367 1.00 36.86 23 GLY B CA 1
ATOM 4663 C C . GLY B 1 23 ? -22.472 18.222 12.061 1.00 42.50 23 GLY B C 1
ATOM 4664 O O . GLY B 1 23 ? -21.242 18.111 12.067 1.00 32.48 23 GLY B O 1
ATOM 4665 N N . TYR B 1 24 ? -23.093 19.379 11.810 1.00 40.23 24 TYR B N 1
ATOM 4666 C CA . TYR B 1 24 ? -22.325 20.567 11.449 1.00 42.31 24 TYR B CA 1
ATOM 4667 C C . TYR B 1 24 ? -21.506 21.102 12.619 1.00 49.32 24 TYR B C 1
ATOM 4668 O O . TYR B 1 24 ? -20.422 21.658 12.406 1.00 51.04 24 TYR B O 1
ATOM 4677 N N . ASN B 1 25 ? -22.003 20.956 13.851 1.00 43.09 25 ASN B N 1
ATOM 4678 C CA . ASN B 1 25 ? -21.222 21.374 15.010 1.00 50.06 25 ASN B CA 1
ATOM 4679 C C . ASN B 1 25 ? -19.903 20.615 15.085 1.00 47.01 25 ASN B C 1
ATOM 4680 O O . ASN B 1 25 ? -18.848 21.208 15.337 1.00 49.99 25 ASN B O 1
ATOM 4685 N N . GLY B 1 26 ? -19.945 19.299 14.866 1.00 42.93 26 GLY B N 1
ATOM 4686 C CA . GLY B 1 26 ? -18.717 18.523 14.842 1.00 50.14 26 GLY B CA 1
ATOM 4687 C C . GLY B 1 26 ? -17.801 18.900 13.696 1.00 52.14 26 GLY B C 1
ATOM 4688 O O . GLY B 1 26 ? -16.576 18.839 13.830 1.00 45.89 26 GLY B O 1
ATOM 4689 N N . LEU B 1 27 ? -18.375 19.295 12.557 1.00 56.22 27 LEU B N 1
ATOM 4690 C CA . LEU B 1 27 ? -17.558 19.717 11.423 1.00 51.69 27 LEU B CA 1
ATOM 4691 C C . LEU B 1 27 ? -16.823 21.017 11.727 1.00 55.45 27 LEU B C 1
ATOM 4692 O O . LEU B 1 27 ? -15.679 21.205 11.295 1.00 54.93 27 LEU B O 1
ATOM 4697 N N . ALA B 1 28 ? -17.462 21.925 12.469 1.00 50.83 28 ALA B N 1
ATOM 4698 C CA . ALA B 1 28 ? -16.807 23.176 12.835 1.00 41.20 28 ALA B CA 1
ATOM 4699 C C . ALA B 1 28 ? -15.640 22.932 13.783 1.00 45.24 28 ALA B C 1
ATOM 4700 O O . ALA B 1 28 ? -14.597 23.586 13.672 1.00 51.43 28 ALA B O 1
ATOM 4702 N N . GLU B 1 29 ? -15.804 22.005 14.731 1.00 50.83 29 GLU B N 1
ATOM 4703 C CA . GLU B 1 29 ? -14.699 21.638 15.612 1.00 51.28 29 GLU B CA 1
ATOM 4704 C C . GLU B 1 29 ? -13.478 21.210 14.809 1.00 52.80 29 GLU B C 1
ATOM 4705 O O . GLU B 1 29 ? -12.345 21.578 15.141 1.00 55.69 29 GLU B O 1
ATOM 4711 N N . VAL B 1 30 ? -13.692 20.436 13.742 1.00 50.11 30 VAL B N 1
ATOM 4712 C CA . VAL B 1 30 ? -12.605 20.119 12.820 1.00 47.58 30 VAL B CA 1
ATOM 4713 C C . VAL B 1 30 ? -12.042 21.395 12.206 1.00 46.35 30 VAL B C 1
ATOM 4714 O O . VAL B 1 30 ? -10.826 21.533 12.027 1.00 47.06 30 VAL B O 1
ATOM 4718 N N . GLY B 1 31 ? -12.916 22.348 11.875 1.00 47.87 31 GLY B N 1
ATOM 4719 C CA . GLY B 1 31 ? -12.444 23.621 11.355 1.00 53.86 31 GLY B CA 1
ATOM 4720 C C . GLY B 1 31 ? -11.650 24.410 12.379 1.00 58.50 31 GLY B C 1
ATOM 4721 O O . GLY B 1 31 ? -10.647 25.045 12.046 1.00 55.63 31 GLY B O 1
ATOM 4722 N N . LYS B 1 32 ? -12.089 24.383 13.641 1.00 61.14 32 LYS B N 1
ATOM 4723 C CA . LYS B 1 32 ? -11.344 25.066 14.693 1.00 66.46 32 LYS B CA 1
ATOM 4724 C C . LYS B 1 32 ? -9.951 24.475 14.864 1.00 69.68 32 LYS B C 1
ATOM 4725 O O . LYS B 1 32 ? -9.021 25.186 15.260 1.00 72.63 32 LYS B O 1
ATOM 4731 N N . LYS B 1 33 ? -9.786 23.182 14.573 1.00 69.92 33 LYS B N 1
ATOM 4732 C CA . LYS B 1 33 ? -8.449 22.601 14.531 1.00 71.28 33 LYS B CA 1
ATOM 4733 C C . LYS B 1 33 ? -7.698 23.035 13.279 1.00 70.23 33 LYS B C 1
ATOM 4734 O O . LYS B 1 33 ? -6.469 23.160 13.303 1.00 70.08 33 LYS B O 1
ATOM 4740 N N . PHE B 1 34 ? -8.421 23.276 12.182 1.00 69.25 34 PHE B N 1
ATOM 4741 C CA . PHE B 1 34 ? -7.785 23.760 10.962 1.00 64.96 34 PHE B CA 1
ATOM 4742 C C . PHE B 1 34 ? -7.305 25.196 11.130 1.00 61.85 34 PHE B C 1
ATOM 4743 O O . PHE B 1 34 ? -6.184 25.534 10.732 1.00 62.74 34 PHE B O 1
ATOM 4751 N N . GLU B 1 35 ? -8.139 26.054 11.724 1.00 60.01 35 GLU B N 1
ATOM 4752 C CA . GLU B 1 35 ? -7.733 27.431 11.986 1.00 70.99 35 GLU B CA 1
ATOM 4753 C C . GLU B 1 35 ? -6.628 27.491 13.034 1.00 67.85 35 GLU B C 1
ATOM 4754 O O . GLU B 1 35 ? -5.707 28.307 12.928 1.00 66.63 35 GLU B O 1
ATOM 4760 N N . LYS B 1 36 ? -6.703 26.635 14.055 1.00 65.82 36 LYS B N 1
ATOM 4761 C CA . LYS B 1 36 ? -5.673 26.629 15.089 1.00 68.59 36 LYS B CA 1
ATOM 4762 C C . LYS B 1 36 ? -4.319 26.198 14.534 1.00 70.17 36 LYS B C 1
ATOM 4763 O O . LYS B 1 36 ? -3.276 26.611 15.055 1.00 71.08 36 LYS B O 1
ATOM 4769 N N . ASP B 1 37 ? -4.313 25.388 13.476 1.00 70.83 37 ASP B N 1
ATOM 4770 C CA . ASP B 1 37 ? -3.081 24.914 12.856 1.00 61.70 37 ASP B CA 1
ATOM 4771 C C . ASP B 1 37 ? -2.642 25.767 11.674 1.00 56.51 37 ASP B C 1
ATOM 4772 O O . ASP B 1 37 ? -1.439 25.964 11.473 1.00 55.96 37 ASP B O 1
ATOM 4777 N N . THR B 1 38 ? -3.589 26.276 10.888 1.00 52.18 38 THR B N 1
ATOM 4778 C CA . THR B 1 38 ? -3.279 26.997 9.663 1.00 57.12 38 THR B CA 1
ATOM 4779 C C . THR B 1 38 ? -3.775 28.435 9.660 1.00 60.63 38 THR B C 1
ATOM 4780 O O . THR B 1 38 ? -3.507 29.162 8.697 1.00 63.74 38 THR B O 1
ATOM 4784 N N . GLY B 1 39 ? -4.494 28.865 10.693 1.00 57.85 39 GLY B N 1
ATOM 4785 C CA . GLY B 1 39 ? -4.994 30.225 10.755 1.00 51.20 39 GLY B CA 1
ATOM 4786 C C . GLY B 1 39 ? -6.038 30.558 9.713 1.00 52.46 39 GLY B C 1
ATOM 4787 O O . GLY B 1 39 ? -6.415 31.722 9.549 1.00 48.47 39 GLY B O 1
ATOM 4788 N N . ILE B 1 40 ? -6.516 29.543 9.007 1.00 61.43 40 ILE B N 1
ATOM 4789 C CA . ILE B 1 40 ? -7.558 29.716 8.005 1.00 66.24 40 ILE B CA 1
ATOM 4790 C C . ILE B 1 40 ? -8.903 29.538 8.692 1.00 64.61 40 ILE B C 1
ATOM 4791 O O . ILE B 1 40 ? -9.170 28.491 9.292 1.00 56.04 40 ILE B O 1
ATOM 4796 N N . LYS B 1 41 ? -9.752 30.556 8.599 1.00 70.47 41 LYS B N 1
ATOM 4797 C CA . LYS B 1 41 ? -11.053 30.514 9.247 1.00 74.72 41 LYS B CA 1
ATOM 4798 C C . LYS B 1 41 ? -11.994 29.612 8.462 1.00 74.97 41 LYS B C 1
ATOM 4799 O O . LYS B 1 41 ? -12.117 29.737 7.240 1.00 73.53 41 LYS B O 1
ATOM 4805 N N . VAL B 1 42 ? -12.661 28.705 9.170 1.00 73.50 42 VAL B N 1
ATOM 4806 C CA . VAL B 1 42 ? -13.611 27.773 8.576 1.00 66.62 42 VAL B CA 1
ATOM 4807 C C . VAL B 1 42 ? -14.996 28.123 9.099 1.00 64.10 42 VAL B C 1
ATOM 4808 O O . VAL B 1 42 ? -15.224 28.130 10.315 1.00 64.21 42 VAL B O 1
ATOM 4812 N N . THR B 1 43 ? -15.918 28.410 8.186 1.00 61.64 43 THR B N 1
ATOM 4813 C CA . THR B 1 43 ? -17.294 28.742 8.532 1.00 64.66 43 THR B CA 1
ATOM 4814 C C . THR B 1 43 ? -18.207 27.647 7.998 1.00 61.93 43 THR B C 1
ATOM 4815 O O . THR B 1 43 ? -18.299 27.449 6.781 1.00 62.63 43 THR B O 1
ATOM 4819 N N . VAL B 1 44 ? -18.872 26.939 8.906 1.00 49.08 44 VAL B N 1
ATOM 4820 C CA . VAL B 1 44 ? -19.813 25.885 8.550 1.00 47.62 44 VAL B CA 1
ATOM 4821 C C . VAL B 1 44 ? -21.219 26.457 8.612 1.00 48.69 44 VAL B C 1
ATOM 4822 O O . VAL B 1 44 ? -21.609 27.067 9.615 1.00 43.61 44 VAL B O 1
ATOM 4826 N N . GLU B 1 45 ? -21.980 26.266 7.538 1.00 47.41 45 GLU B N 1
ATOM 4827 C CA . GLU B 1 45 ? -23.344 26.757 7.448 1.00 45.69 45 GLU B CA 1
ATOM 4828 C C . GLU B 1 45 ? -24.238 25.634 6.946 1.00 48.42 45 GLU B C 1
ATOM 4829 O O . GLU B 1 45 ? -23.782 24.705 6.273 1.00 48.15 45 GLU B O 1
ATOM 4835 N N . HIS B 1 46 ? -25.522 25.722 7.282 1.00 35.66 46 HIS B N 1
ATOM 4836 C CA . HIS B 1 46 ? -26.507 24.709 6.899 1.00 40.63 46 HIS B CA 1
ATOM 4837 C C . HIS B 1 46 ? -27.754 25.368 6.322 1.00 39.38 46 HIS B C 1
ATOM 4838 O O . HIS B 1 46 ? -28.839 25.299 6.910 1.00 50.96 46 HIS B O 1
ATOM 4845 N N . PRO B 1 47 ? -27.637 26.006 5.156 1.00 38.44 47 PRO B N 1
ATOM 4846 C CA . PRO B 1 47 ? -28.822 26.603 4.530 1.00 42.05 47 PRO B CA 1
ATOM 4847 C C . PRO B 1 47 ? -29.834 25.534 4.144 1.00 57.99 47 PRO B C 1
ATOM 4848 O O . PRO B 1 47 ? -29.524 24.345 4.052 1.00 58.96 47 PRO B O 1
ATOM 4852 N N . ASP B 1 48 ? -31.068 25.976 3.927 1.00 68.06 48 ASP B N 1
ATOM 4853 C CA . ASP B 1 48 ? -32.159 25.069 3.606 1.00 72.72 48 ASP B CA 1
ATOM 4854 C C . ASP B 1 48 ? -32.255 24.890 2.101 1.00 61.63 48 ASP B C 1
ATOM 4855 O O . ASP B 1 48 ? -32.050 25.837 1.336 1.00 62.79 48 ASP B O 1
ATOM 4860 N N . LYS B 1 49 ? -32.587 23.668 1.685 1.00 57.49 49 LYS B N 1
ATOM 4861 C CA . LYS B 1 49 ? -32.576 23.291 0.272 1.00 54.90 49 LYS B CA 1
ATOM 4862 C C . LYS B 1 49 ? -31.260 23.685 -0.389 1.00 52.10 49 LYS B C 1
ATOM 4863 O O . LYS B 1 49 ? -31.226 24.156 -1.528 1.00 57.05 49 LYS B O 1
ATOM 4869 N N . LEU B 1 50 ? -30.161 23.495 0.348 1.00 47.37 50 LEU B N 1
ATOM 4870 C CA . LEU B 1 50 ? -28.853 23.898 -0.156 1.00 48.12 50 LEU B CA 1
ATOM 4871 C C . LEU B 1 50 ? -28.499 23.158 -1.435 1.00 53.00 50 LEU B C 1
ATOM 4872 O O . LEU B 1 50 ? -27.787 23.701 -2.287 1.00 50.14 50 LEU B O 1
ATOM 4877 N N . GLU B 1 51 ? -28.977 21.920 -1.585 1.00 50.11 51 GLU B N 1
ATOM 4878 C CA . GLU B 1 51 ? -28.746 21.191 -2.824 1.00 47.35 51 GLU B CA 1
ATOM 4879 C C . GLU B 1 51 ? -29.399 21.881 -4.012 1.00 56.91 51 GLU B C 1
ATOM 4880 O O . GLU B 1 51 ? -28.952 21.692 -5.149 1.00 57.67 51 GLU B O 1
ATOM 4886 N N . GLU B 1 52 ? -30.441 22.679 -3.773 1.00 53.29 52 GLU B N 1
ATOM 4887 C CA . GLU B 1 52 ? -31.047 23.496 -4.814 1.00 56.81 52 GLU B CA 1
ATOM 4888 C C . GLU B 1 52 ? -30.498 24.916 -4.839 1.00 60.81 52 GLU B C 1
ATOM 4889 O O . GLU B 1 52 ? -30.535 25.565 -5.891 1.00 63.47 52 GLU B O 1
ATOM 4895 N N . LYS B 1 53 ? -29.991 25.415 -3.708 1.00 61.44 53 LYS B N 1
ATOM 4896 C CA . LYS B 1 53 ? -29.432 26.763 -3.681 1.00 72.05 53 LYS B CA 1
ATOM 4897 C C . LYS B 1 53 ? -28.051 26.805 -4.314 1.00 71.21 53 LYS B C 1
ATOM 4898 O O . LYS B 1 53 ? -27.734 27.745 -5.052 1.00 68.55 53 LYS B O 1
ATOM 4904 N N . PHE B 1 54 ? -27.223 25.800 -4.029 1.00 71.40 54 PHE B N 1
ATOM 4905 C CA . PHE B 1 54 ? -25.889 25.719 -4.621 1.00 66.83 54 PHE B CA 1
ATOM 4906 C C . PHE B 1 54 ? -25.880 25.951 -6.126 1.00 64.69 54 PHE B C 1
ATOM 4907 O O . PHE B 1 54 ? -25.125 26.824 -6.580 1.00 62.77 54 PHE B O 1
ATOM 4915 N N . PRO B 1 55 ? -26.683 25.258 -6.942 1.00 67.17 55 PRO B N 1
ATOM 4916 C CA . PRO B 1 55 ? -26.708 25.599 -8.373 1.00 65.40 55 PRO B CA 1
ATOM 4917 C C . PRO B 1 55 ? -27.038 27.056 -8.635 1.00 67.96 55 PRO B C 1
ATOM 4918 O O . PRO B 1 55 ? -26.563 27.619 -9.626 1.00 69.08 55 PRO B O 1
ATOM 4922 N N . GLN B 1 56 ? -27.827 27.690 -7.769 1.00 75.33 56 GLN B N 1
ATOM 4923 C CA . GLN B 1 56 ? -28.195 29.086 -7.978 1.00 78.40 56 GLN B CA 1
ATOM 4924 C C . GLN B 1 56 ? -27.045 30.021 -7.617 1.00 73.78 56 GLN B C 1
ATOM 4925 O O . GLN B 1 56 ? -26.598 30.821 -8.444 1.00 70.59 56 GLN B O 1
ATOM 4931 N N . VAL B 1 57 ? -26.549 29.925 -6.382 1.00 75.09 57 VAL B N 1
ATOM 4932 C CA . VAL B 1 57 ? -25.473 30.809 -5.948 1.00 74.90 57 VAL B CA 1
ATOM 4933 C C . VAL B 1 57 ? -24.178 30.503 -6.696 1.00 78.56 57 VAL B C 1
ATOM 4934 O O . VAL B 1 57 ? -23.426 31.417 -7.055 1.00 78.88 57 VAL B O 1
ATOM 4938 N N . ALA B 1 58 ? -23.902 29.222 -6.966 1.00 82.93 58 ALA B N 1
ATOM 4939 C CA . ALA B 1 58 ? -22.649 28.875 -7.632 1.00 88.68 58 ALA B CA 1
ATOM 4940 C C . ALA B 1 58 ? -22.654 29.294 -9.098 1.00 95.53 58 ALA B C 1
ATOM 4941 O O . ALA B 1 58 ? -21.653 29.821 -9.595 1.00 95.54 58 ALA B O 1
ATOM 4943 N N . ALA B 1 59 ? -23.764 29.066 -9.808 1.00 102.60 59 ALA B N 1
ATOM 4944 C CA . ALA B 1 59 ? -23.804 29.399 -11.230 1.00 106.60 59 ALA B CA 1
ATOM 4945 C C . ALA B 1 59 ? -23.558 30.880 -11.475 1.00 107.57 59 ALA B C 1
ATOM 4946 O O . ALA B 1 59 ? -23.004 31.250 -12.516 1.00 111.59 59 ALA B O 1
ATOM 4948 N N . THR B 1 60 ? -23.955 31.740 -10.538 1.00 103.54 60 THR B N 1
ATOM 4949 C CA . THR B 1 60 ? -23.756 33.173 -10.705 1.00 101.51 60 THR B CA 1
ATOM 4950 C C . THR B 1 60 ? -22.370 33.638 -10.286 1.00 104.73 60 THR B C 1
ATOM 4951 O O . THR B 1 60 ? -21.944 34.719 -10.707 1.00 105.11 60 THR B O 1
ATOM 4955 N N . GLY B 1 61 ? -21.660 32.857 -9.477 1.00 107.12 61 GLY B N 1
ATOM 4956 C CA . GLY B 1 61 ? -20.355 33.250 -8.969 1.00 110.01 61 GLY B CA 1
ATOM 4957 C C . GLY B 1 61 ? -20.258 33.312 -7.458 1.00 112.17 61 GLY B C 1
ATOM 4958 O O . GLY B 1 61 ? -19.166 33.578 -6.937 1.00 112.58 61 GLY B O 1
ATOM 4959 N N . ASP B 1 62 ? -21.345 33.082 -6.730 1.00 114.16 62 ASP B N 1
ATOM 4960 C CA . ASP B 1 62 ? -21.353 33.065 -5.278 1.00 111.73 62 ASP B CA 1
ATOM 4961 C C . ASP B 1 62 ? -21.329 31.616 -4.794 1.00 99.33 62 ASP B C 1
ATOM 4962 O O . ASP B 1 62 ? -21.114 30.681 -5.570 1.00 102.77 62 ASP B O 1
ATOM 4967 N N . GLY B 1 63 ? -21.531 31.421 -3.495 1.00 78.43 63 GLY B N 1
ATOM 4968 C CA . GLY B 1 63 ? -21.625 30.092 -2.942 1.00 60.42 63 GLY B CA 1
ATOM 4969 C C . GLY B 1 63 ? -20.463 29.740 -2.040 1.00 55.78 63 GLY B C 1
ATOM 4970 O O . GLY B 1 63 ? -19.495 30.496 -1.905 1.00 55.00 63 GLY B O 1
ATOM 4971 N N . PRO B 1 64 ? -20.539 28.577 -1.404 1.00 49.67 64 PRO B N 1
ATOM 4972 C CA . PRO B 1 64 ? -19.484 28.161 -0.479 1.00 48.29 64 PRO B CA 1
ATOM 4973 C C . PRO B 1 64 ? -18.267 27.653 -1.238 1.00 52.05 64 PRO B C 1
ATOM 4974 O O . PRO B 1 64 ? -18.281 27.489 -2.456 1.00 49.52 64 PRO B O 1
ATOM 4978 N N . ASP B 1 65 ? -17.197 27.412 -0.482 1.00 54.02 65 ASP B N 1
ATOM 4979 C CA . ASP B 1 65 ? -16.020 26.763 -1.047 1.00 50.04 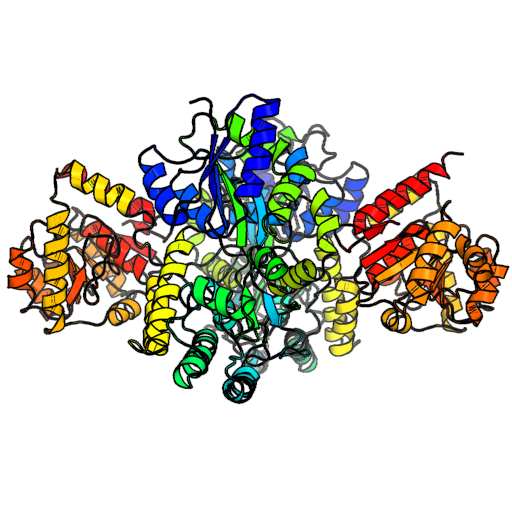65 ASP B CA 1
ATOM 4980 C C . ASP B 1 65 ? -16.214 25.254 -1.131 1.00 51.01 65 ASP B C 1
ATOM 4981 O O . ASP B 1 65 ? -15.779 24.619 -2.098 1.00 53.52 65 ASP B O 1
ATOM 4986 N N . ILE B 1 66 ? -16.866 24.670 -0.128 1.00 46.49 66 ILE B N 1
ATOM 4987 C CA . ILE B 1 66 ? -17.106 23.235 -0.056 1.00 35.40 66 ILE B CA 1
ATOM 4988 C C . ILE B 1 66 ? -18.587 23.013 0.209 1.00 40.95 66 ILE B C 1
ATOM 4989 O O . ILE B 1 66 ? -19.160 23.637 1.109 1.00 54.36 66 ILE B O 1
ATOM 4994 N N . ILE B 1 67 ? -19.205 22.127 -0.569 1.00 36.24 67 ILE B N 1
ATOM 4995 C CA . ILE B 1 67 ? -20.597 21.744 -0.373 1.00 42.45 67 ILE B CA 1
ATOM 4996 C C . ILE B 1 67 ? -20.659 20.263 -0.027 1.00 46.53 67 ILE B C 1
ATOM 4997 O O . ILE B 1 67 ? -19.947 19.444 -0.620 1.00 42.00 67 ILE B O 1
ATOM 5002 N N . PHE B 1 68 ? -21.507 19.925 0.940 1.00 44.68 68 PHE B N 1
ATOM 5003 C CA . PHE B 1 68 ? -21.755 18.547 1.331 1.00 43.28 68 PHE B CA 1
ATOM 5004 C C . PHE B 1 68 ? -23.167 18.153 0.929 1.00 46.49 68 PHE B C 1
ATOM 5005 O O . PHE B 1 68 ? -24.119 18.909 1.149 1.00 49.33 68 PHE B O 1
ATOM 5013 N N . TRP B 1 69 ? -23.293 16.967 0.341 1.00 43.46 69 TRP B N 1
ATOM 5014 C CA . TRP B 1 69 ? -24.577 16.380 -0.017 1.00 40.35 69 TRP B CA 1
ATOM 5015 C C . TRP B 1 69 ? -24.307 14.981 -0.547 1.00 37.90 69 TRP B C 1
ATOM 5016 O O . TRP B 1 69 ? -23.176 14.650 -0.914 1.00 31.19 69 TRP B O 1
ATOM 5027 N N . ALA B 1 70 ? -25.354 14.158 -0.563 1.00 28.70 70 ALA B N 1
ATOM 5028 C CA . ALA B 1 70 ? -25.246 12.837 -1.162 1.00 33.01 70 ALA B CA 1
ATOM 5029 C C . ALA B 1 70 ? -24.790 12.955 -2.611 1.00 35.51 70 ALA B C 1
ATOM 5030 O O . ALA B 1 70 ? -25.077 13.940 -3.298 1.00 41.46 70 ALA B O 1
ATOM 5032 N N . HIS B 1 71 ? -24.066 11.934 -3.069 1.00 34.65 71 HIS B N 1
ATOM 5033 C CA . HIS B 1 71 ? -23.426 11.983 -4.379 1.00 34.03 71 HIS B CA 1
ATOM 5034 C C . HIS B 1 71 ? -24.422 12.104 -5.524 1.00 32.17 71 HIS B C 1
ATOM 5035 O O . HIS B 1 71 ? -24.042 12.561 -6.608 1.00 28.78 71 HIS B O 1
ATOM 5042 N N . ASP B 1 72 ? -25.683 11.707 -5.317 1.00 28.62 72 ASP B N 1
ATOM 5043 C CA . ASP B 1 72 ? -26.634 11.649 -6.424 1.00 25.09 72 ASP B CA 1
ATOM 5044 C C . ASP B 1 72 ? -26.875 13.007 -7.069 1.00 31.31 72 ASP B C 1
ATOM 5045 O O . ASP B 1 72 ? -27.341 13.062 -8.212 1.00 34.80 72 ASP B O 1
ATOM 5050 N N . ARG B 1 73 ? -26.570 14.100 -6.371 1.00 30.41 73 ARG B N 1
ATOM 5051 C CA . ARG B 1 73 ? -26.749 15.434 -6.927 1.00 34.00 73 ARG B CA 1
ATOM 5052 C C . ARG B 1 73 ? -25.505 15.965 -7.627 1.00 42.17 73 ARG B C 1
ATOM 5053 O O . ARG B 1 73 ? -25.609 16.928 -8.395 1.00 38.26 73 ARG B O 1
ATOM 5061 N N . PHE B 1 74 ? -24.339 15.357 -7.391 1.00 42.49 74 PHE B N 1
ATOM 5062 C CA . PHE B 1 74 ? -23.084 15.957 -7.836 1.00 40.94 74 PHE B CA 1
ATOM 5063 C C . PHE B 1 74 ? -22.873 15.825 -9.339 1.00 46.70 74 PHE B C 1
ATOM 5064 O O . PHE B 1 74 ? -22.170 16.649 -9.934 1.00 46.38 74 PHE B O 1
ATOM 5072 N N . GLY B 1 75 ? -23.454 14.804 -9.968 1.00 46.64 75 GLY B N 1
ATOM 5073 C CA . GLY B 1 75 ? -23.306 14.671 -11.408 1.00 44.66 75 GLY B CA 1
ATOM 5074 C C . GLY B 1 75 ? -23.960 15.810 -12.163 1.00 49.17 75 GLY B C 1
ATOM 5075 O O . GLY B 1 75 ? -23.434 16.280 -13.175 1.00 44.81 75 GLY B O 1
ATOM 5076 N N . GLY B 1 76 ? -25.118 16.267 -11.685 1.00 41.29 76 GLY B N 1
ATOM 5077 C CA . GLY B 1 76 ? -25.721 17.452 -12.263 1.00 42.46 76 GLY B CA 1
ATOM 5078 C C . GLY B 1 76 ? -24.893 18.700 -12.035 1.00 44.77 76 GLY B C 1
ATOM 5079 O O . GLY B 1 76 ? -24.873 19.599 -12.879 1.00 44.75 76 GLY B O 1
ATOM 5080 N N . TYR B 1 77 ? -24.200 18.773 -10.896 1.00 37.83 77 TYR B N 1
ATOM 5081 C CA . TYR B 1 77 ? -23.309 19.901 -10.650 1.00 43.77 77 TYR B CA 1
ATOM 5082 C C . TYR B 1 77 ? -22.117 19.875 -11.600 1.00 42.79 77 TYR B C 1
ATOM 5083 O O . TYR B 1 77 ? -21.675 20.926 -12.078 1.00 46.89 77 TYR B O 1
ATOM 5092 N N . ALA B 1 78 ? -21.581 18.683 -11.879 1.00 43.64 78 ALA B N 1
ATOM 5093 C CA . ALA B 1 78 ? -20.420 18.574 -12.758 1.00 47.58 78 ALA B CA 1
ATOM 5094 C C . ALA B 1 78 ? -20.774 18.952 -14.190 1.00 52.37 78 ALA B C 1
ATOM 5095 O O . ALA B 1 78 ? -20.066 19.742 -14.826 1.00 60.60 78 ALA B O 1
ATOM 5097 N N . GLN B 1 79 ? -21.868 18.392 -14.718 1.00 48.97 79 GLN B N 1
ATOM 5098 C CA . GLN B 1 79 ? -22.339 18.776 -16.044 1.00 50.60 79 GLN B CA 1
ATOM 5099 C C . GLN B 1 79 ? -22.563 20.280 -16.154 1.00 60.52 79 GLN B C 1
ATOM 5100 O O . GLN B 1 79 ? -22.515 20.829 -17.261 1.00 67.12 79 GLN B O 1
ATOM 5106 N N . SER B 1 80 ? -22.776 20.958 -15.032 1.00 60.28 80 SER B N 1
ATOM 5107 C CA . SER B 1 80 ? -22.892 22.407 -15.005 1.00 60.52 80 SER B CA 1
ATOM 5108 C C . SER B 1 80 ? -21.545 23.108 -14.864 1.00 52.56 80 SER B C 1
ATOM 5109 O O . SER B 1 80 ? -21.499 24.341 -14.912 1.00 55.10 80 SER B O 1
ATOM 5112 N N . GLY B 1 81 ? -20.455 22.361 -14.698 1.00 51.65 81 GLY B N 1
ATOM 5113 C CA . GLY B 1 81 ? -19.160 22.977 -14.485 1.00 40.45 81 GLY B CA 1
ATOM 5114 C C . GLY B 1 81 ? -19.015 23.691 -13.162 1.00 50.99 81 GLY B C 1
ATOM 5115 O O . GLY B 1 81 ? -18.134 24.544 -13.022 1.00 58.11 81 GLY B O 1
ATOM 5116 N N . LEU B 1 82 ? -19.854 23.365 -12.180 1.00 48.16 82 LEU B N 1
ATOM 5117 C CA . LEU B 1 82 ? -19.831 24.023 -10.882 1.00 40.95 82 LEU B CA 1
ATOM 5118 C C . LEU B 1 82 ? -18.836 23.406 -9.912 1.00 48.00 82 LEU B C 1
ATOM 5119 O O . LEU B 1 82 ? -18.612 23.973 -8.837 1.00 49.25 82 LEU B O 1
ATOM 5124 N N . LEU B 1 83 ? -18.236 22.270 -10.254 1.00 47.02 83 LEU B N 1
ATOM 5125 C CA . LEU B 1 83 ? -17.359 21.547 -9.345 1.00 45.71 83 LEU B CA 1
ATOM 5126 C C . LEU B 1 83 ? -15.977 21.407 -9.963 1.00 58.35 83 LEU B C 1
ATOM 5127 O O . LEU B 1 83 ? -15.841 20.913 -11.087 1.00 68.23 83 LEU B O 1
ATOM 5132 N N . ALA B 1 84 ? -14.960 21.843 -9.226 1.00 55.59 84 ALA B N 1
ATOM 5133 C CA . ALA B 1 84 ? -13.587 21.622 -9.645 1.00 52.54 84 ALA B CA 1
ATOM 5134 C C . ALA B 1 84 ? -13.241 20.143 -9.535 1.00 51.24 84 ALA B C 1
ATOM 5135 O O . ALA B 1 84 ? -13.742 19.427 -8.664 1.00 48.35 84 ALA B O 1
ATOM 5137 N N . GLU B 1 85 ? -12.380 19.685 -10.438 1.00 40.80 85 GLU B N 1
ATOM 5138 C CA . GLU B 1 85 ? -11.936 18.300 -10.404 1.00 40.44 85 GLU B CA 1
ATOM 5139 C C . GLU B 1 85 ? -10.948 18.111 -9.263 1.00 43.85 85 GLU B C 1
ATOM 5140 O O . GLU B 1 85 ? -10.020 18.907 -9.093 1.00 53.10 85 GLU B O 1
ATOM 5146 N N . ILE B 1 86 ? -11.148 17.069 -8.476 1.00 49.40 86 ILE B N 1
ATOM 5147 C CA . ILE B 1 86 ? -10.221 16.746 -7.401 1.00 55.65 86 ILE B CA 1
ATOM 5148 C C . ILE B 1 86 ? -9.177 15.775 -7.931 1.00 65.11 86 ILE B C 1
ATOM 5149 O O . ILE B 1 86 ? -9.491 14.849 -8.690 1.00 60.25 86 ILE B O 1
ATOM 5154 N N . THR B 1 87 ? -7.925 15.995 -7.545 1.00 68.77 87 THR B N 1
ATOM 5155 C CA . THR B 1 87 ? -6.804 15.154 -7.964 1.00 72.86 87 THR B CA 1
ATOM 5156 C C . THR B 1 87 ? -6.053 14.668 -6.732 1.00 68.72 87 THR B C 1
ATOM 5157 O O . THR B 1 87 ? -4.913 15.076 -6.480 1.00 71.60 87 THR B O 1
ATOM 5161 N N . PRO B 1 88 ? -6.667 13.793 -5.938 1.00 65.07 88 PRO B N 1
ATOM 5162 C CA . PRO B 1 88 ? -5.957 13.239 -4.785 1.00 61.01 88 PRO B CA 1
ATOM 5163 C C . PRO B 1 88 ? -4.856 12.298 -5.234 1.00 58.76 88 PRO B C 1
ATOM 5164 O O . PRO B 1 88 ? -4.958 11.622 -6.260 1.00 59.71 88 PRO B O 1
ATOM 5168 N N . ALA B 1 89 ? -3.783 12.275 -4.450 1.00 62.80 89 ALA B N 1
ATOM 5169 C CA . ALA B 1 89 ? -2.689 11.358 -4.714 1.00 68.54 89 ALA B CA 1
ATOM 5170 C C . ALA B 1 89 ? -3.169 9.921 -4.568 1.00 71.48 89 ALA B C 1
ATOM 5171 O O . ALA B 1 89 ? -4.043 9.617 -3.751 1.00 72.34 89 ALA B O 1
ATOM 5173 N N . ALA B 1 90 ? -2.584 9.029 -5.374 1.00 66.03 90 ALA B N 1
ATOM 5174 C CA . ALA B 1 90 ? -2.930 7.614 -5.290 1.00 63.65 90 ALA B CA 1
ATOM 5175 C C . ALA B 1 90 ? -2.773 7.077 -3.874 1.00 57.18 90 ALA B C 1
ATOM 5176 O O . ALA B 1 90 ? -3.509 6.173 -3.466 1.00 55.08 90 ALA B O 1
ATOM 5178 N N . ALA B 1 91 ? -1.834 7.632 -3.103 1.00 50.69 91 ALA B N 1
ATOM 5179 C CA . ALA B 1 91 ? -1.684 7.225 -1.711 1.00 52.45 91 ALA B CA 1
ATOM 5180 C C . ALA B 1 91 ? -2.874 7.660 -0.864 1.00 47.25 91 ALA B C 1
ATOM 5181 O O . ALA B 1 91 ? -3.177 7.021 0.149 1.00 42.27 91 ALA B O 1
ATOM 5183 N N . PHE B 1 92 ? -3.559 8.737 -1.258 1.00 46.99 92 PHE B N 1
ATOM 5184 C CA . PHE B 1 92 ? -4.747 9.165 -0.527 1.00 50.85 92 PHE B CA 1
ATOM 5185 C C . PHE B 1 92 ? -5.989 8.411 -0.986 1.00 47.45 92 PHE B C 1
ATOM 5186 O O . PHE B 1 92 ? -6.833 8.044 -0.160 1.00 38.57 92 PHE B O 1
ATOM 5194 N N . GLN B 1 93 ? -6.126 8.186 -2.296 1.00 44.52 93 GLN B N 1
ATOM 5195 C CA . GLN B 1 93 ? -7.267 7.427 -2.800 1.00 52.35 93 GLN B CA 1
ATOM 5196 C C . GLN B 1 93 ? -7.302 6.027 -2.204 1.00 53.54 93 GLN B C 1
ATOM 5197 O O . GLN B 1 93 ? -8.379 5.494 -1.914 1.00 55.01 93 GLN B O 1
ATOM 5203 N N . ASP B 1 94 ? -6.130 5.417 -2.012 1.00 53.28 94 ASP B N 1
ATOM 5204 C CA . ASP B 1 94 ? -6.059 4.108 -1.376 1.00 58.77 94 ASP B CA 1
ATOM 5205 C C . ASP B 1 94 ? -6.536 4.129 0.070 1.00 44.81 94 ASP B C 1
ATOM 5206 O O . ASP B 1 94 ? -6.797 3.060 0.632 1.00 48.13 94 ASP B O 1
ATOM 5211 N N . LYS B 1 95 ? -6.661 5.309 0.683 1.00 39.60 95 LYS B N 1
ATOM 5212 C CA . LYS B 1 95 ? -7.147 5.375 2.058 1.00 44.53 95 LYS B CA 1
ATOM 5213 C C . LYS B 1 95 ? -8.649 5.131 2.137 1.00 45.51 95 LYS B C 1
ATOM 5214 O O . LYS B 1 95 ? -9.141 4.644 3.161 1.00 53.42 95 LYS B O 1
ATOM 5220 N N . LEU B 1 96 ? -9.387 5.460 1.083 1.00 45.99 96 LEU B N 1
ATOM 5221 C CA . LEU B 1 96 ? -10.830 5.283 1.054 1.00 45.20 96 LEU B CA 1
ATOM 5222 C C . LEU B 1 96 ? -11.195 4.083 0.187 1.00 48.86 96 LEU B C 1
ATOM 5223 O O . LEU B 1 96 ? -10.441 3.673 -0.699 1.00 47.12 96 LEU B O 1
ATOM 5228 N N . TYR B 1 97 ? -12.368 3.521 0.459 1.00 43.02 97 TYR B N 1
ATOM 5229 C CA . TYR B 1 97 ? -12.830 2.360 -0.292 1.00 36.53 97 TYR B CA 1
ATOM 5230 C C . TYR B 1 97 ? -13.064 2.748 -1.748 1.00 42.36 97 TYR B C 1
ATOM 5231 O O . TYR B 1 97 ? -13.680 3.788 -2.015 1.00 42.64 97 TYR B O 1
ATOM 5240 N N . PRO B 1 98 ? -12.575 1.960 -2.709 1.00 39.20 98 PRO B N 1
ATOM 5241 C CA . PRO B 1 98 ? -12.776 2.318 -4.122 1.00 34.58 98 PRO B CA 1
ATOM 5242 C C . PRO B 1 98 ? -14.230 2.523 -4.525 1.00 34.06 98 PRO B C 1
ATOM 5243 O O . PRO B 1 98 ? -14.500 3.359 -5.396 1.00 37.23 98 PRO B O 1
ATOM 5247 N N . PHE B 1 99 ? -15.180 1.805 -3.915 1.00 36.54 99 PHE B N 1
ATOM 5248 C CA . PHE B 1 99 ? -16.576 1.977 -4.310 1.00 34.54 99 PHE B CA 1
ATOM 5249 C C . PHE B 1 99 ? -17.108 3.356 -3.941 1.00 36.48 99 PHE B C 1
ATOM 5250 O O . PHE B 1 99 ? -17.966 3.895 -4.649 1.00 37.56 99 PHE B O 1
ATOM 5258 N N . THR B 1 100 ? -16.621 3.941 -2.844 1.00 33.23 100 THR B N 1
ATOM 5259 C CA . THR B 1 100 ? -17.010 5.309 -2.524 1.00 41.55 100 THR B CA 1
ATOM 5260 C C . THR B 1 100 ? -16.432 6.296 -3.529 1.00 35.35 100 THR B C 1
ATOM 5261 O O . THR B 1 100 ? -17.059 7.320 -3.823 1.00 36.07 100 THR B O 1
ATOM 5265 N N . TRP B 1 101 ? -15.245 6.003 -4.069 1.00 42.47 101 TRP B N 1
ATOM 5266 C CA . TRP B 1 101 ? -14.703 6.821 -5.148 1.00 35.09 101 TRP B CA 1
ATOM 5267 C C . TRP B 1 101 ? -15.562 6.713 -6.403 1.00 36.58 101 TRP B C 1
ATOM 5268 O O . TRP B 1 101 ? -15.777 7.710 -7.102 1.00 38.13 101 TRP B O 1
ATOM 5279 N N . ASP B 1 102 ? -16.052 5.505 -6.708 1.00 30.48 102 ASP B N 1
ATOM 5280 C CA . ASP B 1 102 ? -16.912 5.319 -7.874 1.00 30.50 102 ASP B CA 1
ATOM 5281 C C . ASP B 1 102 ? -18.130 6.234 -7.819 1.00 34.55 102 ASP B C 1
ATOM 5282 O O . ASP B 1 102 ? -18.569 6.757 -8.851 1.00 33.68 102 ASP B O 1
ATOM 5287 N N . ALA B 1 103 ? -18.686 6.439 -6.623 1.00 31.41 103 ALA B N 1
ATOM 5288 C CA . ALA B 1 103 ? -19.897 7.238 -6.478 1.00 24.23 103 ALA B CA 1
ATOM 5289 C C . ALA B 1 103 ? -19.691 8.697 -6.866 1.00 27.57 103 ALA B C 1
ATOM 5290 O O . ALA B 1 103 ? -20.659 9.364 -7.248 1.00 35.64 103 ALA B O 1
ATOM 5292 N N . VAL B 1 104 ? -18.464 9.203 -6.788 1.00 28.58 104 VAL B N 1
ATOM 5293 C CA . VAL B 1 104 ? -18.174 10.601 -7.075 1.00 31.39 104 VAL B CA 1
ATOM 5294 C C . VAL B 1 104 ? -17.361 10.764 -8.357 1.00 41.69 104 VAL B C 1
ATOM 5295 O O . VAL B 1 104 ? -16.731 11.800 -8.563 1.00 44.74 104 VAL B O 1
ATOM 5299 N N . ARG B 1 105 ? -17.356 9.755 -9.219 1.00 35.51 105 ARG B N 1
ATOM 5300 C CA . ARG B 1 105 ? -16.713 9.854 -10.519 1.00 31.08 105 ARG B CA 1
ATOM 5301 C C . ARG B 1 105 ? -17.783 10.085 -11.575 1.00 32.03 105 ARG B C 1
ATOM 5302 O O . ARG B 1 105 ? -18.746 9.317 -11.668 1.00 42.99 105 ARG B O 1
ATOM 5310 N N . TYR B 1 106 ? -17.621 11.149 -12.356 1.00 29.79 106 TYR B N 1
ATOM 5311 C CA . TYR B 1 106 ? -18.566 11.502 -13.410 1.00 35.81 106 TYR B CA 1
ATOM 5312 C C . TYR B 1 106 ? -17.781 11.702 -14.697 1.00 39.99 106 TYR B C 1
ATOM 5313 O O . TYR B 1 106 ? -16.967 12.627 -14.793 1.00 36.79 106 TYR B O 1
ATOM 5322 N N . ASN B 1 107 ? -18.029 10.838 -15.681 1.00 43.32 107 ASN B N 1
ATOM 5323 C CA . ASN B 1 107 ? -17.353 10.895 -16.976 1.00 47.12 107 ASN B CA 1
ATOM 5324 C C . ASN B 1 107 ? -15.833 10.893 -16.818 1.00 36.25 107 ASN B C 1
ATOM 5325 O O . ASN B 1 107 ? -15.114 11.691 -17.423 1.00 36.87 107 ASN B O 1
ATOM 5330 N N . GLY B 1 108 ? -15.345 9.984 -15.972 1.00 36.99 108 GLY B N 1
ATOM 5331 C CA . GLY B 1 108 ? -13.925 9.768 -15.800 1.00 31.44 108 GLY B CA 1
ATOM 5332 C C . GLY B 1 108 ? -13.238 10.652 -14.779 1.00 41.59 108 GLY B C 1
ATOM 5333 O O . GLY B 1 108 ? -12.089 10.368 -14.419 1.00 47.03 108 GLY B O 1
ATOM 5334 N N . LYS B 1 109 ? -13.889 11.707 -14.299 1.00 42.80 109 LYS B N 1
ATOM 5335 C CA . LYS B 1 109 ? -13.262 12.671 -13.404 1.00 43.11 109 LYS B CA 1
ATOM 5336 C C . LYS B 1 109 ? -13.874 12.576 -12.013 1.00 44.25 109 LYS B C 1
ATOM 5337 O O . LYS B 1 109 ? -15.100 12.542 -11.869 1.00 45.20 109 LYS B O 1
ATOM 5343 N N . LEU B 1 110 ? -13.015 12.533 -10.997 1.00 40.27 110 LEU B N 1
ATOM 5344 C CA . LEU B 1 110 ? -13.477 12.628 -9.621 1.00 38.24 110 LEU B CA 1
ATOM 5345 C C . LEU B 1 110 ? -13.873 14.069 -9.322 1.00 42.89 110 LEU B C 1
ATOM 5346 O O . LEU B 1 110 ? -13.100 14.999 -9.571 1.00 41.86 110 LEU B O 1
ATOM 5351 N N . ILE B 1 111 ? -15.082 14.256 -8.793 1.00 40.20 111 ILE B N 1
ATOM 5352 C CA . ILE B 1 111 ? -15.667 15.579 -8.624 1.00 41.42 111 ILE B CA 1
ATOM 5353 C C . ILE B 1 111 ? -16.045 15.877 -7.177 1.00 37.97 111 ILE B C 1
ATOM 5354 O O . ILE B 1 111 ? -16.734 16.865 -6.918 1.00 39.38 111 ILE B O 1
ATOM 5359 N N . ALA B 1 112 ? -15.616 15.042 -6.232 1.00 34.10 112 ALA B N 1
ATOM 5360 C CA . ALA B 1 112 ? -15.891 15.248 -4.814 1.00 32.15 112 ALA B CA 1
ATOM 5361 C C . ALA B 1 112 ? -15.145 14.192 -4.013 1.00 39.63 112 ALA B C 1
ATOM 5362 O O . ALA B 1 112 ? -14.707 13.171 -4.547 1.00 34.73 112 ALA B O 1
ATOM 5364 N N . TYR B 1 113 ? -15.030 14.445 -2.709 1.00 33.92 113 TYR B N 1
ATOM 5365 C CA . TYR B 1 113 ? -14.438 13.492 -1.788 1.00 39.84 113 TYR B CA 1
ATOM 5366 C C . TYR B 1 113 ? -15.547 12.694 -1.131 1.00 44.38 113 TYR B C 1
ATOM 5367 O O . TYR B 1 113 ? -16.450 13.294 -0.526 1.00 40.86 113 TYR B O 1
ATOM 5376 N N . PRO B 1 114 ? -15.539 11.366 -1.216 1.00 44.48 114 PRO B N 1
ATOM 5377 C CA . PRO B 1 114 ? -16.546 10.586 -0.491 1.00 42.88 114 PRO B CA 1
ATOM 5378 C C . PRO B 1 114 ? -16.282 10.632 1.005 1.00 40.63 114 PRO B C 1
ATOM 5379 O O . PRO B 1 114 ? -15.135 10.594 1.454 1.00 37.95 114 PRO B O 1
ATOM 5383 N N . ILE B 1 115 ? -17.361 10.722 1.779 1.00 44.35 115 ILE B N 1
ATOM 5384 C CA . ILE B 1 115 ? -17.284 10.827 3.234 1.00 30.36 115 ILE B CA 1
ATOM 5385 C C . ILE B 1 115 ? -17.834 9.579 3.917 1.00 35.91 115 ILE B C 1
ATOM 5386 O O . ILE B 1 115 ? -17.119 8.901 4.657 1.00 38.16 115 ILE B O 1
ATOM 5391 N N . ALA B 1 116 ? -19.102 9.256 3.676 1.00 38.60 116 ALA B N 1
ATOM 5392 C CA . ALA B 1 116 ? -19.743 8.167 4.395 1.00 37.94 116 ALA B CA 1
ATOM 5393 C C . ALA B 1 116 ? -20.892 7.613 3.568 1.00 30.44 116 ALA B C 1
ATOM 5394 O O . ALA B 1 116 ? -21.497 8.323 2.761 1.00 33.02 116 ALA B O 1
ATOM 5396 N N . VAL B 1 117 ? -21.184 6.336 3.788 1.00 28.67 117 VAL B N 1
ATOM 5397 C CA . VAL B 1 117 ? -22.286 5.655 3.120 1.00 33.82 117 VAL B CA 1
ATOM 5398 C C . VAL B 1 117 ? -23.511 5.732 4.021 1.00 32.38 117 VAL B C 1
ATOM 5399 O O . VAL B 1 117 ? -23.472 5.288 5.174 1.00 36.35 117 VAL B O 1
ATOM 5403 N N . GLU B 1 118 ? -24.597 6.295 3.498 1.00 37.44 118 GLU B N 1
ATOM 5404 C CA . GLU B 1 118 ? -25.835 6.479 4.244 1.00 36.62 118 GLU B CA 1
ATOM 5405 C C . GLU B 1 118 ? -26.911 5.576 3.665 1.00 39.35 118 GLU B C 1
ATOM 5406 O O . GLU B 1 118 ? -27.153 5.590 2.453 1.00 47.25 118 GLU B O 1
ATOM 5412 N N . ALA B 1 119 ? -27.557 4.799 4.529 1.00 33.18 119 ALA B N 1
ATOM 5413 C CA . ALA B 1 119 ? -28.685 3.974 4.130 1.00 33.80 119 ALA B CA 1
ATOM 5414 C C . ALA B 1 119 ? -29.765 4.065 5.195 1.00 31.27 119 ALA B C 1
ATOM 5415 O O . ALA B 1 119 ? -29.475 4.211 6.385 1.00 32.27 119 ALA B O 1
ATOM 5417 N N . LEU B 1 120 ? -31.016 3.988 4.753 1.00 40.95 120 LEU B N 1
ATOM 5418 C CA . LEU B 1 120 ? -32.141 3.986 5.673 1.00 37.06 120 LEU B CA 1
ATOM 5419 C C . LEU B 1 120 ? -32.257 2.628 6.346 1.00 38.08 120 LEU B C 1
ATOM 5420 O O . LEU B 1 120 ? -32.018 1.588 5.726 1.00 35.26 120 LEU B O 1
ATOM 5425 N N . SER B 1 121 ? -32.617 2.645 7.623 1.00 32.94 121 SER B N 1
ATOM 5426 C CA . SER B 1 121 ? -32.863 1.430 8.378 1.00 37.71 121 SER B CA 1
ATOM 5427 C C . SER B 1 121 ? -34.146 1.593 9.175 1.00 35.07 121 SER B C 1
ATOM 5428 O O . SER B 1 121 ? -34.652 2.703 9.358 1.00 30.73 121 SER B O 1
ATOM 5431 N N . LEU B 1 122 ? -34.672 0.468 9.647 1.00 41.50 122 LEU B N 1
ATOM 5432 C CA . LEU B 1 122 ? -35.846 0.490 10.508 1.00 45.69 122 LEU B CA 1
ATOM 5433 C C . LEU B 1 122 ? -35.397 0.746 11.940 1.00 43.48 122 LEU B C 1
ATOM 5434 O O . LEU B 1 122 ? -34.593 -0.014 12.491 1.00 39.85 122 LEU B O 1
ATOM 5439 N N . ILE B 1 123 ? -35.903 1.821 12.536 1.00 39.84 123 ILE B N 1
ATOM 5440 C CA . ILE B 1 123 ? -35.607 2.176 13.918 1.00 39.51 123 ILE B CA 1
ATOM 5441 C C . ILE B 1 123 ? -36.865 1.921 14.733 1.00 42.08 123 ILE B C 1
ATOM 5442 O O . ILE B 1 123 ? -37.922 2.501 14.454 1.00 40.93 123 ILE B O 1
ATOM 5447 N N . TYR B 1 124 ? -36.757 1.050 15.735 1.00 40.63 124 TYR B N 1
ATOM 5448 C CA . TYR B 1 124 ? -37.907 0.606 16.507 1.00 46.52 124 TYR B CA 1
ATOM 5449 C C . TYR B 1 124 ? -37.641 0.783 17.994 1.00 46.80 124 TYR B C 1
ATOM 5450 O O . TYR B 1 124 ? -36.491 0.775 18.443 1.00 47.04 124 TYR B O 1
ATOM 5459 N N . ASN B 1 125 ? -38.722 0.941 18.756 1.00 46.32 125 ASN B N 1
ATOM 5460 C CA . ASN B 1 125 ? -38.649 1.099 20.205 1.00 37.64 125 ASN B CA 1
ATOM 5461 C C . ASN B 1 125 ? -38.721 -0.287 20.837 1.00 37.50 125 ASN B C 1
ATOM 5462 O O . ASN B 1 125 ? -39.745 -0.970 20.737 1.00 42.20 125 ASN B O 1
ATOM 5467 N N . LYS B 1 126 ? -37.635 -0.694 21.499 1.00 43.30 126 LYS B N 1
ATOM 5468 C CA . LYS B 1 126 ? -37.581 -2.026 22.092 1.00 50.38 126 LYS B CA 1
ATOM 5469 C C . LYS B 1 126 ? -38.611 -2.188 23.205 1.00 56.68 126 LYS B C 1
ATOM 5470 O O . LYS B 1 126 ? -39.192 -3.268 23.368 1.00 62.91 126 LYS B O 1
ATOM 5476 N N . ASP B 1 127 ? -38.848 -1.130 23.985 1.00 44.13 127 ASP B N 1
ATOM 5477 C CA . ASP B 1 127 ? -39.847 -1.205 25.048 1.00 45.39 127 ASP B CA 1
ATOM 5478 C C . ASP B 1 127 ? -41.233 -1.480 24.478 1.00 46.10 127 ASP B C 1
ATOM 5479 O O . ASP B 1 127 ? -41.916 -2.421 24.898 1.00 55.54 127 ASP B O 1
ATOM 5484 N N . LEU B 1 128 ? -41.666 -0.665 23.512 1.00 43.81 128 LEU B N 1
ATOM 5485 C CA . LEU B 1 128 ? -42.976 -0.866 22.903 1.00 40.53 128 LEU B CA 1
ATOM 5486 C C . LEU B 1 128 ? -43.018 -2.124 22.046 1.00 52.31 128 LEU B C 1
ATOM 5487 O O . LEU B 1 128 ? -44.094 -2.702 21.852 1.00 50.57 128 LEU B O 1
ATOM 5492 N N . LEU B 1 129 ? -41.875 -2.562 21.530 1.00 60.13 129 LEU B N 1
ATOM 5493 C CA . LEU B 1 129 ? -41.884 -3.614 20.526 1.00 55.31 129 LEU B CA 1
ATOM 5494 C C . LEU B 1 129 ? -40.560 -4.370 20.541 1.00 53.43 129 LEU B C 1
ATOM 5495 O O . LEU B 1 129 ? -39.699 -4.126 19.686 1.00 52.20 129 LEU B O 1
ATOM 5500 N N . PRO B 1 130 ? -40.363 -5.290 21.488 1.00 58.46 130 PRO B N 1
ATOM 5501 C CA . PRO B 1 130 ? -39.084 -6.021 21.549 1.00 57.29 130 PRO B CA 1
ATOM 5502 C C . PRO B 1 130 ? -38.798 -6.861 20.315 1.00 64.54 130 PRO B C 1
ATOM 5503 O O . PRO B 1 130 ? -37.631 -7.191 20.065 1.00 63.30 130 PRO B O 1
ATOM 5507 N N . ASN B 1 131 ? -39.822 -7.222 19.540 1.00 65.29 131 ASN B N 1
ATOM 5508 C CA . ASN B 1 131 ? -39.673 -7.991 18.305 1.00 61.39 131 ASN B CA 1
ATOM 5509 C C . ASN B 1 131 ? -40.227 -7.158 17.158 1.00 52.75 131 ASN B C 1
ATOM 5510 O O . ASN B 1 131 ? -41.440 -7.175 16.893 1.00 57.85 131 ASN B O 1
ATOM 5515 N N . PRO B 1 132 ? -39.379 -6.411 16.454 1.00 48.24 132 PRO B N 1
ATOM 5516 C CA . PRO B 1 132 ? -39.868 -5.614 15.338 1.00 46.19 132 PRO B CA 1
ATOM 5517 C C . PRO B 1 132 ? -40.376 -6.519 14.226 1.00 47.27 132 PRO B C 1
ATOM 5518 O O . PRO B 1 132 ? -39.861 -7.632 14.027 1.00 41.35 132 PRO B O 1
ATOM 5522 N N . PRO B 1 133 ? -41.389 -6.075 13.491 1.00 40.54 133 PRO B N 1
ATOM 5523 C CA . PRO B 1 133 ? -41.949 -6.921 12.434 1.00 45.49 133 PRO B CA 1
ATOM 5524 C C . PRO B 1 133 ? -41.011 -7.008 11.243 1.00 53.37 133 PRO B C 1
ATOM 5525 O O . PRO B 1 133 ? -40.370 -6.027 10.859 1.00 59.01 133 PRO B O 1
ATOM 5529 N N . LYS B 1 134 ? -40.937 -8.200 10.656 1.00 53.70 134 LYS B N 1
ATOM 5530 C CA . LYS B 1 134 ? -40.151 -8.414 9.449 1.00 54.22 134 LYS B CA 1
ATOM 5531 C C . LYS B 1 134 ? -40.898 -8.014 8.185 1.00 49.31 134 LYS B C 1
ATOM 5532 O O . LYS B 1 134 ? -40.352 -8.167 7.088 1.00 58.14 134 LYS B O 1
ATOM 5538 N N . THR B 1 135 ? -42.117 -7.496 8.308 1.00 38.11 135 THR B N 1
ATOM 5539 C CA . THR B 1 135 ? -43.039 -7.423 7.186 1.00 39.75 135 THR B CA 1
ATOM 5540 C C . THR B 1 135 ? -43.792 -6.100 7.218 1.00 42.49 135 THR B C 1
ATOM 5541 O O . THR B 1 135 ? -44.256 -5.676 8.280 1.00 47.48 135 THR B O 1
ATOM 5545 N N . TRP B 1 136 ? -43.895 -5.445 6.056 1.00 35.02 136 TRP B N 1
ATOM 5546 C CA . TRP B 1 136 ? -44.755 -4.269 5.945 1.00 45.70 136 TRP B CA 1
ATOM 5547 C C . TRP B 1 136 ? -46.217 -4.641 6.153 1.00 47.30 136 TRP B C 1
ATOM 5548 O O . TRP B 1 136 ? -46.954 -3.933 6.848 1.00 42.01 136 TRP B O 1
ATOM 5559 N N . GLU B 1 137 ? -46.652 -5.754 5.551 1.00 51.21 137 GLU B N 1
ATOM 5560 C CA . GLU B 1 137 ? -48.055 -6.159 5.600 1.00 51.24 137 GLU B CA 1
ATOM 5561 C C . GLU B 1 137 ? -48.569 -6.318 7.028 1.00 48.60 137 GLU B C 1
ATOM 5562 O O . GLU B 1 137 ? -49.765 -6.123 7.277 1.00 41.55 137 GLU B O 1
ATOM 5568 N N . GLU B 1 138 ? -47.700 -6.672 7.973 1.00 46.01 138 GLU B N 1
ATOM 5569 C CA . GLU B 1 138 ? -48.115 -6.894 9.353 1.00 48.92 138 GLU B CA 1
ATOM 5570 C C . GLU B 1 138 ? -48.039 -5.630 10.209 1.00 55.14 138 GLU B C 1
ATOM 5571 O O . GLU B 1 138 ? -48.274 -5.701 11.421 1.00 57.65 138 GLU B O 1
ATOM 5577 N N . ILE B 1 139 ? -47.741 -4.484 9.605 1.00 53.34 139 ILE B N 1
ATOM 5578 C CA . ILE B 1 139 ? -47.713 -3.198 10.303 1.00 55.78 139 ILE B CA 1
ATOM 5579 C C . ILE B 1 139 ? -49.116 -2.694 10.643 1.00 58.72 139 ILE B C 1
ATOM 5580 O O . ILE B 1 139 ? -49.338 -2.271 11.788 1.00 57.22 139 ILE B O 1
ATOM 5585 N N . PRO B 1 140 ? -50.086 -2.703 9.712 1.00 62.18 140 PRO B N 1
ATOM 5586 C CA . PRO B 1 140 ? -51.439 -2.232 10.069 1.00 59.26 140 PRO B CA 1
ATOM 5587 C C . PRO B 1 140 ? -52.026 -2.890 11.306 1.00 57.04 140 PRO B C 1
ATOM 5588 O O . PRO B 1 140 ? -52.817 -2.258 12.021 1.00 58.13 140 PRO B O 1
ATOM 5592 N N . ALA B 1 141 ? -51.663 -4.143 11.584 1.00 50.65 141 ALA B N 1
ATOM 5593 C CA . ALA B 1 141 ? -52.171 -4.810 12.778 1.00 49.93 141 ALA B CA 1
ATOM 5594 C C . ALA B 1 141 ? -51.536 -4.243 14.043 1.00 55.89 141 ALA B C 1
ATOM 5595 O O . ALA B 1 141 ? -52.229 -4.024 15.043 1.00 55.16 141 ALA B O 1
ATOM 5597 N N . LEU B 1 142 ? -50.221 -4.008 14.020 1.00 58.88 142 LEU B N 1
ATOM 5598 C CA . LEU B 1 142 ? -49.545 -3.423 15.175 1.00 56.75 142 LEU B CA 1
ATOM 5599 C C . LEU B 1 142 ? -50.154 -2.077 15.540 1.00 56.03 142 LEU B C 1
ATOM 5600 O O . LEU B 1 142 ? -50.426 -1.802 16.714 1.00 64.06 142 LEU B O 1
ATOM 5605 N N . ASP B 1 143 ? -50.373 -1.224 14.536 1.00 49.08 143 ASP B N 1
ATOM 5606 C CA . ASP B 1 143 ? -50.910 0.111 14.776 1.00 44.64 143 ASP B CA 1
ATOM 5607 C C . ASP B 1 143 ? -52.242 0.045 15.513 1.00 50.40 143 ASP B C 1
ATOM 5608 O O . ASP B 1 143 ? -52.384 0.595 16.610 1.00 44.36 143 ASP B O 1
ATOM 5613 N N . LYS B 1 144 ? -53.230 -0.634 14.920 1.00 57.92 144 LYS B N 1
ATOM 5614 C CA . LYS B 1 144 ? -54.550 -0.743 15.540 1.00 61.86 144 LYS B CA 1
ATOM 5615 C C . LYS B 1 144 ? -54.455 -1.222 16.984 1.00 59.72 144 LYS B C 1
ATOM 5616 O O . LYS B 1 144 ? -55.225 -0.782 17.846 1.00 67.37 144 LYS B O 1
ATOM 5622 N N . GLU B 1 145 ? -53.505 -2.115 17.271 1.00 55.42 145 GLU B N 1
ATOM 5623 C CA . GLU B 1 145 ? -53.270 -2.518 18.652 1.00 56.15 145 GLU B CA 1
ATOM 5624 C C . GLU B 1 145 ? -52.557 -1.427 19.442 1.00 65.12 145 GLU B C 1
ATOM 5625 O O . GLU B 1 145 ? -52.735 -1.329 20.662 1.00 72.67 145 GLU B O 1
ATOM 5631 N N . LEU B 1 146 ? -51.761 -0.594 18.772 1.00 59.01 146 LEU B N 1
ATOM 5632 C CA . LEU B 1 146 ? -51.080 0.505 19.443 1.00 52.91 146 LEU B CA 1
ATOM 5633 C C . LEU B 1 146 ? -51.951 1.746 19.581 1.00 43.82 146 LEU B C 1
ATOM 5634 O O . LEU B 1 146 ? -51.729 2.544 20.500 1.00 40.15 146 LEU B O 1
ATOM 5639 N N . LYS B 1 147 ? -52.934 1.933 18.692 1.00 39.11 147 LYS B N 1
ATOM 5640 C CA . LYS B 1 147 ? -53.792 3.112 18.782 1.00 44.81 147 LYS B CA 1
ATOM 5641 C C . LYS B 1 147 ? -54.648 3.089 20.043 1.00 49.83 147 LYS B C 1
ATOM 5642 O O . LYS B 1 147 ? -55.031 4.150 20.548 1.00 39.84 147 LYS B O 1
ATOM 5648 N N . ALA B 1 148 ? -54.957 1.897 20.560 1.00 53.90 148 ALA B N 1
ATOM 5649 C CA . ALA B 1 148 ? -55.715 1.800 21.803 1.00 62.03 148 ALA B CA 1
ATOM 5650 C C . ALA B 1 148 ? -54.957 2.417 22.968 1.00 59.90 148 ALA B C 1
ATOM 5651 O O . ALA B 1 148 ? -55.573 2.917 23.917 1.00 53.40 148 ALA B O 1
ATOM 5653 N N . LYS B 1 149 ? -53.626 2.396 22.914 1.00 51.78 149 LYS B N 1
ATOM 5654 C CA . LYS B 1 149 ? -52.776 2.958 23.953 1.00 43.72 149 LYS B CA 1
ATOM 5655 C C . LYS B 1 149 ? -52.300 4.364 23.611 1.00 39.00 149 LYS B C 1
ATOM 5656 O O . LYS B 1 149 ? -51.350 4.859 24.227 1.00 42.53 149 LYS B O 1
ATOM 5662 N N . GLY B 1 150 ? -52.943 5.017 22.645 1.00 30.54 150 GLY B N 1
ATOM 5663 C CA . GLY B 1 150 ? -52.496 6.323 22.200 1.00 40.53 150 GLY B CA 1
ATOM 5664 C C . GLY B 1 150 ? -51.165 6.311 21.485 1.00 45.75 150 GLY B C 1
ATOM 5665 O O . GLY B 1 150 ? -50.440 7.310 21.524 1.00 53.29 150 GLY B O 1
ATOM 5666 N N . LYS B 1 151 ? -50.821 5.206 20.826 1.00 49.95 151 LYS B N 1
ATOM 5667 C CA . LYS B 1 151 ? -49.535 5.057 20.162 1.00 47.47 151 LYS B CA 1
ATOM 5668 C C . LYS B 1 151 ? -49.743 4.649 18.711 1.00 48.86 151 LYS B C 1
ATOM 5669 O O . LYS B 1 151 ? -50.790 4.119 18.337 1.00 51.37 151 LYS B O 1
ATOM 5675 N N . SER B 1 152 ? -48.728 4.905 17.893 1.00 50.19 152 SER B N 1
ATOM 5676 C CA . SER B 1 152 ? -48.716 4.487 16.500 1.00 39.77 152 SER B CA 1
ATOM 5677 C C . SER B 1 152 ? -47.660 3.413 16.288 1.00 44.61 152 SER B C 1
ATOM 5678 O O . SER B 1 152 ? -46.723 3.263 17.077 1.00 46.59 152 SER B O 1
ATOM 5681 N N . ALA B 1 153 ? -47.820 2.663 15.197 1.00 44.36 153 ALA B N 1
ATOM 5682 C CA . ALA B 1 153 ? -46.829 1.649 14.861 1.00 36.88 153 ALA B CA 1
ATOM 5683 C C . ALA B 1 153 ? -45.617 2.257 14.171 1.00 34.10 153 ALA B C 1
ATOM 5684 O O . ALA B 1 153 ? -44.477 1.916 14.504 1.00 33.56 153 ALA B O 1
ATOM 5686 N N . LEU B 1 154 ? -45.837 3.165 13.224 1.00 30.17 154 LEU B N 1
ATOM 5687 C CA . LEU B 1 154 ? -44.758 3.624 12.363 1.00 32.90 154 LEU B CA 1
ATOM 5688 C C . LEU B 1 154 ? -45.051 5.032 11.877 1.00 30.71 154 LEU B C 1
ATOM 5689 O O . LEU B 1 154 ? -46.164 5.316 11.426 1.00 32.29 154 LEU B O 1
ATOM 5694 N N . MET B 1 155 ? -44.052 5.907 11.976 1.00 35.76 155 MET B N 1
ATOM 5695 C CA . MET B 1 155 ? -44.118 7.245 11.404 1.00 43.96 155 MET B CA 1
ATOM 5696 C C . MET B 1 155 ? -42.766 7.565 10.790 1.00 37.20 155 MET B C 1
ATOM 5697 O O . MET B 1 155 ? -41.728 7.320 11.411 1.00 41.34 155 MET B O 1
ATOM 5702 N N . PHE B 1 156 ? -42.779 8.105 9.574 1.00 35.30 156 PHE B N 1
ATOM 5703 C CA . PHE B 1 156 ? -41.554 8.510 8.902 1.00 32.40 156 PHE B CA 1
ATOM 5704 C C . PHE B 1 156 ? -41.885 9.616 7.912 1.00 33.36 156 PHE B C 1
ATOM 5705 O O . PHE B 1 156 ? -43.048 9.828 7.559 1.00 26.17 156 PHE B O 1
ATOM 5713 N N . ASN B 1 157 ? -40.847 10.330 7.477 1.00 34.31 157 ASN B N 1
ATOM 5714 C CA . ASN B 1 157 ? -41.036 11.479 6.600 1.00 31.84 157 ASN B CA 1
ATOM 5715 C C . ASN B 1 157 ? -41.700 11.061 5.295 1.00 43.28 157 ASN B C 1
ATOM 5716 O O . ASN B 1 157 ? -41.097 10.364 4.473 1.00 41.30 157 ASN B O 1
ATOM 5721 N N . LEU B 1 158 ? -42.948 11.482 5.106 1.00 43.69 158 LEU B N 1
ATOM 5722 C CA . LEU B 1 158 ? -43.707 11.189 3.900 1.00 39.67 158 LEU B CA 1
ATOM 5723 C C . LEU B 1 158 ? -43.646 12.313 2.879 1.00 33.07 158 LEU B C 1
ATOM 5724 O O . LEU B 1 158 ? -44.282 12.211 1.826 1.00 32.37 158 LEU B O 1
ATOM 5729 N N . GLN B 1 159 ? -42.901 13.380 3.162 1.00 33.45 159 GLN B N 1
ATOM 5730 C CA . GLN B 1 159 ? -42.782 14.493 2.232 1.00 36.08 159 GLN B CA 1
ATOM 5731 C C . GLN B 1 159 ? -41.588 14.358 1.299 1.00 37.77 159 GLN B C 1
ATOM 5732 O O . GLN B 1 159 ? -41.558 15.019 0.254 1.00 41.41 159 GLN B O 1
ATOM 5738 N N . GLU B 1 160 ? -40.609 13.524 1.648 1.00 33.47 160 GLU B N 1
ATOM 5739 C CA . GLU B 1 160 ? -39.446 13.295 0.804 1.00 39.35 160 GLU B CA 1
ATOM 5740 C C . GLU B 1 160 ? -39.481 11.873 0.270 1.00 35.04 160 GLU B C 1
ATOM 5741 O O . GLU B 1 160 ? -39.528 10.921 1.064 1.00 30.22 160 GLU B O 1
ATOM 5747 N N . PRO B 1 161 ? -39.454 11.680 -1.051 1.00 38.91 161 PRO B N 1
ATOM 5748 C CA . PRO B 1 161 ? -39.544 10.316 -1.600 1.00 37.87 161 PRO B CA 1
ATOM 5749 C C . PRO B 1 161 ? -38.407 9.405 -1.176 1.00 34.69 161 PRO B C 1
ATOM 5750 O O . PRO B 1 161 ? -38.540 8.181 -1.294 1.00 38.01 161 PRO B O 1
ATOM 5754 N N . TYR B 1 162 ? -37.293 9.968 -0.698 1.00 36.32 162 TYR B N 1
ATOM 5755 C CA . TYR B 1 162 ? -36.184 9.168 -0.184 1.00 33.62 162 TYR B CA 1
ATOM 5756 C C . TYR B 1 162 ? -36.666 8.115 0.806 1.00 39.31 162 TYR B C 1
ATOM 5757 O O . TYR B 1 162 ? -36.220 6.962 0.766 1.00 37.52 162 TYR B O 1
ATOM 5766 N N . PHE B 1 163 ? -37.595 8.488 1.688 1.00 41.70 163 PHE B N 1
ATOM 5767 C CA . PHE B 1 163 ? -38.008 7.602 2.770 1.00 27.58 163 PHE B CA 1
ATOM 5768 C C . PHE B 1 163 ? -39.020 6.553 2.323 1.00 30.20 163 PHE B C 1
ATOM 5769 O O . PHE B 1 163 ? -39.085 5.473 2.921 1.00 31.85 163 PHE B O 1
ATOM 5777 N N . THR B 1 164 ? -39.816 6.842 1.292 1.00 28.85 164 THR B N 1
ATOM 5778 C CA . THR B 1 164 ? -40.786 5.875 0.791 1.00 42.25 164 THR B CA 1
ATOM 5779 C C . THR B 1 164 ? -40.255 5.037 -0.362 1.00 41.18 164 THR B C 1
ATOM 5780 O O . THR B 1 164 ? -40.831 3.983 -0.659 1.00 32.64 164 THR B O 1
ATOM 5784 N N . TRP B 1 165 ? -39.177 5.478 -1.008 1.00 40.90 165 TRP B N 1
ATOM 5785 C CA . TRP B 1 165 ? -38.594 4.700 -2.098 1.00 32.51 165 TRP B CA 1
ATOM 5786 C C . TRP B 1 165 ? -38.263 3.253 -1.739 1.00 35.37 165 TRP B C 1
ATOM 5787 O O . TRP B 1 165 ? -38.520 2.375 -2.580 1.00 38.49 165 TRP B O 1
ATOM 5798 N N . PRO B 1 166 ? -37.696 2.929 -0.562 1.00 38.49 166 PRO B N 1
ATOM 5799 C CA . PRO B 1 166 ? -37.423 1.510 -0.261 1.00 34.75 166 PRO B CA 1
ATOM 5800 C C . PRO B 1 166 ? -38.630 0.604 -0.439 1.00 40.89 166 PRO B C 1
ATOM 5801 O O . PRO B 1 166 ? -38.485 -0.546 -0.872 1.00 37.44 166 PRO B O 1
ATOM 5805 N N . LEU B 1 167 ? -39.824 1.104 -0.122 1.00 42.27 167 LEU B N 1
ATOM 5806 C CA . LEU B 1 167 ? -41.040 0.321 -0.303 1.00 42.66 167 LEU B CA 1
ATOM 5807 C C . LEU B 1 167 ? -41.453 0.255 -1.769 1.00 43.31 167 LEU B C 1
ATOM 5808 O O . LEU B 1 167 ? -41.897 -0.797 -2.244 1.00 39.69 167 LEU B O 1
ATOM 5813 N N . ILE B 1 168 ? -41.312 1.365 -2.500 1.00 43.13 168 ILE B N 1
ATOM 5814 C CA . ILE B 1 168 ? -41.722 1.403 -3.901 1.00 46.09 168 ILE B CA 1
ATOM 5815 C C . ILE B 1 168 ? -40.884 0.452 -4.746 1.00 40.79 168 ILE B C 1
ATOM 5816 O O . ILE B 1 168 ? -41.388 -0.156 -5.698 1.00 41.13 168 ILE B O 1
ATOM 5821 N N . ALA B 1 169 ? -39.608 0.287 -4.403 1.00 42.15 169 ALA B N 1
ATOM 5822 C CA . ALA B 1 169 ? -38.691 -0.515 -5.201 1.00 44.49 169 ALA B CA 1
ATOM 5823 C C . ALA B 1 169 ? -38.617 -1.971 -4.763 1.00 45.85 169 ALA B C 1
ATOM 5824 O O . ALA B 1 169 ? -38.039 -2.787 -5.491 1.00 45.36 169 ALA B O 1
ATOM 5826 N N . ALA B 1 170 ? -39.188 -2.316 -3.606 1.00 45.34 170 ALA B N 1
ATOM 5827 C CA . ALA B 1 170 ? -39.039 -3.666 -3.069 1.00 45.99 170 ALA B CA 1
ATOM 5828 C C . ALA B 1 170 ? -39.548 -4.724 -4.041 1.00 42.41 170 ALA B C 1
ATOM 5829 O O . ALA B 1 170 ? -38.919 -5.774 -4.210 1.00 38.35 170 ALA B O 1
ATOM 5831 N N . ASP B 1 171 ? -40.675 -4.459 -4.705 1.00 41.21 171 ASP B N 1
ATOM 5832 C CA . ASP B 1 171 ? -41.339 -5.449 -5.545 1.00 47.30 171 ASP B CA 1
ATOM 5833 C C . ASP B 1 171 ? -41.152 -5.179 -7.040 1.00 52.89 171 ASP B C 1
ATOM 5834 O O . ASP B 1 171 ? -41.966 -5.604 -7.863 1.00 51.29 171 ASP B O 1
ATOM 5839 N N . GLY B 1 172 ? -40.072 -4.501 -7.415 1.00 47.86 172 GLY B N 1
ATOM 5840 C CA . GLY B 1 172 ? -39.743 -4.300 -8.817 1.00 45.01 172 GLY B CA 1
ATOM 5841 C C . GLY B 1 172 ? -39.575 -2.859 -9.246 1.00 48.23 172 GLY B C 1
ATOM 5842 O O . GLY B 1 172 ? -39.159 -2.619 -10.389 1.00 50.80 172 GLY B O 1
ATOM 5843 N N . GLY B 1 173 ? -39.881 -1.882 -8.397 1.00 47.15 173 GLY B N 1
ATOM 5844 C CA . GLY B 1 173 ? -39.675 -0.498 -8.775 1.00 45.46 173 GLY B CA 1
ATOM 5845 C C . GLY B 1 173 ? -38.202 -0.168 -8.936 1.00 35.47 173 GLY B C 1
ATOM 5846 O O . GLY B 1 173 ? -37.336 -0.710 -8.248 1.00 33.69 173 GLY B O 1
ATOM 5847 N N . TYR B 1 174 ? -37.917 0.732 -9.874 1.00 31.53 174 TYR B N 1
ATOM 5848 C CA . TYR B 1 174 ? -36.552 1.193 -10.097 1.00 31.38 174 TYR B CA 1
ATOM 5849 C C . TYR B 1 174 ? -36.596 2.565 -10.752 1.00 33.11 174 TYR B C 1
ATOM 5850 O O . TYR B 1 174 ? -37.607 2.963 -11.336 1.00 38.50 174 TYR B O 1
ATOM 5859 N N . ALA B 1 175 ? -35.485 3.294 -10.633 1.00 31.17 175 ALA B N 1
ATOM 5860 C CA . ALA B 1 175 ? -35.406 4.627 -11.222 1.00 36.41 175 ALA B CA 1
ATOM 5861 C C . ALA B 1 175 ? -35.034 4.563 -12.698 1.00 45.75 175 ALA B C 1
ATOM 5862 O O . ALA B 1 175 ? -35.828 4.928 -13.570 1.00 48.75 175 ALA B O 1
ATOM 5864 N N . PHE B 1 176 ? -33.828 4.088 -12.994 1.00 42.54 176 PHE B N 1
ATOM 5865 C CA . PHE B 1 176 ? -33.346 3.989 -14.362 1.00 41.34 176 PHE B CA 1
ATOM 5866 C C . PHE B 1 176 ? -32.619 2.666 -14.508 1.00 37.06 176 PHE B C 1
ATOM 5867 O O . PHE B 1 176 ? -31.722 2.358 -13.718 1.00 40.69 176 PHE B O 1
ATOM 5875 N N . LYS B 1 177 ? -33.018 1.886 -15.509 1.00 45.44 177 LYS B N 1
ATOM 5876 C CA . LYS B 1 177 ? -32.399 0.590 -15.739 1.00 40.35 177 LYS B CA 1
ATOM 5877 C C . LYS B 1 177 ? -30.911 0.755 -16.012 1.00 37.46 177 LYS B C 1
ATOM 5878 O O . LYS B 1 177 ? -30.492 1.635 -16.770 1.00 32.30 177 LYS B O 1
ATOM 5884 N N . TYR B 1 178 ? -30.111 -0.091 -15.373 1.00 35.90 178 TYR B N 1
ATOM 5885 C CA . TYR B 1 178 ? -28.673 -0.128 -15.601 1.00 36.23 178 TYR B CA 1
ATOM 5886 C C . TYR B 1 178 ? -28.406 -1.198 -16.652 1.00 43.06 178 TYR B C 1
ATOM 5887 O O . TYR B 1 178 ? -28.523 -2.396 -16.373 1.00 48.00 178 TYR B O 1
ATOM 5896 N N . ALA B 1 179 ? -28.062 -0.767 -17.863 1.00 38.15 179 ALA B N 1
ATOM 5897 C CA . ALA B 1 179 ? -27.925 -1.660 -19.005 1.00 41.45 179 ALA B CA 1
ATOM 5898 C C . ALA B 1 179 ? -26.620 -1.351 -19.718 1.00 40.55 179 ALA B C 1
ATOM 5899 O O . ALA B 1 179 ? -26.400 -0.211 -20.141 1.00 38.17 179 ALA B O 1
ATOM 5901 N N . ALA B 1 180 ? -25.764 -2.365 -19.853 1.00 43.44 180 ALA B N 1
ATOM 5902 C CA . ALA B 1 180 ? -24.501 -2.250 -20.584 1.00 44.22 180 ALA B CA 1
ATOM 5903 C C . ALA B 1 180 ? -23.615 -1.137 -20.023 1.00 43.59 180 ALA B C 1
ATOM 5904 O O . ALA B 1 180 ? -23.055 -0.321 -20.758 1.00 36.07 180 ALA B O 1
ATOM 5906 N N . GLY B 1 181 ? -23.452 -1.158 -18.701 1.00 46.96 181 GLY B N 1
ATOM 5907 C CA . GLY B 1 181 ? -22.599 -0.222 -17.943 1.00 47.50 181 GLY B CA 1
ATOM 5908 C C . GLY B 1 181 ? -23.070 1.215 -17.975 1.00 39.76 181 GLY B C 1
ATOM 5909 O O . GLY B 1 181 ? -22.280 2.069 -17.687 1.00 40.50 181 GLY B O 1
ATOM 5910 N N . LYS B 1 182 ? -24.337 1.449 -18.283 1.00 39.23 182 LYS B N 1
ATOM 5911 C CA . LYS B 1 182 ? -24.864 2.823 -18.367 1.00 53.01 182 LYS B CA 1
ATOM 5912 C C . LYS B 1 182 ? -26.323 2.871 -17.907 1.00 52.51 182 LYS B C 1
ATOM 5913 O O . LYS B 1 182 ? -27.045 1.923 -18.127 1.00 47.68 182 LYS B O 1
ATOM 5919 N N . TYR B 1 183 ? -26.726 3.961 -17.266 1.00 51.06 183 TYR B N 1
ATOM 5920 C CA . TYR B 1 183 ? -28.133 4.115 -16.838 1.00 48.39 183 TYR B CA 1
ATOM 5921 C C . TYR B 1 183 ? -28.931 4.558 -18.055 1.00 46.30 183 TYR B C 1
ATOM 5922 O O . TYR B 1 183 ? -28.575 5.573 -18.615 1.00 48.13 183 TYR B O 1
ATOM 5931 N N . ASP B 1 184 ? -29.916 3.763 -18.462 1.00 36.24 184 ASP B N 1
ATOM 5932 C CA . ASP B 1 184 ? -30.789 4.080 -19.588 1.00 35.39 184 ASP B CA 1
ATOM 5933 C C . ASP B 1 184 ? -31.881 5.016 -19.088 1.00 40.30 184 ASP B C 1
ATOM 5934 O O . ASP B 1 184 ? -32.857 4.582 -18.472 1.00 33.36 184 ASP B O 1
ATOM 5939 N N . ILE B 1 185 ? -31.727 6.310 -19.372 1.00 47.17 185 ILE B N 1
ATOM 5940 C CA . ILE B 1 185 ? -32.698 7.318 -18.961 1.00 49.28 185 ILE B CA 1
ATOM 5941 C C . ILE B 1 185 ? -33.983 7.180 -19.769 1.00 55.77 185 ILE B C 1
ATOM 5942 O O . ILE B 1 185 ? -34.944 7.926 -19.560 1.00 59.49 185 ILE B O 1
ATOM 5947 N N . LYS B 1 186 ? -34.012 6.232 -20.704 1.00 63.99 186 LYS B N 1
ATOM 5948 C CA . LYS B 1 186 ? -35.237 5.929 -21.431 1.00 64.91 186 LYS B CA 1
ATOM 5949 C C . LYS B 1 186 ? -36.026 4.789 -20.801 1.00 55.23 186 LYS B C 1
ATOM 5950 O O . LYS B 1 186 ? -37.209 4.625 -21.116 1.00 53.78 186 LYS B O 1
ATOM 5956 N N . ASP B 1 187 ? -35.404 4.011 -19.919 1.00 50.32 187 ASP B N 1
ATOM 5957 C CA . ASP B 1 187 ? -36.028 2.858 -19.272 1.00 49.19 187 ASP B CA 1
ATOM 5958 C C . ASP B 1 187 ? -36.217 3.206 -17.795 1.00 48.91 187 ASP B C 1
ATOM 5959 O O . ASP B 1 187 ? -35.316 3.019 -16.976 1.00 41.07 187 ASP B O 1
ATOM 5964 N N . VAL B 1 188 ? -37.403 3.710 -17.464 1.00 48.14 188 VAL B N 1
ATOM 5965 C CA . VAL B 1 188 ? -37.743 4.147 -16.114 1.00 44.81 188 VAL B CA 1
ATOM 5966 C C . VAL B 1 188 ? -38.788 3.195 -15.551 1.00 35.62 188 VAL B C 1
ATOM 5967 O O . VAL B 1 188 ? -39.755 2.849 -16.240 1.00 38.74 188 VAL B O 1
ATOM 5971 N N . GLY B 1 189 ? -38.601 2.778 -14.301 1.00 40.35 189 GLY B N 1
ATOM 5972 C CA . GLY B 1 189 ? -39.485 1.796 -13.701 1.00 41.59 189 GLY B CA 1
ATOM 5973 C C . GLY B 1 189 ? -40.240 2.280 -12.480 1.00 44.00 189 GLY B C 1
ATOM 5974 O O . GLY B 1 189 ? -40.367 1.546 -11.495 1.00 48.07 189 GLY B O 1
ATOM 5975 N N . VAL B 1 190 ? -40.741 3.518 -12.523 1.00 40.07 190 VAL B N 1
ATOM 5976 C CA . VAL B 1 190 ? -41.519 4.051 -11.407 1.00 40.22 190 VAL B CA 1
ATOM 5977 C C . VAL B 1 190 ? -43.009 3.773 -11.537 1.00 48.71 190 VAL B C 1
ATOM 5978 O O . VAL B 1 190 ? -43.766 4.064 -10.598 1.00 49.56 190 VAL B O 1
ATOM 5982 N N . ASP B 1 191 ? -43.463 3.233 -12.670 1.00 49.62 191 ASP B N 1
ATOM 5983 C CA . ASP B 1 191 ? -44.883 2.986 -12.897 1.00 50.79 191 ASP B CA 1
ATOM 5984 C C . ASP B 1 191 ? -45.170 1.534 -13.268 1.00 47.80 191 ASP B C 1
ATOM 5985 O O . ASP B 1 191 ? -46.209 1.246 -13.870 1.00 50.27 191 ASP B O 1
ATOM 5990 N N . ASN B 1 192 ? -44.272 0.615 -12.924 1.00 45.61 192 ASN B N 1
ATOM 5991 C CA . ASN B 1 192 ? -44.493 -0.791 -13.210 1.00 51.98 192 ASN B CA 1
ATOM 5992 C C . ASN B 1 192 ? -45.330 -1.425 -12.098 1.00 55.20 192 ASN B C 1
ATOM 5993 O O . ASN B 1 192 ? -45.796 -0.752 -11.175 1.00 55.97 192 ASN B O 1
ATOM 5998 N N . ALA B 1 193 ? -45.519 -2.743 -12.190 1.00 56.02 193 ALA B N 1
ATOM 5999 C CA . ALA B 1 193 ? -46.357 -3.447 -11.224 1.00 64.77 193 ALA B CA 1
ATOM 6000 C C . ALA B 1 193 ? -45.825 -3.283 -9.805 1.00 63.31 193 ALA B C 1
ATOM 6001 O O . ALA B 1 193 ? -46.586 -2.992 -8.875 1.00 55.87 193 ALA B O 1
ATOM 6003 N N . GLY B 1 194 ? -44.517 -3.470 -9.619 1.00 65.66 194 GLY B N 1
ATOM 6004 C CA . GLY B 1 194 ? -43.949 -3.353 -8.286 1.00 61.21 194 GLY B CA 1
ATOM 6005 C C . GLY B 1 194 ? -44.126 -1.970 -7.694 1.00 57.89 194 GLY B C 1
ATOM 6006 O O . GLY B 1 194 ? -44.505 -1.821 -6.530 1.00 61.15 194 GLY B O 1
ATOM 6007 N N . ALA B 1 195 ? -43.849 -0.937 -8.491 1.00 51.89 195 ALA B N 1
ATOM 6008 C CA . ALA B 1 195 ? -43.996 0.433 -8.015 1.00 47.27 195 ALA B CA 1
ATOM 6009 C C . ALA B 1 195 ? -45.432 0.716 -7.592 1.00 48.17 195 ALA B C 1
ATOM 6010 O O . ALA B 1 195 ? -45.675 1.292 -6.525 1.00 41.65 195 ALA B O 1
ATOM 6012 N N . LYS B 1 196 ? -46.399 0.314 -8.420 1.00 50.33 196 LYS B N 1
ATOM 6013 C CA . LYS B 1 196 ? -47.802 0.471 -8.056 1.00 50.97 196 LYS B CA 1
ATOM 6014 C C . LYS B 1 196 ? -48.115 -0.267 -6.761 1.00 49.65 196 LYS B C 1
ATOM 6015 O O . LYS B 1 196 ? -48.748 0.288 -5.857 1.00 53.44 196 LYS B O 1
ATOM 6021 N N . ALA B 1 197 ? -47.660 -1.518 -6.648 1.00 38.17 197 ALA B N 1
ATOM 6022 C CA . ALA B 1 197 ? -47.933 -2.312 -5.454 1.00 45.80 197 ALA B CA 1
ATOM 6023 C C . ALA B 1 197 ? -47.387 -1.637 -4.201 1.00 52.08 197 ALA B C 1
ATOM 6024 O O . ALA B 1 197 ? -48.112 -1.450 -3.217 1.00 49.42 197 ALA B O 1
ATOM 6026 N N . GLY B 1 198 ? -46.104 -1.267 -4.221 1.00 52.14 198 GLY B N 1
ATOM 6027 C CA . GLY B 1 198 ? -45.505 -0.635 -3.054 1.00 46.29 198 GLY B CA 1
ATOM 6028 C C . GLY B 1 198 ? -46.215 0.642 -2.649 1.00 43.24 198 GLY B C 1
ATOM 6029 O O . GLY B 1 198 ? -46.538 0.843 -1.475 1.00 50.48 198 GLY B O 1
ATOM 6030 N N . LEU B 1 199 ? -46.476 1.522 -3.619 1.00 41.79 199 LEU B N 1
ATOM 6031 C CA . LEU B 1 199 ? -47.138 2.785 -3.307 1.00 39.89 199 LEU B CA 1
ATOM 6032 C C . LEU B 1 199 ? -48.596 2.569 -2.917 1.00 47.70 199 LEU B C 1
ATOM 6033 O O . LEU B 1 199 ? -49.117 3.268 -2.040 1.00 51.07 199 LEU B O 1
ATOM 6038 N N . THR B 1 200 ? -49.273 1.610 -3.558 1.00 50.20 200 THR B N 1
ATOM 6039 C CA . THR B 1 200 ? -50.643 1.280 -3.169 1.00 48.18 200 THR B CA 1
ATOM 6040 C C . THR B 1 200 ? -50.712 0.863 -1.706 1.00 45.53 200 THR B C 1
ATOM 6041 O O . THR B 1 200 ? -51.633 1.258 -0.981 1.00 47.69 200 THR B O 1
ATOM 6045 N N . PHE B 1 201 ? -49.739 0.069 -1.252 1.00 37.29 201 PHE B N 1
ATOM 6046 C CA . PHE B 1 201 ? -49.709 -0.339 0.147 1.00 39.92 201 PHE B CA 1
ATOM 6047 C C . PHE B 1 201 ? -49.561 0.864 1.068 1.00 55.78 201 PHE B C 1
ATOM 6048 O O . PHE B 1 201 ? -50.179 0.916 2.138 1.00 58.05 201 PHE B O 1
ATOM 6056 N N . LEU B 1 202 ? -48.742 1.841 0.674 1.00 57.01 202 LEU B N 1
ATOM 6057 C CA . LEU B 1 202 ? -48.561 3.021 1.510 1.00 53.76 202 LEU B CA 1
ATOM 6058 C C . LEU B 1 202 ? -49.835 3.852 1.574 1.00 51.11 202 LEU B C 1
ATOM 6059 O O . LEU B 1 202 ? -50.194 4.363 2.640 1.00 51.84 202 LEU B O 1
ATOM 6064 N N . VAL B 1 203 ? -50.517 4.015 0.438 1.00 54.79 203 VAL B N 1
ATOM 6065 C CA . VAL B 1 203 ? -51.776 4.753 0.433 1.00 62.11 203 VAL B CA 1
ATOM 6066 C C . VAL B 1 203 ? -52.803 4.055 1.315 1.00 61.34 203 VAL B C 1
ATOM 6067 O O . VAL B 1 203 ? -53.597 4.707 2.004 1.00 57.84 203 VAL B O 1
ATOM 6071 N N . ASP B 1 204 ? -52.795 2.718 1.316 1.00 64.13 204 ASP B N 1
ATOM 6072 C CA . ASP B 1 204 ? -53.707 1.968 2.173 1.00 61.50 204 ASP B CA 1
ATOM 6073 C C . ASP B 1 204 ? -53.501 2.314 3.642 1.00 64.00 204 ASP B C 1
ATOM 6074 O O . ASP B 1 204 ? -54.473 2.501 4.384 1.00 62.54 204 ASP B O 1
ATOM 6079 N N . LEU B 1 205 ? -52.242 2.392 4.083 1.00 59.51 205 LEU B N 1
ATOM 6080 C CA . LEU B 1 205 ? -51.954 2.795 5.456 1.00 52.11 205 LEU B CA 1
ATOM 6081 C C . LEU B 1 205 ? -52.578 4.149 5.769 1.00 46.05 205 LEU B C 1
ATOM 6082 O O . LEU B 1 205 ? -53.261 4.314 6.787 1.00 46.62 205 LEU B O 1
ATOM 6087 N N . ILE B 1 206 ? -52.361 5.130 4.892 1.00 39.08 206 ILE B N 1
ATOM 6088 C CA . ILE B 1 206 ? -52.935 6.457 5.096 1.00 50.06 206 ILE B CA 1
ATOM 6089 C C . ILE B 1 206 ? -54.455 6.400 5.016 1.00 65.98 206 ILE B C 1
ATOM 6090 O O . ILE B 1 206 ? -55.161 6.986 5.846 1.00 70.22 206 ILE B O 1
ATOM 6095 N N . LYS B 1 207 ? -54.981 5.695 4.009 1.00 66.47 207 LYS B N 1
ATOM 6096 C CA . LYS B 1 207 ? -56.426 5.533 3.881 1.00 63.52 207 LYS B CA 1
ATOM 6097 C C . LYS B 1 207 ? -57.032 4.938 5.145 1.00 59.10 207 LYS B C 1
ATOM 6098 O O . LYS B 1 207 ? -58.094 5.377 5.603 1.00 55.21 207 LYS B O 1
ATOM 6104 N N . ASN B 1 208 ? -56.365 3.944 5.730 1.00 52.93 208 ASN B N 1
ATOM 6105 C CA . ASN B 1 208 ? -56.835 3.287 6.939 1.00 45.79 208 ASN B CA 1
ATOM 6106 C C . ASN B 1 208 ? -56.393 3.998 8.215 1.00 54.26 208 ASN B C 1
ATOM 6107 O O . ASN B 1 208 ? -56.383 3.379 9.285 1.00 51.92 208 ASN B O 1
ATOM 6112 N N . LYS B 1 209 ? -56.015 5.274 8.123 1.00 61.52 209 LYS B N 1
ATOM 6113 C CA . LYS B 1 209 ? -55.668 6.106 9.276 1.00 65.59 209 LYS B CA 1
ATOM 6114 C C . LYS B 1 209 ? -54.476 5.568 10.065 1.00 65.29 209 LYS B C 1
ATOM 6115 O O . LYS B 1 209 ? -54.233 5.998 11.198 1.00 66.70 209 LYS B O 1
ATOM 6121 N N . HIS B 1 210 ? -53.723 4.630 9.490 1.00 59.70 210 HIS B N 1
ATOM 6122 C CA . HIS B 1 210 ? -52.534 4.111 10.152 1.00 56.29 210 HIS B CA 1
ATOM 6123 C C . HIS B 1 210 ? -51.335 5.037 10.014 1.00 48.75 210 HIS B C 1
ATOM 6124 O O . HIS B 1 210 ? -50.351 4.861 10.741 1.00 44.68 210 HIS B O 1
ATOM 6131 N N . MET B 1 211 ? -51.396 6.004 9.101 1.00 37.61 211 MET B N 1
ATOM 6132 C CA . MET B 1 211 ? -50.404 7.064 8.993 1.00 41.09 211 MET B CA 1
ATOM 6133 C C . MET B 1 211 ? -51.114 8.328 8.532 1.00 38.34 211 MET B C 1
ATOM 6134 O O . MET B 1 211 ? -52.207 8.275 7.963 1.00 44.76 211 MET B O 1
ATOM 6139 N N . ASN B 1 212 ? -50.482 9.468 8.787 1.00 41.88 212 ASN B N 1
ATOM 6140 C CA . ASN B 1 212 ? -50.998 10.765 8.369 1.00 42.94 212 ASN B CA 1
ATOM 6141 C C . ASN B 1 212 ? -50.181 11.235 7.174 1.00 44.16 212 ASN B C 1
ATOM 6142 O O . ASN B 1 212 ? -48.952 11.322 7.255 1.00 39.42 212 ASN B O 1
ATOM 6147 N N . ALA B 1 213 ? -50.869 11.545 6.072 1.00 44.17 213 ALA B N 1
ATOM 6148 C CA . ALA B 1 213 ? -50.205 11.994 4.854 1.00 49.24 213 ALA B CA 1
ATOM 6149 C C . ALA B 1 213 ? -49.415 13.282 5.048 1.00 55.03 213 ALA B C 1
ATOM 6150 O O . ALA B 1 213 ? -48.621 13.637 4.171 1.00 51.63 213 ALA B O 1
ATOM 6152 N N . ASP B 1 214 ? -49.609 13.982 6.165 1.00 49.75 214 ASP B N 1
ATOM 6153 C CA . ASP B 1 214 ? -48.901 15.224 6.438 1.00 48.95 214 ASP B CA 1
ATOM 6154 C C . ASP B 1 214 ? -47.602 15.021 7.205 1.00 38.97 214 ASP B C 1
ATOM 6155 O O . ASP B 1 214 ? -46.808 15.964 7.296 1.00 43.59 214 ASP B O 1
ATOM 6160 N N . THR B 1 215 ? -47.373 13.830 7.758 1.00 35.21 215 THR B N 1
ATOM 6161 C CA . THR B 1 215 ? -46.176 13.574 8.550 1.00 37.18 215 THR B CA 1
ATOM 6162 C C . THR B 1 215 ? -44.924 13.926 7.759 1.00 42.40 215 THR B C 1
ATOM 6163 O O . THR B 1 215 ? -44.749 13.488 6.618 1.00 42.15 215 THR B O 1
ATOM 6167 N N . ASP B 1 216 ? -44.064 14.731 8.368 1.00 39.91 216 ASP B N 1
ATOM 6168 C CA . ASP B 1 216 ? -42.802 15.153 7.778 1.00 38.85 216 ASP B CA 1
ATOM 6169 C C . ASP B 1 216 ? -41.653 14.653 8.653 1.00 45.42 216 ASP B C 1
ATOM 6170 O O . ASP B 1 216 ? -41.851 13.861 9.579 1.00 51.52 216 ASP B O 1
ATOM 6175 N N . TYR B 1 217 ? -40.441 15.123 8.351 1.00 45.98 217 TYR B N 1
ATOM 6176 C CA . TYR B 1 217 ? -39.273 14.684 9.107 1.00 39.47 217 TYR B CA 1
ATOM 6177 C C . TYR B 1 217 ? -39.404 15.029 10.587 1.00 34.61 217 TYR B C 1
ATOM 6178 O O . TYR B 1 217 ? -39.255 14.159 11.452 1.00 43.08 217 TYR B O 1
ATOM 6187 N N . SER B 1 218 ? -39.672 16.302 10.896 1.00 35.35 218 SER B N 1
ATOM 6188 C CA . SER B 1 218 ? -39.731 16.733 12.292 1.00 40.13 218 SER B CA 1
ATOM 6189 C C . SER B 1 218 ? -40.795 15.963 13.066 1.00 27.62 218 SER B C 1
ATOM 6190 O O . SER B 1 218 ? -40.524 15.427 14.147 1.00 32.42 218 SER B O 1
ATOM 6193 N N . ILE B 1 219 ? -42.014 15.898 12.524 1.00 34.55 219 ILE B N 1
ATOM 6194 C CA . ILE B 1 219 ? -43.112 15.224 13.214 1.00 45.16 219 ILE B CA 1
ATOM 6195 C C . ILE B 1 219 ? -42.751 13.773 13.513 1.00 46.85 219 ILE B C 1
ATOM 6196 O O . ILE B 1 219 ? -42.956 13.281 14.628 1.00 43.57 219 ILE B O 1
ATOM 6201 N N . ALA B 1 220 ? -42.202 13.070 12.519 1.00 39.57 220 ALA B N 1
ATOM 6202 C CA . ALA B 1 220 ? -41.854 11.666 12.708 1.00 29.36 220 ALA B CA 1
ATOM 6203 C C . ALA B 1 220 ? -40.760 11.500 13.756 1.00 34.82 220 ALA B C 1
ATOM 6204 O O . ALA B 1 220 ? -40.832 10.600 14.601 1.00 41.36 220 ALA B O 1
ATOM 6206 N N . GLU B 1 221 ? -39.733 12.354 13.712 1.00 34.27 221 GLU B N 1
ATOM 6207 C CA . GLU B 1 221 ? -38.656 12.261 14.691 1.00 33.50 221 GLU B CA 1
ATOM 6208 C C . GLU B 1 221 ? -39.161 12.564 16.095 1.00 35.59 221 GLU B C 1
ATOM 6209 O O . GLU B 1 221 ? -38.814 11.860 17.051 1.00 39.69 221 GLU B O 1
ATOM 6215 N N . ALA B 1 222 ? -39.975 13.611 16.237 1.00 34.01 222 ALA B N 1
ATOM 6216 C CA . ALA B 1 222 ? -40.545 13.935 17.539 1.00 39.20 222 ALA B CA 1
ATOM 6217 C C . ALA B 1 222 ? -41.366 12.774 18.085 1.00 40.94 222 ALA B C 1
ATOM 6218 O O . ALA B 1 222 ? -41.231 12.407 19.256 1.00 38.19 222 ALA B O 1
ATOM 6220 N N . ALA B 1 223 ? -42.199 12.162 17.240 1.00 38.68 223 ALA B N 1
ATOM 6221 C CA . ALA B 1 223 ? -43.078 11.095 17.709 1.00 38.73 223 ALA B CA 1
ATOM 6222 C C . ALA B 1 223 ? -42.287 9.885 18.194 1.00 44.29 223 ALA B C 1
ATOM 6223 O O . ALA B 1 223 ? -42.672 9.238 19.174 1.00 48.43 223 ALA B O 1
ATOM 6225 N N . PHE B 1 224 ? -41.177 9.563 17.525 1.00 35.65 224 PHE B N 1
ATOM 6226 C CA . PHE B 1 224 ? -40.402 8.398 17.940 1.00 31.92 224 PHE B CA 1
ATOM 6227 C C . PHE B 1 224 ? -39.538 8.697 19.157 1.00 28.24 224 PHE B C 1
ATOM 6228 O O . PHE B 1 224 ? -39.413 7.856 20.055 1.00 35.43 224 PHE B O 1
ATOM 6236 N N . ASN B 1 225 ? -38.923 9.880 19.199 1.00 24.82 225 ASN B N 1
ATOM 6237 C CA . ASN B 1 225 ? -38.097 10.232 20.347 1.00 34.79 225 ASN B CA 1
ATOM 6238 C C . ASN B 1 225 ? -38.945 10.525 21.580 1.00 33.45 225 ASN B C 1
ATOM 6239 O O . ASN B 1 225 ? -38.481 10.327 22.708 1.00 39.88 225 ASN B O 1
ATOM 6244 N N . LYS B 1 226 ? -40.183 10.985 21.391 1.00 33.72 226 LYS B N 1
ATOM 6245 C CA . LYS B 1 226 ? -41.120 11.134 22.500 1.00 42.96 226 LYS B CA 1
ATOM 6246 C C . LYS B 1 226 ? -41.859 9.838 22.827 1.00 48.30 226 LYS B C 1
ATOM 6247 O O . LYS B 1 226 ? -42.798 9.863 23.630 1.00 50.06 226 LYS B O 1
ATOM 6253 N N . GLY B 1 227 ? -41.462 8.718 22.224 1.00 50.10 227 GLY B N 1
ATOM 6254 C CA . GLY B 1 227 ? -42.076 7.440 22.527 1.00 41.15 227 GLY B CA 1
ATOM 6255 C C . GLY B 1 227 ? -43.505 7.289 22.064 1.00 35.89 227 GLY B C 1
ATOM 6256 O O . GLY B 1 227 ? -44.195 6.369 22.509 1.00 37.70 227 GLY B O 1
ATOM 6257 N N . GLU B 1 228 ? -43.971 8.166 21.174 1.00 34.54 228 GLU B N 1
ATOM 6258 C CA . GLU B 1 228 ? -45.359 8.116 20.730 1.00 30.49 228 GLU B CA 1
ATOM 6259 C C . GLU B 1 228 ? -45.575 7.096 19.620 1.00 40.20 228 GLU B C 1
ATOM 6260 O O . GLU B 1 228 ? -46.686 6.575 19.472 1.00 36.57 228 GLU B O 1
ATOM 6266 N N . THR B 1 229 ? -44.543 6.806 18.831 1.00 48.96 229 THR B N 1
ATOM 6267 C CA . THR B 1 229 ? -44.620 5.804 17.779 1.00 39.19 229 THR B CA 1
ATOM 6268 C C . THR B 1 229 ? -43.560 4.738 18.022 1.00 35.64 229 THR B C 1
ATOM 6269 O O . THR B 1 229 ? -42.461 5.035 18.503 1.00 37.09 229 THR B O 1
ATOM 6273 N N . ALA B 1 230 ? -43.907 3.489 17.715 1.00 39.70 230 ALA B N 1
ATOM 6274 C CA . ALA B 1 230 ? -43.006 2.380 17.994 1.00 37.40 230 ALA B CA 1
ATOM 6275 C C . ALA B 1 230 ? -41.924 2.212 16.937 1.00 36.75 230 ALA B C 1
ATOM 6276 O O . ALA B 1 230 ? -40.932 1.522 17.195 1.00 28.70 230 ALA B O 1
ATOM 6278 N N . MET B 1 231 ? -42.083 2.822 15.763 1.00 25.31 231 MET B N 1
ATOM 6279 C CA . MET B 1 231 ? -41.114 2.648 14.692 1.00 34.64 231 MET B CA 1
ATOM 6280 C C . MET B 1 231 ? -41.002 3.922 13.869 1.00 39.09 231 MET B C 1
ATOM 6281 O O . MET B 1 231 ? -41.968 4.676 13.719 1.00 31.53 231 MET B O 1
ATOM 6286 N N . THR B 1 232 ? -39.803 4.143 13.337 1.00 38.46 232 THR B N 1
ATOM 6287 C CA . THR B 1 232 ? -39.549 5.171 12.341 1.00 34.89 232 THR B CA 1
ATOM 6288 C C . THR B 1 232 ? -38.525 4.630 11.354 1.00 34.79 232 THR B C 1
ATOM 6289 O O . THR B 1 232 ? -37.860 3.622 11.605 1.00 33.26 232 THR B O 1
ATOM 6293 N N . ILE B 1 233 ? -38.412 5.301 10.213 1.00 29.21 233 ILE B N 1
ATOM 6294 C CA . ILE B 1 233 ? -37.413 4.974 9.201 1.00 26.32 233 ILE B CA 1
ATOM 6295 C C . ILE B 1 233 ? -36.522 6.195 9.032 1.00 25.26 233 ILE B C 1
ATOM 6296 O O . ILE B 1 233 ? -37.013 7.286 8.714 1.00 36.62 233 ILE B O 1
ATOM 6301 N N . ASN B 1 234 ? -35.221 6.017 9.248 1.00 27.52 234 ASN B N 1
ATOM 6302 C CA . ASN B 1 234 ? -34.294 7.140 9.203 1.00 32.30 234 ASN B CA 1
ATOM 6303 C C . ASN B 1 234 ? -32.872 6.616 9.053 1.00 33.60 234 ASN B C 1
ATOM 6304 O O . ASN B 1 234 ? -32.611 5.417 9.173 1.00 34.39 234 ASN B O 1
ATOM 6309 N N . GLY B 1 235 ? -31.951 7.544 8.794 1.00 36.45 235 GLY B N 1
ATOM 6310 C CA . GLY B 1 235 ? -30.561 7.215 8.587 1.00 36.79 235 GLY B CA 1
ATOM 6311 C C . GLY B 1 235 ? -29.717 7.419 9.830 1.00 41.43 235 GLY B C 1
ATOM 6312 O O . GLY B 1 235 ? -30.217 7.790 10.896 1.00 41.18 235 GLY B O 1
ATOM 6313 N N . PRO B 1 236 ? -28.408 7.181 9.708 1.00 32.91 236 PRO B N 1
ATOM 6314 C CA . PRO B 1 236 ? -27.536 7.237 10.895 1.00 30.90 236 PRO B CA 1
ATOM 6315 C C . PRO B 1 236 ? -27.469 8.600 11.562 1.00 34.25 236 PRO B C 1
ATOM 6316 O O . PRO B 1 236 ? -27.189 8.675 12.765 1.00 35.70 236 PRO B O 1
ATOM 6320 N N . TRP B 1 237 ? -27.716 9.683 10.821 1.00 33.39 237 TRP B N 1
ATOM 6321 C CA . TRP B 1 237 ? -27.631 11.022 11.393 1.00 22.85 237 TRP B CA 1
ATOM 6322 C C . TRP B 1 237 ? -28.607 11.231 12.544 1.00 33.40 237 TRP B C 1
ATOM 6323 O O . TRP B 1 237 ? -28.373 12.102 13.390 1.00 30.06 237 TRP B O 1
ATOM 6334 N N . ALA B 1 238 ? -29.685 10.451 12.602 1.00 32.65 238 ALA B N 1
ATOM 6335 C CA . ALA B 1 238 ? -30.728 10.632 13.601 1.00 35.49 238 ALA B CA 1
ATOM 6336 C C . ALA B 1 238 ? -30.455 9.902 14.910 1.00 35.93 238 ALA B C 1
ATOM 6337 O O . ALA B 1 238 ? -31.187 10.122 15.881 1.00 40.62 238 ALA B O 1
ATOM 6339 N N . TRP B 1 239 ? -29.425 9.053 14.968 1.00 38.22 239 TRP B N 1
ATOM 6340 C CA . TRP B 1 239 ? -29.203 8.232 16.157 1.00 41.56 239 TRP B CA 1
ATOM 6341 C C . TRP B 1 239 ? -28.869 9.072 17.383 1.00 41.95 239 TRP B C 1
ATOM 6342 O O . TRP B 1 239 ? -29.238 8.703 18.505 1.00 35.08 239 TRP B O 1
ATOM 6353 N N . SER B 1 240 ? -28.175 10.197 17.197 1.00 43.72 240 SER B N 1
ATOM 6354 C CA . SER B 1 240 ? -27.702 10.974 18.338 1.00 42.05 240 SER B CA 1
ATOM 6355 C C . SER B 1 240 ? -28.856 11.616 19.101 1.00 39.67 240 SER B C 1
ATOM 6356 O O . SER B 1 240 ? -28.848 11.640 20.338 1.00 36.47 240 SER B O 1
ATOM 6359 N N . ASN B 1 241 ? -29.852 12.147 18.387 1.00 41.02 241 ASN B N 1
ATOM 6360 C CA . ASN B 1 241 ? -31.029 12.688 19.061 1.00 39.85 241 ASN B CA 1
ATOM 6361 C C . ASN B 1 241 ? -31.773 11.599 19.821 1.00 43.83 241 ASN B C 1
ATOM 6362 O O . ASN B 1 241 ? -32.264 11.831 20.932 1.00 53.36 241 ASN B O 1
ATOM 6367 N N . ILE B 1 242 ? -31.867 10.402 19.237 1.00 39.76 242 ILE B N 1
ATOM 6368 C CA . ILE B 1 242 ? -32.523 9.294 19.924 1.00 38.54 242 ILE B CA 1
ATOM 6369 C C . ILE B 1 242 ? -31.765 8.930 21.194 1.00 40.47 242 ILE B C 1
ATOM 6370 O O . ILE B 1 242 ? -32.372 8.628 22.230 1.00 43.19 242 ILE B O 1
ATOM 6375 N N . ASP B 1 243 ? -30.429 8.942 21.131 1.00 38.29 243 ASP B N 1
ATOM 6376 C CA . ASP B 1 243 ? -29.610 8.673 22.310 1.00 40.83 243 ASP B CA 1
ATOM 6377 C C . ASP B 1 243 ? -30.013 9.564 23.478 1.00 41.20 243 ASP B C 1
ATOM 6378 O O . ASP B 1 243 ? -30.253 9.082 24.592 1.00 46.10 243 ASP B O 1
ATOM 6383 N N . THR B 1 244 ? -30.097 10.873 23.238 1.00 35.41 244 THR B N 1
ATOM 6384 C CA . THR B 1 244 ? -30.403 11.827 24.295 1.00 53.46 244 THR B CA 1
ATOM 6385 C C . THR B 1 244 ? -31.847 11.751 24.774 1.00 55.75 244 THR B C 1
ATOM 6386 O O . THR B 1 244 ? -32.157 12.315 25.828 1.00 61.57 244 THR B O 1
ATOM 6390 N N . SER B 1 245 ? -32.729 11.071 24.042 1.00 59.26 245 SER B N 1
ATOM 6391 C CA . SER B 1 245 ? -34.147 11.040 24.378 1.00 52.62 245 SER B CA 1
ATOM 6392 C C . SER B 1 245 ? -34.508 9.976 25.408 1.00 54.08 245 SER B C 1
ATOM 6393 O O . SER B 1 245 ? -35.652 9.962 25.876 1.00 52.73 245 SER B O 1
ATOM 6396 N N . ALA B 1 246 ? -33.580 9.084 25.752 1.00 54.90 246 ALA B N 1
ATOM 6397 C CA . ALA B 1 246 ? -33.734 7.976 26.699 1.00 64.18 246 ALA B CA 1
ATOM 6398 C C . ALA B 1 246 ? -34.561 6.817 26.146 1.00 61.38 246 ALA B C 1
ATOM 6399 O O . ALA B 1 246 ? -34.780 5.837 26.871 1.00 58.23 246 ALA B O 1
ATOM 6401 N N . VAL B 1 247 ? -35.031 6.890 24.901 1.00 55.78 247 VAL B N 1
ATOM 6402 C CA . VAL B 1 247 ? -35.726 5.762 24.295 1.00 47.41 247 VAL B CA 1
ATOM 6403 C C . VAL B 1 247 ? -34.745 4.616 24.083 1.00 43.49 247 VAL B C 1
ATOM 6404 O O . VAL B 1 247 ? -33.594 4.824 23.676 1.00 45.03 247 VAL B O 1
ATOM 6408 N N . ASN B 1 248 ? -35.191 3.396 24.373 1.00 44.63 248 ASN B N 1
ATOM 6409 C CA . ASN B 1 248 ? -34.389 2.199 24.133 1.00 50.93 248 ASN B CA 1
ATOM 6410 C C . ASN B 1 248 ? -34.687 1.725 22.716 1.00 53.34 248 ASN B C 1
ATOM 6411 O O . ASN B 1 248 ? -35.733 1.125 22.456 1.00 50.50 248 ASN B O 1
ATOM 6416 N N . TYR B 1 249 ? -33.764 1.991 21.795 1.00 52.55 249 TYR B N 1
ATOM 6417 C CA . TYR B 1 249 ? -33.999 1.761 20.379 1.00 46.79 249 TYR B CA 1
ATOM 6418 C C . TYR B 1 249 ? -33.001 0.764 19.808 1.00 48.87 249 TYR B C 1
ATOM 6419 O O . TYR B 1 249 ? -31.931 0.515 20.374 1.00 42.91 249 TYR B O 1
ATOM 6428 N N . GLY B 1 250 ? -33.375 0.201 18.670 1.00 54.93 250 GLY B N 1
ATOM 6429 C CA . GLY B 1 250 ? -32.483 -0.655 17.912 1.00 52.29 250 GLY B CA 1
ATOM 6430 C C . GLY B 1 250 ? -32.629 -0.371 16.434 1.00 50.32 250 GLY B C 1
ATOM 6431 O O . GLY B 1 250 ? -33.676 0.082 15.966 1.00 48.15 250 GLY B O 1
ATOM 6432 N N . VAL B 1 251 ? -31.557 -0.638 15.699 1.00 48.15 251 VAL B N 1
ATOM 6433 C CA . VAL B 1 251 ? -31.502 -0.411 14.261 1.00 46.05 251 VAL B CA 1
ATOM 6434 C C . VAL B 1 251 ? -31.389 -1.772 13.587 1.00 41.28 251 VAL B C 1
ATOM 6435 O O . VAL B 1 251 ? -30.451 -2.530 13.864 1.00 48.43 251 VAL B O 1
ATOM 6439 N N . THR B 1 252 ? -32.342 -2.089 12.712 1.00 43.48 252 THR B N 1
ATOM 6440 C CA . THR B 1 252 ? -32.406 -3.408 12.090 1.00 46.00 252 THR B CA 1
ATOM 6441 C C . THR B 1 252 ? -32.816 -3.251 10.628 1.00 40.18 252 THR B C 1
ATOM 6442 O O . THR B 1 252 ? -32.961 -2.137 10.115 1.00 34.37 252 THR B O 1
ATOM 6446 N N . VAL B 1 253 ? -33.015 -4.389 9.958 1.00 34.26 253 VAL B N 1
ATOM 6447 C CA . VAL B 1 253 ? -33.362 -4.387 8.543 1.00 36.51 253 VAL B CA 1
ATOM 6448 C C . VAL B 1 253 ? -34.790 -3.885 8.355 1.00 34.27 253 VAL B C 1
ATOM 6449 O O . VAL B 1 253 ? -35.655 -4.040 9.230 1.00 42.99 253 VAL B O 1
ATOM 6453 N N . LEU B 1 254 ? -35.034 -3.259 7.206 1.00 31.38 254 LEU B N 1
ATOM 6454 C CA . LEU B 1 254 ? -36.357 -2.774 6.866 1.00 37.17 254 LEU B CA 1
ATOM 6455 C C . LEU B 1 254 ? -37.304 -3.949 6.635 1.00 41.67 254 LEU B C 1
ATOM 6456 O O . LEU B 1 254 ? -36.867 -5.061 6.328 1.00 46.02 254 LEU B O 1
ATOM 6461 N N . PRO B 1 255 ? -38.610 -3.730 6.787 1.00 49.91 255 PRO B N 1
ATOM 6462 C CA . PRO B 1 255 ? -39.562 -4.828 6.587 1.00 51.70 255 PRO B CA 1
ATOM 6463 C C . PRO B 1 255 ? -39.650 -5.211 5.119 1.00 51.58 255 PRO B C 1
ATOM 6464 O O . PRO B 1 255 ? -39.539 -4.365 4.229 1.00 48.78 255 PRO B O 1
ATOM 6468 N N . THR B 1 256 ? -39.842 -6.504 4.870 1.00 45.03 256 THR B N 1
ATOM 6469 C CA . THR B 1 256 ? -40.052 -6.960 3.507 1.00 42.64 256 THR B CA 1
ATOM 6470 C C . THR B 1 256 ? -41.455 -6.586 3.041 1.00 44.11 256 THR B C 1
ATOM 6471 O O . THR B 1 256 ? -42.360 -6.332 3.840 1.00 42.83 256 THR B O 1
ATOM 6475 N N . PHE B 1 257 ? -41.628 -6.545 1.722 1.00 35.31 257 PHE B N 1
ATOM 6476 C CA . PHE B 1 257 ? -42.924 -6.283 1.109 1.00 39.94 257 PHE B CA 1
ATOM 6477 C C . PHE B 1 257 ? -43.164 -7.344 0.049 1.00 50.21 257 PHE B C 1
ATOM 6478 O O . PHE B 1 257 ? -42.352 -7.497 -0.870 1.00 45.27 257 PHE B O 1
ATOM 6486 N N . LYS B 1 258 ? -44.276 -8.069 0.177 1.00 45.67 258 LYS B N 1
ATOM 6487 C CA . LYS B 1 258 ? -44.590 -9.188 -0.713 1.00 43.95 258 LYS B CA 1
ATOM 6488 C C . LYS B 1 258 ? -43.427 -10.176 -0.790 1.00 45.26 258 LYS B C 1
ATOM 6489 O O . LYS B 1 258 ? -43.100 -10.709 -1.853 1.00 46.43 258 LYS B O 1
ATOM 6495 N N . GLY B 1 259 ? -42.786 -10.410 0.357 1.00 41.53 259 GLY B N 1
ATOM 6496 C CA . GLY B 1 259 ? -41.675 -11.332 0.453 1.00 40.18 259 GLY B CA 1
ATOM 6497 C C . GLY B 1 259 ? -40.338 -10.798 -0.013 1.00 43.24 259 GLY B C 1
ATOM 6498 O O . GLY B 1 259 ? -39.323 -11.484 0.168 1.00 41.60 259 GLY B O 1
ATOM 6499 N N . GLN B 1 260 ? -40.292 -9.602 -0.604 1.00 40.00 260 GLN B N 1
ATOM 6500 C CA . GLN B 1 260 ? -39.041 -9.082 -1.132 1.00 44.49 260 GLN B CA 1
ATOM 6501 C C . GLN B 1 260 ? -38.506 -7.958 -0.253 1.00 44.61 260 GLN B C 1
ATOM 6502 O O . GLN B 1 260 ? -39.289 -7.170 0.290 1.00 43.45 260 GLN B O 1
ATOM 6508 N N . PRO B 1 261 ? -37.186 -7.855 -0.102 1.00 49.19 261 PRO B N 1
ATOM 6509 C CA . PRO B 1 261 ? -36.629 -6.865 0.826 1.00 49.40 261 PRO B CA 1
ATOM 6510 C C . PRO B 1 261 ? -36.835 -5.446 0.324 1.00 48.25 261 PRO B C 1
ATOM 6511 O O . PRO B 1 261 ? -36.804 -5.182 -0.881 1.00 37.82 261 PRO B O 1
ATOM 6515 N N . SER B 1 262 ? -37.062 -4.532 1.265 1.00 39.00 262 SER B N 1
ATOM 6516 C CA . SER B 1 262 ? -37.069 -3.116 0.933 1.00 36.45 262 SER B CA 1
ATOM 6517 C C . SER B 1 262 ? -35.706 -2.719 0.383 1.00 33.40 262 SER B C 1
ATOM 6518 O O . SER B 1 262 ? -34.668 -3.193 0.852 1.00 37.37 262 SER B O 1
ATOM 6521 N N . LYS B 1 263 ? -35.711 -1.848 -0.627 1.00 38.63 263 LYS B N 1
ATOM 6522 C CA . LYS B 1 263 ? -34.503 -1.478 -1.364 1.00 39.65 263 LYS B CA 1
ATOM 6523 C C . LYS B 1 263 ? -34.303 0.030 -1.291 1.00 34.35 263 LYS B C 1
ATOM 6524 O O . LYS B 1 263 ? -34.784 0.773 -2.162 1.00 27.95 263 LYS B O 1
ATOM 6530 N N . PRO B 1 264 ? -33.598 0.527 -0.277 1.00 33.13 264 PRO B N 1
ATOM 6531 C CA . PRO B 1 264 ? -33.355 1.970 -0.188 1.00 30.28 264 PRO B CA 1
ATOM 6532 C C . PRO B 1 264 ? -32.282 2.417 -1.167 1.00 35.43 264 PRO B C 1
ATOM 6533 O O . PRO B 1 264 ? -31.305 1.708 -1.423 1.00 31.31 264 PRO B O 1
ATOM 6537 N N . PHE B 1 265 ? -32.482 3.607 -1.725 1.00 28.62 265 PHE B N 1
ATOM 6538 C CA . PHE B 1 265 ? -31.443 4.248 -2.516 1.00 38.42 265 PHE B CA 1
ATOM 6539 C C . PHE B 1 265 ? -30.326 4.692 -1.581 1.00 43.16 265 PHE B C 1
ATOM 6540 O O . PHE B 1 265 ? -30.549 5.506 -0.678 1.00 39.25 265 PHE B O 1
ATOM 6548 N N . VAL B 1 266 ? -29.131 4.153 -1.785 1.00 31.51 266 VAL B N 1
ATOM 6549 C CA . VAL B 1 266 ? -28.015 4.380 -0.877 1.00 32.63 266 VAL B CA 1
ATOM 6550 C C . VAL B 1 266 ? -27.253 5.621 -1.315 1.00 32.90 266 VAL B C 1
ATOM 6551 O O . VAL B 1 266 ? -26.831 5.729 -2.472 1.00 40.10 266 VAL B O 1
ATOM 6555 N N . GLY B 1 267 ? -27.064 6.550 -0.386 1.00 35.14 267 GLY B N 1
ATOM 6556 C CA . GLY B 1 267 ? -26.340 7.774 -0.652 1.00 35.76 267 GLY B CA 1
ATOM 6557 C C . GLY B 1 267 ? -24.934 7.743 -0.086 1.00 36.62 267 GLY B C 1
ATOM 6558 O O . GLY B 1 267 ? -24.661 7.081 0.912 1.00 31.98 267 GLY B O 1
ATOM 6559 N N . VAL B 1 268 ? -24.040 8.470 -0.745 1.00 32.32 268 VAL B N 1
ATOM 6560 C CA . VAL B 1 268 ? -22.666 8.642 -0.293 1.00 30.89 268 VAL B CA 1
ATOM 6561 C C . VAL B 1 268 ? -22.486 10.131 -0.041 1.00 27.51 268 VAL B C 1
ATOM 6562 O O . VAL B 1 268 ? -22.394 10.921 -0.989 1.00 33.57 268 VAL B O 1
ATOM 6566 N N . LEU B 1 269 ? -22.464 10.525 1.231 1.00 28.38 269 LEU B N 1
ATOM 6567 C CA . LEU B 1 269 ? -22.183 11.912 1.572 1.00 27.55 269 LEU B CA 1
ATOM 6568 C C . LEU B 1 269 ? -20.830 12.298 0.999 1.00 31.57 269 LEU B C 1
ATOM 6569 O O . LEU B 1 269 ? -19.818 11.650 1.283 1.00 30.23 269 LEU B O 1
ATOM 6574 N N . SER B 1 270 ? -20.816 13.334 0.169 1.00 29.10 270 SER B N 1
ATOM 6575 C CA . SER B 1 270 ? -19.615 13.737 -0.539 1.00 37.71 270 SER B CA 1
ATOM 6576 C C . SER B 1 270 ? -19.386 15.227 -0.343 1.00 42.51 270 SER B C 1
ATOM 6577 O O . SER B 1 270 ? -20.318 15.991 -0.081 1.00 39.48 270 SER B O 1
ATOM 6580 N N . ALA B 1 271 ? -18.127 15.632 -0.473 1.00 45.10 271 ALA B N 1
ATOM 6581 C CA . ALA B 1 271 ? -17.721 17.022 -0.299 1.00 42.31 271 ALA B CA 1
ATOM 6582 C C . ALA B 1 271 ? -17.162 17.526 -1.622 1.00 46.03 271 ALA B C 1
ATOM 6583 O O . ALA B 1 271 ? -16.074 17.113 -2.038 1.00 46.39 271 ALA B O 1
ATOM 6585 N N . GLY B 1 272 ? -17.903 18.409 -2.279 1.00 38.27 272 GLY B N 1
ATOM 6586 C CA . GLY B 1 272 ? -17.471 19.010 -3.523 1.00 44.80 272 GLY B CA 1
ATOM 6587 C C . GLY B 1 272 ? -16.814 20.358 -3.290 1.00 46.05 272 GLY B C 1
ATOM 6588 O O . GLY B 1 272 ? -17.126 21.060 -2.333 1.00 38.90 272 GLY B O 1
ATOM 6589 N N . ILE B 1 273 ? -15.891 20.708 -4.178 1.00 39.39 273 ILE B N 1
ATOM 6590 C CA . ILE B 1 273 ? -15.185 21.981 -4.119 1.00 40.49 273 ILE B CA 1
ATOM 6591 C C . ILE B 1 273 ? -15.755 22.885 -5.202 1.00 45.05 273 ILE B C 1
ATOM 6592 O O . ILE B 1 273 ? -15.772 22.516 -6.382 1.00 43.02 273 ILE B O 1
ATOM 6597 N N . ASN B 1 274 ? -16.234 24.060 -4.797 1.00 42.95 274 ASN B N 1
ATOM 6598 C CA . ASN B 1 274 ? -16.837 24.997 -5.737 1.00 48.74 274 ASN B CA 1
ATOM 6599 C C . ASN B 1 274 ? -15.834 25.371 -6.817 1.00 56.73 274 ASN B C 1
ATOM 6600 O O . ASN B 1 274 ? -14.702 25.763 -6.522 1.00 47.94 274 ASN B O 1
ATOM 6605 N N . ALA B 1 275 ? -16.259 25.252 -8.076 1.00 64.29 275 ALA B N 1
ATOM 6606 C CA . ALA B 1 275 ? -15.397 25.593 -9.200 1.00 69.28 275 ALA B CA 1
ATOM 6607 C C . ALA B 1 275 ? -15.044 27.073 -9.250 1.00 73.83 275 ALA B C 1
ATOM 6608 O O . ALA B 1 275 ? -14.119 27.446 -9.979 1.00 69.73 275 ALA B O 1
ATOM 6610 N N . ALA B 1 276 ? -15.754 27.921 -8.505 1.00 73.16 276 ALA B N 1
ATOM 6611 C CA . ALA B 1 276 ? -15.454 29.344 -8.446 1.00 66.96 276 ALA B CA 1
ATOM 6612 C C . ALA B 1 276 ? -14.644 29.734 -7.217 1.00 63.07 276 ALA B C 1
ATOM 6613 O O . ALA B 1 276 ? -14.220 30.890 -7.117 1.00 69.31 276 ALA B O 1
ATOM 6615 N N . SER B 1 277 ? -14.421 28.809 -6.294 1.00 58.53 277 SER B N 1
ATOM 6616 C CA . SER B 1 277 ? -13.701 29.124 -5.067 1.00 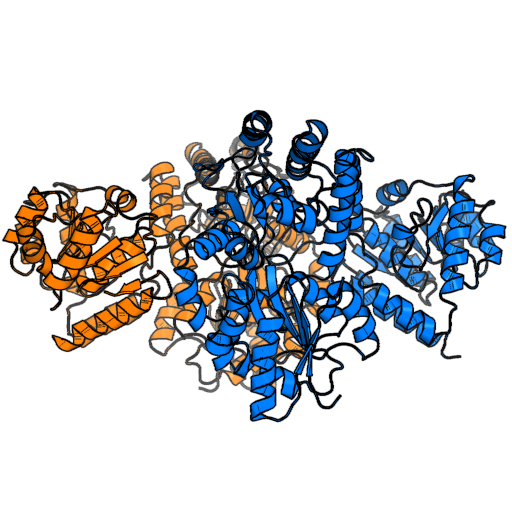50.36 277 SER B CA 1
ATOM 6617 C C . SER B 1 277 ? -12.252 29.478 -5.381 1.00 56.64 277 SER B C 1
ATOM 6618 O O . SER B 1 277 ? -11.600 28.770 -6.153 1.00 53.88 277 SER B O 1
ATOM 6621 N N . PRO B 1 278 ? -11.717 30.562 -4.820 1.00 57.27 278 PRO B N 1
ATOM 6622 C CA . PRO B 1 278 ? -10.280 30.833 -4.932 1.00 58.25 278 PRO B CA 1
ATOM 6623 C C . PRO B 1 278 ? -9.427 30.114 -3.899 1.00 57.98 278 PRO B C 1
ATOM 6624 O O . PRO B 1 278 ? -8.233 30.410 -3.797 1.00 56.36 278 PRO B O 1
ATOM 6628 N N . ASN B 1 279 ? -10.006 29.184 -3.138 1.00 52.08 279 ASN B N 1
ATOM 6629 C CA . ASN B 1 279 ? -9.302 28.455 -2.089 1.00 52.61 279 ASN B CA 1
ATOM 6630 C C . ASN B 1 279 ? -9.343 26.950 -2.330 1.00 57.55 279 ASN B C 1
ATOM 6631 O O . ASN B 1 279 ? -9.342 26.166 -1.378 1.00 59.92 279 ASN B O 1
ATOM 6636 N N . LYS B 1 280 ? -9.381 26.538 -3.601 1.00 49.79 280 LYS B N 1
ATOM 6637 C CA . LYS B 1 280 ? -9.505 25.119 -3.926 1.00 46.63 280 LYS B CA 1
ATOM 6638 C C . LYS B 1 280 ? -8.395 24.301 -3.280 1.00 54.70 280 LYS B C 1
ATOM 6639 O O . LYS B 1 280 ? -8.624 23.170 -2.835 1.00 57.06 280 LYS B O 1
ATOM 6645 N N . GLU B 1 281 ? -7.187 24.861 -3.209 1.00 50.39 281 GLU B N 1
ATOM 6646 C CA . GLU B 1 281 ? -6.083 24.148 -2.580 1.00 50.79 281 GLU B CA 1
ATOM 6647 C C . GLU B 1 281 ? -6.259 24.058 -1.069 1.00 50.44 281 GLU B C 1
ATOM 6648 O O . GLU B 1 281 ? -5.832 23.073 -0.456 1.00 58.31 281 GLU B O 1
ATOM 6654 N N . LEU B 1 282 ? -6.883 25.064 -0.453 1.00 51.29 282 LEU B N 1
ATOM 6655 C CA . LEU B 1 282 ? -7.132 25.005 0.983 1.00 55.70 282 LEU B CA 1
ATOM 6656 C C . LEU B 1 282 ? -8.248 24.020 1.308 1.00 46.06 282 LEU B C 1
ATOM 6657 O O . LEU B 1 282 ? -8.160 23.277 2.293 1.00 42.46 282 LEU B O 1
ATOM 6662 N N . ALA B 1 283 ? -9.310 24.015 0.499 1.00 40.74 283 ALA B N 1
ATOM 6663 C CA . ALA B 1 283 ? -10.363 23.019 0.656 1.00 36.87 283 ALA B CA 1
ATOM 6664 C C . ALA B 1 283 ? -9.795 21.609 0.572 1.00 44.34 283 ALA B C 1
ATOM 6665 O O . ALA B 1 283 ? -10.158 20.735 1.369 1.00 42.37 283 ALA B O 1
ATOM 6667 N N . LYS B 1 284 ? -8.897 21.376 -0.387 1.00 41.93 284 LYS B N 1
ATOM 6668 C CA . LYS B 1 284 ? -8.242 20.079 -0.520 1.00 44.58 284 LYS B CA 1
ATOM 6669 C C . LYS B 1 284 ? -7.503 19.705 0.760 1.00 41.65 284 LYS B C 1
ATOM 6670 O O . LYS B 1 284 ? -7.671 18.600 1.288 1.00 45.96 284 LYS B O 1
ATOM 6676 N N . GLU B 1 285 ? -6.680 20.622 1.275 1.00 44.79 285 GLU B N 1
ATOM 6677 C CA . GLU B 1 285 ? -5.920 20.343 2.490 1.00 51.36 285 GLU B CA 1
ATOM 6678 C C . GLU B 1 285 ? -6.840 20.079 3.676 1.00 46.16 285 GLU B C 1
ATOM 6679 O O . GLU B 1 285 ? -6.573 19.188 4.491 1.00 47.69 285 GLU B O 1
ATOM 6685 N N . PHE B 1 286 ? -7.927 20.846 3.790 1.00 45.71 286 PHE B N 1
ATOM 6686 C CA . PHE B 1 286 ? -8.875 20.637 4.881 1.00 54.36 286 PHE B CA 1
ATOM 6687 C C . PHE B 1 286 ? -9.503 19.250 4.807 1.00 50.57 286 PHE B C 1
ATOM 6688 O O . PHE B 1 286 ? -9.477 18.490 5.781 1.00 56.33 286 PHE B O 1
ATOM 6696 N N . LEU B 1 287 ? -10.068 18.901 3.648 1.00 46.98 287 LEU B N 1
ATOM 6697 C CA . LEU B 1 287 ? -10.785 17.636 3.520 1.00 34.61 287 LEU B CA 1
ATOM 6698 C C . LEU B 1 287 ? -9.844 16.440 3.630 1.00 44.32 287 LEU B C 1
ATOM 6699 O O . LEU B 1 287 ? -10.174 15.444 4.283 1.00 39.80 287 LEU B O 1
ATOM 6704 N N . GLU B 1 288 ? -8.666 16.520 3.006 1.00 39.95 288 GLU B N 1
ATOM 6705 C CA . GLU B 1 288 ? -7.784 15.359 2.942 1.00 46.05 288 GLU B CA 1
ATOM 6706 C C . GLU B 1 288 ? -7.051 15.114 4.255 1.00 43.26 288 GLU B C 1
ATOM 6707 O O . GLU B 1 288 ? -6.950 13.968 4.707 1.00 49.03 288 GLU B O 1
ATOM 6713 N N . ASN B 1 289 ? -6.525 16.169 4.876 1.00 45.64 289 ASN B N 1
ATOM 6714 C CA . ASN B 1 289 ? -5.624 16.009 6.008 1.00 53.54 289 ASN B CA 1
ATOM 6715 C C . ASN B 1 289 ? -6.284 16.243 7.359 1.00 54.08 289 ASN B C 1
ATOM 6716 O O . ASN B 1 289 ? -5.703 15.867 8.383 1.00 60.66 289 ASN B O 1
ATOM 6721 N N . TYR B 1 290 ? -7.468 16.853 7.395 1.00 55.97 290 TYR B N 1
ATOM 6722 C CA . TYR B 1 290 ? -8.149 17.118 8.657 1.00 54.89 290 TYR B CA 1
ATOM 6723 C C . TYR B 1 290 ? -9.463 16.360 8.783 1.00 46.59 290 TYR B C 1
ATOM 6724 O O . TYR B 1 290 ? -9.637 15.602 9.743 1.00 39.21 290 TYR B O 1
ATOM 6733 N N . LEU B 1 291 ? -10.389 16.528 7.838 1.00 40.51 291 LEU B N 1
ATOM 6734 C CA . LEU B 1 291 ? -11.674 15.842 7.931 1.00 38.00 291 LEU B CA 1
ATOM 6735 C C . LEU B 1 291 ? -11.504 14.333 7.807 1.00 35.64 291 LEU B C 1
ATOM 6736 O O . LEU B 1 291 ? -11.861 13.576 8.717 1.00 37.46 291 LEU B O 1
ATOM 6741 N N . LEU B 1 292 ? -10.940 13.876 6.687 1.00 44.64 292 LEU B N 1
ATOM 6742 C CA . LEU B 1 292 ? -10.827 12.445 6.397 1.00 50.23 292 LEU B CA 1
ATOM 6743 C C . LEU B 1 292 ? -9.660 11.807 7.156 1.00 50.54 292 LEU B C 1
ATOM 6744 O O . LEU B 1 292 ? -8.754 11.198 6.586 1.00 42.63 292 LEU B O 1
ATOM 6749 N N . THR B 1 293 ? -9.704 11.958 8.477 1.00 46.95 293 THR B N 1
ATOM 6750 C CA . THR B 1 293 ? -8.786 11.286 9.382 1.00 44.12 293 THR B CA 1
ATOM 6751 C C . THR B 1 293 ? -9.596 10.643 10.499 1.00 49.91 293 THR B C 1
ATOM 6752 O O . THR B 1 293 ? -10.777 10.947 10.688 1.00 54.38 293 THR B O 1
ATOM 6756 N N . ASP B 1 294 ? -8.948 9.737 11.236 1.00 42.74 294 ASP B N 1
ATOM 6757 C CA . ASP B 1 294 ? -9.618 9.092 12.361 1.00 50.10 294 ASP B CA 1
ATOM 6758 C C . ASP B 1 294 ? -10.121 10.112 13.375 1.00 51.89 294 ASP B C 1
ATOM 6759 O O . ASP B 1 294 ? -11.170 9.903 13.997 1.00 52.02 294 ASP B O 1
ATOM 6764 N N . GLU B 1 295 ? -9.396 11.221 13.552 1.00 54.51 295 GLU B N 1
ATOM 6765 C CA . GLU B 1 295 ? -9.819 12.251 14.495 1.00 60.05 295 GLU B CA 1
ATOM 6766 C C . GLU B 1 295 ? -10.859 13.183 13.886 1.00 53.03 295 GLU B C 1
ATOM 6767 O O . GLU B 1 295 ? -11.787 13.616 14.578 1.00 52.16 295 GLU B O 1
ATOM 6773 N N . GLY B 1 296 ? -10.716 13.511 12.601 1.00 40.34 296 GLY B N 1
ATOM 6774 C CA . GLY B 1 296 ? -11.675 14.403 11.970 1.00 40.31 296 GLY B CA 1
ATOM 6775 C C . GLY B 1 296 ? -13.060 13.792 11.877 1.00 43.86 296 GLY B C 1
ATOM 6776 O O . GLY B 1 296 ? -14.060 14.434 12.211 1.00 48.59 296 GLY B O 1
ATOM 6777 N N . LEU B 1 297 ? -13.136 12.536 11.429 1.00 38.60 297 LEU B N 1
ATOM 6778 C CA . LEU B 1 297 ? -14.434 11.887 11.279 1.00 38.66 297 LEU B CA 1
ATOM 6779 C C . LEU B 1 297 ? -15.083 11.601 12.626 1.00 40.88 297 LEU B C 1
ATOM 6780 O O . LEU B 1 297 ? -16.311 11.671 12.741 1.00 50.78 297 LEU B O 1
ATOM 6785 N N . GLU B 1 298 ? -14.285 11.284 13.651 1.00 46.52 298 GLU B N 1
ATOM 6786 C CA . GLU B 1 298 ? -14.848 11.072 14.980 1.00 44.17 298 GLU B CA 1
ATOM 6787 C C . GLU B 1 298 ? -15.527 12.331 15.499 1.00 47.37 298 GLU B C 1
ATOM 6788 O O . GLU B 1 298 ? -16.528 12.241 16.216 1.00 51.16 298 GLU B O 1
ATOM 6794 N N . ALA B 1 299 ? -15.008 13.507 15.136 1.00 41.34 299 ALA B N 1
ATOM 6795 C CA . ALA B 1 299 ? -15.608 14.757 15.590 1.00 37.98 299 ALA B CA 1
ATOM 6796 C C . ALA B 1 299 ? -16.974 14.981 14.952 1.00 38.93 299 ALA B C 1
ATOM 6797 O O . ALA B 1 299 ? -17.923 15.386 15.631 1.00 42.65 299 ALA B O 1
ATOM 6799 N N . VAL B 1 300 ? -17.094 14.732 13.648 1.00 40.31 300 VAL B N 1
ATOM 6800 C CA . VAL B 1 300 ? -18.402 14.832 13.012 1.00 46.64 300 VAL B CA 1
ATOM 6801 C C . VAL B 1 300 ? -19.293 13.670 13.434 1.00 45.72 300 VAL B C 1
ATOM 6802 O O . VAL B 1 300 ? -20.512 13.830 13.574 1.00 50.34 300 VAL B O 1
ATOM 6806 N N . ASN B 1 301 ? -18.703 12.494 13.667 1.00 39.88 301 ASN B N 1
ATOM 6807 C CA . ASN B 1 301 ? -19.497 11.314 13.991 1.00 38.24 301 ASN B CA 1
ATOM 6808 C C . ASN B 1 301 ? -20.071 11.395 15.400 1.00 45.84 301 ASN B C 1
ATOM 6809 O O . ASN B 1 301 ? -21.233 11.031 15.621 1.00 43.97 301 ASN B O 1
ATOM 6814 N N . LYS B 1 302 ? -19.274 11.860 16.370 1.00 48.78 302 LYS B N 1
ATOM 6815 C CA . LYS B 1 302 ? -19.794 12.028 17.724 1.00 44.01 302 LYS B CA 1
ATOM 6816 C C . LYS B 1 302 ? -20.946 13.020 17.757 1.00 43.01 302 LYS B C 1
ATOM 6817 O O . LYS B 1 302 ? -21.896 12.842 18.529 1.00 42.18 302 LYS B O 1
ATOM 6823 N N . ASP B 1 303 ? -20.883 14.064 16.931 1.00 38.82 303 ASP B N 1
ATOM 6824 C CA . ASP B 1 303 ? -21.992 15.005 16.841 1.00 33.16 303 ASP B CA 1
ATOM 6825 C C . ASP B 1 303 ? -23.236 14.306 16.311 1.00 41.52 303 ASP B C 1
ATOM 6826 O O . ASP B 1 303 ? -24.275 14.268 16.981 1.00 40.78 303 ASP B O 1
ATOM 6831 N N . LYS B 1 304 ? -23.145 13.733 15.108 1.00 37.66 304 LYS B N 1
ATOM 6832 C CA . LYS B 1 304 ? -24.233 12.983 14.504 1.00 37.60 304 LYS B CA 1
ATOM 6833 C C . LYS B 1 304 ? -23.613 11.911 13.618 1.00 43.81 304 LYS B C 1
ATOM 6834 O O . LYS B 1 304 ? -22.792 12.245 12.747 1.00 33.18 304 LYS B O 1
ATOM 6840 N N . PRO B 1 305 ? -23.970 10.642 13.819 1.00 35.41 305 PRO B N 1
ATOM 6841 C CA . PRO B 1 305 ? -23.291 9.552 13.108 1.00 34.63 305 PRO B CA 1
ATOM 6842 C C . PRO B 1 305 ? -23.318 9.737 11.597 1.00 41.56 305 PRO B C 1
ATOM 6843 O O . PRO B 1 305 ? -24.341 10.090 11.007 1.00 42.29 305 PRO B O 1
ATOM 6847 N N . LEU B 1 306 ? -22.163 9.496 10.975 1.00 37.18 306 LEU B N 1
ATOM 6848 C CA . LEU B 1 306 ? -22.028 9.651 9.533 1.00 36.84 306 LEU B CA 1
ATOM 6849 C C . LEU B 1 306 ? -22.554 8.441 8.779 1.00 36.53 306 LEU B C 1
ATOM 6850 O O . LEU B 1 306 ? -23.022 8.578 7.643 1.00 38.58 306 LEU B O 1
ATOM 6855 N N . GLY B 1 307 ? -22.493 7.263 9.390 1.00 38.63 307 GLY B N 1
ATOM 6856 C CA . GLY B 1 307 ? -22.785 6.026 8.698 1.00 37.32 307 GLY B CA 1
ATOM 6857 C C . GLY B 1 307 ? -21.535 5.183 8.572 1.00 40.32 307 GLY B C 1
ATOM 6858 O O . GLY B 1 307 ? -20.693 5.179 9.476 1.00 36.51 307 GLY B O 1
ATOM 6859 N N . ALA B 1 308 ? -21.393 4.465 7.462 1.00 36.89 308 ALA B N 1
ATOM 6860 C CA . ALA B 1 308 ? -20.187 3.685 7.196 1.00 34.57 308 ALA B CA 1
ATOM 6861 C C . ALA B 1 308 ? -19.201 4.598 6.479 1.00 35.40 308 ALA B C 1
ATOM 6862 O O . ALA B 1 308 ? -19.334 4.853 5.279 1.00 42.12 308 ALA B O 1
ATOM 6864 N N . VAL B 1 309 ? -18.205 5.095 7.217 1.00 30.39 309 VAL B N 1
ATOM 6865 C CA . VAL B 1 309 ? -17.284 6.077 6.657 1.00 34.27 309 VAL B CA 1
ATOM 6866 C C . VAL B 1 309 ? -16.467 5.456 5.529 1.00 40.34 309 VAL B C 1
ATOM 6867 O O . VAL B 1 309 ? -16.176 4.251 5.521 1.00 39.01 309 VAL B O 1
ATOM 6871 N N . ALA B 1 310 ? -16.105 6.291 4.553 1.00 40.02 310 ALA B N 1
ATOM 6872 C CA . ALA B 1 310 ? -15.290 5.830 3.438 1.00 44.95 310 ALA B CA 1
ATOM 6873 C C . ALA B 1 310 ? -13.839 5.613 3.838 1.00 44.34 310 ALA B C 1
ATOM 6874 O O . ALA B 1 310 ? -13.137 4.842 3.176 1.00 41.21 310 ALA B O 1
ATOM 6876 N N . LEU B 1 311 ? -13.378 6.266 4.901 1.00 47.73 311 LEU B N 1
ATOM 6877 C CA . LEU B 1 311 ? -11.995 6.120 5.334 1.00 47.17 311 LEU B CA 1
ATOM 6878 C C . LEU B 1 311 ? -11.798 4.748 5.962 1.00 50.42 311 LEU B C 1
ATOM 6879 O O . LEU B 1 311 ? -12.422 4.430 6.980 1.00 51.09 311 LEU B O 1
ATOM 6884 N N . LYS B 1 312 ? -10.931 3.937 5.348 1.00 52.20 312 LYS B N 1
ATOM 6885 C CA . LYS B 1 312 ? -10.705 2.573 5.816 1.00 51.91 312 LYS B CA 1
ATOM 6886 C C . LYS B 1 312 ? -10.344 2.541 7.296 1.00 49.40 312 LYS B C 1
ATOM 6887 O O . LYS B 1 312 ? -10.978 1.830 8.084 1.00 54.58 312 LYS B O 1
ATOM 6893 N N . SER B 1 313 ? -9.335 3.323 7.691 1.00 54.43 313 SER B N 1
ATOM 6894 C CA . SER B 1 313 ? -8.825 3.281 9.060 1.00 53.21 313 SER B CA 1
ATOM 6895 C C . SER B 1 313 ? -9.941 3.439 10.088 1.00 51.21 313 SER B C 1
ATOM 6896 O O . SER B 1 313 ? -10.027 2.671 11.052 1.00 54.17 313 SER B O 1
ATOM 6899 N N . TYR B 1 314 ? -10.820 4.422 9.886 1.00 48.67 314 TYR B N 1
ATOM 6900 C CA . TYR B 1 314 ? -11.871 4.684 10.864 1.00 50.95 314 TYR B CA 1
ATOM 6901 C C . TYR B 1 314 ? -13.066 3.749 10.700 1.00 50.60 314 TYR B C 1
ATOM 6902 O O . TYR B 1 314 ? -13.747 3.448 11.686 1.00 56.31 314 TYR B O 1
ATOM 6911 N N . GLU B 1 315 ? -13.332 3.271 9.479 1.00 51.31 315 GLU B N 1
ATOM 6912 C CA . GLU B 1 315 ? -14.477 2.387 9.276 1.00 49.61 315 GLU B CA 1
ATOM 6913 C C . GLU B 1 315 ? -14.267 1.025 9.920 1.00 53.50 315 GLU B C 1
ATOM 6914 O O . GLU B 1 315 ? -15.241 0.378 10.323 1.00 57.10 315 GLU B O 1
ATOM 6920 N N . GLU B 1 316 ? -13.014 0.579 10.040 1.00 58.55 316 GLU B N 1
ATOM 6921 C CA . GLU B 1 316 ? -12.760 -0.705 10.681 1.00 69.11 316 GLU B CA 1
ATOM 6922 C C . GLU B 1 316 ? -13.287 -0.731 12.107 1.00 63.99 316 GLU B C 1
ATOM 6923 O O . GLU B 1 316 ? -13.726 -1.782 12.588 1.00 66.03 316 GLU B O 1
ATOM 6929 N N . GLU B 1 317 ? -13.274 0.414 12.788 1.00 62.70 317 GLU B N 1
ATOM 6930 C CA . GLU B 1 317 ? -13.767 0.466 14.157 1.00 59.96 317 GLU B CA 1
ATOM 6931 C C . GLU B 1 317 ? -15.283 0.613 14.197 1.00 61.12 317 GLU B C 1
ATOM 6932 O O . GLU B 1 317 ? -15.964 -0.119 14.925 1.00 62.57 317 GLU B O 1
ATOM 6938 N N . LEU B 1 318 ? -15.829 1.556 13.421 1.00 57.85 318 LEU B N 1
ATOM 6939 C CA . LEU B 1 318 ? -17.276 1.749 13.392 1.00 52.36 318 LEU B CA 1
ATOM 6940 C C . LEU B 1 318 ? -18.005 0.497 12.928 1.00 50.19 318 LEU B C 1
ATOM 6941 O O . LEU B 1 318 ? -19.129 0.237 13.373 1.00 44.67 318 LEU B O 1
ATOM 6946 N N . ALA B 1 319 ? -17.388 -0.284 12.035 1.00 44.81 319 ALA B N 1
ATOM 6947 C CA . ALA B 1 319 ? -18.037 -1.468 11.483 1.00 53.52 319 ALA B CA 1
ATOM 6948 C C . ALA B 1 319 ? -18.512 -2.434 12.560 1.00 53.99 319 ALA B C 1
ATOM 6949 O O . ALA B 1 319 ? -19.431 -3.220 12.307 1.00 57.96 319 ALA B O 1
ATOM 6951 N N . LYS B 1 320 ? -17.916 -2.392 13.754 1.00 58.47 320 LYS B N 1
ATOM 6952 C CA . LYS B 1 320 ? -18.364 -3.260 14.836 1.00 68.30 320 LYS B CA 1
ATOM 6953 C C . LYS B 1 320 ? -19.686 -2.803 15.442 1.00 66.22 320 LYS B C 1
ATOM 6954 O O . LYS B 1 320 ? -20.348 -3.599 16.115 1.00 68.81 320 LYS B O 1
ATOM 6960 N N . ASP B 1 321 ? -20.079 -1.552 15.230 1.00 59.57 321 ASP B N 1
ATOM 6961 C CA . ASP B 1 321 ? -21.348 -1.057 15.759 1.00 57.46 321 ASP B CA 1
ATOM 6962 C C . ASP B 1 321 ? -22.488 -1.788 15.065 1.00 58.18 321 ASP B C 1
ATOM 6963 O O . ASP B 1 321 ? -22.591 -1.723 13.832 1.00 65.53 321 ASP B O 1
ATOM 6968 N N . PRO B 1 322 ? -23.359 -2.485 15.799 1.00 52.06 322 PRO B N 1
ATOM 6969 C CA . PRO B 1 322 ? -24.476 -3.179 15.138 1.00 45.84 322 PRO B CA 1
ATOM 6970 C C . PRO B 1 322 ? -25.408 -2.246 14.387 1.00 49.30 322 PRO B C 1
ATOM 6971 O O . PRO B 1 322 ? -26.048 -2.673 13.417 1.00 53.86 322 PRO B O 1
ATOM 6975 N N . ARG B 1 323 ? -25.508 -0.983 14.808 1.00 44.58 323 ARG B N 1
ATOM 6976 C CA . ARG B 1 323 ? -26.266 -0.007 14.033 1.00 43.55 323 ARG B CA 1
ATOM 6977 C C . ARG B 1 323 ? -25.630 0.213 12.665 1.00 42.14 323 ARG B C 1
ATOM 6978 O O . ARG B 1 323 ? -26.335 0.389 11.664 1.00 33.66 323 ARG B O 1
ATOM 6986 N N . ILE B 1 324 ? -24.296 0.202 12.603 1.00 45.16 324 ILE B N 1
ATOM 6987 C CA . ILE B 1 324 ? -23.608 0.316 11.322 1.00 41.73 324 ILE B CA 1
ATOM 6988 C C . ILE B 1 324 ? -23.754 -0.970 10.520 1.00 47.86 324 ILE B C 1
ATOM 6989 O O . ILE B 1 324 ? -24.002 -0.937 9.308 1.00 46.72 324 ILE B O 1
ATOM 6994 N N . ALA B 1 325 ? -23.596 -2.122 11.178 1.00 52.32 325 ALA B N 1
ATOM 6995 C CA . ALA B 1 325 ? -23.804 -3.400 10.505 1.00 45.23 325 ALA B CA 1
ATOM 6996 C C . ALA B 1 325 ? -25.206 -3.487 9.917 1.00 42.36 325 ALA B C 1
ATOM 6997 O O . ALA B 1 325 ? -25.383 -3.925 8.774 1.00 43.50 325 ALA B O 1
ATOM 6999 N N . ALA B 1 326 ? -26.217 -3.065 10.681 1.00 34.20 326 ALA B N 1
ATOM 7000 C CA . ALA B 1 326 ? -27.575 -3.026 10.154 1.00 34.03 326 ALA B CA 1
ATOM 7001 C C . ALA B 1 326 ? -27.713 -2.009 9.029 1.00 38.84 326 ALA B C 1
ATOM 7002 O O . ALA B 1 326 ? -28.500 -2.220 8.099 1.00 44.16 326 ALA B O 1
ATOM 7004 N N . THR B 1 327 ? -26.962 -0.906 9.093 1.00 32.62 327 THR B N 1
ATOM 7005 C CA . THR B 1 327 ? -27.002 0.080 8.018 1.00 32.93 327 THR B CA 1
ATOM 7006 C C . THR B 1 327 ? -26.474 -0.510 6.716 1.00 39.79 327 THR B C 1
ATOM 7007 O O . THR B 1 327 ? -26.982 -0.199 5.631 1.00 34.14 327 THR B O 1
ATOM 7011 N N . MET B 1 328 ? -25.461 -1.374 6.803 1.00 36.96 328 MET B N 1
ATOM 7012 C CA . MET B 1 328 ? -24.886 -1.961 5.600 1.00 43.28 328 MET B CA 1
ATOM 7013 C C . MET B 1 328 ? -25.770 -3.050 5.006 1.00 46.44 328 MET B C 1
ATOM 7014 O O . MET B 1 328 ? -25.844 -3.173 3.780 1.00 50.02 328 MET B O 1
ATOM 7019 N N . GLU B 1 329 ? -26.450 -3.840 5.843 1.00 41.70 329 GLU B N 1
ATOM 7020 C CA . GLU B 1 329 ? -27.346 -4.862 5.310 1.00 42.57 329 GLU B CA 1
ATOM 7021 C C . GLU B 1 329 ? -28.480 -4.230 4.514 1.00 45.01 329 GLU B C 1
ATOM 7022 O O . GLU B 1 329 ? -28.845 -4.723 3.440 1.00 46.53 329 GLU B O 1
ATOM 7028 N N . ASN B 1 330 ? -29.049 -3.135 5.023 1.00 36.28 330 ASN B N 1
ATOM 7029 C CA . ASN B 1 330 ? -30.057 -2.407 4.261 1.00 40.03 330 ASN B CA 1
ATOM 7030 C C . ASN B 1 330 ? -29.466 -1.819 2.988 1.00 34.26 330 ASN B C 1
ATOM 7031 O O . ASN B 1 330 ? -30.122 -1.801 1.941 1.00 31.62 330 ASN B O 1
ATOM 7036 N N . ALA B 1 331 ? -28.227 -1.328 3.061 1.00 30.43 331 ALA B N 1
ATOM 7037 C CA . ALA B 1 331 ? -27.570 -0.788 1.877 1.00 30.97 331 ALA B CA 1
ATOM 7038 C C . ALA B 1 331 ? -27.312 -1.880 0.847 1.00 37.47 331 ALA B C 1
ATOM 7039 O O . ALA B 1 331 ? -27.594 -1.704 -0.344 1.00 42.07 331 ALA B O 1
ATOM 7041 N N . GLN B 1 332 ? -26.780 -3.021 1.291 1.00 36.19 332 GLN B N 1
ATOM 7042 C CA . GLN B 1 332 ? -26.497 -4.128 0.385 1.00 41.52 332 GLN B CA 1
ATOM 7043 C C . GLN B 1 332 ? -27.757 -4.685 -0.263 1.00 42.91 332 GLN B C 1
ATOM 7044 O O . GLN B 1 332 ? -27.666 -5.341 -1.306 1.00 52.85 332 GLN B O 1
ATOM 7050 N N . LYS B 1 333 ? -28.925 -4.444 0.329 1.00 39.10 333 LYS B N 1
ATOM 7051 C CA . LYS B 1 333 ? -30.185 -4.842 -0.280 1.00 36.78 333 LYS B CA 1
ATOM 7052 C C . LYS B 1 333 ? -30.757 -3.777 -1.205 1.00 39.28 333 LYS B C 1
ATOM 7053 O O . LYS B 1 333 ? -31.637 -4.087 -2.017 1.00 43.18 333 LYS B O 1
ATOM 7059 N N . GLY B 1 334 ? -30.279 -2.539 -1.106 1.00 37.09 334 GLY B N 1
ATOM 7060 C CA . GLY B 1 334 ? -30.660 -1.476 -2.007 1.00 37.92 334 GLY B CA 1
ATOM 7061 C C . GLY B 1 334 ? -29.654 -1.287 -3.124 1.00 46.61 334 GLY B C 1
ATOM 7062 O O . GLY B 1 334 ? -28.893 -2.195 -3.478 1.00 42.57 334 GLY B O 1
ATOM 7063 N N . GLU B 1 335 ? -29.649 -0.083 -3.688 1.00 44.00 335 GLU B N 1
ATOM 7064 C CA . GLU B 1 335 ? -28.735 0.274 -4.762 1.00 42.46 335 GLU B CA 1
ATOM 7065 C C . GLU B 1 335 ? -28.085 1.608 -4.437 1.00 36.37 335 GLU B C 1
ATOM 7066 O O . GLU B 1 335 ? -28.739 2.512 -3.909 1.00 33.06 335 GLU B O 1
ATOM 7072 N N . ILE B 1 336 ? -26.791 1.728 -4.749 1.00 34.71 336 ILE B N 1
ATOM 7073 C CA . ILE B 1 336 ? -26.153 3.036 -4.718 1.00 39.74 336 ILE B CA 1
ATOM 7074 C C . ILE B 1 336 ? -26.835 3.918 -5.748 1.00 34.79 336 ILE B C 1
ATOM 7075 O O . ILE B 1 336 ? -27.030 3.514 -6.901 1.00 35.94 336 ILE B O 1
ATOM 7080 N N . MET B 1 337 ? -27.219 5.119 -5.331 1.00 36.84 337 MET B N 1
ATOM 7081 C CA . MET B 1 337 ? -27.935 6.014 -6.225 1.00 31.38 337 MET B CA 1
ATOM 7082 C C . MET B 1 337 ? -27.087 6.308 -7.457 1.00 35.84 337 MET B C 1
ATOM 7083 O O . MET B 1 337 ? -25.858 6.399 -7.361 1.00 28.83 337 MET B O 1
ATOM 7088 N N . PRO B 1 338 ? -27.702 6.447 -8.627 1.00 38.59 338 PRO B N 1
ATOM 7089 C CA . PRO B 1 338 ? -26.977 7.020 -9.761 1.00 36.07 338 PRO B CA 1
ATOM 7090 C C . PRO B 1 338 ? -26.632 8.463 -9.443 1.00 41.06 338 PRO B C 1
ATOM 7091 O O . PRO B 1 338 ? -27.307 9.124 -8.652 1.00 39.29 338 PRO B O 1
ATOM 7095 N N . ASN B 1 339 ? -25.554 8.949 -10.052 1.00 29.48 339 ASN B N 1
ATOM 7096 C CA . ASN B 1 339 ? -25.177 10.348 -9.905 1.00 27.69 339 ASN B CA 1
ATOM 7097 C C . ASN B 1 339 ? -25.470 11.165 -11.156 1.00 35.99 339 ASN B C 1
ATOM 7098 O O . ASN B 1 339 ? -25.100 12.338 -11.214 1.00 37.97 339 ASN B O 1
ATOM 7103 N N . ILE B 1 340 ? -26.132 10.576 -12.147 1.00 31.95 340 ILE B N 1
ATOM 7104 C CA . ILE B 1 340 ? -26.347 11.217 -13.443 1.00 31.84 340 ILE B CA 1
ATOM 7105 C C . ILE B 1 340 ? -27.157 12.497 -13.258 1.00 41.85 340 ILE B C 1
ATOM 7106 O O . ILE B 1 340 ? -27.825 12.661 -12.225 1.00 44.35 340 ILE B O 1
ATOM 7111 N N . PRO B 1 341 ? -27.122 13.430 -14.215 1.00 47.02 341 PRO B N 1
ATOM 7112 C CA . PRO B 1 341 ? -27.857 14.692 -14.026 1.00 44.64 341 PRO B CA 1
ATOM 7113 C C . PRO B 1 341 ? -29.353 14.512 -13.848 1.00 43.10 341 PRO B C 1
ATOM 7114 O O . PRO B 1 341 ? -29.975 15.277 -13.100 1.00 46.09 341 PRO B O 1
ATOM 7118 N N . GLN B 1 342 ? -29.951 13.515 -14.504 1.00 31.61 342 GLN B N 1
ATOM 7119 C CA . GLN B 1 342 ? -31.397 13.316 -14.466 1.00 39.58 342 GLN B CA 1
ATOM 7120 C C . GLN B 1 342 ? -31.920 12.911 -13.091 1.00 41.21 342 GLN B C 1
ATOM 7121 O O . GLN B 1 342 ? -33.137 12.748 -12.946 1.00 41.84 342 GLN B O 1
ATOM 7127 N N . MET B 1 343 ? -31.049 12.747 -12.090 1.00 36.27 343 MET B N 1
ATOM 7128 C CA . MET B 1 343 ? -31.508 12.353 -10.761 1.00 39.96 343 MET B CA 1
ATOM 7129 C C . MET B 1 343 ? -32.402 13.419 -10.141 1.00 39.62 343 MET B C 1
ATOM 7130 O O . MET B 1 343 ? -33.380 13.097 -9.456 1.00 42.53 343 MET B O 1
ATOM 7135 N N . SER B 1 344 ? -32.070 14.695 -10.356 1.00 42.50 344 SER B N 1
ATOM 7136 C CA . SER B 1 344 ? -32.893 15.778 -9.825 1.00 48.57 344 SER B CA 1
ATOM 7137 C C . SER B 1 344 ? -34.327 15.674 -10.327 1.00 48.01 344 SER B C 1
ATOM 7138 O O . SER B 1 344 ? -35.278 15.839 -9.553 1.00 48.80 344 SER B O 1
ATOM 7141 N N . ALA B 1 345 ? -34.502 15.391 -11.619 1.00 45.80 345 ALA B N 1
ATOM 7142 C CA . ALA B 1 345 ? -35.845 15.264 -12.175 1.00 42.38 345 ALA B CA 1
ATOM 7143 C C . ALA B 1 345 ? -36.544 14.011 -11.662 1.00 46.31 345 ALA B C 1
ATOM 7144 O O . ALA B 1 345 ? -37.763 14.019 -11.449 1.00 53.62 345 ALA B O 1
ATOM 7146 N N . PHE B 1 346 ? -35.794 12.923 -11.463 1.00 41.38 346 PHE B N 1
ATOM 7147 C CA . PHE B 1 346 ? -36.393 11.702 -10.932 1.00 36.66 346 PHE B CA 1
ATOM 7148 C C . PHE B 1 346 ? -36.949 11.931 -9.533 1.00 36.85 346 PHE B C 1
ATOM 7149 O O . PHE B 1 346 ? -38.070 11.514 -9.221 1.00 37.33 346 PHE B O 1
ATOM 7157 N N . TRP B 1 347 ? -36.170 12.589 -8.671 1.00 37.06 347 TRP B N 1
ATOM 7158 C CA . TRP B 1 347 ? -36.617 12.815 -7.301 1.00 40.37 347 TRP B CA 1
ATOM 7159 C C . TRP B 1 347 ? -37.821 13.745 -7.255 1.00 44.90 347 TRP B C 1
ATOM 7160 O O . TRP B 1 347 ? -38.770 13.499 -6.502 1.00 43.20 347 TRP B O 1
ATOM 7171 N N . TYR B 1 348 ? -37.800 14.818 -8.049 1.00 48.71 348 TYR B N 1
ATOM 7172 C CA . TYR B 1 348 ? -38.958 15.702 -8.119 1.00 40.02 348 TYR B CA 1
ATOM 7173 C C . TYR B 1 348 ? -40.190 14.947 -8.597 1.00 47.90 348 TYR B C 1
ATOM 7174 O O . TYR B 1 348 ? -41.288 15.128 -8.057 1.00 56.02 348 TYR B O 1
ATOM 7183 N N . ALA B 1 349 ? -40.023 14.088 -9.605 1.00 44.99 349 ALA B N 1
ATOM 7184 C CA . ALA B 1 349 ? -41.153 13.340 -10.145 1.00 45.65 349 ALA B CA 1
ATOM 7185 C C . ALA B 1 349 ? -41.744 12.401 -9.099 1.00 42.44 349 ALA B C 1
ATOM 7186 O O . ALA B 1 349 ? -42.965 12.355 -8.909 1.00 49.34 349 ALA B O 1
ATOM 7188 N N . VAL B 1 350 ? -40.889 11.645 -8.405 1.00 37.58 350 VAL B N 1
ATOM 7189 C CA . VAL B 1 350 ? -41.384 10.720 -7.391 1.00 29.03 350 VAL B CA 1
ATOM 7190 C C . VAL B 1 350 ? -41.925 11.473 -6.182 1.00 41.27 350 VAL B C 1
ATOM 7191 O O . VAL B 1 350 ? -42.877 11.019 -5.536 1.00 38.43 350 VAL B O 1
ATOM 7195 N N . ARG B 1 351 ? -41.342 12.631 -5.858 1.00 42.57 351 ARG B N 1
ATOM 7196 C CA . ARG B 1 351 ? -41.861 13.436 -4.757 1.00 46.85 351 ARG B CA 1
ATOM 7197 C C . ARG B 1 351 ? -43.312 13.830 -5.002 1.00 52.64 351 ARG B C 1
ATOM 7198 O O . ARG B 1 351 ? -44.153 13.732 -4.101 1.00 46.90 351 ARG B O 1
ATOM 7206 N N . THR B 1 352 ? -43.624 14.269 -6.223 1.00 50.22 352 THR B N 1
ATOM 7207 C CA . THR B 1 352 ? -44.980 14.701 -6.539 1.00 47.74 352 THR B CA 1
ATOM 7208 C C . THR B 1 352 ? -45.957 13.531 -6.519 1.00 51.33 352 THR B C 1
ATOM 7209 O O . THR B 1 352 ? -47.074 13.659 -6.002 1.00 55.07 352 THR B O 1
ATOM 7213 N N . ALA B 1 353 ? -45.554 12.382 -7.066 1.00 48.07 353 ALA B N 1
ATOM 7214 C CA . ALA B 1 353 ? -46.458 11.239 -7.138 1.00 50.32 353 ALA B CA 1
ATOM 7215 C C . ALA B 1 353 ? -46.794 10.704 -5.752 1.00 43.51 353 ALA B C 1
ATOM 7216 O O . ALA B 1 353 ? -47.939 10.315 -5.493 1.00 46.41 353 ALA B O 1
ATOM 7218 N N . VAL B 1 354 ? -45.814 10.682 -4.848 1.00 37.73 354 VAL B N 1
ATOM 7219 C CA . VAL B 1 354 ? -46.065 10.171 -3.504 1.00 41.51 354 VAL B CA 1
ATOM 7220 C C . VAL B 1 354 ? -46.930 11.145 -2.711 1.00 48.51 354 VAL B C 1
ATOM 7221 O O . VAL B 1 354 ? -47.858 10.736 -2.006 1.00 49.37 354 VAL B O 1
ATOM 7225 N N . ILE B 1 355 ? -46.647 12.445 -2.820 1.00 54.35 355 ILE B N 1
ATOM 7226 C CA . ILE B 1 355 ? -47.448 13.441 -2.116 1.00 57.20 355 ILE B CA 1
ATOM 7227 C C . ILE B 1 355 ? -48.874 13.472 -2.657 1.00 63.87 355 ILE B C 1
ATOM 7228 O O . ILE B 1 355 ? -49.841 13.558 -1.890 1.00 57.11 355 ILE B O 1
ATOM 7233 N N . ASN B 1 356 ? -49.030 13.387 -3.981 1.00 58.96 356 ASN B N 1
ATOM 7234 C CA . ASN B 1 356 ? -50.359 13.458 -4.582 1.00 53.23 356 ASN B CA 1
ATOM 7235 C C . ASN B 1 356 ? -51.161 12.177 -4.383 1.00 51.42 356 ASN B C 1
ATOM 7236 O O . ASN B 1 356 ? -52.391 12.236 -4.281 1.00 50.89 356 ASN B O 1
ATOM 7241 N N . ALA B 1 357 ? -50.499 11.020 -4.334 1.00 51.59 357 ALA B N 1
ATOM 7242 C CA . ALA B 1 357 ? -51.216 9.778 -4.067 1.00 52.73 357 ALA B CA 1
ATOM 7243 C C . ALA B 1 357 ? -51.527 9.612 -2.586 1.00 57.55 357 ALA B C 1
ATOM 7244 O O . ALA B 1 357 ? -52.531 8.982 -2.235 1.00 54.93 357 ALA B O 1
ATOM 7246 N N . ALA B 1 358 ? -50.686 10.167 -1.712 1.00 60.90 358 ALA B N 1
ATOM 7247 C CA . ALA B 1 358 ? -50.944 10.094 -0.278 1.00 51.75 358 ALA B CA 1
ATOM 7248 C C . ALA B 1 358 ? -52.113 10.988 0.112 1.00 45.82 358 ALA B C 1
ATOM 7249 O O . ALA B 1 358 ? -53.036 10.553 0.811 1.00 46.68 358 ALA B O 1
ATOM 7251 N N . SER B 1 359 ? -52.086 12.248 -0.328 1.00 49.27 359 SER B N 1
ATOM 7252 C CA . SER B 1 359 ? -53.161 13.175 0.004 1.00 62.47 359 SER B CA 1
ATOM 7253 C C . SER B 1 359 ? -54.485 12.747 -0.614 1.00 75.64 359 SER B C 1
ATOM 7254 O O . SER B 1 359 ? -55.549 13.015 -0.045 1.00 86.21 359 SER B O 1
ATOM 7257 N N . GLY B 1 360 ? -54.442 12.082 -1.765 1.00 71.62 360 GLY B N 1
ATOM 7258 C CA . GLY B 1 360 ? -55.635 11.662 -2.463 1.00 56.14 360 GLY B CA 1
ATOM 7259 C C . GLY B 1 360 ? -55.973 12.485 -3.687 1.00 62.42 360 GLY B C 1
ATOM 7260 O O . GLY B 1 360 ? -56.854 12.084 -4.454 1.00 72.41 360 GLY B O 1
ATOM 7261 N N . ARG B 1 361 ? -55.281 13.599 -3.912 1.00 66.22 361 ARG B N 1
ATOM 7262 C CA . ARG B 1 361 ? -55.592 14.439 -5.069 1.00 78.23 361 ARG B CA 1
ATOM 7263 C C . ARG B 1 361 ? -55.193 13.811 -6.401 1.00 84.13 361 ARG B C 1
ATOM 7264 O O . ARG B 1 361 ? -55.283 14.500 -7.426 1.00 87.16 361 ARG B O 1
ATOM 7272 N N . GLN B 1 362 ? -54.766 12.549 -6.415 1.00 81.41 362 GLN B N 1
ATOM 7273 C CA . GLN B 1 362 ? -54.413 11.850 -7.641 1.00 74.25 362 GLN B CA 1
ATOM 7274 C C . GLN B 1 362 ? -54.297 10.370 -7.318 1.00 62.49 362 GLN B C 1
ATOM 7275 O O . GLN B 1 362 ? -53.723 10.004 -6.290 1.00 59.73 362 GLN B O 1
ATOM 7281 N N . THR B 1 363 ? -54.850 9.531 -8.189 1.00 59.15 363 THR B N 1
ATOM 7282 C CA . THR B 1 363 ? -54.766 8.094 -7.980 1.00 59.42 363 THR B CA 1
ATOM 7283 C C . THR B 1 363 ? -53.333 7.611 -8.186 1.00 53.31 363 THR B C 1
ATOM 7284 O O . THR B 1 363 ? -52.520 8.257 -8.854 1.00 60.57 363 THR B O 1
ATOM 7288 N N . VAL B 1 364 ? -53.029 6.457 -7.584 1.00 45.86 364 VAL B N 1
ATOM 7289 C CA . VAL B 1 364 ? -51.699 5.864 -7.722 1.00 49.87 364 VAL B CA 1
ATOM 7290 C C . VAL B 1 364 ? -51.351 5.678 -9.193 1.00 51.21 364 VAL B C 1
ATOM 7291 O O . VAL B 1 364 ? -50.249 6.018 -9.639 1.00 44.72 364 VAL B O 1
ATOM 7295 N N . ASP B 1 365 ? -52.295 5.135 -9.966 1.00 54.45 365 ASP B N 1
ATOM 7296 C CA . ASP B 1 365 ? -52.069 4.955 -11.395 1.00 58.32 365 ASP B CA 1
ATOM 7297 C C . ASP B 1 365 ? -51.755 6.280 -12.076 1.00 54.72 365 ASP B C 1
ATOM 7298 O O . ASP B 1 365 ? -50.810 6.367 -12.864 1.00 57.12 365 ASP B O 1
ATOM 7303 N N . ALA B 1 366 ? -52.526 7.327 -11.773 1.00 53.03 366 ALA B N 1
ATOM 7304 C CA . ALA B 1 366 ? -52.284 8.622 -12.402 1.00 54.85 366 ALA B CA 1
ATOM 7305 C C . ALA B 1 366 ? -51.027 9.290 -11.860 1.00 53.76 366 ALA B C 1
ATOM 7306 O O . ALA B 1 366 ? -50.330 9.990 -12.604 1.00 48.93 366 ALA B O 1
ATOM 7308 N N . ALA B 1 367 ? -50.724 9.096 -10.574 1.00 55.19 367 ALA B N 1
ATOM 7309 C CA . ALA B 1 367 ? -49.527 9.698 -9.998 1.00 58.62 367 ALA B CA 1
ATOM 7310 C C . ALA B 1 367 ? -48.264 9.079 -10.584 1.00 51.70 367 ALA B C 1
ATOM 7311 O O . ALA B 1 367 ? -47.377 9.791 -11.069 1.00 53.01 367 ALA B O 1
ATOM 7313 N N . LEU B 1 368 ? -48.168 7.747 -10.552 1.00 44.86 368 LEU B N 1
ATOM 7314 C CA . LEU B 1 368 ? -46.989 7.080 -11.092 1.00 48.12 368 LEU B CA 1
ATOM 7315 C C . LEU B 1 368 ? -46.918 7.203 -12.611 1.00 55.46 368 LEU B C 1
ATOM 7316 O O . LEU B 1 368 ? -45.823 7.313 -13.175 1.00 52.52 368 LEU B O 1
ATOM 7321 N N . ALA B 1 369 ? -48.068 7.179 -13.296 1.00 54.28 369 ALA B N 1
ATOM 7322 C CA . ALA B 1 369 ? -48.057 7.426 -14.736 1.00 52.15 369 ALA B CA 1
ATOM 7323 C C . ALA B 1 369 ? -47.497 8.805 -15.046 1.00 53.03 369 ALA B C 1
ATOM 7324 O O . ALA B 1 369 ? -46.810 8.992 -16.057 1.00 59.40 369 ALA B O 1
ATOM 7326 N N . ALA B 1 370 ? -47.786 9.785 -14.190 1.00 50.30 370 ALA B N 1
ATOM 7327 C CA . ALA B 1 370 ? -47.195 11.106 -14.360 1.00 52.17 370 ALA B CA 1
ATOM 7328 C C . ALA B 1 370 ? -45.720 11.098 -13.981 1.00 50.67 370 ALA B C 1
ATOM 7329 O O . ALA B 1 370 ? -44.897 11.722 -14.661 1.00 55.09 370 ALA B O 1
ATOM 7331 N N . ALA B 1 371 ? -45.369 10.400 -12.897 1.00 46.01 371 ALA B N 1
ATOM 7332 C CA . ALA B 1 371 ? -43.966 10.284 -12.513 1.00 50.09 371 ALA B CA 1
ATOM 7333 C C . ALA B 1 371 ? -43.151 9.619 -13.613 1.00 49.05 371 ALA B C 1
ATOM 7334 O O . ALA B 1 371 ? -42.017 10.027 -13.890 1.00 46.30 371 ALA B O 1
ATOM 7336 N N . GLN B 1 372 ? -43.717 8.591 -14.251 1.00 46.16 372 GLN B N 1
ATOM 7337 C CA . GLN B 1 372 ? -43.047 7.927 -15.364 1.00 49.92 372 GLN B CA 1
ATOM 7338 C C . GLN B 1 372 ? -42.671 8.920 -16.456 1.00 49.60 372 GLN B C 1
ATOM 7339 O O . GLN B 1 372 ? -41.548 8.903 -16.972 1.00 50.34 372 GLN B O 1
ATOM 7345 N N . THR B 1 373 ? -43.603 9.807 -16.811 1.00 51.72 373 THR B N 1
ATOM 7346 C CA . THR B 1 373 ? -43.367 10.738 -17.909 1.00 57.27 373 THR B CA 1
ATOM 7347 C C . THR B 1 373 ? -42.266 11.739 -17.574 1.00 59.27 373 THR B C 1
ATOM 7348 O O . THR B 1 373 ? -41.414 12.038 -18.420 1.00 62.04 373 THR B O 1
ATOM 7352 N N . ASN B 1 374 ? -42.259 12.259 -16.349 1.00 60.80 374 ASN B N 1
ATOM 7353 C CA . ASN B 1 374 ? -41.387 13.366 -15.979 1.00 57.20 374 ASN B CA 1
ATOM 7354 C C . ASN B 1 374 ? -40.100 12.929 -15.291 1.00 49.81 374 ASN B C 1
ATOM 7355 O O . ASN B 1 374 ? -39.298 13.788 -14.913 1.00 44.89 374 ASN B O 1
ATOM 7360 N N . ALA B 1 375 ? -39.883 11.624 -15.117 1.00 46.85 375 ALA B N 1
ATOM 7361 C CA . ALA B 1 375 ? -38.677 11.159 -14.438 1.00 53.08 375 ALA B CA 1
ATOM 7362 C C . ALA B 1 375 ? -37.424 11.526 -15.224 1.00 62.67 375 ALA B C 1
ATOM 7363 O O . ALA B 1 375 ? -36.451 12.042 -14.662 1.00 64.40 375 ALA B O 1
ATOM 7365 N N . ALA B 1 376 ? -37.431 11.271 -16.530 1.00 74.33 376 ALA B N 1
ATOM 7366 C CA . ALA B 1 376 ? -36.276 11.524 -17.380 1.00 83.98 376 ALA B CA 1
ATOM 7367 C C . ALA B 1 376 ? -36.302 12.898 -18.030 1.00 88.68 376 ALA B C 1
ATOM 7368 O O . ALA B 1 376 ? -35.391 13.217 -18.802 1.00 90.20 376 ALA B O 1
ATOM 7370 N N . ALA B 1 377 ? -37.322 13.704 -17.752 1.00 89.52 377 ALA B N 1
ATOM 7371 C CA . ALA B 1 377 ? -37.412 15.033 -18.334 1.00 90.72 377 ALA B CA 1
ATOM 7372 C C . ALA B 1 377 ? -36.205 15.874 -17.939 1.00 102.41 377 ALA B C 1
ATOM 7373 O O . ALA B 1 377 ? -35.574 15.653 -16.900 1.00 105.83 377 ALA B O 1
ATOM 7375 N N . MET B 1 378 ? -35.885 16.851 -18.789 1.00 109.46 378 MET B N 1
ATOM 7376 C CA . MET B 1 378 ? -34.810 17.786 -18.473 1.00 113.42 378 MET B CA 1
ATOM 7377 C C . MET B 1 378 ? -35.168 18.630 -17.256 1.00 119.76 378 MET B C 1
ATOM 7378 O O . MET B 1 378 ? -34.416 18.681 -16.279 1.00 119.52 378 MET B O 1
ATOM 7383 N N . ASP B 1 379 ? -36.323 19.291 -17.297 1.00 124.74 379 ASP B N 1
ATOM 7384 C CA . ASP B 1 379 ? -36.984 19.839 -16.106 1.00 128.53 379 ASP B CA 1
ATOM 7385 C C . ASP B 1 379 ? -36.132 20.810 -15.293 1.00 132.17 379 ASP B C 1
ATOM 7386 O O . ASP B 1 379 ? -35.684 20.464 -14.200 1.00 134.07 379 ASP B O 1
ATOM 7391 N N . MET B 1 380 ? -35.843 21.996 -15.843 1.00 132.41 380 MET B N 1
ATOM 7392 C CA . MET B 1 380 ? -35.247 23.094 -15.071 1.00 132.62 380 MET B CA 1
ATOM 7393 C C . MET B 1 380 ? -33.931 22.669 -14.428 1.00 134.18 380 MET B C 1
ATOM 7394 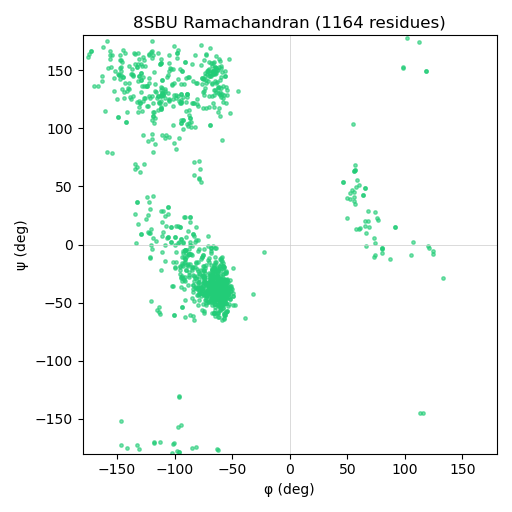O O . MET B 1 380 ? -33.366 23.386 -13.592 1.00 134.34 380 MET B O 1
ATOM 7399 N N . LYS B 1 381 ? -33.389 21.528 -14.860 1.00 134.48 381 LYS B N 1
ATOM 7400 C CA . LYS B 1 381 ? -32.115 21.077 -14.321 1.00 133.09 381 LYS B CA 1
ATOM 7401 C C . LYS B 1 381 ? -30.981 21.911 -14.876 1.00 139.74 381 LYS B C 1
ATOM 7402 O O . LYS B 1 381 ? -30.127 22.409 -14.140 1.00 142.54 381 LYS B O 1
ATOM 7408 N N . GLU B 1 382 ? -30.977 22.103 -16.201 1.00 144.04 382 GLU B N 1
ATOM 7409 C CA . GLU B 1 382 ? -30.059 23.026 -16.846 1.00 147.46 382 GLU B CA 1
ATOM 7410 C C . GLU B 1 382 ? -30.798 24.071 -17.659 1.00 146.51 382 GLU B C 1
ATOM 7411 O O . GLU B 1 382 ? -30.187 24.755 -18.484 1.00 144.92 382 GLU B O 1
ATOM 7417 N N . TRP B 1 383 ? -32.059 24.352 -17.296 1.00 146.44 383 TRP B N 1
ATOM 7418 C CA . TRP B 1 383 ? -32.877 25.327 -18.080 1.00 144.21 383 TRP B CA 1
ATOM 7419 C C . TRP B 1 383 ? -32.559 26.785 -17.749 1.00 142.75 383 TRP B C 1
ATOM 7420 O O . TRP B 1 383 ? -32.235 27.547 -18.675 1.00 145.15 383 TRP B O 1
ATOM 7431 N N . GLU B 1 384 ? -32.583 27.133 -16.456 1.00 140.00 384 GLU B N 1
ATOM 7432 C CA . GLU B 1 384 ? -32.337 28.499 -15.903 1.00 138.67 384 GLU B CA 1
ATOM 7433 C C . GLU B 1 384 ? -31.050 29.122 -16.459 1.00 137.88 384 GLU B C 1
ATOM 7434 O O . GLU B 1 384 ? -31.038 30.347 -16.616 1.00 137.71 384 GLU B O 1
ATOM 7440 N N . ILE B 1 385 ? -29.999 28.315 -16.638 1.00 137.48 385 ILE B N 1
ATOM 7441 C CA . ILE B 1 385 ? -28.699 28.671 -17.255 1.00 134.68 385 ILE B CA 1
ATOM 7442 C C . ILE B 1 385 ? -28.992 29.601 -18.415 1.00 132.28 385 ILE B C 1
ATOM 7443 O O . ILE B 1 385 ? -28.574 30.747 -18.343 1.00 129.99 385 ILE B O 1
ATOM 7448 N N . PHE B 1 386 ? -29.708 29.077 -19.412 1.00 132.54 386 PHE B N 1
ATOM 7449 C CA . PHE B 1 386 ? -29.998 29.808 -20.666 1.00 132.92 386 PHE B CA 1
ATOM 7450 C C . PHE B 1 386 ? -31.348 30.514 -20.599 1.00 132.93 386 PHE B C 1
ATOM 7451 O O . PHE B 1 386 ? -31.457 31.587 -21.217 1.00 131.50 386 PHE B O 1
ATOM 7459 N N . TYR B 1 387 ? -32.303 29.992 -19.817 1.00 134.88 387 TYR B N 1
ATOM 7460 C CA . TYR B 1 387 ? -33.648 30.621 -19.731 1.00 136.92 387 TYR B CA 1
ATOM 7461 C C . TYR B 1 387 ? -33.546 32.092 -19.362 1.00 141.44 387 TYR B C 1
ATOM 7462 O O . TYR B 1 387 ? -34.397 32.832 -19.846 1.00 146.55 387 TYR B O 1
ATOM 7471 N N . ASN B 1 388 ? -32.686 32.436 -18.399 1.00 139.61 388 ASN B N 1
ATOM 7472 C CA . ASN B 1 388 ? -32.411 33.851 -18.054 1.00 137.98 388 ASN B CA 1
ATOM 7473 C C . ASN B 1 388 ? -31.345 34.386 -19.027 1.00 139.29 388 ASN B C 1
ATOM 7474 O O . ASN B 1 388 ? -31.449 35.569 -19.404 1.00 141.76 388 ASN B O 1
ATOM 7479 N N . LYS B 1 389 ? -30.342 33.576 -19.393 1.00 136.38 389 LYS B N 1
ATOM 7480 C CA . LYS B 1 389 ? -29.344 34.031 -20.355 1.00 134.90 389 LYS B CA 1
ATOM 7481 C C . LYS B 1 389 ? -30.009 34.559 -21.619 1.00 141.65 389 LYS B C 1
ATOM 7482 O O . LYS B 1 389 ? -29.612 35.600 -22.150 1.00 142.99 389 LYS B O 1
ATOM 7488 N N . ILE B 1 390 ? -31.039 33.862 -22.100 1.00 146.46 390 ILE B N 1
ATOM 7489 C CA . ILE B 1 390 ? -31.765 34.313 -23.282 1.00 151.87 390 ILE B CA 1
ATOM 7490 C C . ILE B 1 390 ? -32.687 35.487 -22.958 1.00 155.94 390 ILE B C 1
ATOM 7491 O O . ILE B 1 390 ? -32.885 36.374 -23.797 1.00 157.04 390 ILE B O 1
ATOM 7496 N N . MET B 1 391 ? -33.251 35.523 -21.749 1.00 158.69 391 MET B N 1
ATOM 7497 C CA . MET B 1 391 ? -34.277 36.514 -21.432 1.00 160.30 391 MET B CA 1
ATOM 7498 C C . MET B 1 391 ? -33.704 37.928 -21.3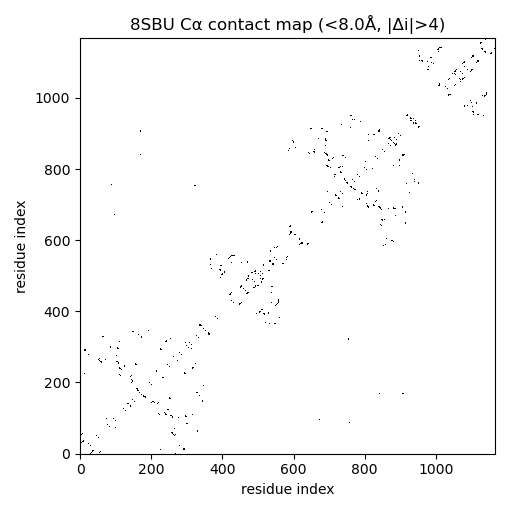98 1.00 160.72 391 MET B C 1
ATOM 7499 O O . MET B 1 391 ? -34.289 38.857 -21.967 1.00 160.95 391 MET B O 1
ATOM 7504 N N . GLU B 1 392 ? -32.563 38.113 -20.736 1.00 160.04 392 GLU B N 1
ATOM 7505 C CA . GLU B 1 392 ? -31.938 39.429 -20.683 1.00 157.97 392 GLU B CA 1
ATOM 7506 C C . GLU B 1 392 ? -31.059 39.724 -21.892 1.00 154.50 392 GLU B C 1
ATOM 7507 O O . GLU B 1 392 ? -30.773 40.897 -22.158 1.00 152.43 392 GLU B O 1
ATOM 7513 N N . ASP B 1 393 ? -30.623 38.695 -22.625 1.00 153.12 393 ASP B N 1
ATOM 7514 C CA . ASP B 1 393 ? -29.884 38.932 -23.862 1.00 150.82 393 ASP B CA 1
ATOM 7515 C C . ASP B 1 393 ? -30.778 39.579 -24.910 1.00 153.11 393 ASP B C 1
ATOM 7516 O O . ASP B 1 393 ? -30.334 40.452 -25.665 1.00 156.48 393 ASP B O 1
ATOM 7521 N N . PHE B 1 394 ? -32.042 39.167 -24.972 1.00 149.26 394 PHE B N 1
ATOM 7522 C CA . PHE B 1 394 ? -33.004 39.794 -25.863 1.00 144.70 394 PHE B CA 1
ATOM 7523 C C . PHE B 1 394 ? -33.832 40.873 -25.183 1.00 148.48 394 PHE B C 1
ATOM 7524 O O . PHE B 1 394 ? -34.423 41.707 -25.877 1.00 150.18 394 PHE B O 1
ATOM 7532 N N . GLY B 1 395 ? -33.894 40.873 -23.854 1.00 150.55 395 GLY B N 1
ATOM 7533 C CA . GLY B 1 395 ? -34.673 41.849 -23.124 1.00 153.48 395 GLY B CA 1
ATOM 7534 C C . GLY B 1 395 ? -36.094 41.440 -22.811 1.00 156.06 395 GLY B C 1
ATOM 7535 O O . GLY B 1 395 ? -36.902 42.304 -22.450 1.00 159.96 395 GLY B O 1
ATOM 7536 N N . PHE B 1 396 ? -36.427 40.158 -22.940 1.00 151.56 396 PHE B N 1
ATOM 7537 C CA . PHE B 1 396 ? -37.788 39.712 -22.684 1.00 144.55 396 PHE B CA 1
ATOM 7538 C C . PHE B 1 396 ? -38.160 39.935 -21.221 1.00 137.93 396 PHE B C 1
ATOM 7539 O O . PHE B 1 396 ? -37.309 39.919 -20.328 1.00 134.58 396 PHE B O 1
ATOM 7547 N N . ASP B 1 397 ? -39.455 40.139 -20.982 1.00 135.72 397 ASP B N 1
ATOM 7548 C CA . ASP B 1 397 ? -39.978 40.392 -19.643 1.00 133.35 397 ASP B CA 1
ATOM 7549 C C . ASP B 1 397 ? -40.257 39.050 -18.976 1.00 127.08 397 ASP B C 1
ATOM 7550 O O . ASP B 1 397 ? -41.204 38.350 -19.348 1.00 123.28 397 ASP B O 1
ATOM 7555 N N . LYS B 1 398 ? -39.430 38.698 -17.986 1.00 125.29 398 LYS B N 1
ATOM 7556 C CA . LYS B 1 398 ? -39.597 37.431 -17.279 1.00 122.75 398 LYS B CA 1
ATOM 7557 C C . LYS B 1 398 ? -40.997 37.295 -16.692 1.00 120.78 398 LYS B C 1
ATOM 7558 O O . LYS B 1 398 ? -41.601 36.217 -16.751 1.00 121.56 398 LYS B O 1
ATOM 7564 N N . ASP B 1 399 ? -41.538 38.382 -16.139 1.00 120.45 399 ASP B N 1
ATOM 7565 C CA . ASP B 1 399 ? -42.861 38.309 -15.529 1.00 123.06 399 ASP B CA 1
ATOM 7566 C C . ASP B 1 399 ? -43.953 38.077 -16.566 1.00 123.02 399 ASP B C 1
ATOM 7567 O O . ASP B 1 399 ? -45.000 37.505 -16.242 1.00 126.35 399 ASP B O 1
ATOM 7572 N N . LYS B 1 400 ? -43.729 38.505 -17.810 1.00 117.88 400 LYS B N 1
ATOM 7573 C CA . LYS B 1 400 ? -44.726 38.315 -18.858 1.00 109.00 400 LYS B CA 1
ATOM 7574 C C . LYS B 1 400 ? -44.743 36.889 -19.384 1.00 106.51 400 LYS B C 1
ATOM 7575 O O . LYS B 1 400 ? -45.817 36.370 -19.712 1.00 104.62 400 LYS B O 1
ATOM 7581 N N . ASP B 1 401 ? -43.578 36.243 -19.484 1.00 108.08 401 ASP B N 1
ATOM 7582 C CA . ASP B 1 401 ? -43.577 34.810 -19.742 1.00 110.68 401 ASP B CA 1
ATOM 7583 C C . ASP B 1 401 ? -44.435 34.082 -18.721 1.00 113.67 401 ASP B C 1
ATOM 7584 O O . ASP B 1 401 ? -45.075 33.073 -19.046 1.00 117.44 401 ASP B O 1
ATOM 7589 N N . VAL B 1 402 ? -44.494 34.597 -17.493 1.00 111.55 402 VAL B N 1
ATOM 7590 C CA . VAL B 1 402 ? -45.311 33.948 -16.477 1.00 110.35 402 VAL B CA 1
ATOM 7591 C C . VAL B 1 402 ? -46.795 34.160 -16.743 1.00 109.83 402 VAL B C 1
ATOM 7592 O O . VAL B 1 402 ? -47.582 33.208 -16.742 1.00 104.83 402 VAL B O 1
ATOM 7596 N N . GLU B 1 403 ? -47.197 35.412 -16.958 1.00 115.48 403 GLU B N 1
ATOM 7597 C CA . GLU B 1 403 ? -48.598 35.711 -17.200 1.00 120.51 403 GLU B CA 1
ATOM 7598 C C . GLU B 1 403 ? -49.143 34.929 -18.390 1.00 121.03 403 GLU B C 1
ATOM 7599 O O . GLU B 1 403 ? -50.277 34.436 -18.352 1.00 118.37 403 GLU B O 1
ATOM 7605 N N . SER B 1 404 ? -48.352 34.797 -19.452 1.00 122.97 404 SER B N 1
ATOM 7606 C CA . SER B 1 404 ? -48.829 34.094 -20.636 1.00 124.15 404 SER B CA 1
ATOM 7607 C C . SER B 1 404 ? -48.939 32.591 -20.398 1.00 122.11 404 SER B C 1
ATOM 7608 O O . SER B 1 404 ? -49.886 31.956 -20.873 1.00 120.95 404 SER B O 1
ATOM 7611 N N . ALA B 1 405 ? -47.980 31.995 -19.685 1.00 124.83 405 ALA B N 1
ATOM 7612 C CA . ALA B 1 405 ? -48.079 30.566 -19.403 1.00 128.33 405 ALA B CA 1
ATOM 7613 C C . ALA B 1 405 ? -49.303 30.264 -18.551 1.00 130.10 405 ALA B C 1
ATOM 7614 O O . ALA B 1 405 ? -50.053 29.322 -18.833 1.00 131.62 405 ALA B O 1
ATOM 7616 N N . VAL B 1 406 ? -49.518 31.055 -17.498 1.00 131.02 406 VAL B N 1
ATOM 7617 C CA . VAL B 1 406 ? -50.691 30.856 -16.654 1.00 133.14 406 VAL B CA 1
ATOM 7618 C C . VAL B 1 406 ? -51.961 30.989 -17.481 1.00 135.25 406 VAL B C 1
ATOM 7619 O O . VAL B 1 406 ? -52.868 30.153 -17.399 1.00 136.79 406 VAL B O 1
ATOM 7623 N N . ILE B 1 407 ? -52.035 32.040 -18.300 1.00 134.70 407 ILE B N 1
ATOM 7624 C CA . ILE B 1 407 ? -53.217 32.256 -19.130 1.00 132.02 407 ILE B CA 1
ATOM 7625 C C . ILE B 1 407 ? -53.458 31.060 -20.046 1.00 132.06 407 ILE B C 1
ATOM 7626 O O . ILE B 1 407 ? -54.562 30.507 -20.087 1.00 130.99 407 ILE B O 1
ATOM 7631 N N . LEU B 1 408 ? -52.420 30.627 -20.771 1.00 131.57 408 LEU B N 1
ATOM 7632 C CA . LEU B 1 408 ? -52.547 29.466 -21.655 1.00 131.42 408 LEU B CA 1
ATOM 7633 C C . LEU B 1 408 ? -53.131 28.256 -20.932 1.00 133.76 408 LEU B C 1
ATOM 7634 O O . LEU B 1 408 ? -53.952 27.523 -21.499 1.00 138.01 408 LEU B O 1
ATOM 7639 N N . ASN B 1 409 ? -52.713 28.032 -19.683 1.00 130.16 409 ASN B N 1
ATOM 7640 C CA . ASN B 1 409 ? -53.195 26.897 -18.898 1.00 127.70 409 ASN B CA 1
ATOM 7641 C C . ASN B 1 409 ? -54.682 27.005 -18.615 1.00 127.95 409 ASN B C 1
ATOM 7642 O O . ASN B 1 409 ? -55.444 26.059 -18.851 1.00 125.45 409 ASN B O 1
ATOM 7647 N N . ASN B 1 410 ? -55.112 28.158 -18.098 1.00 130.97 410 ASN B N 1
ATOM 7648 C CA . ASN B 1 410 ? -56.514 28.318 -17.737 1.00 132.57 410 ASN B CA 1
ATOM 7649 C C . ASN B 1 410 ? -57.413 28.129 -18.947 1.00 132.71 410 ASN B C 1
ATOM 7650 O O . ASN B 1 410 ? -58.499 27.557 -18.826 1.00 131.61 410 ASN B O 1
ATOM 7655 N N . ILE B 1 411 ? -56.956 28.556 -20.127 1.00 132.77 411 ILE B N 1
ATOM 7656 C CA . ILE B 1 411 ? -57.786 28.443 -21.321 1.00 129.92 411 ILE B CA 1
ATOM 7657 C C . ILE B 1 411 ? -57.958 26.987 -21.737 1.00 129.50 411 ILE B C 1
ATOM 7658 O O . ILE B 1 411 ? -59.030 26.594 -22.213 1.00 126.99 411 ILE B O 1
ATOM 7663 N N . LEU B 1 412 ? -56.919 26.165 -21.575 1.00 132.37 412 LEU B N 1
ATOM 7664 C CA . LEU B 1 412 ? -57.000 24.757 -21.946 1.00 136.26 412 LEU B CA 1
ATOM 7665 C C . LEU B 1 412 ? -57.778 23.919 -20.941 1.00 144.26 412 LEU B C 1
ATOM 7666 O O . LEU B 1 412 ? -58.080 22.757 -21.232 1.00 148.54 412 LEU B O 1
ATOM 7671 N N . GLU B 1 413 ? -58.103 24.476 -19.773 1.00 145.71 413 GLU B N 1
ATOM 7672 C CA . GLU B 1 413 ? -58.819 23.713 -18.757 1.00 145.78 413 GLU B CA 1
ATOM 7673 C C . GLU B 1 413 ? -60.199 23.283 -19.239 1.00 143.15 413 GLU B C 1
ATOM 7674 O O . GLU B 1 413 ? -60.712 22.244 -18.810 1.00 141.71 413 GLU B O 1
ATOM 7680 N N . ASN B 1 414 ? -60.803 24.037 -20.157 1.00 142.15 414 ASN B N 1
ATOM 7681 C CA . ASN B 1 414 ? -62.205 23.825 -20.484 1.00 141.34 414 ASN B CA 1
ATOM 7682 C C . ASN B 1 414 ? -62.475 23.677 -21.976 1.00 135.08 414 ASN B C 1
ATOM 7683 O O . ASN B 1 414 ? -63.645 23.662 -22.375 1.00 130.59 414 ASN B O 1
ATOM 7688 N N . ALA B 1 415 ? -61.448 23.566 -22.812 1.00 134.97 415 ALA B N 1
ATOM 7689 C CA . ALA B 1 415 ? -61.683 23.608 -24.252 1.00 136.25 415 ALA B CA 1
ATOM 7690 C C . ALA B 1 415 ? -60.650 22.764 -24.985 1.00 134.85 415 ALA B C 1
ATOM 7691 O O . ALA B 1 415 ? -59.471 23.127 -25.033 1.00 129.63 415 ALA B O 1
ATOM 7693 N N . ASN B 1 416 ? -61.103 21.639 -25.540 1.00 138.19 416 ASN B N 1
ATOM 7694 C CA . ASN B 1 416 ? -60.484 20.975 -26.691 1.00 138.15 416 ASN B CA 1
ATOM 7695 C C . ASN B 1 416 ? -59.002 20.645 -26.470 1.00 133.10 416 ASN B C 1
ATOM 7696 O O . ASN B 1 416 ? -58.119 21.121 -27.174 1.00 134.78 416 ASN B O 1
ATOM 7701 N N . THR B 1 417 ? -58.750 19.778 -25.496 1.00 124.98 417 THR B N 1
ATOM 7702 C CA . THR B 1 417 ? -57.391 19.345 -25.194 1.00 116.30 417 THR B CA 1
ATOM 7703 C C . THR B 1 417 ? -57.095 17.995 -25.850 1.00 116.18 417 THR B C 1
ATOM 7704 O O . THR B 1 417 ? -57.990 17.288 -26.319 1.00 115.88 417 THR B O 1
ATOM 7708 N N . ILE B 1 418 ? -55.808 17.662 -25.907 1.00 117.36 418 ILE B N 1
ATOM 7709 C CA . ILE B 1 418 ? -55.343 16.315 -26.236 1.00 118.09 418 ILE B CA 1
ATOM 7710 C C . ILE B 1 418 ? -54.451 15.833 -25.097 1.00 119.72 418 ILE B C 1
ATOM 7711 O O . ILE B 1 418 ? -53.620 16.603 -24.594 1.00 120.75 418 ILE B O 1
ATOM 7716 N N . PRO B 1 419 ? -54.595 14.587 -24.650 1.00 120.85 419 PRO B N 1
ATOM 7717 C CA . PRO B 1 419 ? -53.740 14.092 -23.566 1.00 121.01 419 PRO B CA 1
ATOM 7718 C C . PRO B 1 419 ? -52.288 13.991 -24.008 1.00 122.25 419 PRO B C 1
ATOM 7719 O O . PRO B 1 419 ? -51.984 13.751 -25.179 1.00 124.20 419 PRO B O 1
ATOM 7723 N N . VAL B 1 420 ? -51.386 14.184 -23.043 1.00 121.25 420 VAL B N 1
ATOM 7724 C CA . VAL B 1 420 ? -49.956 14.179 -23.345 1.00 121.48 420 VAL B CA 1
ATOM 7725 C C . VAL B 1 420 ? -49.522 12.815 -23.872 1.00 124.48 420 VAL B C 1
ATOM 7726 O O . VAL B 1 420 ? -48.811 12.716 -24.879 1.00 126.67 420 VAL B O 1
ATOM 7730 N N . ASP B 1 421 ? -49.971 11.742 -23.217 1.00 127.91 421 ASP B N 1
ATOM 7731 C CA . ASP B 1 421 ? -49.543 10.389 -23.555 1.00 133.40 421 ASP B CA 1
ATOM 7732 C C . ASP B 1 421 ? -50.055 9.914 -24.909 1.00 135.90 421 ASP B C 1
ATOM 7733 O O . ASP B 1 421 ? -49.707 8.801 -25.321 1.00 138.92 421 ASP B O 1
ATOM 7738 N N . LYS B 1 422 ? -50.863 10.714 -25.607 1.00 134.95 422 LYS B N 1
ATOM 7739 C CA . LYS B 1 422 ? -51.201 10.389 -26.987 1.00 133.95 422 LYS B CA 1
ATOM 7740 C C . LYS B 1 422 ? -50.071 10.760 -27.937 1.00 128.35 422 LYS B C 1
ATOM 7741 O O . LYS B 1 422 ? -49.969 10.197 -29.031 1.00 127.60 422 LYS B O 1
ATOM 7747 N N . LEU B 1 423 ? -49.233 11.719 -27.547 1.00 124.35 423 LEU B N 1
ATOM 7748 C CA . LEU B 1 423 ? -48.009 11.988 -28.288 1.00 121.27 423 LEU B CA 1
ATOM 7749 C C . LEU B 1 423 ? -46.928 10.981 -27.916 1.00 120.37 423 LEU B C 1
ATOM 7750 O O . LEU B 1 423 ? -46.139 10.564 -28.772 1.00 122.53 423 LEU B O 1
ATOM 7755 N N . LYS B 1 424 ? -46.897 10.613 -26.630 1.00 118.49 424 LYS B N 1
ATOM 7756 C CA . LYS B 1 424 ? -45.909 9.634 -26.102 1.00 121.36 424 LYS B CA 1
ATOM 7757 C C . LYS B 1 424 ? -46.018 8.339 -26.914 1.00 125.29 424 LYS B C 1
ATOM 7758 O O . LYS B 1 424 ? -44.979 7.684 -27.128 1.00 126.89 424 LYS B O 1
ATOM 7764 N N . ASP B 1 425 ? -47.238 7.997 -27.344 1.00 128.76 425 ASP B N 1
ATOM 7765 C CA . ASP B 1 425 ? -47.475 6.777 -28.160 1.00 133.66 425 ASP B CA 1
ATOM 7766 C C . ASP B 1 425 ? -46.971 7.039 -29.583 1.00 132.02 425 ASP B C 1
ATOM 7767 O O . ASP B 1 425 ? -46.569 6.070 -30.258 1.00 135.30 425 ASP B O 1
ATOM 7772 N N . ILE B 1 426 ? -46.997 8.307 -30.009 1.00 124.90 426 ILE B N 1
ATOM 7773 C CA . ILE B 1 426 ? -46.518 8.699 -31.368 1.00 116.38 426 ILE B CA 1
ATOM 7774 C C . ILE B 1 426 ? -44.985 8.726 -31.355 1.00 109.03 426 ILE B C 1
ATOM 7775 O O . ILE B 1 426 ? -44.385 8.323 -32.372 1.00 104.88 426 ILE B O 1
ATOM 7780 N N . ILE B 1 427 ? -44.379 9.180 -30.251 1.00 109.07 427 ILE B N 1
ATOM 7781 C CA . ILE B 1 427 ? -42.891 9.218 -30.175 1.00 111.28 427 ILE B CA 1
ATOM 7782 C C . ILE B 1 427 ? -42.347 8.312 -29.079 1.00 119.16 427 ILE B C 1
ATOM 7783 O O . ILE B 1 427 ? -42.072 8.822 -27.984 1.00 123.65 427 ILE B O 1
ATOM 7788 N N . GLU B 1 428 ? -42.134 7.044 -29.396 1.00 121.17 428 GLU B N 1
ATOM 7789 C CA . GLU B 1 428 ? -41.521 6.128 -28.406 1.00 123.77 428 GLU B CA 1
ATOM 7790 C C . GLU B 1 428 ? -40.960 4.944 -29.171 1.00 126.51 428 GLU B C 1
ATOM 7791 O O . GLU B 1 428 ? -41.727 4.064 -29.564 1.00 125.27 428 GLU B O 1
ATOM 7797 N N . GLY B 1 429 ? -39.635 4.844 -29.111 1.00 131.44 429 GLY B N 1
ATOM 7798 C CA . GLY B 1 429 ? -38.946 3.789 -29.863 1.00 136.58 429 GLY B CA 1
ATOM 7799 C C . GLY B 1 429 ? -39.351 3.940 -31.305 1.00 141.50 429 GLY B C 1
ATOM 7800 O O . GLY B 1 429 ? -39.496 2.925 -32.000 1.00 145.51 429 GLY B O 1
ATOM 7801 N N . ARG B 1 430 ? -39.487 5.186 -31.765 1.00 140.16 430 ARG B N 1
ATOM 7802 C CA . ARG B 1 430 ? -39.860 5.460 -33.179 1.00 137.94 430 ARG B CA 1
ATOM 7803 C C . ARG B 1 430 ? -38.976 6.591 -33.716 1.00 135.36 430 ARG B C 1
ATOM 7804 O O . ARG B 1 430 ? -38.894 7.637 -33.046 1.00 133.70 430 ARG B O 1
ATOM 7812 N N . GLU B 1 431 ? -38.326 6.375 -34.864 1.00 136.25 431 GLU B N 1
ATOM 7813 C CA . GLU B 1 431 ? -37.463 7.422 -35.475 1.00 139.86 431 GLU B CA 1
ATOM 7814 C C . GLU B 1 431 ? -38.345 8.633 -35.798 1.00 144.51 431 GLU B C 1
ATOM 7815 O O . GLU B 1 431 ? -39.263 8.483 -36.627 1.00 153.25 431 GLU B O 1
ATOM 7821 N N . VAL B 1 432 ? -38.076 9.781 -35.168 1.00 136.68 432 VAL B N 1
ATOM 7822 C CA . VAL B 1 432 ? -38.901 10.959 -35.401 1.00 128.79 432 VAL B CA 1
ATOM 7823 C C . VAL B 1 432 ? -38.207 11.906 -36.373 1.00 123.11 432 VAL B C 1
ATOM 7824 O O . VAL B 1 432 ? -36.985 12.107 -36.318 1.00 124.13 432 VAL B O 1
ATOM 7828 N N . PHE B 1 433 ? -38.985 12.471 -37.295 1.00 116.20 433 PHE B N 1
ATOM 7829 C CA . PHE B 1 433 ? -38.496 13.517 -38.181 1.00 111.79 433 PHE B CA 1
ATOM 7830 C C . PHE B 1 433 ? -38.837 14.874 -37.582 1.00 109.69 433 PHE B C 1
ATOM 7831 O O . PHE B 1 433 ? -39.985 15.121 -37.198 1.00 111.25 433 PHE B O 1
ATOM 7839 N N . ILE B 1 434 ? -37.833 15.738 -37.489 1.00 108.29 434 ILE B N 1
ATOM 7840 C CA . ILE B 1 434 ? -37.994 17.103 -37.008 1.00 107.71 434 ILE B CA 1
ATOM 7841 C C . ILE B 1 434 ? -37.693 18.032 -38.173 1.00 110.38 434 ILE B C 1
ATOM 7842 O O . ILE B 1 434 ? -36.650 17.901 -38.820 1.00 108.76 434 ILE B O 1
ATOM 7847 N N . PHE B 1 435 ? -38.605 18.958 -38.451 1.00 114.78 435 PHE B N 1
ATOM 7848 C CA . PHE B 1 435 ? -38.456 19.850 -39.593 1.00 118.58 435 PHE B CA 1
ATOM 7849 C C . PHE B 1 435 ? -38.579 21.297 -39.150 1.00 120.02 435 PHE B C 1
ATOM 7850 O O . PHE B 1 435 ? -39.563 21.674 -38.505 1.00 118.28 435 PHE B O 1
ATOM 7858 N N . GLY B 1 436 ? -37.573 22.101 -39.495 1.00 122.35 436 GLY B N 1
ATOM 7859 C CA . GLY B 1 436 ? -37.659 23.538 -39.386 1.00 122.52 436 GLY B CA 1
ATOM 7860 C C . GLY B 1 436 ? -38.060 24.165 -40.713 1.00 120.78 436 GLY B C 1
ATOM 7861 O O . GLY B 1 436 ? -38.292 23.491 -41.715 1.00 115.86 436 GLY B O 1
ATOM 7862 N N . ALA B 1 437 ? -38.134 25.494 -40.704 1.00 124.06 437 ALA B N 1
ATOM 7863 C CA . ALA B 1 437 ? -38.471 26.263 -41.893 1.00 127.38 437 ALA B CA 1
ATOM 7864 C C . ALA B 1 437 ? -37.250 26.589 -42.747 1.00 135.60 437 ALA B C 1
ATOM 7865 O O . ALA B 1 437 ? -37.281 27.561 -43.511 1.00 137.33 437 ALA B O 1
ATOM 7867 N N . GLY B 1 438 ? -36.187 25.795 -42.638 1.00 141.70 438 GLY B N 1
ATOM 7868 C CA . GLY B 1 438 ? -34.926 26.080 -43.283 1.00 146.83 438 GLY B CA 1
ATOM 7869 C C . GLY B 1 438 ? -34.985 26.112 -44.797 1.00 149.04 438 GLY B C 1
ATOM 7870 O O . GLY B 1 438 ? -36.044 25.959 -45.415 1.00 154.05 438 GLY B O 1
ATOM 7871 N N . PRO B 1 439 ? -33.824 26.313 -45.428 1.00 142.01 439 PRO B N 1
ATOM 7872 C CA . PRO B 1 439 ? -33.807 26.460 -46.890 1.00 138.48 439 PRO B CA 1
ATOM 7873 C C . PRO B 1 439 ? -34.034 25.156 -47.633 1.00 138.63 439 PRO B C 1
ATOM 7874 O O . PRO B 1 439 ? -34.613 25.173 -48.727 1.00 135.70 439 PRO B O 1
ATOM 7878 N N . SER B 1 440 ? -33.594 24.028 -47.078 1.00 142.28 440 SER B N 1
ATOM 7879 C CA . SER B 1 440 ? -33.696 22.735 -47.740 1.00 146.40 440 SER B CA 1
ATOM 7880 C C . SER B 1 440 ? -34.986 22.005 -47.403 1.00 150.26 440 SER B C 1
ATOM 7881 O O . SER B 1 440 ? -35.038 20.773 -47.513 1.00 153.93 440 SER B O 1
ATOM 7884 N N . ILE B 1 441 ? -36.026 22.735 -46.997 1.00 147.97 441 ILE B N 1
ATOM 7885 C CA . ILE B 1 441 ? -37.260 22.090 -46.564 1.00 144.10 441 ILE B CA 1
ATOM 7886 C C . ILE B 1 441 ? -37.847 21.238 -47.685 1.00 138.15 441 ILE B C 1
ATOM 7887 O O . ILE B 1 441 ? -38.168 20.063 -47.486 1.00 134.37 441 ILE B O 1
ATOM 7892 N N . LYS B 1 442 ? -37.948 21.800 -48.893 1.00 137.10 442 LYS B N 1
ATOM 7893 C CA . LYS B 1 442 ? -38.517 21.047 -50.005 1.00 135.87 442 LYS B CA 1
ATOM 7894 C C . LYS B 1 442 ? -37.605 19.900 -50.420 1.00 132.88 442 LYS B C 1
ATOM 7895 O O . LYS B 1 442 ? -38.082 18.804 -50.738 1.00 126.39 442 LYS B O 1
ATOM 7901 N N . LYS B 1 443 ? -36.291 20.136 -50.429 1.00 137.44 443 LYS B N 1
ATOM 7902 C CA . LYS B 1 443 ? -35.348 19.057 -50.699 1.00 141.58 443 LYS B CA 1
ATOM 7903 C C . LYS B 1 443 ? -35.516 17.927 -49.691 1.00 145.19 443 LYS B C 1
ATOM 7904 O O . LYS B 1 443 ? -35.755 16.776 -50.068 1.00 145.04 443 LYS B O 1
ATOM 7910 N N . HIS B 1 444 ? -35.432 18.247 -48.396 1.00 146.89 444 HIS B N 1
ATOM 7911 C CA . HIS B 1 444 ? -35.506 17.214 -47.367 1.00 146.86 444 HIS B CA 1
ATOM 7912 C C . HIS B 1 444 ? -36.881 16.552 -47.322 1.00 142.63 444 HIS B C 1
ATOM 7913 O O . HIS B 1 444 ? -36.977 15.333 -47.139 1.00 141.70 444 HIS B O 1
ATOM 7920 N N . ILE B 1 445 ? -37.956 17.334 -47.474 1.00 139.68 445 ILE B N 1
ATOM 7921 C CA . ILE B 1 445 ? -39.290 16.743 -47.579 1.00 138.38 445 ILE B CA 1
ATOM 7922 C C . ILE B 1 445 ? -39.346 15.746 -48.728 1.00 136.12 445 ILE B C 1
ATOM 7923 O O . ILE B 1 445 ? -40.082 14.752 -48.671 1.00 133.77 445 ILE B O 1
ATOM 7928 N N . ASN B 1 446 ? -38.554 15.975 -49.778 1.00 137.89 446 ASN B N 1
ATOM 7929 C CA . ASN B 1 446 ? -38.464 15.000 -50.859 1.00 140.00 446 ASN B CA 1
ATOM 7930 C C . ASN B 1 446 ? -37.747 13.736 -50.397 1.00 138.03 446 ASN B C 1
ATOM 7931 O O . ASN B 1 446 ? -38.160 12.622 -50.743 1.00 135.61 446 ASN B O 1
ATOM 7936 N N . ILE B 1 447 ? -36.672 13.887 -49.617 1.00 137.23 447 ILE B N 1
ATOM 7937 C CA . ILE B 1 447 ? -36.006 12.723 -49.035 1.00 133.85 447 ILE B CA 1
ATOM 7938 C C . ILE B 1 447 ? -36.986 11.917 -48.193 1.00 130.49 447 ILE B C 1
ATOM 7939 O O . ILE B 1 447 ? -37.055 10.687 -48.298 1.00 125.86 447 ILE B O 1
ATOM 7944 N N . LEU B 1 448 ? -37.774 12.602 -47.362 1.00 132.69 448 LEU B N 1
ATOM 7945 C CA . LEU B 1 448 ? -38.694 11.916 -46.461 1.00 135.83 448 LEU B CA 1
ATOM 7946 C C . LEU B 1 448 ? -39.812 11.219 -47.226 1.00 138.85 448 LEU B C 1
ATOM 7947 O O . LEU B 1 448 ? -40.152 10.068 -46.928 1.00 140.70 448 LEU B O 1
ATOM 7952 N N . LYS B 1 449 ? -40.414 11.905 -48.199 1.00 139.51 449 LYS B N 1
ATOM 7953 C CA . LYS B 1 449 ? -41.517 11.305 -48.943 1.00 140.15 449 LYS B CA 1
ATOM 7954 C C . LYS B 1 449 ? -41.090 9.983 -49.572 1.00 144.63 449 LYS B C 1
ATOM 7955 O O . LYS B 1 449 ? -41.624 8.922 -49.234 1.00 145.88 449 LYS B O 1
ATOM 7961 N N . GLU B 1 450 ? -40.085 10.023 -50.453 1.00 146.03 450 GLU B N 1
ATOM 7962 C CA . GLU B 1 450 ? -39.523 8.797 -51.014 1.00 147.24 450 GLU B CA 1
ATOM 7963 C C . GLU B 1 450 ? -39.020 7.840 -49.939 1.00 147.06 450 GLU B C 1
ATOM 7964 O O . GLU B 1 450 ? -38.858 6.646 -50.214 1.00 147.72 450 GLU B O 1
ATOM 7970 N N . LEU B 1 451 ? -38.770 8.335 -48.726 1.00 146.10 451 LEU B N 1
ATOM 7971 C CA . LEU B 1 451 ? -38.469 7.450 -47.608 1.00 145.53 451 LEU B CA 1
ATOM 7972 C C . LEU B 1 451 ? -39.747 6.930 -46.959 1.00 144.86 451 LEU B C 1
ATOM 7973 O O . LEU B 1 451 ? -39.786 5.790 -46.485 1.00 141.67 451 LEU B O 1
ATOM 7978 N N . ARG B 1 452 ? -40.798 7.753 -46.921 1.00 147.90 452 ARG B N 1
ATOM 7979 C CA . ARG B 1 452 ? -42.089 7.295 -46.419 1.00 149.61 452 ARG B CA 1
ATOM 7980 C C . ARG B 1 452 ? -42.853 6.489 -47.460 1.00 147.90 452 ARG B C 1
ATOM 7981 O O . ARG B 1 452 ? -43.595 5.569 -47.099 1.00 145.37 452 ARG B O 1
ATOM 7989 N N . GLU B 1 453 ? -42.688 6.818 -48.745 1.00 148.57 453 GLU B N 1
ATOM 7990 C CA . GLU B 1 453 ? -43.311 6.047 -49.814 1.00 148.68 453 GLU B CA 1
ATOM 7991 C C . GLU B 1 453 ? -42.880 4.585 -49.809 1.00 147.07 453 GLU B C 1
ATOM 7992 O O . GLU B 1 453 ? -43.525 3.768 -50.476 1.00 143.39 453 GLU B O 1
ATOM 7998 N N . ILE B 1 454 ? -41.820 4.238 -49.076 1.00 149.81 454 ILE B N 1
ATOM 7999 C CA . ILE B 1 454 ? -41.319 2.869 -49.030 1.00 152.05 454 ILE B CA 1
ATOM 8000 C C . ILE B 1 454 ? -41.587 2.241 -47.665 1.00 155.36 454 ILE B C 1
ATOM 8001 O O . ILE B 1 454 ? -40.847 1.355 -47.220 1.00 157.44 454 ILE B O 1
ATOM 8006 N N . ASN B 1 455 ? -42.650 2.689 -46.999 1.00 154.57 455 ASN B N 1
ATOM 8007 C CA . ASN B 1 455 ? -43.208 2.143 -45.757 1.00 152.78 455 ASN B CA 1
ATOM 8008 C C . ASN B 1 455 ? -42.481 2.562 -44.482 1.00 151.91 455 ASN B C 1
ATOM 8009 O O . ASN B 1 455 ? -42.929 2.179 -43.395 1.00 153.65 455 ASN B O 1
ATOM 8014 N N . TYR B 1 456 ? -41.390 3.325 -44.559 1.00 148.65 456 TYR B N 1
ATOM 8015 C CA . TYR B 1 456 ? -40.717 3.803 -43.350 1.00 147.26 456 TYR B CA 1
ATOM 8016 C C . TYR B 1 456 ? -41.435 5.060 -42.857 1.00 150.03 456 TYR B C 1
ATOM 8017 O O . TYR B 1 456 ? -40.940 6.187 -42.930 1.00 154.57 456 TYR B O 1
ATOM 8026 N N . LYS B 1 457 ? -42.730 4.956 -42.532 1.00 146.93 457 LYS B N 1
ATOM 8027 C CA . LYS B 1 457 ? -43.464 6.210 -42.173 1.00 143.34 457 LYS B CA 1
ATOM 8028 C C . LYS B 1 457 ? -43.627 6.349 -40.662 1.00 138.78 457 LYS B C 1
ATOM 8029 O O . LYS B 1 457 ? -44.562 5.750 -40.086 1.00 141.28 457 LYS B O 1
ATOM 8035 N N . ASN B 1 458 ? -42.809 7.206 -40.069 1.00 127.84 458 ASN B N 1
ATOM 8036 C CA . ASN B 1 458 ? -42.803 7.338 -38.596 1.00 118.17 458 ASN B CA 1
ATOM 8037 C C . ASN B 1 458 ? -43.341 8.708 -38.201 1.00 107.14 458 ASN B C 1
ATOM 8038 O O . ASN B 1 458 ? -43.824 9.418 -39.069 1.00 106.44 458 ASN B O 1
ATOM 8043 N N . PRO B 1 459 ? -43.238 9.109 -36.922 1.00 99.11 459 PRO B N 1
ATOM 8044 C CA . PRO B 1 459 ? -43.733 10.398 -36.480 1.00 97.55 459 PRO B CA 1
ATOM 8045 C C . PRO B 1 459 ? -42.910 11.520 -37.128 1.00 99.39 459 PRO B C 1
ATOM 8046 O O . PRO B 1 459 ? -41.741 11.346 -37.306 1.00 105.70 459 PRO B O 1
ATOM 8050 N N . ILE B 1 460 ? -43.575 12.642 -37.397 1.00 93.40 460 ILE B N 1
ATOM 8051 C CA . ILE B 1 460 ? -43.087 13.850 -38.053 1.00 88.46 460 ILE B CA 1
ATOM 8052 C C . ILE B 1 460 ? -43.513 15.034 -37.196 1.00 86.96 460 ILE B C 1
ATOM 8053 O O . ILE B 1 460 ? -44.712 15.303 -37.056 1.00 87.76 460 ILE B O 1
ATOM 8058 N N . ILE B 1 461 ? -42.542 15.733 -36.615 1.00 86.09 461 ILE B N 1
ATOM 8059 C CA . ILE B 1 461 ? -42.778 16.964 -35.873 1.00 87.12 461 ILE B CA 1
ATOM 8060 C C . ILE B 1 461 ? -42.170 18.105 -36.674 1.00 90.21 461 ILE B C 1
ATOM 8061 O O . ILE B 1 461 ? -41.017 18.018 -37.111 1.00 94.51 461 ILE B O 1
ATOM 8066 N N . VAL B 1 462 ? -42.945 19.166 -36.880 1.00 90.58 462 VAL B N 1
ATOM 8067 C CA . VAL B 1 462 ? -42.523 20.278 -37.720 1.00 91.21 462 VAL B CA 1
ATOM 8068 C C . VAL B 1 462 ? -42.725 21.585 -36.969 1.00 94.78 462 VAL B C 1
ATOM 8069 O O . VAL B 1 462 ? -43.642 21.725 -36.153 1.00 94.40 462 VAL B O 1
ATOM 8073 N N . ALA B 1 463 ? -41.848 22.547 -37.243 1.00 100.56 463 ALA B N 1
ATOM 8074 C CA . ALA B 1 463 ? -42.029 23.881 -36.701 1.00 107.99 463 ALA B CA 1
ATOM 8075 C C . ALA B 1 463 ? -43.180 24.580 -37.418 1.00 115.22 463 ALA B C 1
ATOM 8076 O O . ALA B 1 463 ? -43.620 24.164 -38.493 1.00 119.47 463 ALA B O 1
ATOM 8078 N N . ASP B 1 464 ? -43.668 25.659 -36.800 1.00 116.88 464 ASP B N 1
ATOM 8079 C CA . ASP B 1 464 ? -44.846 26.355 -37.314 1.00 120.25 464 ASP B CA 1
ATOM 8080 C C . ASP B 1 464 ? -44.663 26.774 -38.768 1.00 114.70 464 ASP B C 1
ATOM 8081 O O . ASP B 1 464 ? -45.517 26.501 -39.618 1.00 115.78 464 ASP B O 1
ATOM 8086 N N . GLY B 1 465 ? -43.549 27.436 -39.071 1.00 108.57 465 GLY B N 1
ATOM 8087 C CA . GLY B 1 465 ? -43.326 27.988 -40.394 1.00 105.35 465 GLY B CA 1
ATOM 8088 C C . GLY B 1 465 ? -43.215 26.968 -41.510 1.00 101.69 465 GLY B C 1
ATOM 8089 O O . GLY B 1 465 ? -43.076 27.339 -42.679 1.00 100.51 465 GLY B O 1
ATOM 8090 N N . ALA B 1 466 ? -43.278 25.684 -41.168 1.00 99.55 466 ALA B N 1
ATOM 8091 C CA . ALA B 1 466 ? -43.160 24.605 -42.138 1.00 100.15 466 ALA B CA 1
ATOM 8092 C C . ALA B 1 466 ? -44.497 23.963 -42.487 1.00 104.82 466 ALA B C 1
ATOM 8093 O O . ALA B 1 466 ? -44.520 23.007 -43.269 1.00 104.45 466 ALA B O 1
ATOM 8095 N N . CYS B 1 467 ? -45.603 24.462 -41.931 1.00 110.91 467 CYS B N 1
ATOM 8096 C CA . CYS B 1 467 ? -46.906 23.846 -42.165 1.00 117.62 467 CYS B CA 1
ATOM 8097 C C . CYS B 1 467 ? -47.272 23.861 -43.644 1.00 121.30 467 CYS B C 1
ATOM 8098 O O . CYS B 1 467 ? -47.552 22.815 -44.240 1.00 124.11 467 CYS B O 1
ATOM 8101 N N . LYS B 1 468 ? -47.280 25.049 -44.256 1.00 121.52 468 LYS B N 1
ATOM 8102 C CA . LYS B 1 468 ? -47.665 25.144 -45.660 1.00 122.99 468 LYS B CA 1
ATOM 8103 C C . LYS B 1 468 ? -46.665 24.443 -46.566 1.00 121.01 468 LYS B C 1
ATOM 8104 O O . LYS B 1 468 ? -47.040 23.946 -47.634 1.00 121.29 468 LYS B O 1
ATOM 8110 N N . ALA B 1 469 ? -45.396 24.395 -46.165 1.00 117.85 469 ALA B N 1
ATOM 8111 C CA . ALA B 1 469 ? -44.398 23.696 -46.958 1.00 113.88 469 ALA B CA 1
ATOM 8112 C C . ALA B 1 469 ? -44.585 22.185 -46.937 1.00 113.71 469 ALA B C 1
ATOM 8113 O O . ALA B 1 469 ? -43.944 21.489 -47.731 1.00 112.56 469 ALA B O 1
ATOM 8115 N N . PHE B 1 470 ? -45.439 21.666 -46.055 1.00 115.56 470 PHE B N 1
ATOM 8116 C CA . PHE B 1 470 ? -45.785 20.250 -46.015 1.00 116.79 470 PHE B CA 1
ATOM 8117 C C . PHE B 1 470 ? -47.130 19.953 -46.664 1.00 116.06 470 PHE B C 1
ATOM 8118 O O . PHE B 1 470 ? -47.286 18.903 -47.296 1.00 118.38 470 PHE B O 1
ATOM 8126 N N . LEU B 1 471 ? -48.105 20.855 -46.515 1.00 115.37 471 LEU B N 1
ATOM 8127 C CA . LEU B 1 471 ? -49.417 20.656 -47.126 1.00 116.72 471 LEU B CA 1
ATOM 8128 C C . LEU B 1 471 ? -49.305 20.496 -48.636 1.00 121.55 471 LEU B C 1
ATOM 8129 O O . LEU B 1 471 ? -49.947 19.622 -49.229 1.00 124.06 471 LEU B O 1
ATOM 8134 N N . GLU B 1 472 ? -48.491 21.340 -49.276 1.00 124.23 472 GLU B N 1
ATOM 8135 C CA . GLU B 1 472 ? -48.351 21.311 -50.729 1.00 129.86 472 GLU B CA 1
ATOM 8136 C C . GLU B 1 472 ? -47.945 19.940 -51.250 1.00 128.92 472 GLU B C 1
ATOM 8137 O O . GLU B 1 472 ? -48.218 19.627 -52.414 1.00 129.00 472 GLU B O 1
ATOM 8143 N N . GLU B 1 473 ? -47.300 19.119 -50.421 1.00 128.41 473 GLU B N 1
ATOM 8144 C CA . GLU B 1 473 ? -46.982 17.741 -50.767 1.00 127.46 473 GLU B CA 1
ATOM 8145 C C . GLU B 1 473 ? -47.914 16.745 -50.088 1.00 125.14 473 GLU B C 1
ATOM 8146 O O . GLU B 1 473 ? -47.612 15.547 -50.053 1.00 127.99 473 GLU B O 1
ATOM 8152 N N . ASN B 1 474 ? -49.039 17.219 -49.560 1.00 120.59 474 ASN B N 1
ATOM 8153 C CA . ASN B 1 474 ? -50.017 16.400 -48.842 1.00 120.31 474 ASN B CA 1
ATOM 8154 C C . ASN B 1 474 ? -49.342 15.472 -47.832 1.00 117.49 474 ASN B C 1
ATOM 8155 O O . ASN B 1 474 ? -49.525 14.255 -47.829 1.00 118.81 474 ASN B O 1
ATOM 8160 N N . ILE B 1 475 ? -48.531 16.082 -46.977 1.00 113.91 475 ILE B N 1
ATOM 8161 C CA . ILE B 1 475 ? -47.941 15.412 -45.827 1.00 110.47 475 ILE B CA 1
ATOM 8162 C C . ILE B 1 475 ? -48.444 16.158 -44.603 1.00 109.51 475 ILE B C 1
ATOM 8163 O O . ILE B 1 475 ? -48.078 17.320 -44.380 1.00 113.41 475 ILE B O 1
ATOM 8168 N N . ILE B 1 476 ? -49.298 15.502 -43.824 1.00 102.10 476 ILE B N 1
ATOM 8169 C CA . ILE B 1 476 ? -49.947 16.120 -42.673 1.00 94.36 476 ILE B CA 1
ATOM 8170 C C . ILE B 1 476 ? -49.080 15.835 -41.450 1.00 91.64 476 ILE B C 1
ATOM 8171 O O . ILE B 1 476 ? -49.049 14.682 -40.985 1.00 89.98 476 ILE B O 1
ATOM 8176 N N . PRO B 1 477 ? -48.362 16.824 -40.918 1.00 91.81 477 PRO B N 1
ATOM 8177 C CA . PRO B 1 477 ? -47.490 16.570 -39.767 1.00 89.76 477 PRO B CA 1
ATOM 8178 C C . PRO B 1 477 ? -48.264 15.975 -38.603 1.00 89.24 477 PRO B C 1
ATOM 8179 O O . PRO B 1 477 ? -49.432 16.291 -38.378 1.00 88.44 477 PRO B O 1
ATOM 8183 N N . ASP B 1 478 ? -47.598 15.083 -37.870 1.00 93.49 478 ASP B N 1
ATOM 8184 C CA . ASP B 1 478 ? -48.221 14.500 -36.688 1.00 96.75 478 ASP B CA 1
ATOM 8185 C C . ASP B 1 478 ? -48.314 15.521 -35.564 1.00 94.03 478 ASP B C 1
ATOM 8186 O O . ASP B 1 478 ? -49.350 15.633 -34.898 1.00 97.19 478 ASP B O 1
ATOM 8191 N N . ILE B 1 479 ? -47.240 16.275 -35.339 1.00 86.64 479 ILE B N 1
ATOM 8192 C CA . ILE B 1 479 ? -47.205 17.328 -34.336 1.00 85.47 479 ILE B CA 1
ATOM 8193 C C . ILE B 1 479 ? -46.649 18.587 -34.983 1.00 84.66 479 ILE B C 1
ATOM 8194 O O . ILE B 1 479 ? -45.781 18.528 -35.860 1.00 83.17 479 ILE B O 1
ATOM 8199 N N . ILE B 1 480 ? -47.162 19.734 -34.549 1.00 84.91 480 ILE B N 1
ATOM 8200 C CA . ILE B 1 480 ? -46.676 21.030 -35.001 1.00 80.91 480 ILE B CA 1
ATOM 8201 C C . ILE B 1 480 ? -46.410 21.889 -33.776 1.00 79.41 480 ILE B C 1
ATOM 8202 O O . ILE B 1 480 ? -47.317 22.123 -32.968 1.00 81.66 480 ILE B O 1
ATOM 8207 N N . VAL B 1 481 ? -45.175 22.354 -33.639 1.00 81.77 481 VAL B N 1
ATOM 8208 C CA . VAL B 1 481 ? -44.792 23.234 -32.544 1.00 86.65 481 VAL B CA 1
ATOM 8209 C C . VAL B 1 481 ? -44.896 24.670 -33.038 1.00 91.63 481 VAL B C 1
ATOM 8210 O O . VAL B 1 481 ? -44.255 25.045 -34.026 1.00 92.06 481 VAL B O 1
ATOM 8214 N N . SER B 1 482 ? -45.713 25.472 -32.359 1.00 98.76 482 SER B N 1
ATOM 8215 C CA . SER B 1 482 ? -46.012 26.812 -32.833 1.00 109.10 482 SER B CA 1
ATOM 8216 C C . SER B 1 482 ? -46.257 27.735 -31.652 1.00 117.47 482 SER B C 1
ATOM 8217 O O . SER B 1 482 ? -46.797 27.323 -30.621 1.00 119.88 482 SER B O 1
ATOM 8220 N N . ASP B 1 483 ? -45.854 28.993 -31.819 1.00 120.84 483 ASP B N 1
ATOM 8221 C CA . ASP B 1 483 ? -46.237 30.070 -30.918 1.00 120.46 483 ASP B CA 1
ATOM 8222 C C . ASP B 1 483 ? -47.378 30.903 -31.483 1.00 122.46 483 ASP B C 1
ATOM 8223 O O . ASP B 1 483 ? -47.728 31.937 -30.903 1.00 125.98 483 ASP B O 1
ATOM 8228 N N . LEU B 1 484 ? -47.947 30.480 -32.614 1.00 121.78 484 LEU B N 1
ATOM 8229 C CA . LEU B 1 484 ? -49.089 31.144 -33.240 1.00 121.18 484 LEU B CA 1
ATOM 8230 C C . LEU B 1 484 ? -48.750 32.564 -33.689 1.00 124.91 484 LEU B C 1
ATOM 8231 O O . LEU B 1 484 ? -49.546 33.487 -33.526 1.00 130.64 484 LEU B O 1
ATOM 8236 N N . ASP B 1 485 ? -47.568 32.742 -34.280 1.00 120.91 485 ASP B N 1
ATOM 8237 C CA . ASP B 1 485 ? -47.106 34.077 -34.646 1.00 120.66 485 ASP B CA 1
ATOM 8238 C C . ASP B 1 485 ? -47.449 34.455 -36.084 1.00 120.87 485 ASP B C 1
ATOM 8239 O O . ASP B 1 485 ? -48.060 35.502 -36.322 1.00 120.09 485 ASP B O 1
ATOM 8244 N N . GLY B 1 486 ? -47.064 33.624 -37.050 1.00 124.50 486 GLY B N 1
ATOM 8245 C CA . GLY B 1 486 ? -47.182 33.992 -38.448 1.00 127.75 486 GLY B CA 1
ATOM 8246 C C . GLY B 1 486 ? -48.429 33.489 -39.145 1.00 128.90 486 GLY B C 1
ATOM 8247 O O . GLY B 1 486 ? -49.542 33.642 -38.633 1.00 133.58 486 GLY B O 1
ATOM 8248 N N . ASP B 1 487 ? -48.249 32.884 -40.318 1.00 122.73 487 ASP B N 1
ATOM 8249 C CA . ASP B 1 487 ? -49.367 32.434 -41.146 1.00 115.66 487 ASP B CA 1
ATOM 8250 C C . ASP B 1 487 ? -50.061 31.260 -40.466 1.00 113.70 487 ASP B C 1
ATOM 8251 O O . ASP B 1 487 ? -49.580 30.126 -40.498 1.00 113.18 487 ASP B O 1
ATOM 8256 N N . LEU B 1 488 ? -51.209 31.529 -39.850 1.00 112.22 488 LEU B N 1
ATOM 8257 C CA . LEU B 1 488 ? -51.934 30.508 -39.109 1.00 112.89 488 LEU B CA 1
ATOM 8258 C C . LEU B 1 488 ? -52.885 29.698 -39.975 1.00 113.82 488 LEU B C 1
ATOM 8259 O O . LEU B 1 488 ? -53.438 28.703 -39.493 1.00 111.76 488 LEU B O 1
ATOM 8264 N N . GLU B 1 489 ? -53.085 30.091 -41.233 1.00 118.05 489 GLU B N 1
ATOM 8265 C CA . GLU B 1 489 ? -54.024 29.373 -42.086 1.00 120.54 489 GLU B CA 1
ATOM 8266 C C . GLU B 1 489 ? -53.522 27.975 -42.415 1.00 116.35 489 GLU B C 1
ATOM 8267 O O . GLU B 1 489 ? -54.263 26.993 -42.287 1.00 118.77 489 GLU B O 1
ATOM 8273 N N . ALA B 1 490 ? -52.266 27.869 -42.851 1.00 108.36 490 ALA B N 1
ATOM 8274 C CA . ALA B 1 490 ? -51.675 26.561 -43.103 1.00 101.87 490 ALA B CA 1
ATOM 8275 C C . ALA B 1 490 ? -51.745 25.681 -41.864 1.00 93.70 490 ALA B C 1
ATOM 8276 O O . ALA B 1 490 ? -52.049 24.486 -41.954 1.00 93.09 490 ALA B O 1
ATOM 8278 N N . LEU B 1 491 ? -51.473 26.263 -40.694 1.00 92.33 491 LEU B N 1
ATOM 8279 C CA . LEU B 1 491 ? -51.524 25.507 -39.448 1.00 97.97 491 LEU B CA 1
ATOM 8280 C C . LEU B 1 491 ? -52.924 24.962 -39.188 1.00 107.85 491 LEU B C 1
ATOM 8281 O O . LEU B 1 491 ? -53.097 23.766 -38.929 1.00 112.12 491 LEU B O 1
ATOM 8286 N N . PHE B 1 492 ? -53.937 25.833 -39.253 1.00 110.20 492 PHE B N 1
ATOM 8287 C CA . PHE B 1 492 ? -55.302 25.422 -38.934 1.00 112.46 492 PHE B CA 1
ATOM 8288 C C . PHE B 1 492 ? -55.763 24.262 -39.810 1.00 114.58 492 PHE B C 1
ATOM 8289 O O . PHE B 1 492 ? -56.430 23.340 -39.327 1.00 112.61 492 PHE B O 1
ATOM 8297 N N . GLU B 1 493 ? -55.421 24.293 -41.100 1.00 117.31 493 GLU B N 1
ATOM 8298 C CA . GLU B 1 493 ? -55.790 23.193 -41.987 1.00 119.04 493 GLU B CA 1
ATOM 8299 C C . GLU B 1 493 ? -55.154 21.886 -41.529 1.00 115.70 493 GLU B C 1
ATOM 8300 O O . GLU B 1 493 ? -55.821 20.847 -41.463 1.00 115.87 493 GLU B O 1
ATOM 8306 N N . CYS B 1 494 ? -53.856 22.017 -41.232 1.00 111.02 494 CYS B N 1
ATOM 8307 C CA . CYS B 1 494 ? -53.011 20.928 -40.709 1.00 109.80 494 CYS B CA 1
ATOM 8308 C C . CYS B 1 494 ? -53.680 20.498 -39.419 1.00 114.91 494 CYS B C 1
ATOM 8309 O O . CYS B 1 494 ? -53.749 19.295 -39.162 1.00 117.53 494 CYS B O 1
ATOM 8312 N N . ASN B 1 495 ? -54.181 21.460 -38.653 1.00 116.78 495 ASN B N 1
ATOM 8313 C CA . ASN B 1 495 ? -54.885 21.006 -37.435 1.00 120.38 495 ASN B CA 1
ATOM 8314 C C . ASN B 1 495 ? -56.102 20.208 -37.877 1.00 125.25 495 ASN B C 1
ATOM 8315 O O . ASN B 1 495 ? -56.276 19.118 -37.332 1.00 128.52 495 ASN B O 1
ATOM 8320 N N . ARG B 1 496 ? -56.866 20.718 -38.850 1.00 126.95 496 ARG B N 1
ATOM 8321 C CA . ARG B 1 496 ? -58.089 20.024 -39.340 1.00 128.10 496 ARG B CA 1
ATOM 8322 C C . ARG B 1 496 ? -57.717 18.659 -39.935 1.00 127.71 496 ARG B C 1
ATOM 8323 O O . ARG B 1 496 ? -58.429 17.686 -39.651 1.00 131.61 496 ARG B O 1
ATOM 8331 N N . LYS B 1 497 ? -56.586 18.584 -40.639 1.00 122.85 497 LYS B N 1
ATOM 8332 C CA . LYS B 1 497 ? -56.087 17.376 -41.347 1.00 121.88 497 LYS B CA 1
ATOM 8333 C C . LYS B 1 497 ? -55.364 16.387 -40.415 1.00 123.60 497 LYS B C 1
ATOM 8334 O O . LYS B 1 497 ? -54.817 15.418 -40.947 1.00 123.05 497 LYS B O 1
ATOM 8340 N N . GLY B 1 498 ? -55.320 16.639 -39.100 1.00 124.55 498 GLY B N 1
ATOM 8341 C CA . GLY B 1 498 ? -54.765 15.649 -38.149 1.00 123.89 498 GLY B CA 1
ATOM 8342 C C . GLY B 1 498 ? -53.561 16.089 -37.324 1.00 123.03 498 GLY B C 1
ATOM 8343 O O . GLY B 1 498 ? -53.126 15.314 -36.457 1.00 124.41 498 GLY B O 1
ATOM 8344 N N . SER B 1 499 ? -53.059 17.300 -37.498 1.00 120.21 499 SER B N 1
ATOM 8345 C CA . SER B 1 499 ? -51.811 17.601 -36.762 1.00 119.66 499 SER B CA 1
ATOM 8346 C C . SER B 1 499 ? -52.053 18.048 -35.323 1.00 118.62 499 SER B C 1
ATOM 8347 O O . SER B 1 499 ? -52.732 19.054 -35.156 1.00 118.28 499 SER B O 1
ATOM 8350 N N . ILE B 1 500 ? -51.487 17.349 -34.328 1.00 118.99 500 ILE B N 1
ATOM 8351 C CA . ILE B 1 500 ? -51.568 17.876 -32.972 1.00 120.19 500 ILE B CA 1
ATOM 8352 C C . ILE B 1 500 ? -50.791 19.182 -32.920 1.00 119.25 500 ILE B C 1
ATOM 8353 O O . ILE B 1 500 ? -49.728 19.314 -33.540 1.00 120.51 500 ILE B O 1
ATOM 8358 N N . ILE B 1 501 ? -51.318 20.158 -32.188 1.00 116.68 501 ILE B N 1
ATOM 8359 C CA . ILE B 1 501 ? -50.723 21.486 -32.102 1.00 114.16 501 ILE B CA 1
ATOM 8360 C C . ILE B 1 501 ? -50.185 21.676 -30.693 1.00 110.32 501 ILE B C 1
ATOM 8361 O O . ILE B 1 501 ? -50.952 21.677 -29.722 1.00 110.43 501 ILE B O 1
ATOM 8366 N N . VAL B 1 502 ? -48.872 21.836 -30.578 1.00 106.88 502 VAL B N 1
ATOM 8367 C CA . VAL B 1 502 ? -48.243 22.182 -29.309 1.00 105.09 502 VAL B CA 1
ATOM 8368 C C . VAL B 1 502 ? -48.098 23.698 -29.274 1.00 101.89 502 VAL B C 1
ATOM 8369 O O . VAL B 1 502 ? -47.229 24.266 -29.941 1.00 93.10 502 VAL B O 1
ATOM 8373 N N . VAL B 1 503 ? -48.955 24.356 -28.502 1.00 105.88 503 VAL B N 1
ATOM 8374 C CA . VAL B 1 503 ? -48.973 25.810 -28.423 1.00 106.25 503 VAL B CA 1
ATOM 8375 C C . VAL B 1 503 ? -48.027 26.257 -27.320 1.00 108.13 503 VAL B C 1
ATOM 8376 O O . VAL B 1 503 ? -48.094 25.763 -26.188 1.00 108.11 503 VAL B O 1
ATOM 8380 N N . HIS B 1 504 ? -47.147 27.197 -27.650 1.00 111.15 504 HIS B N 1
ATOM 8381 C CA . HIS B 1 504 ? -46.094 27.656 -26.758 1.00 117.76 504 HIS B CA 1
ATOM 8382 C C . HIS B 1 504 ? -46.402 29.073 -26.302 1.00 125.60 504 HIS B C 1
ATOM 8383 O O . HIS B 1 504 ? -46.673 29.954 -27.128 1.00 130.75 504 HIS B O 1
ATOM 8390 N N . ALA B 1 505 ? -46.368 29.282 -24.982 1.00 129.03 505 ALA B N 1
ATOM 8391 C CA . ALA B 1 505 ? -46.653 30.608 -24.385 1.00 133.91 505 ALA B CA 1
ATOM 8392 C C . ALA B 1 505 ? -45.411 31.502 -24.489 1.00 136.69 505 ALA B C 1
ATOM 8393 O O . ALA B 1 505 ? -44.336 31.081 -24.017 1.00 139.65 505 ALA B O 1
ATOM 8395 N N . HIS B 1 506 ? -45.566 32.688 -25.086 1.00 135.59 506 HIS B N 1
ATOM 8396 C CA . HIS B 1 506 ? -44.441 33.648 -25.244 1.00 131.26 506 HIS B CA 1
ATOM 8397 C C . HIS B 1 506 ? -44.852 35.015 -24.684 1.00 127.50 506 HIS B C 1
ATOM 8398 O O . HIS B 1 506 ? -46.035 35.381 -24.829 1.00 124.01 506 HIS B O 1
ATOM 8405 N N . GLY B 1 507 ? -43.905 35.731 -24.071 1.00 126.78 507 GLY B N 1
ATOM 8406 C CA . GLY B 1 507 ? -44.179 37.058 -23.487 1.00 123.59 507 GLY B CA 1
ATOM 8407 C C . GLY B 1 507 ? -44.722 38.032 -24.519 1.00 118.26 507 GLY B C 1
ATOM 8408 O O . GLY B 1 507 ? -45.272 39.075 -24.111 1.00 113.83 507 GLY B O 1
ATOM 8409 N N . ASP B 1 508 ? -44.574 37.706 -25.807 1.00 116.88 508 ASP B N 1
ATOM 8410 C CA . ASP B 1 508 ? -45.053 38.569 -26.874 1.00 114.22 508 ASP B CA 1
ATOM 8411 C C . ASP B 1 508 ? -46.238 37.982 -27.631 1.00 107.22 508 ASP B C 1
ATOM 8412 O O . ASP B 1 508 ? -46.650 38.551 -28.647 1.00 106.43 508 ASP B O 1
ATOM 8417 N N . ASN B 1 509 ? -46.797 36.863 -27.168 1.00 103.74 509 ASN B N 1
ATOM 8418 C CA . ASN B 1 509 ? -47.854 36.172 -27.899 1.00 106.47 509 ASN B CA 1
ATOM 8419 C C . ASN B 1 509 ? -49.146 36.038 -27.104 1.00 108.13 509 ASN B C 1
ATOM 8420 O O . ASN B 1 509 ? -50.046 35.308 -27.536 1.00 107.96 509 ASN B O 1
ATOM 8425 N N . ILE B 1 510 ? -49.256 36.708 -25.953 1.00 110.81 510 ILE B N 1
ATOM 8426 C CA . ILE B 1 510 ? -50.425 36.540 -25.095 1.00 116.38 510 ILE B CA 1
ATOM 8427 C C . ILE B 1 510 ? -51.717 36.837 -25.847 1.00 115.68 510 ILE B C 1
ATOM 8428 O O . ILE B 1 510 ? -52.750 36.202 -25.598 1.00 110.60 510 ILE B O 1
ATOM 8433 N N . GLU B 1 511 ? -51.681 37.787 -26.783 1.00 120.57 511 GLU B N 1
ATOM 8434 C CA . GLU B 1 511 ? -52.867 38.113 -27.566 1.00 122.65 511 GLU B CA 1
ATOM 8435 C C . GLU B 1 511 ? -53.395 36.886 -28.298 1.00 113.00 511 GLU B C 1
ATOM 8436 O O . GLU B 1 511 ? -54.509 36.419 -28.038 1.00 105.61 511 GLU B O 1
ATOM 8442 N N . LYS B 1 512 ? -52.592 36.342 -29.215 1.00 112.07 512 LYS B N 1
ATOM 8443 C CA . LYS B 1 512 ? -53.046 35.248 -30.064 1.00 115.08 512 LYS B CA 1
ATOM 8444 C C . LYS B 1 512 ? -53.292 33.962 -29.286 1.00 115.66 512 LYS B C 1
ATOM 8445 O O . LYS B 1 512 ? -54.029 33.096 -29.771 1.00 111.37 512 LYS B O 1
ATOM 8451 N N . ILE B 1 513 ? -52.695 33.818 -28.101 1.00 123.10 513 ILE B N 1
ATOM 8452 C CA . ILE B 1 513 ? -53.024 32.688 -27.232 1.00 132.39 513 ILE B CA 1
ATOM 8453 C C . ILE B 1 513 ? -54.516 32.679 -26.926 1.00 135.05 513 ILE B C 1
ATOM 8454 O O . ILE B 1 513 ? -55.235 31.734 -27.262 1.00 136.97 513 ILE B O 1
ATOM 8459 N N . LYS B 1 514 ? -55.009 33.743 -26.296 1.00 132.38 514 LYS B N 1
ATOM 8460 C CA . LYS B 1 514 ? -56.430 33.809 -25.985 1.00 129.76 514 LYS B CA 1
ATOM 8461 C C . LYS B 1 514 ? -57.308 33.810 -27.232 1.00 129.00 514 LYS B C 1
ATOM 8462 O O . LYS B 1 514 ? -58.487 33.458 -27.135 1.00 128.67 514 LYS B O 1
ATOM 8468 N N . LYS B 1 515 ? -56.771 34.207 -28.387 1.00 129.13 515 LYS B N 1
ATOM 8469 C CA . LYS B 1 515 ? -57.587 34.403 -29.579 1.00 128.37 515 LYS B CA 1
ATOM 8470 C C . LYS B 1 515 ? -57.770 33.105 -30.373 1.00 125.55 515 LYS B C 1
ATOM 8471 O O . LYS B 1 515 ? -58.896 32.619 -30.553 1.00 125.94 515 LYS B O 1
ATOM 8477 N N . TYR B 1 516 ? -56.668 32.520 -30.842 1.00 120.95 516 TYR B N 1
ATOM 8478 C CA . TYR B 1 516 ? -56.740 31.413 -31.786 1.00 115.06 516 TYR B CA 1
ATOM 8479 C C . TYR B 1 516 ? -56.796 30.049 -31.120 1.00 112.44 516 TYR B C 1
ATOM 8480 O O . TYR B 1 516 ? -57.249 29.091 -31.758 1.00 108.87 516 TYR B O 1
ATOM 8489 N N . VAL B 1 517 ? -56.338 29.932 -29.876 1.00 115.65 517 VAL B N 1
ATOM 8490 C CA . VAL B 1 517 ? -56.329 28.654 -29.162 1.00 119.31 517 VAL B CA 1
ATOM 8491 C C . VAL B 1 517 ? -57.716 28.014 -29.110 1.00 129.26 517 VAL B C 1
ATOM 8492 O O . VAL B 1 517 ? -57.872 26.882 -29.591 1.00 133.09 517 VAL B O 1
ATOM 8496 N N . PRO B 1 518 ? -58.745 28.672 -28.556 1.00 133.12 518 PRO B N 1
ATOM 8497 C CA . PRO B 1 518 ? -60.041 27.985 -28.395 1.00 132.62 518 PRO B CA 1
ATOM 8498 C C . PRO B 1 518 ? -60.647 27.460 -29.690 1.00 128.15 518 PRO B C 1
ATOM 8499 O O . PRO B 1 518 ? -61.521 26.585 -29.634 1.00 121.91 518 PRO B O 1
ATOM 8503 N N . LYS B 1 519 ? -60.208 27.952 -30.850 1.00 131.63 519 LYS B N 1
ATOM 8504 C CA . LYS B 1 519 ? -60.708 27.504 -32.143 1.00 135.86 519 LYS B CA 1
ATOM 8505 C C . LYS B 1 519 ? -59.826 26.421 -32.764 1.00 136.25 519 LYS B C 1
ATOM 8506 O O . LYS B 1 519 ? -59.953 26.125 -33.957 1.00 139.91 519 LYS B O 1
ATOM 8512 N N . LEU B 1 520 ? -58.944 25.814 -31.978 1.00 130.30 520 LEU B N 1
ATOM 8513 C CA . LEU B 1 520 ? -58.076 24.753 -32.460 1.00 123.52 520 LEU B CA 1
ATOM 8514 C C . LEU B 1 520 ? -58.466 23.431 -31.819 1.00 119.88 520 LEU B C 1
ATOM 8515 O O . LEU B 1 520 ? -59.080 23.387 -30.751 1.00 118.99 520 LEU B O 1
ATOM 8520 N N . LYS B 1 521 ? -58.114 22.348 -32.495 1.00 119.72 521 LYS B N 1
ATOM 8521 C CA . LYS B 1 521 ? -58.324 21.004 -31.989 1.00 120.46 521 LYS B CA 1
ATOM 8522 C C . LYS B 1 521 ? -56.970 20.372 -31.713 1.00 115.89 521 LYS B C 1
ATOM 8523 O O . LYS B 1 521 ? -55.952 20.768 -32.285 1.00 115.27 521 LYS B O 1
ATOM 8529 N N . ASN B 1 522 ? -56.964 19.394 -30.814 1.00 113.96 522 ASN B N 1
ATOM 8530 C CA . ASN B 1 522 ? -55.776 18.591 -30.540 1.00 117.60 522 ASN B CA 1
ATOM 8531 C C . ASN B 1 522 ? -54.587 19.468 -30.135 1.00 122.89 522 ASN B C 1
ATOM 8532 O O . ASN B 1 522 ? -53.565 19.545 -30.817 1.00 129.58 522 ASN B O 1
ATOM 8537 N N . VAL B 1 523 ? -54.753 20.135 -28.996 1.00 119.44 523 VAL B N 1
ATOM 8538 C CA . VAL B 1 523 ? -53.793 21.125 -28.522 1.00 115.87 523 VAL B CA 1
ATOM 8539 C C . VAL B 1 523 ? -53.076 20.599 -27.286 1.00 115.22 523 VAL B C 1
ATOM 8540 O O . VAL B 1 523 ? -53.676 19.927 -26.437 1.00 114.48 523 VAL B O 1
ATOM 8544 N N . VAL B 1 524 ? -51.780 20.893 -27.200 1.00 114.55 524 VAL B N 1
ATOM 8545 C CA . VAL B 1 524 ? -50.980 20.644 -26.008 1.00 111.92 524 VAL B CA 1
ATOM 8546 C C . VAL B 1 524 ? -50.246 21.931 -25.662 1.00 107.13 524 VAL B C 1
ATOM 8547 O O . VAL B 1 524 ? -49.785 22.652 -26.555 1.00 104.58 524 VAL B O 1
ATOM 8551 N N . GLY B 1 525 ? -50.143 22.220 -24.370 1.00 107.94 525 GLY B N 1
ATOM 8552 C CA . GLY B 1 525 ? -49.573 23.472 -23.920 1.00 110.45 525 GLY B CA 1
ATOM 8553 C C . GLY B 1 525 ? -48.068 23.426 -23.748 1.00 112.70 525 GLY B C 1
ATOM 8554 O O . GLY B 1 525 ? -47.489 22.415 -23.350 1.00 113.97 525 GLY B O 1
ATOM 8555 N N . SER B 1 526 ? -47.435 24.552 -24.068 1.00 113.51 526 SER B N 1
ATOM 8556 C CA . SER B 1 526 ? -45.998 24.754 -23.892 1.00 115.80 526 SER B CA 1
ATOM 8557 C C . SER B 1 526 ? -45.757 26.130 -23.299 1.00 121.29 526 SER B C 1
ATOM 8558 O O . SER B 1 526 ? -46.487 27.087 -23.576 1.00 121.82 526 SER B O 1
ATOM 8561 N N . CYS B 1 527 ? -44.732 26.221 -22.460 1.00 126.60 527 CYS B N 1
ATOM 8562 C CA . CYS B 1 527 ? -44.318 27.493 -21.879 1.00 131.15 527 CYS B CA 1
ATOM 8563 C C . CYS B 1 527 ? -42.815 27.464 -21.691 1.00 137.36 527 CYS B C 1
ATOM 8564 O O . CYS B 1 527 ? -42.197 26.394 -21.653 1.00 138.24 527 CYS B O 1
ATOM 8567 N N . GLN B 1 528 ? -42.222 28.644 -21.586 1.00 142.21 528 GLN B N 1
ATOM 8568 C CA . GLN B 1 528 ? -40.781 28.714 -21.352 1.00 146.80 528 GLN B CA 1
ATOM 8569 C C . GLN B 1 528 ? -40.432 28.752 -19.876 1.00 154.27 528 GLN B C 1
ATOM 8570 O O . GLN B 1 528 ? -39.359 28.301 -19.483 1.00 152.76 528 GLN B O 1
ATOM 8576 N N . ILE B 1 529 ? -41.355 29.283 -19.067 1.00 164.82 529 ILE B N 1
ATOM 8577 C CA . ILE B 1 529 ? -41.160 29.393 -17.589 1.00 177.82 529 ILE B CA 1
ATOM 8578 C C . ILE B 1 529 ? -40.761 28.021 -17.033 1.00 183.70 529 ILE B C 1
ATOM 8579 O O . ILE B 1 529 ? -41.601 27.100 -17.074 1.00 182.47 529 ILE B O 1
ATOM 8584 N N . PRO B 1 530 ? -39.522 27.846 -16.520 1.00 190.78 530 PRO B N 1
ATOM 8585 C CA . PRO B 1 530 ? -39.078 26.558 -15.976 1.00 199.03 530 PRO B CA 1
ATOM 8586 C C . PRO B 1 530 ? -40.074 26.002 -14.947 1.00 206.92 530 PRO B C 1
ATOM 8587 O O . PRO B 1 530 ? -40.411 24.834 -15.032 1.00 218.64 530 PRO B O 1
ATOM 8591 N N . ASN B 1 531 ? -40.513 26.849 -14.011 1.00 192.81 531 ASN B N 1
ATOM 8592 C CA . ASN B 1 531 ? -41.479 26.432 -12.958 1.00 189.66 531 ASN B CA 1
ATOM 8593 C C . ASN B 1 531 ? -42.763 25.923 -13.622 1.00 194.44 531 ASN B C 1
ATOM 8594 O O . ASN B 1 531 ? -43.672 26.744 -13.858 1.00 199.56 531 ASN B O 1
ATOM 8599 N N . TYR B 1 532 ? -42.825 24.619 -13.909 1.00 188.40 532 TYR B N 1
ATOM 8600 C CA . TYR B 1 532 ? -44.018 24.005 -14.551 1.00 183.20 532 TYR B CA 1
ATOM 8601 C C . TYR B 1 532 ? -44.879 23.330 -13.477 1.00 176.23 532 TYR B C 1
ATOM 8602 O O . TYR B 1 532 ? -46.078 23.096 -13.723 1.00 171.45 532 TYR B O 1
ATOM 8611 N N . LYS B 1 533 ? -44.273 23.031 -12.323 1.00 173.96 533 LYS B N 1
ATOM 8612 C CA . LYS B 1 533 ? -44.988 22.381 -11.200 1.00 170.09 533 LYS B CA 1
ATOM 8613 C C . LYS B 1 533 ? -44.917 23.281 -9.961 1.00 156.81 533 LYS B C 1
ATOM 8614 O O . LYS B 1 533 ? -45.241 22.799 -8.858 1.00 143.84 533 LYS B O 1
ATOM 8616 N N . GLU B 1 534 ? -44.507 24.539 -10.149 1.00 159.61 534 GLU B N 1
ATOM 8617 C CA . GLU B 1 534 ? -44.396 25.512 -9.028 1.00 165.98 534 GLU B CA 1
ATOM 8618 C C . GLU B 1 534 ? -45.454 26.607 -9.203 1.00 167.44 534 GLU B C 1
ATOM 8619 O O . GLU B 1 534 ? -45.807 27.254 -8.197 1.00 174.59 534 GLU B O 1
ATOM 8625 N N . LEU B 1 535 ? -45.934 26.798 -10.437 1.00 164.25 535 LEU B N 1
ATOM 8626 C CA . LEU B 1 535 ? -46.967 27.828 -10.734 1.00 167.44 535 LEU B CA 1
ATOM 8627 C C . LEU B 1 535 ? -48.343 27.157 -10.802 1.00 172.86 535 LEU B C 1
ATOM 8628 O O . LEU B 1 535 ? -49.279 27.782 -11.341 1.00 177.82 535 LEU B O 1
ATOM 8633 N N . ASN B 1 536 ? -48.446 25.932 -10.276 1.00 171.82 536 ASN B N 1
ATOM 8634 C CA . ASN B 1 536 ? -49.719 25.160 -10.267 1.00 175.75 536 ASN B CA 1
ATOM 8635 C C . ASN B 1 536 ? -50.260 25.031 -11.696 1.00 173.76 536 ASN B C 1
ATOM 8636 O O . ASN B 1 536 ? -51.475 25.241 -11.887 1.00 178.83 536 ASN B O 1
ATOM 8641 N N . LEU B 1 537 ? -49.387 24.699 -12.652 1.00 168.02 537 LEU B N 1
ATOM 8642 C CA . LEU B 1 537 ? -49.796 24.528 -14.073 1.00 166.11 537 LEU B CA 1
ATOM 8643 C C . LEU B 1 537 ? -49.945 23.031 -14.364 1.00 161.70 537 LEU B C 1
ATOM 8644 O O . LEU B 1 537 ? -48.998 22.277 -14.063 1.00 164.93 537 LEU B O 1
ATOM 8649 N N . ARG B 1 538 ? -51.087 22.622 -14.926 1.00 152.51 538 ARG B N 1
ATOM 8650 C CA . ARG B 1 538 ? -51.321 21.213 -15.221 1.00 145.02 538 ARG B CA 1
ATOM 8651 C C . ARG B 1 538 ? -51.866 20.987 -16.617 1.00 142.69 538 ARG B C 1
ATOM 8652 O O . ARG B 1 538 ? -52.119 19.838 -16.999 1.00 142.49 538 ARG B O 1
ATOM 8660 N N . ASN B 1 539 ? -52.033 22.042 -17.392 1.00 140.12 539 ASN B N 1
ATOM 8661 C CA . ASN B 1 539 ? -52.430 21.896 -18.774 1.00 136.52 539 ASN B CA 1
ATOM 8662 C C . ASN B 1 539 ? -51.359 22.391 -19.722 1.00 132.49 539 ASN B C 1
ATOM 8663 O O . ASN B 1 539 ? -51.585 22.420 -20.934 1.00 131.98 539 ASN B O 1
ATOM 8668 N N . VAL B 1 540 ? -50.212 22.814 -19.198 1.00 129.60 540 VAL B N 1
ATOM 8669 C CA . VAL B 1 540 ? -49.083 23.263 -19.990 1.00 127.95 540 VAL B CA 1
ATOM 8670 C C . VAL B 1 540 ? -47.886 22.397 -19.611 1.00 129.75 540 VAL B C 1
ATOM 8671 O O . VAL B 1 540 ? -47.887 21.733 -18.578 1.00 131.69 540 VAL B O 1
ATOM 8675 N N . ILE B 1 541 ? -46.849 22.428 -20.451 1.00 127.36 541 ILE B N 1
ATOM 8676 C CA . ILE B 1 541 ? -45.582 21.761 -20.138 1.00 123.04 541 ILE B CA 1
ATOM 8677 C C . ILE B 1 541 ? -44.423 22.543 -20.747 1.00 119.22 541 ILE B C 1
ATOM 8678 O O . ILE B 1 541 ? -44.530 23.070 -21.856 1.00 119.50 541 ILE B O 1
ATOM 8683 N N . ASN B 1 542 ? -43.306 22.607 -20.014 1.00 116.93 542 ASN B N 1
ATOM 8684 C CA . ASN B 1 542 ? -42.053 23.195 -20.508 1.00 116.34 542 ASN B CA 1
ATOM 8685 C C . ASN B 1 542 ? -41.051 22.068 -20.755 1.00 117.66 542 ASN B C 1
ATOM 8686 O O . ASN B 1 542 ? -40.287 21.682 -19.867 1.00 122.14 542 ASN B O 1
ATOM 8691 N N . PHE B 1 543 ? -41.044 21.562 -21.986 1.00 114.54 543 PHE B N 1
ATOM 8692 C CA . PHE B 1 543 ? -40.097 20.533 -22.387 1.00 114.95 543 PHE B CA 1
ATOM 8693 C C . PHE B 1 543 ? -38.696 21.081 -22.621 1.00 116.92 543 PHE B C 1
ATOM 8694 O O . PHE B 1 543 ? -37.761 20.291 -22.793 1.00 118.87 543 PHE B O 1
ATOM 8702 N N . GLY B 1 544 ? -38.529 22.392 -22.625 1.00 119.19 544 GLY B N 1
ATOM 8703 C CA . GLY B 1 544 ? -37.244 23.001 -22.898 1.00 125.46 544 GLY B CA 1
ATOM 8704 C C . GLY B 1 544 ? -37.128 23.451 -24.342 1.00 133.21 544 GLY B C 1
ATOM 8705 O O . GLY B 1 544 ? -37.772 22.911 -25.247 1.00 139.57 544 GLY B O 1
ATOM 8706 N N . GLY B 1 545 ? -36.306 24.471 -24.562 1.00 133.60 545 GLY B N 1
ATOM 8707 C CA . GLY B 1 545 ? -36.092 24.977 -25.900 1.00 134.77 545 GLY B CA 1
ATOM 8708 C C . GLY B 1 545 ? -36.507 26.417 -26.115 1.00 136.88 545 GLY B C 1
ATOM 8709 O O . GLY B 1 545 ? -37.444 26.903 -25.476 1.00 133.84 545 GLY B O 1
ATOM 8710 N N . PHE B 1 546 ? -35.819 27.110 -27.026 1.00 143.07 546 PHE B N 1
ATOM 8711 C CA . PHE B 1 546 ? -36.106 28.512 -27.313 1.00 149.41 546 PHE B CA 1
ATOM 8712 C C . PHE B 1 546 ? -36.930 28.684 -28.585 1.00 148.36 546 PHE B C 1
ATOM 8713 O O . PHE B 1 546 ? -38.050 29.202 -28.537 1.00 148.20 546 PHE B O 1
ATOM 8721 N N . THR B 1 547 ? -36.402 28.251 -29.724 1.00 147.19 547 THR B N 1
ATOM 8722 C CA . THR B 1 547 ? -37.097 28.405 -30.991 1.00 144.96 547 THR B CA 1
ATOM 8723 C C . THR B 1 547 ? -37.955 27.178 -31.268 1.00 147.46 547 THR B C 1
ATOM 8724 O O . THR B 1 547 ? -37.708 26.090 -30.744 1.00 149.14 547 THR B O 1
ATOM 8728 N N . ASP B 1 548 ? -38.981 27.373 -32.102 1.00 147.59 548 ASP B N 1
ATOM 8729 C CA . ASP B 1 548 ? -39.828 26.259 -32.522 1.00 147.71 548 ASP B CA 1
ATOM 8730 C C . ASP B 1 548 ? -38.993 25.080 -33.006 1.00 149.63 548 ASP B C 1
ATOM 8731 O O . ASP B 1 548 ? -39.262 23.928 -32.646 1.00 156.16 548 ASP B O 1
ATOM 8736 N N . GLY B 1 549 ? -37.967 25.354 -33.810 1.00 144.15 549 GLY B N 1
ATOM 8737 C CA . GLY B 1 549 ? -37.092 24.323 -34.332 1.00 141.54 549 GLY B CA 1
ATOM 8738 C C . GLY B 1 549 ? -36.475 23.436 -33.271 1.00 142.69 549 GLY B C 1
ATOM 8739 O O . GLY B 1 549 ? -36.642 22.214 -33.307 1.00 145.51 549 GLY B O 1
ATOM 8740 N N . ASP B 1 550 ? -35.764 24.036 -32.312 1.00 142.01 550 ASP B N 1
ATOM 8741 C CA . ASP B 1 550 ? -35.125 23.236 -31.272 1.00 142.65 550 ASP B CA 1
ATOM 8742 C C . ASP B 1 550 ? -36.138 22.691 -30.270 1.00 143.23 550 ASP B C 1
ATOM 8743 O O . ASP B 1 550 ? -35.936 21.600 -29.726 1.00 146.89 550 ASP B O 1
ATOM 8748 N N . ARG B 1 551 ? -37.217 23.434 -30.001 1.00 142.14 551 ARG B N 1
ATOM 8749 C CA . ARG B 1 551 ? -38.247 22.931 -29.096 1.00 141.52 551 ARG B CA 1
ATOM 8750 C C . ARG B 1 551 ? -38.822 21.613 -29.595 1.00 137.13 551 ARG B C 1
ATOM 8751 O O . ARG B 1 551 ? -39.121 20.716 -28.797 1.00 140.44 551 ARG B O 1
ATOM 8759 N N . CYS B 1 552 ? -38.992 21.482 -30.916 1.00 132.17 552 CYS B N 1
ATOM 8760 C CA . CYS B 1 552 ? -39.396 20.204 -31.495 1.00 129.89 552 CYS B CA 1
ATOM 8761 C C . CYS B 1 552 ? -38.467 19.084 -31.049 1.00 125.86 552 CYS B C 1
ATOM 8762 O O . CYS B 1 552 ? -38.914 17.962 -30.787 1.00 130.98 552 CYS B O 1
ATOM 8765 N N . CYS B 1 553 ? -37.167 19.372 -30.960 1.00 119.33 553 CYS B N 1
ATOM 8766 C CA . CYS B 1 553 ? -36.207 18.360 -30.534 1.00 118.10 553 CYS B CA 1
ATOM 8767 C C . CYS B 1 553 ? -36.399 18.007 -29.064 1.00 117.15 553 CYS B C 1
ATOM 8768 O O . CYS B 1 553 ? -36.430 16.825 -28.701 1.00 119.44 553 CYS B O 1
ATOM 8771 N N . PHE B 1 554 ? -36.521 19.020 -28.202 1.00 115.28 554 PHE B N 1
ATOM 8772 C CA . PHE B 1 554 ? -36.806 18.756 -26.795 1.00 112.74 554 PHE B CA 1
ATOM 8773 C C . PHE B 1 554 ? -38.104 17.979 -26.635 1.00 107.27 554 PHE B C 1
ATOM 8774 O O . PHE B 1 554 ? -38.216 17.117 -25.757 1.00 108.41 554 PHE B O 1
ATOM 8782 N N . LEU B 1 555 ? -39.098 18.275 -27.476 1.00 103.16 555 LEU B N 1
ATOM 8783 C CA . LEU B 1 555 ? -40.382 17.589 -27.392 1.00 99.63 555 LEU B CA 1
ATOM 8784 C C . LEU B 1 555 ? -40.222 16.098 -27.656 1.00 103.09 555 LEU B C 1
ATOM 8785 O O . LEU B 1 555 ? -40.563 15.262 -26.811 1.00 106.06 555 LEU B O 1
ATOM 8790 N N . ALA B 1 556 ? -39.705 15.748 -28.838 1.00 100.21 556 ALA B N 1
ATOM 8791 C CA . ALA B 1 556 ? -39.471 14.344 -29.157 1.00 95.07 556 ALA B CA 1
ATOM 8792 C C . ALA B 1 556 ? -38.600 13.678 -28.099 1.00 92.53 556 ALA B C 1
ATOM 8793 O O . ALA B 1 556 ? -38.883 12.554 -27.669 1.00 90.90 556 ALA B O 1
ATOM 8795 N N . TYR B 1 557 ? -37.563 14.376 -27.636 1.00 94.15 557 TYR B N 1
ATOM 8796 C CA . TYR B 1 557 ? -36.701 13.826 -26.595 1.00 99.56 557 TYR B CA 1
ATOM 8797 C C . TYR B 1 557 ? -37.465 13.619 -25.293 1.00 93.76 557 TYR B C 1
ATOM 8798 O O . TYR B 1 557 ? -37.355 12.565 -24.657 1.00 94.45 557 TYR B O 1
ATOM 8807 N N . HIS B 1 558 ? -38.243 14.626 -24.879 1.00 88.80 558 HIS B N 1
ATOM 8808 C CA . HIS B 1 558 ? -38.983 14.552 -23.623 1.00 85.23 558 HIS B CA 1
ATOM 8809 C C . HIS B 1 558 ? -39.871 13.319 -23.562 1.00 91.86 558 HIS B C 1
ATOM 8810 O O . HIS B 1 558 ? -40.101 12.769 -22.479 1.00 94.57 558 HIS B O 1
ATOM 8817 N N . PHE B 1 559 ? -40.368 12.863 -24.711 1.00 91.14 559 PHE B N 1
ATOM 8818 C CA . PHE B 1 559 ? -41.291 11.738 -24.774 1.00 92.85 559 PHE B CA 1
ATOM 8819 C C . PHE B 1 559 ? -40.634 10.465 -25.303 1.00 98.21 559 PHE B C 1
ATOM 8820 O O . PHE B 1 559 ? -41.287 9.656 -25.960 1.00 102.69 559 PHE B O 1
ATOM 8828 N N . LYS B 1 560 ? -39.345 10.272 -25.021 1.00 98.97 560 LYS B N 1
ATOM 8829 C CA . LYS B 1 560 ? -38.658 8.996 -25.264 1.00 103.06 560 LYS B CA 1
ATOM 8830 C C . LYS B 1 560 ? -38.559 8.645 -26.752 1.00 104.87 560 LYS B C 1
ATOM 8831 O O . LYS B 1 560 ? -38.854 7.523 -27.165 1.00 105.12 560 LYS B O 1
ATOM 8837 N N . ALA B 1 561 ? -38.119 9.609 -27.557 1.00 108.40 561 ALA B N 1
ATOM 8838 C CA . ALA B 1 561 ? -37.836 9.334 -28.958 1.00 113.65 561 ALA B CA 1
ATOM 8839 C C . ALA B 1 561 ? -36.464 8.692 -29.091 1.00 120.28 561 ALA B C 1
ATOM 8840 O O . ALA B 1 561 ? -35.508 9.089 -28.419 1.00 122.04 561 ALA B O 1
ATOM 8842 N N . LYS B 1 562 ? -36.375 7.690 -29.965 1.00 123.82 562 LYS B N 1
ATOM 8843 C CA . LYS B 1 562 ? -35.112 6.987 -30.152 1.00 126.62 562 LYS B CA 1
ATOM 8844 C C . LYS B 1 562 ? -34.054 7.906 -30.751 1.00 126.86 562 LYS B C 1
ATOM 8845 O O . LYS B 1 562 ? -32.989 8.119 -30.161 1.00 128.31 562 LYS B O 1
ATOM 8851 N N . LYS B 1 563 ? -34.330 8.455 -31.933 1.00 125.13 563 LYS B N 1
ATOM 8852 C CA . LYS B 1 563 ? -33.358 9.252 -32.664 1.00 126.59 563 LYS B CA 1
ATOM 8853 C C . LYS B 1 563 ? -34.060 10.383 -33.397 1.00 131.77 563 LYS B C 1
ATOM 8854 O O . LYS B 1 563 ? -35.177 10.215 -33.893 1.00 132.84 563 LYS B O 1
ATOM 8860 N N . LEU B 1 564 ? -33.395 11.532 -33.460 1.00 134.35 564 LEU B N 1
ATOM 8861 C CA . LEU B 1 564 ? -33.915 12.687 -34.174 1.00 134.11 564 LEU B CA 1
ATOM 8862 C C . LEU B 1 564 ? -33.371 12.707 -35.594 1.00 135.69 564 LEU B C 1
ATOM 8863 O O . LEU B 1 564 ? -32.261 12.240 -35.865 1.00 140.17 564 LEU B O 1
ATOM 8868 N N . ILE B 1 565 ? -34.173 13.250 -36.505 1.00 130.85 565 ILE B N 1
ATOM 8869 C CA . ILE B 1 565 ? -33.832 13.317 -37.921 1.00 125.07 565 ILE B CA 1
ATOM 8870 C C . ILE B 1 565 ? -34.336 14.661 -38.434 1.00 125.88 565 ILE B C 1
ATOM 8871 O O . ILE B 1 565 ? -35.544 14.841 -38.630 1.00 126.48 565 ILE B O 1
ATOM 8876 N N . LEU B 1 566 ? -33.418 15.598 -38.655 1.00 126.41 566 LEU B N 1
ATOM 8877 C CA . LEU B 1 566 ? -33.755 17.006 -38.825 1.00 128.71 566 LEU B CA 1
ATOM 8878 C C . LEU B 1 566 ? -33.709 17.410 -40.294 1.00 132.74 566 LEU B C 1
ATOM 8879 O O . LEU B 1 566 ? -32.801 17.017 -41.032 1.00 134.76 566 LEU B O 1
ATOM 8884 N N . GLY B 1 567 ? -34.701 18.197 -40.712 1.00 133.77 567 GLY B N 1
ATOM 8885 C CA . GLY B 1 567 ? -34.805 18.629 -42.093 1.00 133.89 567 GLY B CA 1
ATOM 8886 C C . GLY B 1 567 ? -35.066 20.112 -42.268 1.00 135.55 567 GLY B C 1
ATOM 8887 O O . GLY B 1 567 ? -35.800 20.510 -43.177 1.00 137.39 567 GLY B O 1
ATOM 8888 N N . GLY B 1 568 ? -34.482 20.939 -41.407 1.00 133.72 568 GLY B N 1
ATOM 8889 C CA . GLY B 1 568 ? -34.665 22.376 -41.496 1.00 130.99 568 GLY B CA 1
ATOM 8890 C C . GLY B 1 568 ? -33.443 23.170 -41.077 1.00 128.21 568 GLY B C 1
ATOM 8891 O O . GLY B 1 568 ? -32.918 22.985 -39.980 1.00 126.55 568 GLY B O 1
ATOM 8892 N N . ILE B 1 593 ? -30.821 40.112 -33.675 1.00 138.95 593 ILE B N 1
ATOM 8893 C CA . ILE B 1 593 ? -31.704 39.301 -32.848 1.00 138.98 593 ILE B CA 1
ATOM 8894 C C . ILE B 1 593 ? -32.340 38.183 -33.669 1.00 146.42 593 ILE B C 1
ATOM 8895 O O . ILE B 1 593 ? -33.050 37.332 -33.137 1.00 149.28 593 ILE B O 1
ATOM 8900 N N . LYS B 1 594 ? -32.098 38.205 -34.979 1.00 148.80 594 LYS B N 1
ATOM 8901 C CA . LYS B 1 594 ? -32.487 37.093 -35.834 1.00 150.91 594 LYS B CA 1
ATOM 8902 C C . LYS B 1 594 ? -31.352 36.105 -35.983 1.00 158.10 594 LYS B C 1
ATOM 8903 O O . LYS B 1 594 ? -31.580 34.901 -36.148 1.00 158.11 594 LYS B O 1
ATOM 8909 N N . ILE B 1 595 ? -30.125 36.583 -35.894 1.00 163.94 595 ILE B N 1
ATOM 8910 C CA . ILE B 1 595 ? -29.042 35.634 -35.984 1.00 166.57 595 ILE B CA 1
ATOM 8911 C C . ILE B 1 595 ? -28.706 35.056 -34.621 1.00 168.89 595 ILE B C 1
ATOM 8912 O O . ILE B 1 595 ? -28.271 33.905 -34.524 1.00 169.00 595 ILE B O 1
ATOM 8917 N N . LYS B 1 596 ? -28.950 35.807 -33.551 1.00 168.31 596 LYS B N 1
ATOM 8918 C CA . LYS B 1 596 ? -28.664 35.304 -32.219 1.00 163.31 596 LYS B CA 1
ATOM 8919 C C . LYS B 1 596 ? -29.653 34.231 -31.772 1.00 157.86 596 LYS B C 1
ATOM 8920 O O . LYS B 1 596 ? -29.345 33.474 -30.847 1.00 157.92 596 LYS B O 1
ATOM 8926 N N . LYS B 1 597 ? -30.818 34.124 -32.421 1.00 151.45 597 LYS B N 1
ATOM 8927 C CA . LYS B 1 597 ? -31.722 33.018 -32.110 1.00 145.22 597 LYS B CA 1
ATOM 8928 C C . LYS B 1 597 ? -31.278 31.727 -32.782 1.00 144.78 597 LYS B C 1
ATOM 8929 O O . LYS B 1 597 ? -31.376 30.648 -32.187 1.00 143.60 597 LYS B O 1
ATOM 8935 N N . LEU B 1 598 ? -30.796 31.820 -34.023 1.00 146.53 598 LEU B N 1
ATOM 8936 C CA . LEU B 1 598 ? -30.256 30.645 -34.691 1.00 147.98 598 LEU B CA 1
ATOM 8937 C C . LEU B 1 598 ? -29.067 30.066 -33.947 1.00 154.34 598 LEU B C 1
ATOM 8938 O O . LEU B 1 598 ? -28.698 28.919 -34.189 1.00 157.16 598 LEU B O 1
ATOM 8943 N N . GLU B 1 599 ? -28.436 30.820 -33.064 1.00 156.13 599 GLU B N 1
ATOM 8944 C CA . GLU B 1 599 ? -27.317 30.208 -32.374 1.00 157.59 599 GLU B CA 1
ATOM 8945 C C . GLU B 1 599 ? -27.738 29.552 -31.073 1.00 155.26 599 GLU B C 1
ATOM 8946 O O . GLU B 1 599 ? -27.218 28.492 -30.712 1.00 156.13 599 GLU B O 1
ATOM 8952 N N . TYR B 1 600 ? -28.665 30.167 -30.344 1.00 152.49 600 TYR B N 1
ATOM 8953 C CA . TYR B 1 600 ? -29.266 29.438 -29.238 1.00 150.62 600 TYR B CA 1
ATOM 8954 C C . TYR B 1 600 ? -29.875 28.131 -29.728 1.00 152.89 600 TYR B C 1
ATOM 8955 O O . TYR B 1 600 ? -29.859 27.125 -29.009 1.00 151.13 600 TYR B O 1
ATOM 8964 N N . ALA B 1 601 ? -30.357 28.113 -30.973 1.00 157.04 601 ALA B N 1
ATOM 8965 C CA . ALA B 1 601 ? -30.902 26.888 -31.546 1.00 158.42 601 ALA B CA 1
ATOM 8966 C C . ALA B 1 601 ? -29.836 25.803 -31.628 1.00 157.09 601 ALA B C 1
ATOM 8967 O O . ALA B 1 601 ? -29.954 24.751 -30.991 1.00 158.57 601 ALA B O 1
ATOM 8969 N N . LYS B 1 602 ? -28.782 26.045 -32.410 1.00 152.93 602 LYS B N 1
ATOM 8970 C CA . LYS B 1 602 ? -27.703 25.068 -32.509 1.00 149.20 602 LYS B CA 1
ATOM 8971 C C . LYS B 1 602 ? -27.061 24.805 -31.153 1.00 151.38 602 LYS B C 1
ATOM 8972 O O . LYS B 1 602 ? -26.653 23.674 -30.863 1.00 151.35 602 LYS B O 1
ATOM 8978 N N . THR B 1 603 ? -26.963 25.835 -30.311 1.00 153.77 603 THR B N 1
ATOM 8979 C CA . THR B 1 603 ? -26.497 25.631 -28.943 1.00 155.71 603 THR B CA 1
ATOM 8980 C C . THR B 1 603 ? -27.368 24.609 -28.223 1.00 157.07 603 THR B C 1
ATOM 8981 O O . THR B 1 603 ? -26.862 23.666 -27.605 1.00 159.67 603 THR B O 1
ATOM 8985 N N . LEU B 1 604 ? -28.688 24.779 -28.303 1.00 154.56 604 LEU B N 1
ATOM 8986 C CA . LEU B 1 604 ? -29.596 23.872 -27.615 1.00 152.88 604 LEU B CA 1
ATOM 8987 C C . LEU B 1 604 ? -29.730 22.535 -28.330 1.00 155.11 604 LEU B C 1
ATOM 8988 O O . LEU B 1 604 ? -30.015 21.525 -27.682 1.00 154.16 604 LEU B O 1
ATOM 8993 N N . ILE B 1 605 ? -29.521 22.497 -29.649 1.00 158.53 605 ILE B N 1
ATOM 8994 C CA . ILE B 1 605 ? -29.607 21.228 -30.366 1.00 161.70 605 ILE B CA 1
ATOM 8995 C C . ILE B 1 605 ? -28.402 20.347 -30.054 1.00 164.32 605 ILE B C 1
ATOM 8996 O O . ILE B 1 605 ? -28.539 19.135 -29.846 1.00 166.65 605 ILE B O 1
ATOM 9001 N N . ASN B 1 606 ? -27.203 20.938 -30.007 1.00 162.48 606 ASN B N 1
ATOM 9002 C CA . ASN B 1 606 ? -26.021 20.180 -29.607 1.00 157.90 606 ASN B CA 1
ATOM 9003 C C . ASN B 1 606 ? -26.148 19.653 -28.184 1.00 152.05 606 ASN B C 1
ATOM 9004 O O . ASN B 1 606 ? -25.563 18.614 -27.854 1.00 150.19 606 ASN B O 1
ATOM 9009 N N . TYR B 1 607 ? -26.900 20.356 -27.332 1.00 148.05 607 TYR B N 1
ATOM 9010 C CA . TYR B 1 607 ? -27.087 19.919 -25.950 1.00 144.03 607 TYR B CA 1
ATOM 9011 C C . TYR B 1 607 ? -27.650 18.504 -25.883 1.00 145.09 607 TYR B C 1
ATOM 9012 O O . TYR B 1 607 ? -27.267 17.717 -25.010 1.00 142.87 607 TYR B O 1
ATOM 9021 N N . LEU B 1 608 ? -28.552 18.159 -26.799 1.00 149.13 608 LEU B N 1
ATOM 9022 C CA . LEU B 1 608 ? -29.166 16.838 -26.817 1.00 149.88 608 LEU B CA 1
ATOM 9023 C C . LEU B 1 608 ? -28.413 15.831 -27.680 1.00 148.50 608 LEU B C 1
ATOM 9024 O O . LEU B 1 608 ? -28.791 14.656 -27.699 1.00 150.87 608 LEU B O 1
ATOM 9029 N N . LYS B 1 609 ? -27.360 16.252 -28.390 1.00 143.17 609 LYS B N 1
ATOM 9030 C CA . LYS B 1 609 ? -26.623 15.317 -29.235 1.00 138.28 609 LYS B CA 1
ATOM 9031 C C . LYS B 1 609 ? -25.907 14.244 -28.424 1.00 140.46 609 LYS B C 1
ATOM 9032 O O . LYS B 1 609 ? -25.581 13.183 -28.968 1.00 139.37 609 LYS B O 1
ATOM 9038 N N . ASP B 1 610 ? -25.671 14.487 -27.139 1.00 144.47 610 ASP B N 1
ATOM 9039 C CA . ASP B 1 610 ? -25.115 13.486 -26.243 1.00 147.23 610 ASP B CA 1
ATOM 9040 C C . ASP B 1 610 ? -26.188 12.715 -25.487 1.00 147.57 610 ASP B C 1
ATOM 9041 O O . ASP B 1 610 ? -25.855 11.889 -24.631 1.00 149.42 610 ASP B O 1
ATOM 9046 N N . LYS B 1 611 ? -27.466 12.962 -25.785 1.00 144.40 611 LYS B N 1
ATOM 9047 C CA . LYS B 1 611 ? -28.572 12.283 -25.129 1.00 140.25 611 LYS B CA 1
ATOM 9048 C C . LYS B 1 611 ? -29.480 11.529 -26.089 1.00 137.35 611 LYS B C 1
ATOM 9049 O O . LYS B 1 611 ? -30.323 10.750 -25.629 1.00 136.73 611 LYS B O 1
ATOM 9055 N N . ILE B 1 612 ? -29.334 11.734 -27.398 1.00 136.28 612 ILE B N 1
ATOM 9056 C CA . ILE B 1 612 ? -30.187 11.090 -28.389 1.00 136.76 612 ILE B CA 1
ATOM 9057 C C . ILE B 1 612 ? -29.497 11.213 -29.737 1.00 137.35 612 ILE B C 1
ATOM 9058 O O . ILE B 1 612 ? -28.809 12.201 -30.007 1.00 138.83 612 ILE B O 1
ATOM 9063 N N . GLU B 1 613 ? -29.567 10.153 -30.552 1.00 135.79 613 GLU B N 1
ATOM 9064 C CA . GLU B 1 613 ? -28.956 10.165 -31.914 1.00 135.52 613 GLU B CA 1
ATOM 9065 C C . GLU B 1 613 ? -29.568 11.322 -32.708 1.00 139.91 613 GLU B C 1
ATOM 9066 O O . GLU B 1 613 ? -30.783 11.463 -32.665 1.00 144.69 613 GLU B O 1
ATOM 9072 N N . ILE B 1 614 ? -28.778 12.097 -33.452 1.00 139.42 614 ILE B N 1
ATOM 9073 C CA . ILE B 1 614 ? -29.361 13.269 -34.172 1.00 139.00 614 ILE B CA 1
ATOM 9074 C C . ILE B 1 614 ? -28.945 13.261 -35.645 1.00 139.69 614 ILE B C 1
ATOM 9075 O O . ILE B 1 614 ? -28.277 14.205 -36.061 1.00 142.13 614 ILE B O 1
ATOM 9080 N N . GLU B 1 615 ? -29.335 12.246 -36.412 1.00 138.08 615 GLU B N 1
ATOM 9081 C CA . GLU B 1 615 ? -28.957 12.235 -37.848 1.00 138.54 615 GLU B CA 1
ATOM 9082 C C . GLU B 1 615 ? -29.463 13.510 -38.534 1.00 141.47 615 GLU B C 1
ATOM 9083 O O . GLU B 1 615 ? -30.665 13.817 -38.406 1.00 144.38 615 GLU B O 1
ATOM 9089 N N . PHE B 1 616 ? -28.576 14.216 -39.239 1.00 140.74 616 PHE B N 1
ATOM 9090 C CA . PHE B 1 616 ? -28.959 15.459 -39.962 1.00 140.18 616 PHE B CA 1
ATOM 9091 C C . PHE B 1 616 ? -29.217 15.144 -41.431 1.00 141.99 616 PHE B C 1
ATOM 9092 O O . PHE B 1 616 ? -28.844 14.042 -41.851 1.00 141.83 616 PHE B O 1
ATOM 9100 N N . LEU B 1 617 ? -29.934 16.008 -42.169 1.00 143.91 617 LEU B N 1
ATOM 9101 C CA . LEU B 1 617 ? -30.195 15.627 -43.554 1.00 145.46 617 LEU B CA 1
ATOM 9102 C C . LEU B 1 617 ? -29.401 16.504 -44.510 1.00 141.56 617 LEU B C 1
ATOM 9103 O O . LEU B 1 617 ? -28.908 16.032 -45.532 1.00 137.99 617 LEU B O 1
#

Organism: Methanocaldococcus jannaschii (strain ATCC 43067 / DSM 2661 / JAL-1 / JCM 10045 / NBRC 100440) (NCBI:txid243232)

B-factor: mean 71.15, std 35.65, range [19.79, 235.16]